Protein AF-0000000081645682 (afdb_homodimer)

InterPro domains:
  IPR024810 MAB21L/Cyclic GMP-AMP synthase-like receptor [SM01265] (102-370)
  IPR046903 Mab-21-like, nucleotidyltransferase domain [PF03281] (113-265)
  IPR046906 Mab-21-like, HhH/H2TH-like domain [PF20266] (292-365)

Organism: Gekko japonicus (NCBI:txid146911)

Radius of gyration: 33.94 Å; Cα contacts (8 Å, |Δi|>4): 1321; chains: 2; bounding box: 78×124×74 Å

Foldseek 3Di:
DDDPDDPPDPPPPPDDPQPAADPQQRDRLVLLLVLLVLLCVLPVFDDDDPQVVVLVVVLVVLVVQLCVPQVQADPDWDKDKAWDDVQQQLDQAFLQDDDDDAFLARFPGEIEIEGERAECEPQPWDWAPPPDAPQKTWTFCVSPDVVNCVSQVVQADDPRRTGKLQVVLVSCQVSSCVSCVPWDWDRRQSWIWTWDDDQLGTYIYTYWYKHKYFFADPLLVVVVPDDFLCVVVDDPCQQGGIWIWTHHRDTRMTGTGRSSNVRSVLVPFAPLLNSLLSLLQLLCSVPADGLDHSNLLSQLSRVVSRVDDPVQRNDSSCSSVSNLVSLVVLLVCLVVVADAGNSNRVDGSSVPDDNVNSVSSNVVSVVCNNHVSVSSVVSSVSSVVSVVSSVVSSVVVPPPPDD/DDDPDDPPDPDPDPPDPQPAADPQQRDRLVLLLVLLVLLCVLPVFDDDDPQVVVLVVVLVVLVCQLCVPQNQADPDWDKDKAWDDVQQQLDQAFLVDDDDDAFLARFPGEIEIEGERAECEPQPWDWDPPVDAPQKTWTFCVSPDPVNCVSQVVQADDPRRTGKLQVVLVSCQVSSCVSCVPWDWDRRQSWIWTWDDDQLGTYIYTYWYKHKYFFADPLLVVVVPDDFLCVVVDDPCQQGGIWIWTHHRDTRMTGTGRSSNVRSVLVPFAPLLNSLLSLLQLLCSVPADGLDHSNLLSQLSRVVSRVDDPVQRNDSSCSSVSNLVSLVVLLVCLVVQADAGNSNRVDGSSVPDDNVNSVSSNVVSVVCNNPVSVSSVVSSVSSVVSVVSSVVSSVVVPPPPDD

pLDDT: mean 87.12, std 15.17, range [22.73, 98.19]

Sequence (806 aa):
MASPPDGHPLKPAPAKPLTDLDFHSGARIEELNQLIQEYHARNPGVREGPELHQAKDVVFSLLGVVQSSDGKLPAVNRYLLLSGGVQQGTVDVDLAVPHHLSPGGDYDVDFTLLVPILHAAGVPVTLDMKQSPPGHAQISLRPFEPATLHRWSDCCLGDEAYLSAELVSAWLAHSFAAAAKDTRVERRGCVTSAVVSVGHCRVLYDLVPVVALKGWPEVAQPWLTQAHFWDGKLRDEEVAGGFYLLPAASGARWRLAFSTSELHLRRILPQPVLQAFRAATAVLGRHLPEGFGPYHIFTLVLRACERLPASYLGREENTAHAWLGLLDDLSACLVHRCLPHYFLPQWNVLEGLSRRDLERLARELAGVRADPSKCLRQAVEGAKDAKRLAKAFRNQGFSPVAPMASPPDGHPLKPAPAKPLTDLDFHSGARIEELNQLIQEYHARNPGVREGPELHQAKDVVFSLLGVVQSSDGKLPAVNRYLLLSGGVQQGTVDVDLAVPHHLSPGGDYDVDFTLLVPILHAAGVPVTLDMKQSPPGHAQISLRPFEPATLHRWSDCCLGDEAYLSAELVSAWLAHSFAAAAKDTRVERRGCVTSAVVSVGHCRVLYDLVPVVALKGWPEVAQPWLTQAHFWDGKLRDEEVAGGFYLLPAASGARWRLAFSTSELHLRRILPQPVLQAFRAATAVLGRHLPEGFGPYHIFTLVLRACERLPASYLGREENTAHAWLGLLDDLSACLVHRCLPHYFLPQWNVLEGLSRRDLERLARELAGVRADPSKCLRQAVEGAKDAKRLAKAFRNQGFSPVAP

Solvent-accessible surface area (backbone atoms only — not comparable to full-atom values): 43670 Å² total; per-residue (Å²): 134,79,71,77,78,76,76,70,76,73,70,72,70,75,78,70,70,93,75,51,57,40,64,63,46,50,45,49,41,68,56,43,38,49,41,49,50,51,36,46,68,66,54,77,64,90,72,92,44,70,53,56,54,50,43,48,51,51,55,53,50,37,50,49,48,37,24,70,71,74,52,60,38,53,90,81,68,80,68,46,78,39,84,33,26,55,87,65,23,66,47,90,61,62,42,85,53,90,74,76,85,41,64,21,78,67,22,73,44,45,23,24,33,40,39,49,51,40,76,44,60,91,49,85,73,68,67,43,42,85,91,32,60,76,62,28,28,32,46,53,38,70,82,49,56,68,68,57,39,60,66,44,47,90,28,36,46,77,92,62,30,28,42,21,27,50,48,48,29,51,46,50,37,51,44,43,43,68,54,35,76,94,39,56,64,46,72,34,64,51,30,29,35,32,42,42,72,38,91,79,42,32,36,30,37,32,37,31,58,24,39,37,37,63,38,66,62,74,87,36,48,69,56,72,74,50,88,57,72,52,65,89,75,58,58,64,61,57,53,44,46,32,34,33,32,35,49,34,93,62,55,46,29,24,26,65,39,51,56,60,24,48,53,57,51,61,70,69,51,39,63,25,46,50,50,21,50,52,49,51,39,56,56,43,58,83,65,53,52,86,80,49,56,36,33,59,56,50,44,50,50,55,49,47,47,62,68,40,57,67,77,60,47,54,32,69,87,38,20,34,51,44,32,54,20,49,51,50,48,50,45,43,25,43,63,62,64,45,43,54,33,82,60,37,61,87,23,48,68,46,70,84,48,48,70,67,56,37,51,50,47,40,36,53,51,43,52,40,58,49,41,49,61,61,44,42,50,50,38,33,50,50,44,51,50,23,53,50,40,39,49,52,53,46,56,60,73,58,62,71,75,69,131,133,82,72,78,78,77,76,69,75,74,69,72,69,76,77,68,71,93,76,50,57,39,66,63,45,49,45,48,41,68,56,42,37,49,42,49,50,51,35,44,67,66,54,76,64,90,73,92,45,71,54,57,54,51,43,51,50,50,55,52,48,37,50,48,48,36,25,69,70,73,53,58,38,53,91,80,67,82,66,47,78,40,85,35,26,56,86,66,23,63,47,90,61,63,43,84,54,91,75,76,85,40,65,21,78,66,23,72,44,46,22,24,33,40,39,48,49,41,77,44,60,91,49,86,73,68,67,42,41,85,90,32,61,74,60,29,27,32,47,54,39,69,81,49,56,68,67,56,38,60,66,44,48,90,29,35,45,76,91,63,31,28,41,19,28,49,48,49,28,50,48,50,35,51,44,44,44,67,53,34,74,93,40,57,64,43,74,34,64,52,30,29,35,32,42,41,72,37,90,79,41,30,36,31,36,31,36,32,58,24,39,37,37,62,38,67,61,76,88,35,48,70,54,72,74,49,91,57,71,52,65,89,73,58,57,66,60,58,52,44,45,30,34,33,31,35,48,33,94,60,54,46,29,24,25,66,38,51,57,60,26,47,52,56,51,61,73,68,50,40,64,24,48,50,51,21,50,52,46,50,38,56,54,43,58,85,66,52,51,84,79,49,56,37,33,59,56,50,44,50,50,56,49,47,48,61,68,40,58,66,75,60,48,54,31,69,87,38,20,33,50,43,32,54,20,50,52,51,47,50,46,43,25,43,61,64,63,45,42,54,33,81,60,39,62,88,23,48,67,45,71,86,49,49,70,66,55,38,50,50,47,39,38,51,49,42,52,40,57,50,40,48,62,61,43,43,49,50,37,34,50,49,46,50,50,23,51,50,40,39,52,50,53,45,55,61,73,58,62,72,76,70,129

Secondary structure (DSSP, 8-state):
-----------------TT-B-TTT--BHHHHHHHHHHHHHH-------HHHHHHHHHHHHHHHHHHHHH--S-SS---EEEES-GGGTSS------SPPP-BTTTBSEEEEEEEEEEE-TTS---EE-TTS-TTEEEEBSTTS-HHHHHHTGGGEETTTTEEPHHHHHHHHHHHHHHH-TTSEEEEETTEEEEEEEETTEEEEEEEEEEEEEES--GGGHHHHTS--TTBTTB-HHHHSSEEEEEEPSSTT-EEEE-HHHHHHHHHTS-HHHHHHHHHHHHHHGGGPPTT--HHHHHHHHHHHHHHS-HHHHT-GGGHHHHHHHHHHHHHHHHHHT--B-SS-TT-BTTTTS-HHHHHHHHHHHHHHHH-HHHHHHHHHHHHHHHHHHHHHHHHHTT-----/-----------------TT-B-TTT--BHHHHHHHHHHHHHH-------HHHHHHHHHHHHHHHHHHHHH--S-SS---EEEES-GGGTSS------SPPP-BTTTBSEEEEEEEEEEE-TTS---EE-TTS-TTEEEEBSTTS-HHHHHHTGGGEETTTTEEPHHHHHHHHHHHHHHH-TTSEEEEETTEEEEEEEETTEEEEEEEEEEEEEES--GGGHHHHTS--TTBTTB-HHHHSSEEEEEEPSSTT-EEEE-HHHHHHHHHTS-HHHHHHHHHHHHHHGGGPPTT--HHHHHHHHHHHHHHS-HHHHT-GGGHHHHHHHHHHHHHHHHHHT--B-SS-TT-BTTTTS-HHHHHHHHHHHHHHHH-HHHHHHHHHHHHHHHHHHHHHHHHHTT-----

Structure (mmCIF, N/CA/C/O backbone):
data_AF-0000000081645682-model_v1
#
loop_
_entity.id
_entity.type
_entity.pdbx_description
1 polymer 'Transmembrane protein 102'
#
loop_
_atom_site.group_PDB
_atom_site.id
_atom_site.type_symbol
_atom_site.label_atom_id
_atom_site.label_alt_id
_atom_site.label_comp_id
_atom_site.label_asym_id
_atom_site.label_entity_id
_atom_site.label_seq_id
_atom_site.pdbx_PDB_ins_code
_atom_site.Cartn_x
_atom_site.Cartn_y
_atom_site.Cartn_z
_atom_site.occupancy
_atom_site.B_iso_or_equiv
_atom_site.auth_seq_id
_atom_site.auth_comp_id
_atom_site.auth_asym_id
_atom_site.auth_atom_id
_atom_site.pdbx_PDB_model_num
ATOM 1 N N . MET A 1 1 ? 50.75 -37.75 1.98 1 22.88 1 MET A N 1
ATOM 2 C CA . MET A 1 1 ? 49.594 -37.25 1.243 1 22.88 1 MET A CA 1
ATOM 3 C C . MET A 1 1 ? 48.812 -36.25 2.086 1 22.88 1 MET A C 1
ATOM 5 O O . MET A 1 1 ? 48.219 -36.625 3.1 1 22.88 1 MET A O 1
ATOM 9 N N . ALA A 1 2 ? 49.219 -35.031 2.143 1 30 2 ALA A N 1
ATOM 10 C CA . ALA A 1 2 ? 48.906 -33.906 2.992 1 30 2 ALA A CA 1
ATOM 11 C C . ALA A 1 2 ? 47.438 -33.469 2.773 1 30 2 ALA A C 1
ATOM 13 O O . ALA A 1 2 ? 47 -33.375 1.632 1 30 2 ALA A O 1
ATOM 14 N N . SER A 1 3 ? 46.656 -33.75 3.762 1 29.33 3 SER A N 1
ATOM 15 C CA . SER A 1 3 ? 45.219 -33.562 3.809 1 29.33 3 SER A CA 1
ATOM 16 C C . SER A 1 3 ? 44.812 -32.156 3.436 1 29.33 3 SER A C 1
ATOM 18 O O . SER A 1 3 ? 45.5 -31.188 3.801 1 29.33 3 SER A O 1
ATOM 20 N N . PRO A 1 4 ? 44.031 -32 2.375 1 36.47 4 PRO A N 1
ATOM 21 C CA . PRO A 1 4 ? 43.875 -30.641 1.848 1 36.47 4 PRO A CA 1
ATOM 22 C C . PRO A 1 4 ? 43.344 -29.656 2.891 1 36.47 4 PRO A C 1
ATOM 24 O O . PRO A 1 4 ? 42.656 -30.062 3.836 1 36.47 4 PRO A O 1
ATOM 27 N N . PRO A 1 5 ? 44.062 -28.578 3.158 1 33.03 5 PRO A N 1
ATOM 28 C CA . PRO A 1 5 ? 43.781 -27.578 4.203 1 33.03 5 PRO A CA 1
ATOM 29 C C . PRO A 1 5 ? 42.312 -27.156 4.234 1 33.03 5 PRO A C 1
ATOM 31 O O . PRO A 1 5 ? 41.625 -27.266 3.225 1 33.03 5 PRO A O 1
ATOM 34 N N . ASP A 1 6 ? 41.719 -27.25 5.371 1 30.41 6 ASP A N 1
ATOM 35 C CA . ASP A 1 6 ? 40.406 -26.906 5.953 1 30.41 6 ASP A CA 1
ATOM 36 C C . ASP A 1 6 ? 40 -25.484 5.562 1 30.41 6 ASP A C 1
ATOM 38 O O . ASP A 1 6 ? 40.719 -24.531 5.848 1 30.41 6 ASP A O 1
ATOM 42 N N . GLY A 1 7 ? 39.5 -25.359 4.379 1 31.08 7 GLY A N 1
ATOM 43 C CA . GLY A 1 7 ? 39.156 -24.062 3.799 1 31.08 7 GLY A CA 1
ATOM 44 C C . GLY A 1 7 ? 38.469 -23.141 4.777 1 31.08 7 GLY A C 1
ATOM 45 O O . GLY A 1 7 ? 37.594 -23.562 5.539 1 31.08 7 GLY A O 1
ATOM 46 N N . HIS A 1 8 ? 39.25 -22.219 5.34 1 32.78 8 HIS A N 1
ATOM 47 C CA . HIS A 1 8 ? 38.906 -21.188 6.305 1 32.78 8 HIS A CA 1
ATOM 48 C C . HIS A 1 8 ? 37.531 -20.594 5.984 1 32.78 8 HIS A C 1
ATOM 50 O O . HIS A 1 8 ? 37.188 -20.391 4.816 1 32.78 8 HIS A O 1
ATOM 56 N N . PRO A 1 9 ? 36.656 -20.766 6.867 1 30.7 9 PRO A N 1
ATOM 57 C CA . PRO A 1 9 ? 35.281 -20.219 6.762 1 30.7 9 PRO A CA 1
ATOM 58 C C . PRO A 1 9 ? 35.281 -18.75 6.34 1 30.7 9 PRO A C 1
ATOM 60 O O . PRO A 1 9 ? 36.094 -17.969 6.828 1 30.7 9 PRO A O 1
ATOM 63 N N . LEU A 1 10 ? 35.125 -18.484 5.109 1 30.61 10 LEU A N 1
ATOM 64 C CA . LEU A 1 10 ? 35.125 -17.125 4.57 1 30.61 10 LEU A CA 1
ATOM 65 C C . LEU A 1 10 ? 34.469 -16.172 5.551 1 30.61 10 LEU A C 1
ATOM 67 O O . LEU A 1 10 ? 33.406 -16.484 6.129 1 30.61 10 LEU A O 1
ATOM 71 N N . LYS A 1 11 ? 35.312 -15.336 6.148 1 33.59 11 LYS A N 1
ATOM 72 C CA . LYS A 1 11 ? 34.906 -14.266 7.051 1 33.59 11 LYS A CA 1
AT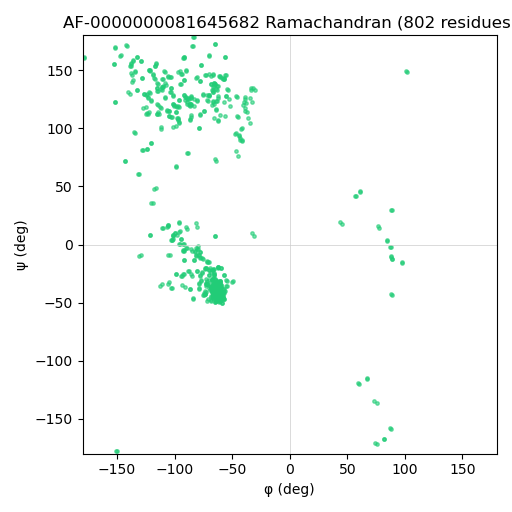OM 73 C C . LYS A 1 11 ? 33.625 -13.602 6.566 1 33.59 11 LYS A C 1
ATOM 75 O O . LYS A 1 11 ? 33.5 -13.25 5.391 1 33.59 11 LYS A O 1
ATOM 80 N N . PRO A 1 12 ? 32.656 -13.797 7.383 1 30.08 12 PRO A N 1
ATOM 81 C CA . PRO A 1 12 ? 31.406 -13.141 6.965 1 30.08 12 PRO A CA 1
ATOM 82 C C . PRO A 1 12 ? 31.625 -11.695 6.508 1 30.08 12 PRO A C 1
ATOM 84 O O . PRO A 1 12 ? 32.5 -11.008 7.027 1 30.08 12 PRO A O 1
ATOM 87 N N . ALA A 1 13 ? 31.484 -11.422 5.297 1 34.69 13 ALA A N 1
ATOM 88 C CA . ALA A 1 13 ? 31.75 -10.07 4.801 1 34.69 13 ALA A CA 1
ATOM 89 C C . ALA A 1 13 ? 31.359 -9.023 5.84 1 34.69 13 ALA A C 1
ATOM 91 O O . ALA A 1 13 ? 30.391 -9.203 6.578 1 34.69 13 ALA A O 1
ATOM 92 N N . PRO A 1 14 ? 32.188 -8.125 6.25 1 31.56 14 PRO A N 1
ATOM 93 C CA . PRO A 1 14 ? 31.906 -7.121 7.273 1 31.56 14 PRO A CA 1
ATOM 94 C C . PRO A 1 14 ? 30.5 -6.555 7.168 1 31.56 14 PRO A C 1
ATOM 96 O O . PRO A 1 14 ? 29.938 -6.48 6.07 1 31.56 14 PRO A O 1
ATOM 99 N N . ALA A 1 15 ? 29.75 -6.672 8.203 1 31.72 15 ALA A N 1
ATOM 100 C CA . ALA A 1 15 ? 28.406 -6.148 8.375 1 31.72 15 ALA A CA 1
ATOM 101 C C . ALA A 1 15 ? 28.297 -4.723 7.84 1 31.72 15 ALA A C 1
ATOM 103 O O . ALA A 1 15 ? 29.062 -3.842 8.242 1 31.72 15 ALA A O 1
ATOM 104 N N . LYS A 1 16 ? 27.969 -4.57 6.633 1 40.19 16 LYS A N 1
ATOM 105 C CA . LYS A 1 16 ? 27.812 -3.225 6.086 1 40.19 16 LYS A CA 1
ATOM 106 C C . LYS A 1 16 ? 27.156 -2.295 7.102 1 40.19 16 LYS A C 1
ATOM 108 O O . LYS A 1 16 ? 26.312 -2.727 7.891 1 40.19 16 LYS A O 1
ATOM 113 N N . PRO A 1 17 ? 27.562 -1.247 7.473 1 40.91 17 PRO A N 1
ATOM 114 C CA . PRO A 1 17 ? 27 -0.283 8.422 1 40.91 17 PRO A CA 1
ATOM 115 C C . PRO A 1 17 ? 25.469 -0.278 8.414 1 40.91 17 PRO A C 1
ATOM 117 O O . PRO A 1 17 ? 24.859 -0.673 7.422 1 40.91 17 PRO A O 1
ATOM 120 N N . LEU A 1 18 ? 24.719 -0.278 9.547 1 45.38 18 LEU A N 1
ATOM 121 C CA . LEU A 1 18 ? 23.312 -0.232 9.906 1 45.38 18 LEU A CA 1
ATOM 122 C C . LEU A 1 18 ? 22.516 0.589 8.898 1 45.38 18 LEU A C 1
ATOM 124 O O . LEU A 1 18 ? 21.453 1.126 9.234 1 45.38 18 LEU A O 1
ATOM 128 N N . THR A 1 19 ? 23.078 0.986 7.75 1 58.03 19 THR A N 1
ATOM 129 C CA . THR A 1 19 ? 22.672 2.107 6.914 1 58.03 19 THR A CA 1
ATOM 130 C C . THR A 1 19 ? 21.484 1.71 6.023 1 58.03 19 THR A C 1
ATOM 132 O O . THR A 1 19 ? 20.875 2.562 5.379 1 58.03 19 THR A O 1
ATOM 135 N N . ASP A 1 20 ? 21 0.366 6.074 1 84.19 20 ASP A N 1
ATOM 136 C CA . ASP A 1 20 ? 20 0.172 5.035 1 84.19 20 ASP A CA 1
ATOM 137 C C . ASP A 1 20 ? 18.703 -0.413 5.621 1 84.19 20 ASP A C 1
ATOM 139 O O . ASP A 1 20 ? 18.625 -1.614 5.887 1 84.19 20 ASP A O 1
ATOM 143 N N . LEU A 1 21 ? 17.875 0.514 6.215 1 93.38 21 LEU A N 1
ATOM 144 C CA . LEU A 1 21 ? 16.594 0.127 6.785 1 93.38 21 LEU A CA 1
ATOM 145 C C . LEU A 1 21 ? 15.469 0.315 5.77 1 93.38 21 LEU A C 1
ATOM 147 O O . LEU A 1 21 ? 15.562 1.161 4.879 1 93.38 21 LEU A O 1
ATOM 151 N N . ASP A 1 22 ? 14.539 -0.617 5.941 1 95.69 22 ASP A N 1
ATOM 152 C CA . ASP A 1 22 ? 13.25 -0.349 5.305 1 95.69 22 ASP A CA 1
ATOM 153 C C . ASP A 1 22 ? 12.469 0.72 6.066 1 95.69 22 ASP A C 1
ATOM 155 O O . ASP A 1 22 ? 12.07 0.502 7.211 1 95.69 22 ASP A O 1
ATOM 159 N N . PHE A 1 23 ? 12.211 1.845 5.543 1 95.88 23 PHE A N 1
ATOM 160 C CA . PHE A 1 23 ? 11.617 2.984 6.23 1 95.88 23 PHE A CA 1
ATOM 161 C C . PHE A 1 23 ? 10.25 2.617 6.805 1 95.88 23 PHE A C 1
ATOM 163 O O . PHE A 1 23 ? 9.945 2.953 7.949 1 95.88 23 PHE A O 1
ATOM 170 N N . HIS A 1 24 ? 9.453 1.904 6.035 1 97 24 HIS A N 1
ATOM 171 C CA . HIS A 1 24 ? 8.07 1.637 6.41 1 97 24 HIS A CA 1
ATOM 172 C C . HIS A 1 24 ? 8 0.739 7.641 1 97 24 HIS A C 1
ATOM 174 O O . HIS A 1 24 ? 7.277 1.043 8.594 1 97 24 HIS A O 1
ATOM 180 N N . SER A 1 25 ? 8.797 -0.324 7.656 1 96.88 25 SER A N 1
ATOM 181 C CA . SER A 1 25 ? 8.703 -1.288 8.75 1 96.88 25 SER A CA 1
ATOM 182 C C . SER A 1 25 ? 9.789 -1.045 9.789 1 96.88 25 SER A C 1
ATOM 184 O O . SER A 1 25 ? 9.648 -1.451 10.945 1 96.88 25 SER A O 1
ATOM 186 N N . GLY A 1 26 ? 10.875 -0.458 9.406 1 96.19 26 GLY A N 1
ATOM 187 C CA . GLY A 1 26 ? 12.023 -0.303 10.281 1 96.19 26 GLY A CA 1
ATOM 188 C C . GLY A 1 26 ? 12.93 -1.518 10.297 1 96.19 26 GLY A C 1
ATOM 189 O O . GLY A 1 26 ? 13.953 -1.531 11 1 96.19 26 GLY A O 1
ATOM 190 N N . ALA A 1 27 ? 12.625 -2.514 9.492 1 96.31 27 ALA A N 1
ATOM 191 C CA . ALA A 1 27 ? 13.43 -3.734 9.453 1 96.31 27 ALA A CA 1
ATOM 192 C C . ALA A 1 27 ? 14.766 -3.494 8.758 1 96.31 27 ALA A C 1
ATOM 194 O O . ALA A 1 27 ? 14.852 -2.705 7.816 1 96.31 27 ALA A O 1
ATOM 195 N N . ARG A 1 28 ? 15.781 -4.168 9.227 1 94.94 28 ARG A N 1
ATOM 196 C CA . ARG A 1 28 ? 17.078 -4.105 8.57 1 94.94 28 ARG A CA 1
ATOM 197 C C . ARG A 1 28 ? 17.094 -4.922 7.285 1 94.94 28 ARG A C 1
ATOM 199 O O . ARG A 1 28 ? 16.719 -6.098 7.289 1 94.94 28 ARG A O 1
ATOM 206 N N . ILE A 1 29 ? 17.531 -4.34 6.223 1 94.62 29 ILE A N 1
ATOM 207 C CA . ILE A 1 29 ? 17.531 -5 4.922 1 94.62 29 ILE A CA 1
ATOM 208 C C . ILE A 1 29 ? 18.438 -6.23 4.973 1 94.62 29 ILE A C 1
ATOM 210 O O . ILE A 1 29 ? 18.109 -7.273 4.398 1 94.62 29 ILE A O 1
ATOM 214 N N . GLU A 1 30 ? 19.531 -6.145 5.629 1 94.12 30 GLU A N 1
ATOM 215 C CA . GLU A 1 30 ? 20.453 -7.27 5.766 1 94.12 30 GLU A CA 1
ATOM 216 C C . GLU A 1 30 ? 19.781 -8.453 6.461 1 94.12 30 GLU A C 1
ATOM 218 O O . GLU A 1 30 ? 19.984 -9.602 6.078 1 94.12 30 GLU A O 1
ATOM 223 N N . GLU A 1 31 ? 18.953 -8.148 7.445 1 96.12 31 GLU A N 1
ATOM 224 C CA . GLU A 1 31 ? 18.234 -9.195 8.156 1 96.12 31 GLU A CA 1
ATOM 225 C C . GLU A 1 31 ? 17.234 -9.891 7.238 1 96.12 31 GLU A C 1
ATOM 227 O O . GLU A 1 31 ? 17.109 -11.117 7.254 1 96.12 31 GLU A O 1
ATOM 232 N N . LEU A 1 32 ? 16.547 -9.133 6.496 1 97.44 32 LEU A N 1
ATOM 233 C CA . LEU A 1 32 ? 15.586 -9.695 5.562 1 97.44 32 LEU A CA 1
ATOM 234 C C . LEU A 1 32 ? 16.281 -10.578 4.527 1 97.44 32 LEU A C 1
ATOM 236 O O . LEU A 1 32 ? 15.789 -11.656 4.203 1 97.44 32 LEU A O 1
ATOM 240 N N . ASN A 1 33 ? 17.406 -10.102 4.008 1 96.81 33 ASN A N 1
ATOM 241 C CA . ASN A 1 33 ? 18.188 -10.914 3.072 1 96.81 33 ASN A CA 1
ATOM 242 C C . ASN A 1 33 ? 18.594 -12.25 3.686 1 96.81 33 ASN A C 1
ATOM 244 O O . ASN A 1 33 ? 18.484 -13.289 3.035 1 96.81 33 ASN A O 1
ATOM 248 N N . GLN A 1 34 ? 18.984 -12.18 4.895 1 96.69 34 GLN A N 1
ATOM 249 C CA . GLN A 1 34 ? 19.422 -13.391 5.582 1 96.69 34 GLN A CA 1
ATOM 250 C C . GLN A 1 34 ? 18.266 -14.367 5.777 1 96.69 34 GLN A C 1
ATOM 252 O O . GLN A 1 34 ? 18.422 -15.57 5.594 1 96.69 34 GLN A O 1
ATOM 257 N N . LEU A 1 35 ? 17.141 -13.844 6.164 1 97.69 35 LEU A N 1
ATOM 258 C CA . LEU A 1 35 ? 15.977 -14.688 6.402 1 97.69 35 LEU A CA 1
ATOM 259 C C . LEU A 1 35 ? 15.5 -15.336 5.105 1 97.69 35 LEU A C 1
ATOM 261 O O . LEU A 1 35 ? 15.109 -16.5 5.094 1 97.69 35 LEU A O 1
ATOM 265 N N . ILE A 1 36 ? 15.547 -14.594 4.012 1 97.69 36 ILE A N 1
ATOM 266 C CA . ILE A 1 36 ? 15.133 -15.141 2.719 1 97.69 36 ILE A CA 1
ATOM 267 C C . ILE A 1 36 ? 16.109 -16.234 2.285 1 97.69 36 ILE A C 1
ATOM 269 O O . ILE A 1 36 ? 15.688 -17.281 1.793 1 97.69 36 ILE A O 1
ATOM 273 N N . GLN A 1 37 ? 17.359 -15.992 2.5 1 95.38 37 GLN A N 1
ATOM 274 C CA . GLN A 1 37 ? 18.375 -16.984 2.162 1 95.38 37 GLN A CA 1
ATOM 275 C C . GLN A 1 37 ? 18.219 -18.25 3.016 1 95.38 37 GLN A C 1
ATOM 277 O O . GLN A 1 37 ? 18.391 -19.359 2.523 1 95.38 37 GLN A O 1
ATOM 282 N N . GLU A 1 38 ? 17.906 -18 4.227 1 95.25 38 GLU A N 1
ATOM 283 C CA . GLU A 1 38 ? 17.703 -19.125 5.121 1 95.25 38 GLU A CA 1
ATOM 284 C C . GLU A 1 38 ? 16.5 -19.953 4.688 1 95.25 38 GLU A C 1
ATOM 286 O O . GLU A 1 38 ? 16.531 -21.188 4.73 1 95.25 38 GLU A O 1
ATOM 291 N N . TYR A 1 39 ? 15.5 -19.344 4.34 1 94.94 39 TYR A N 1
ATOM 292 C CA . TYR A 1 39 ? 14.32 -20.062 3.846 1 94.94 39 TYR A CA 1
ATOM 293 C C . TYR A 1 39 ? 14.656 -20.875 2.598 1 94.94 39 TYR A C 1
ATOM 295 O O . TYR A 1 39 ? 14.25 -22.016 2.467 1 94.94 39 TYR A O 1
ATOM 303 N N . HIS A 1 40 ? 15.352 -20.234 1.702 1 90.62 40 HIS A N 1
ATOM 304 C CA . HIS A 1 40 ? 15.727 -20.891 0.456 1 90.62 40 HIS A CA 1
ATOM 305 C C . HIS A 1 40 ? 16.594 -22.109 0.72 1 90.62 40 HIS A C 1
ATOM 307 O O . HIS A 1 40 ? 16.484 -23.125 0.023 1 90.62 40 HIS A O 1
ATOM 313 N N . ALA A 1 41 ? 17.438 -21.984 1.647 1 88.69 41 ALA A N 1
ATOM 314 C CA . ALA A 1 41 ? 18.359 -23.078 1.977 1 88.69 41 ALA A CA 1
ATOM 315 C C . ALA A 1 41 ? 17.594 -24.281 2.537 1 88.69 41 ALA A C 1
ATOM 317 O O . ALA A 1 41 ? 18.016 -25.422 2.357 1 88.69 41 ALA A O 1
ATOM 318 N N . ARG A 1 42 ? 16.516 -24.062 3.072 1 83.62 42 ARG A N 1
ATOM 319 C CA . ARG A 1 42 ? 15.727 -25.125 3.697 1 83.62 42 ARG A CA 1
ATOM 320 C C . ARG A 1 42 ? 14.742 -25.734 2.709 1 83.62 42 ARG A C 1
ATOM 322 O O . ARG A 1 42 ? 14.203 -26.812 2.945 1 83.62 42 ARG A O 1
ATOM 329 N N . ASN A 1 43 ? 14.609 -25.031 1.625 1 76.25 43 ASN A N 1
ATOM 330 C CA . ASN A 1 43 ? 13.695 -25.5 0.588 1 76.25 43 ASN A CA 1
ATOM 331 C C . ASN A 1 43 ? 14.352 -25.469 -0.79 1 76.25 43 ASN A C 1
ATOM 333 O O . ASN A 1 43 ? 13.898 -24.75 -1.685 1 76.25 43 ASN A O 1
ATOM 337 N N . PRO A 1 44 ? 15.414 -26.219 -0.939 1 60.62 44 PRO A N 1
ATOM 338 C CA . PRO A 1 44 ? 16.219 -26.078 -2.156 1 60.62 44 PRO A CA 1
ATOM 339 C C . PRO A 1 44 ? 15.453 -26.484 -3.414 1 60.62 44 PRO A C 1
ATOM 341 O O . PRO A 1 44 ? 15.922 -26.234 -4.531 1 60.62 44 PRO A O 1
ATOM 344 N N . GLY A 1 45 ? 14.328 -26.734 -3.375 1 65.56 45 GLY A N 1
ATOM 345 C CA . GLY A 1 45 ? 13.641 -27.219 -4.562 1 65.56 45 GLY A CA 1
ATOM 346 C C . GLY A 1 45 ? 13.828 -28.703 -4.789 1 65.56 45 GLY A C 1
ATOM 347 O O . GLY A 1 45 ? 14.258 -29.438 -3.889 1 65.56 45 GLY A O 1
ATOM 348 N N . VAL A 1 46 ? 13.43 -29.188 -6.055 1 68.81 46 VAL A N 1
ATOM 349 C CA . VAL A 1 46 ? 13.406 -30.609 -6.379 1 68.81 46 VAL A CA 1
ATOM 350 C C . VAL A 1 46 ? 14.789 -31.062 -6.859 1 68.81 46 VAL A C 1
ATOM 352 O O . VAL A 1 46 ? 15.344 -30.469 -7.797 1 68.81 46 VAL A O 1
ATOM 355 N N . ARG A 1 47 ? 15.453 -31.891 -6.035 1 69 47 ARG A N 1
ATOM 356 C CA . ARG A 1 47 ? 16.688 -32.5 -6.496 1 69 47 ARG A CA 1
ATOM 357 C C . ARG A 1 47 ? 16.406 -33.844 -7.164 1 69 47 ARG A C 1
ATOM 359 O O . ARG A 1 47 ? 15.656 -34.656 -6.633 1 69 47 ARG A O 1
ATOM 366 N N . GLU A 1 48 ? 16.906 -33.938 -8.336 1 73.81 48 GLU A N 1
ATOM 367 C CA . GLU A 1 48 ? 16.719 -35.156 -9.086 1 73.81 48 GLU A CA 1
ATOM 368 C C . GLU A 1 48 ? 17.359 -36.344 -8.383 1 73.81 48 GLU A C 1
ATOM 370 O O . GLU A 1 48 ? 18.438 -36.219 -7.797 1 73.81 48 GLU A O 1
ATOM 375 N N . GLY A 1 49 ? 16.562 -37.438 -8.148 1 81.69 49 GLY A N 1
ATOM 376 C CA . GLY A 1 49 ? 17 -38.688 -7.551 1 81.69 49 GLY A CA 1
ATOM 377 C C . GLY A 1 49 ? 16.281 -39.875 -8.094 1 81.69 49 GLY A C 1
ATOM 378 O O . GLY A 1 49 ? 15.305 -39.75 -8.844 1 81.69 49 GLY A O 1
ATOM 379 N N . PRO A 1 50 ? 16.828 -40.938 -7.875 1 86.88 50 PRO A N 1
ATOM 380 C CA . PRO A 1 50 ? 16.219 -42.156 -8.375 1 86.88 50 PRO A CA 1
ATOM 381 C C . PRO A 1 50 ? 14.781 -42.344 -7.922 1 86.88 50 PRO A C 1
ATOM 383 O O . PRO A 1 50 ? 13.945 -42.844 -8.68 1 86.88 50 PRO A O 1
ATOM 386 N N . GLU A 1 51 ? 14.5 -41.938 -6.75 1 88.19 51 GLU A N 1
ATOM 387 C CA . GLU A 1 51 ? 13.148 -42.062 -6.227 1 88.19 51 GLU A CA 1
ATOM 388 C C . GLU A 1 51 ? 12.164 -41.219 -7.043 1 88.19 51 GLU A C 1
ATOM 390 O O . GLU A 1 51 ? 11.031 -41.656 -7.289 1 88.19 51 GLU A O 1
ATOM 395 N N . LEU A 1 52 ? 12.57 -40.094 -7.438 1 91.25 52 LEU A N 1
ATOM 396 C CA . LEU A 1 52 ? 11.695 -39.219 -8.211 1 91.25 52 LEU A CA 1
ATOM 397 C C . LEU A 1 52 ? 11.438 -39.812 -9.594 1 91.25 52 LEU A C 1
ATOM 399 O O . LEU A 1 52 ? 10.336 -39.656 -10.141 1 91.25 52 LEU A O 1
ATOM 403 N N . HIS A 1 53 ? 12.469 -40.469 -10.188 1 93 53 HIS A N 1
ATOM 404 C CA . HIS A 1 53 ? 12.289 -41.125 -11.477 1 93 53 HIS A CA 1
ATOM 405 C C . HIS A 1 53 ? 11.305 -42.281 -11.375 1 93 53 HIS A C 1
ATOM 407 O O . HIS A 1 53 ? 10.469 -42.469 -12.258 1 93 53 HIS A O 1
ATOM 413 N N . GLN A 1 54 ? 11.445 -43 -10.305 1 94.62 54 GLN A N 1
ATOM 414 C CA . GLN A 1 54 ? 10.539 -44.094 -10.086 1 94.62 54 GLN A CA 1
ATOM 415 C C . GLN A 1 54 ? 9.109 -43.625 -9.875 1 94.62 54 GLN A C 1
ATOM 417 O O . GLN A 1 54 ? 8.164 -44.25 -10.367 1 94.62 54 GLN A O 1
ATOM 422 N N . ALA A 1 55 ? 8.977 -42.625 -9.078 1 94.56 55 ALA A N 1
ATOM 423 C CA . ALA A 1 55 ? 7.645 -42.062 -8.852 1 94.56 55 ALA A CA 1
ATOM 424 C C . ALA A 1 55 ? 7.012 -41.594 -10.156 1 94.56 55 ALA A C 1
ATOM 426 O O . ALA A 1 55 ? 5.809 -41.75 -10.367 1 94.56 55 ALA A O 1
ATOM 427 N N . LYS A 1 56 ? 7.805 -40.938 -10.977 1 94.94 56 LYS A N 1
ATOM 428 C CA . LYS A 1 56 ? 7.34 -40.5 -12.289 1 94.94 56 LYS A CA 1
ATOM 429 C C . LYS A 1 56 ? 6.871 -41.688 -13.133 1 94.94 56 LYS A C 1
ATOM 431 O O . LYS A 1 56 ? 5.832 -41.594 -13.789 1 94.94 56 LYS A O 1
ATOM 436 N N . ASP A 1 57 ? 7.602 -42.75 -13.086 1 95.38 57 ASP A N 1
ATOM 437 C CA . ASP A 1 57 ? 7.238 -43.938 -13.82 1 95.38 57 ASP A CA 1
ATOM 438 C C . ASP A 1 57 ? 5.91 -44.531 -13.336 1 95.38 57 ASP A C 1
ATOM 440 O O . ASP A 1 57 ? 5.102 -45 -14.133 1 95.38 57 ASP A O 1
ATOM 444 N N . VAL A 1 58 ? 5.703 -44.469 -12.078 1 95.94 58 VAL A N 1
ATOM 445 C CA . VAL A 1 58 ? 4.473 -45 -11.5 1 95.94 58 VAL A CA 1
ATOM 446 C C . VAL A 1 58 ? 3.279 -44.188 -12 1 95.94 58 VAL A C 1
ATOM 448 O O . VAL A 1 58 ? 2.279 -44.75 -12.445 1 95.94 58 VAL A O 1
ATOM 451 N N . VAL A 1 59 ? 3.367 -42.875 -11.922 1 96.5 59 VAL A N 1
ATOM 452 C CA . VAL A 1 59 ? 2.246 -42.031 -12.312 1 96.5 59 VAL A CA 1
ATOM 453 C C . VAL A 1 59 ? 1.979 -42.188 -13.805 1 96.5 59 VAL A C 1
ATOM 455 O O . VAL A 1 59 ? 0.825 -42.219 -14.234 1 96.5 59 VAL A O 1
ATOM 458 N N . PHE A 1 60 ? 3.016 -42.281 -14.641 1 96.31 60 PHE A N 1
ATOM 459 C CA . PHE A 1 60 ? 2.857 -42.438 -16.078 1 96.31 60 PHE A CA 1
ATOM 460 C C . PHE A 1 60 ? 2.246 -43.812 -16.406 1 96.31 60 PHE A C 1
ATOM 462 O O . PHE A 1 60 ? 1.432 -43.906 -17.312 1 96.31 60 PHE A O 1
ATOM 469 N N . SER A 1 61 ? 2.68 -44.781 -15.602 1 95.56 61 SER A N 1
ATOM 470 C CA . SER A 1 61 ? 2.088 -46.125 -15.773 1 95.56 61 SER A CA 1
ATOM 471 C C . SER A 1 61 ? 0.602 -46.094 -15.43 1 95.56 61 SER A C 1
ATOM 473 O O . SER A 1 61 ? -0.205 -46.719 -16.125 1 95.56 61 SER A O 1
ATOM 475 N N . LEU A 1 62 ? 0.274 -45.438 -14.367 1 96.5 62 LEU A N 1
ATOM 476 C CA . LEU A 1 62 ? -1.124 -45.312 -13.969 1 96.5 62 LEU A CA 1
ATOM 477 C C . LEU A 1 62 ? -1.942 -44.594 -15.039 1 96.5 62 LEU A C 1
ATOM 479 O O . LEU A 1 62 ? -3.08 -45 -15.312 1 96.5 62 LEU A O 1
ATOM 483 N N . LEU A 1 63 ? -1.385 -43.562 -15.648 1 96.81 63 LEU A N 1
ATOM 484 C CA . LEU A 1 63 ? -2.07 -42.875 -16.734 1 96.81 63 LEU A CA 1
ATOM 485 C C . LEU A 1 63 ? -2.225 -43.781 -17.953 1 96.81 63 LEU A C 1
ATOM 487 O O . LEU A 1 63 ? -3.201 -43.656 -18.688 1 96.81 63 LEU A O 1
ATOM 491 N N . GLY A 1 64 ? -1.227 -44.625 -18.125 1 96.12 64 GLY A N 1
ATOM 492 C CA . GLY A 1 64 ? -1.36 -45.656 -19.156 1 96.12 64 GLY A CA 1
ATOM 493 C C . GLY A 1 64 ? -2.531 -46.594 -18.938 1 96.12 64 GLY A C 1
ATOM 494 O O . GLY A 1 64 ? -3.234 -46.938 -19.875 1 96.12 64 GLY A O 1
ATOM 495 N N . VAL A 1 65 ? -2.744 -47 -17.688 1 96.5 65 VAL A N 1
ATOM 496 C CA . VAL A 1 65 ? -3.869 -47.844 -17.328 1 96.5 65 VAL A CA 1
ATOM 497 C C . VAL A 1 65 ? -5.184 -47.094 -17.578 1 96.5 65 VAL A C 1
ATOM 499 O O . VAL A 1 65 ? -6.145 -47.688 -18.078 1 96.5 65 VAL A O 1
ATOM 502 N N . VAL A 1 66 ? -5.211 -45.844 -17.234 1 96.5 66 VAL A N 1
ATOM 503 C CA . VAL A 1 66 ? -6.398 -45 -17.469 1 96.5 66 VAL A CA 1
ATOM 504 C C . VAL A 1 66 ? -6.703 -44.938 -18.953 1 96.5 66 VAL A C 1
ATOM 506 O O . VAL A 1 66 ? -7.863 -45.062 -19.359 1 96.5 66 VAL A O 1
ATOM 509 N N . GLN A 1 67 ? -5.688 -44.75 -19.781 1 95.38 67 GLN A N 1
ATOM 510 C CA . GLN A 1 67 ? -5.852 -44.688 -21.234 1 95.38 67 GLN A CA 1
ATOM 511 C C . GLN A 1 67 ? -6.398 -46 -21.766 1 95.38 67 GLN A C 1
ATOM 513 O O . GLN A 1 67 ? -7.281 -46 -22.625 1 95.38 67 GLN A O 1
ATOM 518 N N . SER A 1 68 ? -5.93 -47.125 -21.25 1 94.81 68 SER A N 1
ATOM 519 C CA . SER A 1 68 ? -6.316 -48.438 -21.75 1 94.81 68 SER A CA 1
ATOM 520 C C . SER A 1 68 ? -7.723 -48.812 -21.281 1 94.81 68 SER A C 1
ATOM 522 O O . SER A 1 68 ? -8.398 -49.625 -21.938 1 94.81 68 SER A O 1
ATOM 524 N N . SER A 1 69 ? -8.18 -48.281 -20.219 1 92.44 69 SER A N 1
ATOM 525 C CA . SER A 1 69 ? -9.469 -48.656 -19.641 1 92.44 69 SER A CA 1
ATOM 526 C C . SER A 1 69 ? -10.625 -48.156 -20.516 1 92.44 69 SER A C 1
ATOM 528 O O . SER A 1 69 ? -11.555 -48.938 -20.797 1 92.44 69 SER A O 1
ATOM 530 N N . ASP A 1 70 ? -10.625 -46.938 -20.953 1 88.25 70 ASP A N 1
ATOM 531 C CA . ASP A 1 70 ? -11.766 -46.438 -21.719 1 88.25 70 ASP A CA 1
ATOM 532 C C . ASP A 1 70 ? -11.305 -45.75 -23.016 1 88.25 70 ASP A C 1
ATOM 534 O O . ASP A 1 70 ? -12.133 -45.375 -23.844 1 88.25 70 ASP A O 1
ATOM 538 N N . GLY A 1 71 ? -10.07 -45.531 -23.156 1 90.75 71 GLY A N 1
ATOM 539 C CA . GLY A 1 71 ? -9.508 -45.031 -24.406 1 90.75 71 GLY A CA 1
ATOM 540 C C . GLY A 1 71 ? -9.742 -43.531 -24.609 1 90.75 71 GLY A C 1
ATOM 541 O O . GLY A 1 71 ? -9.609 -43.031 -25.734 1 90.75 71 GLY A O 1
ATOM 542 N N . LYS A 1 72 ? -10.102 -42.844 -23.656 1 93.44 72 LYS A N 1
ATOM 543 C CA . LYS A 1 72 ? -10.391 -41.406 -23.812 1 93.44 72 LYS A CA 1
ATOM 544 C C . LYS A 1 72 ? -9.109 -40.625 -23.984 1 93.44 72 LYS A C 1
ATOM 546 O O . LYS A 1 72 ? -9.047 -39.688 -24.812 1 93.44 72 LYS A O 1
ATOM 551 N N . LEU A 1 73 ? -8.117 -40.969 -23.188 1 94.62 73 LEU A N 1
ATOM 552 C CA . LEU A 1 73 ? -6.844 -40.281 -23.328 1 94.62 73 LEU A CA 1
ATOM 553 C C . LEU A 1 73 ? -6.16 -40.625 -24.641 1 94.62 73 LEU A C 1
ATOM 555 O O . LEU A 1 73 ? -6.309 -41.75 -25.141 1 94.62 73 LEU A O 1
ATOM 559 N N . PRO A 1 74 ? -5.477 -39.656 -25.203 1 91.12 74 PRO A N 1
ATOM 560 C CA . PRO A 1 74 ? -4.699 -39.969 -26.406 1 91.12 74 PRO A CA 1
ATOM 561 C C . PRO A 1 74 ? -3.684 -41.094 -26.156 1 91.12 74 PRO A C 1
ATOM 563 O O . PRO A 1 74 ? -3.055 -41.125 -25.094 1 91.12 74 PRO A O 1
ATOM 566 N N . ALA A 1 75 ? -3.51 -41.938 -27.156 1 86.56 75 ALA A N 1
ATOM 567 C CA . ALA A 1 75 ? -2.582 -43.062 -27.047 1 86.56 75 ALA A CA 1
ATOM 568 C C . ALA A 1 75 ? -1.146 -42.562 -26.891 1 86.56 75 ALA A C 1
ATOM 570 O O . ALA A 1 75 ? -0.378 -43.125 -26.094 1 86.56 75 ALA A O 1
ATOM 571 N N 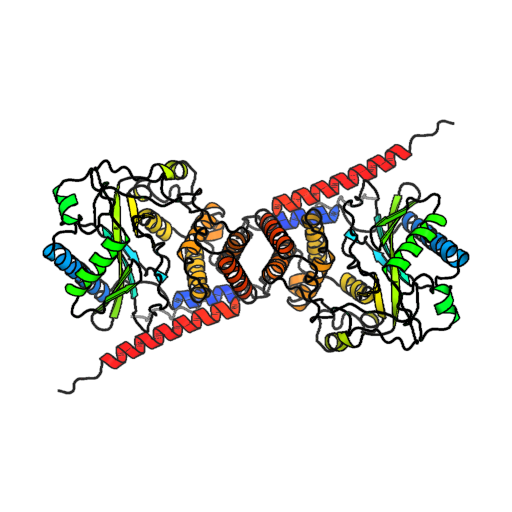. VAL A 1 76 ? -0.812 -41.594 -27.688 1 84.31 76 VAL A N 1
ATOM 572 C CA . VAL A 1 76 ? 0.466 -40.906 -27.531 1 84.31 76 VAL A CA 1
ATOM 573 C C . VAL A 1 76 ? 0.243 -39.531 -26.906 1 84.31 76 VAL A C 1
ATOM 575 O O . VAL A 1 76 ? -0.397 -38.656 -27.516 1 84.31 76 VAL A O 1
ATOM 578 N N . ASN A 1 77 ? 0.683 -39.438 -25.719 1 88.25 77 ASN A N 1
ATOM 579 C CA . ASN A 1 77 ? 0.415 -38.219 -24.969 1 88.25 77 ASN A CA 1
ATOM 580 C C . ASN A 1 77 ? 1.707 -37.531 -24.5 1 88.25 77 ASN A C 1
ATOM 582 O O . ASN A 1 77 ? 2.646 -38.219 -24.078 1 88.25 77 ASN A O 1
ATOM 586 N N . ARG A 1 78 ? 1.805 -36.281 -24.719 1 88 78 ARG A N 1
ATOM 587 C CA . ARG A 1 78 ? 2.932 -35.5 -24.219 1 88 78 ARG A CA 1
ATOM 588 C C . ARG A 1 78 ? 2.551 -34.719 -22.969 1 88 78 ARG A C 1
ATOM 590 O O . ARG A 1 78 ? 1.932 -33.656 -23.047 1 88 78 ARG A O 1
ATOM 597 N N . TYR A 1 79 ? 2.977 -35.281 -21.906 1 93.81 79 TYR A N 1
ATOM 598 C CA . TYR A 1 79 ? 2.674 -34.656 -20.625 1 93.81 79 TYR A CA 1
ATOM 599 C C . TYR A 1 79 ? 3.637 -33.5 -20.328 1 93.81 79 TYR A C 1
ATOM 601 O O . TYR A 1 79 ? 4.797 -33.531 -20.75 1 93.81 79 TYR A O 1
ATOM 609 N N . LEU A 1 80 ? 3.166 -32.5 -19.734 1 93.94 80 LEU A N 1
ATOM 610 C CA . LEU A 1 80 ? 4.027 -31.438 -19.219 1 93.94 80 LEU A CA 1
ATOM 611 C C . LEU A 1 80 ? 4.156 -31.531 -17.688 1 93.94 80 LEU A C 1
ATOM 613 O O . LEU A 1 80 ? 3.156 -31.453 -16.984 1 93.94 80 LEU A O 1
ATOM 617 N N . LEU A 1 81 ? 5.352 -31.797 -17.281 1 95 81 LEU A N 1
ATOM 618 C CA . LEU A 1 81 ? 5.637 -31.906 -15.844 1 95 81 LEU A CA 1
ATOM 619 C C . LEU A 1 81 ? 6.277 -30.625 -15.32 1 95 81 LEU A C 1
ATOM 621 O O . LEU A 1 81 ? 7.312 -30.188 -15.828 1 95 81 LEU A O 1
ATOM 625 N N . LEU A 1 82 ? 5.605 -30.016 -14.383 1 94.12 82 LEU A N 1
ATOM 626 C CA . LEU A 1 82 ? 6.109 -28.781 -13.766 1 94.12 82 LEU A CA 1
ATOM 627 C C . LEU A 1 82 ? 6.535 -29.031 -12.32 1 94.12 82 LEU A C 1
ATOM 629 O O . LEU A 1 82 ? 5.859 -29.75 -11.586 1 94.12 82 LEU A O 1
ATOM 633 N N . SER A 1 83 ? 7.68 -28.484 -12.008 1 91.69 83 SER A N 1
ATOM 634 C CA . SER A 1 83 ? 8.133 -28.594 -10.625 1 91.69 83 SER A CA 1
ATOM 635 C C . SER A 1 83 ? 7.285 -27.734 -9.695 1 91.69 83 SER A C 1
ATOM 637 O O . SER A 1 83 ? 7.09 -26.547 -9.945 1 91.69 83 SER A O 1
ATOM 639 N N . GLY A 1 84 ? 6.789 -28.359 -8.633 1 91.5 84 GLY A N 1
ATOM 640 C CA . GLY A 1 84 ? 5.887 -27.688 -7.711 1 91.5 84 GLY A CA 1
ATOM 641 C C . GLY A 1 84 ? 4.434 -28.062 -7.926 1 91.5 84 GLY A C 1
ATOM 642 O O . GLY A 1 84 ? 4.004 -28.281 -9.062 1 91.5 84 GLY A O 1
ATOM 643 N N . GLY A 1 85 ? 3.689 -28.062 -6.918 1 91.31 85 GLY A N 1
ATOM 644 C CA . GLY A 1 85 ? 2.262 -28.328 -7.008 1 91.31 85 GLY A CA 1
ATOM 645 C C . GLY A 1 85 ? 1.451 -27.109 -7.387 1 91.31 85 GLY A C 1
ATOM 646 O O . GLY A 1 85 ? 2.006 -26.016 -7.57 1 91.31 85 GLY A O 1
ATOM 647 N N . VAL A 1 86 ? 0.181 -27.312 -7.512 1 90.38 86 VAL A N 1
ATOM 648 C CA . VAL A 1 86 ? -0.733 -26.234 -7.875 1 90.38 86 VAL A CA 1
ATOM 649 C C . VAL A 1 86 ? -0.782 -25.188 -6.758 1 90.38 86 VAL A C 1
ATOM 651 O O . VAL A 1 86 ? -0.936 -24 -7.016 1 90.38 86 VAL A O 1
ATOM 654 N N . GLN A 1 87 ? -0.504 -25.609 -5.523 1 87.19 87 GLN A N 1
ATOM 655 C CA . GLN A 1 87 ? -0.542 -24.703 -4.371 1 87.19 87 GLN A CA 1
ATOM 656 C C . GLN A 1 87 ? 0.624 -23.734 -4.395 1 87.19 87 GLN A C 1
ATOM 658 O O . GLN A 1 87 ? 0.597 -22.703 -3.705 1 87.19 87 GLN A O 1
ATOM 663 N N . GLN A 1 88 ? 1.625 -24.016 -5.219 1 86.06 88 GLN A N 1
ATOM 664 C CA . GLN A 1 88 ? 2.783 -23.141 -5.344 1 86.06 88 GLN A CA 1
ATOM 665 C C . GLN A 1 88 ? 2.629 -22.188 -6.527 1 86.06 88 GLN A C 1
ATOM 667 O O . GLN A 1 88 ? 3.527 -21.406 -6.816 1 86.06 88 GLN A O 1
ATOM 672 N N . GLY A 1 89 ? 1.562 -22.297 -7.184 1 86.12 89 GLY A N 1
ATOM 673 C CA . GLY A 1 89 ? 1.265 -21.328 -8.227 1 86.12 89 GLY A CA 1
ATOM 674 C C . GLY A 1 89 ? 1.83 -21.719 -9.578 1 86.12 89 GLY A C 1
ATOM 675 O O . GLY A 1 89 ? 2.139 -20.859 -10.406 1 86.12 89 GLY A O 1
ATOM 676 N N . THR A 1 90 ? 1.93 -23.016 -9.805 1 90.12 90 THR A N 1
ATOM 677 C CA . THR A 1 90 ? 2.455 -23.484 -11.078 1 90.12 90 THR A CA 1
ATOM 678 C C . THR A 1 90 ? 1.448 -23.234 -12.203 1 90.12 90 THR A C 1
ATOM 680 O O . THR A 1 90 ? 1.833 -22.969 -13.344 1 90.12 90 THR A O 1
ATOM 683 N N . VAL A 1 91 ? 0.216 -23.344 -11.844 1 91.44 91 VAL A N 1
ATOM 684 C CA . VAL A 1 91 ? -0.867 -23.047 -12.781 1 91.44 91 VAL A CA 1
ATOM 685 C C . VAL A 1 91 ? -1.969 -22.266 -12.062 1 91.44 91 VAL A C 1
ATOM 687 O O . VAL A 1 91 ? -2.051 -22.281 -10.828 1 91.44 91 VAL A O 1
ATOM 690 N N . ASP A 1 92 ? -2.693 -21.562 -12.836 1 88.25 92 ASP A N 1
ATOM 691 C CA . ASP A 1 92 ? -3.781 -20.766 -12.273 1 88.25 92 ASP A CA 1
ATOM 692 C C . ASP A 1 92 ? -5.078 -21.562 -12.211 1 88.25 92 ASP A C 1
ATOM 694 O O . ASP A 1 92 ? -5.957 -21.406 -13.062 1 88.25 92 ASP A O 1
ATOM 698 N N . VAL A 1 93 ? -5.191 -22.406 -11.25 1 84.69 93 VAL A N 1
ATOM 699 C CA . VAL A 1 93 ? -6.398 -23.203 -11.07 1 84.69 93 VAL A CA 1
ATOM 700 C C . VAL A 1 93 ? -6.898 -23.062 -9.633 1 84.69 93 VAL A C 1
ATOM 702 O O . VAL A 1 93 ? -6.102 -22.891 -8.711 1 84.69 93 VAL A O 1
ATOM 705 N N . ASP A 1 94 ? -8.203 -23.047 -9.531 1 75.12 94 ASP A N 1
ATOM 706 C CA . ASP A 1 94 ? -8.805 -22.969 -8.203 1 75.12 94 ASP A CA 1
ATOM 707 C C . ASP A 1 94 ? -8.953 -24.359 -7.582 1 75.12 94 ASP A C 1
ATOM 709 O O . ASP A 1 94 ? -9.562 -25.25 -8.18 1 75.12 94 ASP A O 1
ATOM 713 N N . LEU A 1 95 ? -8.414 -24.625 -6.52 1 74.44 95 LEU A N 1
ATOM 714 C CA . LEU A 1 95 ? -8.508 -25.906 -5.848 1 74.44 95 LEU A CA 1
ATOM 715 C C . LEU A 1 95 ? -9.805 -26.031 -5.062 1 74.44 95 LEU A C 1
ATOM 717 O O . LEU A 1 95 ? -10.305 -27.125 -4.836 1 74.44 95 LEU A O 1
ATOM 721 N N . ALA A 1 96 ? -10.516 -24.984 -4.953 1 66.88 96 ALA A N 1
ATOM 722 C CA . ALA A 1 96 ? -11.836 -24.891 -4.34 1 66.88 96 ALA A CA 1
ATOM 723 C C . ALA A 1 96 ? -11.883 -25.672 -3.027 1 66.88 96 ALA A C 1
ATOM 725 O O . ALA A 1 96 ? -12.914 -26.266 -2.684 1 66.88 96 ALA A O 1
ATOM 726 N N . VAL A 1 97 ? -10.742 -25.953 -2.443 1 66.75 97 VAL A N 1
ATOM 727 C CA . VAL A 1 97 ? -10.797 -26.781 -1.239 1 66.75 97 VAL A CA 1
ATOM 728 C C . VAL A 1 97 ? -10.227 -26 -0.055 1 66.75 97 VAL A C 1
ATOM 730 O O . VAL A 1 97 ? -9.266 -25.25 -0.202 1 66.75 97 VAL A O 1
ATOM 733 N N . PRO A 1 98 ? -10.914 -26.406 0.958 1 63.06 98 PRO A N 1
ATOM 734 C CA . PRO A 1 98 ? -10.508 -25.703 2.18 1 63.06 98 PRO A CA 1
ATOM 735 C C . PRO A 1 98 ? -9.211 -26.25 2.764 1 63.06 98 PRO A C 1
ATOM 737 O O . PRO A 1 98 ? -8.492 -25.531 3.467 1 63.06 98 PRO A O 1
ATOM 740 N N . HIS A 1 99 ? -8.984 -27.531 2.438 1 72.12 99 HIS A N 1
ATOM 741 C CA . HIS A 1 99 ? -7.828 -28.125 3.088 1 72.12 99 HIS A CA 1
ATOM 742 C C . HIS A 1 99 ? -6.648 -28.234 2.125 1 72.12 99 HIS A C 1
ATOM 744 O O . HIS A 1 99 ? -6.785 -28.766 1.026 1 72.12 99 HIS A O 1
ATOM 750 N N . HIS A 1 100 ? -5.559 -27.781 2.619 1 82.44 100 HIS A N 1
ATOM 751 C CA . HIS A 1 100 ? -4.332 -27.812 1.828 1 82.44 100 HIS A CA 1
ATOM 752 C C . HIS A 1 100 ? -3.414 -28.938 2.275 1 82.44 100 HIS A C 1
ATOM 754 O O . HIS A 1 100 ? -3.389 -29.297 3.455 1 82.44 100 HIS A O 1
ATOM 760 N N . LEU A 1 101 ? -2.893 -29.656 1.308 1 88.31 101 LEU A N 1
ATOM 761 C CA . LEU A 1 101 ? -1.859 -30.625 1.618 1 88.31 101 LEU A CA 1
ATOM 762 C C . LEU A 1 101 ? -0.572 -29.938 2.062 1 88.31 101 LEU A C 1
ATOM 764 O O . LEU A 1 101 ? -0.203 -28.906 1.521 1 88.31 101 LEU A O 1
ATOM 768 N N . SER A 1 102 ? 0.001 -30.484 3.043 1 87.62 102 SER A N 1
ATOM 769 C CA . SER A 1 102 ? 1.147 -29.812 3.646 1 87.62 102 SER A CA 1
ATOM 770 C C . SER A 1 102 ? 2.447 -30.547 3.316 1 87.62 102 SER A C 1
ATOM 772 O O . SER A 1 102 ? 2.508 -31.781 3.365 1 87.62 102 SER A O 1
ATOM 774 N N . PRO A 1 103 ? 3.436 -29.828 3.027 1 88.38 103 PRO A N 1
ATOM 775 C CA . PRO A 1 103 ? 4.762 -30.422 2.875 1 88.38 103 PRO A CA 1
ATOM 776 C C . PRO A 1 103 ? 5.293 -31.016 4.18 1 88.38 103 PRO A C 1
ATOM 778 O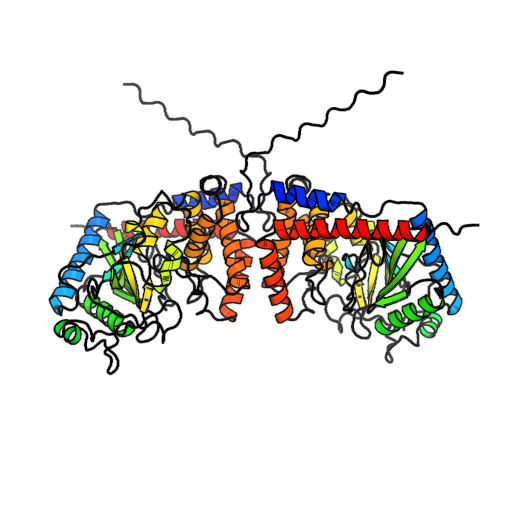 O . PRO A 1 103 ? 5.176 -30.391 5.238 1 88.38 103 PRO A O 1
ATOM 781 N N . GLY A 1 104 ? 5.875 -32.125 4.105 1 86.62 104 GLY A N 1
ATOM 782 C CA . GLY A 1 104 ? 6.344 -32.781 5.301 1 86.62 104 GLY A CA 1
ATOM 783 C C . GLY A 1 104 ? 5.289 -33.688 5.934 1 86.62 104 GLY A C 1
ATOM 784 O O . GLY A 1 104 ? 5.562 -34.844 6.277 1 86.62 104 GLY A O 1
ATOM 785 N N . GLY A 1 105 ? 4.07 -33.156 5.98 1 87.44 105 GLY A N 1
ATOM 786 C CA . GLY A 1 105 ? 2.98 -33.938 6.555 1 87.44 105 GLY A CA 1
ATOM 787 C C . GLY A 1 105 ? 2.352 -34.906 5.57 1 87.44 105 GLY A C 1
ATOM 788 O O . GLY A 1 105 ? 2.223 -36.094 5.859 1 87.44 105 GLY A O 1
ATOM 789 N N . ASP A 1 106 ? 2.082 -34.344 4.395 1 91.19 106 ASP A N 1
ATOM 790 C CA . ASP A 1 106 ? 1.376 -35.156 3.406 1 91.19 106 ASP A CA 1
ATOM 791 C C . ASP A 1 106 ? 2.322 -35.625 2.303 1 91.19 106 ASP A C 1
ATOM 793 O O . ASP A 1 106 ? 2.115 -36.688 1.709 1 91.19 106 ASP A O 1
ATOM 797 N N . TYR A 1 107 ? 3.27 -34.844 2.006 1 92.19 107 TYR A N 1
ATOM 798 C CA . TYR A 1 107 ? 4.199 -35.156 0.932 1 92.19 107 TYR A CA 1
ATOM 799 C C . TYR A 1 107 ? 5.562 -34.531 1.17 1 92.19 107 TYR A C 1
ATOM 801 O O . TYR A 1 107 ? 5.703 -33.656 2.035 1 92.19 107 TYR A O 1
ATOM 809 N N . ASP A 1 108 ? 6.605 -34.906 0.363 1 90.31 108 ASP A N 1
ATOM 810 C CA . ASP A 1 108 ? 7.965 -34.406 0.497 1 90.31 108 ASP A CA 1
ATOM 811 C C . ASP A 1 108 ? 8.344 -33.531 -0.706 1 90.31 108 ASP A C 1
ATOM 813 O O . ASP A 1 108 ? 9.109 -32.594 -0.574 1 90.31 108 ASP A O 1
ATOM 817 N N . VAL A 1 109 ? 7.836 -33.938 -1.844 1 91.75 109 VAL A N 1
ATOM 818 C CA . VAL A 1 109 ? 8.078 -33.219 -3.098 1 91.75 109 VAL A CA 1
ATOM 819 C C . VAL A 1 109 ? 6.777 -33.156 -3.896 1 91.75 109 VAL A C 1
ATOM 821 O O . VAL A 1 109 ? 5.895 -34 -3.75 1 91.75 109 VAL A O 1
ATOM 824 N N . ASP A 1 110 ? 6.648 -32.156 -4.559 1 93.81 110 ASP A N 1
ATOM 825 C CA . ASP A 1 110 ? 5.387 -32 -5.281 1 93.81 110 ASP A CA 1
ATOM 826 C C . ASP A 1 110 ? 5.629 -31.547 -6.723 1 93.81 110 ASP A C 1
ATOM 828 O O . ASP A 1 110 ? 6.602 -30.844 -7.008 1 93.81 110 ASP A O 1
ATOM 832 N N . PHE A 1 111 ? 4.723 -31.984 -7.68 1 95.69 111 PHE A N 1
ATOM 833 C CA . PHE A 1 111 ? 4.742 -31.672 -9.102 1 95.69 111 PHE A CA 1
ATOM 834 C C . PHE A 1 111 ? 3.336 -31.375 -9.609 1 95.69 111 PHE A C 1
ATOM 836 O O . PHE A 1 111 ? 2.352 -31.812 -9.008 1 95.69 111 PHE A O 1
ATOM 843 N N . THR A 1 112 ? 3.279 -30.625 -10.625 1 96.62 112 THR A N 1
ATOM 844 C CA . THR A 1 112 ? 2.059 -30.484 -11.414 1 96.62 112 THR A CA 1
ATOM 845 C C . THR A 1 112 ? 2.201 -31.172 -12.766 1 96.62 112 THR A C 1
ATOM 847 O O . THR A 1 112 ? 3.189 -30.953 -13.477 1 96.62 112 THR A O 1
ATOM 850 N N . LEU A 1 113 ? 1.287 -32 -13.031 1 97.69 113 LEU A N 1
ATOM 851 C CA . LEU A 1 113 ? 1.307 -32.719 -14.297 1 97.69 113 LEU A CA 1
ATOM 852 C C . LEU A 1 113 ? 0.108 -32.344 -15.164 1 97.69 113 LEU A C 1
ATOM 854 O O . LEU A 1 113 ? -1.038 -32.625 -14.797 1 97.69 113 LEU A O 1
ATOM 858 N N . LEU A 1 114 ? 0.372 -31.672 -16.281 1 97.25 114 LEU A N 1
ATOM 859 C CA . LEU A 1 114 ? -0.688 -31.406 -17.25 1 97.25 114 LEU A CA 1
ATOM 860 C C . LEU A 1 114 ? -0.941 -32.625 -18.141 1 97.25 114 LEU A C 1
ATOM 862 O O . LEU A 1 114 ? -0.027 -33.094 -18.797 1 97.25 114 LEU A O 1
ATOM 866 N N . VAL A 1 115 ? -2.176 -33.031 -18.109 1 97.38 115 VAL A N 1
ATOM 867 C CA . VAL A 1 115 ? -2.568 -34.219 -18.828 1 97.38 115 VAL A CA 1
ATOM 868 C C . VAL A 1 115 ? -3.477 -33.844 -20 1 97.38 115 VAL A C 1
ATOM 870 O O . VAL A 1 115 ? -4.695 -33.75 -19.844 1 97.38 115 VAL A O 1
ATOM 873 N N . PRO A 1 116 ? -2.889 -33.781 -21.219 1 96.06 116 PRO A N 1
ATOM 874 C CA . PRO A 1 116 ? -3.732 -33.469 -22.375 1 96.06 116 PRO A CA 1
ATOM 875 C C . PRO A 1 116 ? -4.793 -34.531 -22.625 1 96.06 116 PRO A C 1
ATOM 877 O O . PRO A 1 116 ? -4.469 -35.719 -22.766 1 96.06 116 PRO A O 1
ATOM 880 N N . ILE A 1 117 ? -6.027 -34.156 -22.656 1 94.81 117 ILE A N 1
ATOM 881 C CA . ILE A 1 117 ? -7.125 -35.062 -22.906 1 94.81 117 ILE A CA 1
ATOM 882 C C . ILE A 1 117 ? -7.48 -35.062 -24.391 1 94.81 117 ILE A C 1
ATOM 884 O O . ILE A 1 117 ? -8.117 -35.969 -24.906 1 94.81 117 ILE A O 1
ATOM 888 N N . LEU A 1 118 ? -7.195 -33.969 -24.969 1 89.25 118 LEU A N 1
ATOM 889 C CA . LEU A 1 118 ? -7.422 -33.75 -26.391 1 89.25 118 LEU A CA 1
ATOM 890 C C . LEU A 1 118 ? -6.262 -33 -27.031 1 89.25 118 LEU A C 1
ATOM 892 O O . LEU A 1 118 ? -5.715 -32.062 -26.422 1 89.25 118 LEU A O 1
ATOM 896 N N . HIS A 1 119 ? -5.797 -33.562 -28.125 1 80.31 119 HIS A N 1
ATOM 897 C CA . HIS A 1 119 ? -4.836 -32.812 -28.922 1 80.31 119 HIS A CA 1
ATOM 898 C C . HIS A 1 119 ? -5.527 -32.094 -30.094 1 80.31 119 HIS A C 1
ATOM 900 O O . HIS A 1 119 ? -6.02 -32.75 -31.016 1 80.31 119 HIS A O 1
ATOM 906 N N . ALA A 1 120 ? -5.574 -30.891 -29.953 1 74.75 120 ALA A N 1
ATOM 907 C CA . ALA A 1 120 ? -6.273 -30.141 -30.984 1 74.75 120 ALA A CA 1
ATOM 908 C C . ALA A 1 120 ? -5.289 -29.578 -32.031 1 74.75 120 ALA A C 1
ATOM 910 O O . ALA A 1 120 ? -5.613 -28.641 -32.75 1 74.75 120 ALA A O 1
ATOM 911 N N . ALA A 1 121 ? -4.129 -30.234 -32 1 69.31 121 ALA A N 1
ATOM 912 C CA . ALA A 1 121 ? -3.166 -29.781 -33 1 69.31 121 ALA A CA 1
ATOM 913 C C . ALA A 1 121 ? -3.65 -30.109 -34.438 1 69.31 121 ALA A C 1
ATOM 915 O O . ALA A 1 121 ? -4.039 -31.234 -34.719 1 69.31 121 ALA A O 1
ATOM 916 N N . GLY A 1 122 ? -3.748 -29.094 -35.219 1 64.88 122 GLY A N 1
ATOM 917 C CA . GLY A 1 122 ? -4.113 -29.297 -36.625 1 64.88 122 GLY A CA 1
ATOM 918 C C . GLY A 1 122 ? -5.609 -29.281 -36.844 1 64.88 122 GLY A C 1
ATOM 919 O O . GLY A 1 122 ? -6.066 -29.359 -38 1 64.88 122 GLY A O 1
ATOM 920 N N . VAL A 1 123 ? -6.406 -29.344 -35.781 1 70.25 123 VAL A N 1
ATOM 921 C CA . VAL A 1 123 ? -7.859 -29.266 -35.906 1 70.25 123 VAL A CA 1
ATOM 922 C C . VAL A 1 123 ? -8.297 -27.797 -35.875 1 70.25 123 VAL A C 1
ATOM 924 O O . VAL A 1 123 ? -7.801 -27.016 -35.062 1 70.25 123 VAL A O 1
ATOM 927 N N . PRO A 1 124 ? -8.992 -27.5 -36.875 1 72.06 124 PRO A N 1
ATOM 928 C CA . PRO A 1 124 ? -9.477 -26.125 -36.844 1 72.06 124 PRO A CA 1
ATOM 929 C C . PRO A 1 124 ? -10.43 -25.844 -35.688 1 72.06 124 PRO A C 1
ATOM 931 O O . PRO A 1 124 ? -11.648 -25.844 -35.875 1 72.06 124 PRO A O 1
ATOM 934 N N . VAL A 1 125 ? -9.891 -25.797 -34.594 1 75.5 125 VAL A N 1
ATOM 935 C CA . VAL A 1 125 ? -10.703 -25.547 -33.406 1 75.5 125 VAL A CA 1
ATOM 936 C C . VAL A 1 125 ? -10.922 -24.047 -33.25 1 75.5 125 VAL A C 1
ATOM 938 O O . VAL A 1 125 ? -9.969 -23.266 -33.312 1 75.5 125 VAL A O 1
ATOM 941 N N . THR A 1 126 ? -12.273 -23.75 -33.312 1 76.19 126 THR A N 1
ATOM 942 C CA . THR A 1 126 ? -12.594 -22.359 -33 1 76.19 126 THR A CA 1
ATOM 943 C C . THR A 1 126 ? -13.008 -22.234 -31.531 1 76.19 126 THR A C 1
ATOM 945 O O . THR A 1 126 ? -13.977 -22.844 -31.094 1 76.19 126 THR A O 1
ATOM 948 N N . LEU A 1 127 ? -12.102 -21.703 -30.797 1 84.44 127 LEU A N 1
ATOM 949 C CA . LEU A 1 127 ? -12.453 -21.406 -29.422 1 84.44 127 LEU A CA 1
ATOM 950 C C . LEU A 1 127 ? -13.5 -20.297 -29.344 1 84.44 127 LEU A C 1
ATOM 952 O O . LEU A 1 127 ? -13.367 -19.266 -30 1 84.44 127 LEU A O 1
ATOM 956 N N . ASP A 1 128 ? -14.602 -20.625 -28.766 1 83.06 128 ASP A N 1
ATOM 957 C CA . ASP A 1 128 ? -15.625 -19.594 -28.562 1 83.06 128 ASP A CA 1
ATOM 958 C C . ASP A 1 128 ? -15.281 -18.719 -27.359 1 83.06 128 ASP A C 1
ATOM 960 O O . ASP A 1 128 ? -15.547 -19.094 -26.219 1 83.06 128 ASP A O 1
ATOM 964 N N . MET A 1 129 ? -14.75 -17.594 -27.672 1 83.69 129 MET A N 1
ATOM 965 C CA . MET A 1 129 ? -14.328 -16.672 -26.609 1 83.69 129 MET A CA 1
ATOM 966 C C . MET A 1 129 ? -15.312 -15.516 -26.469 1 83.69 129 MET A C 1
ATOM 968 O O . MET A 1 129 ? -15.266 -14.773 -25.484 1 83.69 129 MET A O 1
ATOM 972 N N . LYS A 1 130 ? -16.234 -15.344 -27.328 1 80.94 130 LYS A N 1
ATOM 973 C CA . LYS A 1 130 ? -17.141 -14.195 -27.344 1 80.94 130 LYS A CA 1
ATOM 974 C C . LYS A 1 130 ? -18.156 -14.289 -26.203 1 80.94 130 LYS A C 1
ATOM 976 O O . LYS A 1 130 ? -18.531 -13.273 -25.609 1 80.94 130 LYS A O 1
ATOM 981 N N . GLN A 1 131 ? -18.516 -15.578 -25.984 1 79.44 131 GLN A N 1
ATOM 982 C CA . GLN A 1 131 ? -19.531 -15.75 -24.953 1 79.44 131 GLN A CA 1
ATOM 983 C C . GLN A 1 131 ? -18.906 -16.062 -23.594 1 79.44 131 GLN A C 1
ATOM 985 O O . GLN A 1 131 ? -19.609 -16.453 -22.656 1 79.44 131 GLN A O 1
ATOM 990 N N . SER A 1 132 ? -17.594 -15.867 -23.562 1 85.25 132 SER A N 1
ATOM 991 C CA . SER A 1 132 ? -16.891 -16.172 -22.312 1 85.25 132 SER A CA 1
ATOM 992 C C . SER A 1 132 ? -16.141 -14.953 -21.781 1 85.25 132 SER A C 1
ATOM 994 O O . SER A 1 132 ? -15.812 -14.047 -22.547 1 85.25 132 SER A O 1
ATOM 996 N N . PRO A 1 133 ? -16 -14.867 -20.484 1 87.06 133 PRO A N 1
ATOM 997 C CA . PRO A 1 133 ? -15.18 -13.789 -19.922 1 87.06 133 PRO A CA 1
ATOM 998 C C . PRO A 1 133 ? -13.758 -13.797 -20.484 1 87.06 133 PRO A C 1
ATOM 1000 O O . PRO A 1 133 ? -13.312 -14.805 -21.047 1 87.06 133 PRO A O 1
ATOM 1003 N N . PRO A 1 134 ? -13.102 -12.711 -20.344 1 89.81 134 PRO A N 1
ATOM 1004 C CA . PRO A 1 134 ? -11.719 -12.672 -20.828 1 89.81 134 PRO A CA 1
ATOM 1005 C C . PRO A 1 134 ? -10.867 -13.789 -20.25 1 89.81 134 PRO A C 1
ATOM 1007 O O . PRO A 1 134 ? -10.969 -14.102 -19.047 1 89.81 134 PRO A O 1
ATOM 1010 N N . GLY A 1 135 ? -10.117 -14.438 -21.141 1 91.75 135 GLY A N 1
ATOM 1011 C CA . GLY A 1 135 ? -9.219 -15.5 -20.719 1 91.75 135 GLY A CA 1
ATOM 1012 C C . GLY A 1 135 ? -9.883 -16.859 -20.656 1 91.75 135 GLY A C 1
ATOM 1013 O O . GLY A 1 135 ? -9.219 -17.859 -20.375 1 91.75 135 GLY A O 1
ATOM 1014 N N . HIS A 1 136 ? -11.195 -16.875 -20.953 1 91.88 136 HIS A N 1
ATOM 1015 C CA . HIS A 1 136 ? -11.945 -18.125 -20.938 1 91.88 136 HIS A CA 1
ATOM 1016 C C . HIS A 1 136 ? -12.469 -18.469 -22.344 1 91.88 136 HIS A C 1
ATOM 1018 O O . HIS A 1 136 ? -12.562 -17.578 -23.203 1 91.88 136 HIS A O 1
ATOM 1024 N N . ALA A 1 137 ? -12.688 -19.75 -22.5 1 91.88 137 ALA A N 1
ATOM 1025 C CA . ALA A 1 137 ? -13.195 -20.203 -23.797 1 91.88 137 ALA A CA 1
ATOM 1026 C C . ALA A 1 137 ? -14 -21.484 -23.641 1 91.88 137 ALA A C 1
ATOM 1028 O O . ALA A 1 137 ? -13.898 -22.172 -22.625 1 91.88 137 ALA A O 1
ATOM 1029 N N . GLN A 1 138 ? -14.859 -21.625 -24.609 1 92.06 138 GLN A N 1
ATOM 1030 C CA . GLN A 1 138 ? -15.539 -22.906 -24.766 1 92.06 138 GLN A CA 1
ATOM 1031 C C . GLN A 1 138 ? -15.055 -23.625 -26.016 1 92.06 138 GLN A C 1
ATOM 1033 O O . GLN A 1 138 ? -14.703 -23 -27.016 1 92.06 138 GLN A O 1
ATOM 1038 N N . ILE A 1 139 ? -14.945 -24.906 -25.875 1 90.81 139 ILE A N 1
ATOM 1039 C CA . ILE A 1 139 ? -14.453 -25.688 -27.016 1 90.81 139 ILE A CA 1
ATOM 1040 C C . ILE A 1 139 ? -15.508 -26.703 -27.422 1 90.81 139 ILE A C 1
ATOM 1042 O O . ILE A 1 139 ? -15.961 -27.5 -26.609 1 90.81 139 ILE A O 1
ATOM 1046 N N . SER A 1 140 ? -15.898 -26.625 -28.703 1 91.25 140 SER A N 1
ATOM 1047 C CA . SER A 1 140 ? -16.844 -27.578 -29.266 1 91.25 140 SER A CA 1
ATOM 1048 C C . SER A 1 140 ? -16.109 -28.766 -29.891 1 91.25 140 SER A C 1
ATOM 1050 O O . SER A 1 140 ? -15.07 -28.609 -30.516 1 91.25 140 SER A O 1
ATOM 1052 N N . LEU A 1 141 ? -16.688 -29.953 -29.703 1 91.06 141 LEU A N 1
ATOM 1053 C CA . LEU A 1 141 ? -16.078 -31.156 -30.266 1 91.06 141 LEU A CA 1
ATOM 1054 C C . LEU A 1 141 ? -16.672 -31.5 -31.625 1 91.06 141 LEU A C 1
ATOM 1056 O O . LEU A 1 141 ? -16.234 -32.438 -32.281 1 91.06 141 LEU A O 1
ATOM 1060 N N . ARG A 1 142 ? -17.516 -30.672 -32.125 1 88.62 142 ARG A N 1
ATOM 1061 C CA . ARG A 1 142 ? -18.188 -30.922 -33.375 1 88.62 142 ARG A CA 1
ATOM 1062 C C . ARG A 1 142 ? -17.188 -31 -34.531 1 88.62 142 ARG A C 1
ATOM 1064 O O . ARG A 1 142 ? -17.359 -31.797 -35.469 1 88.62 142 ARG A O 1
ATOM 1071 N N . PRO A 1 143 ? -16.156 -30.156 -34.469 1 87.44 143 PRO A N 1
ATOM 1072 C CA . PRO A 1 143 ? -15.203 -30.188 -35.594 1 87.44 143 PRO A CA 1
ATOM 1073 C C . PRO A 1 143 ? -14.234 -31.375 -35.5 1 87.44 143 PRO A C 1
ATOM 1075 O O . PRO A 1 143 ? -13.5 -31.641 -36.469 1 87.44 143 PRO A O 1
ATOM 1078 N N . PHE A 1 144 ? -14.242 -32.125 -34.438 1 88.62 144 PHE A N 1
ATOM 1079 C CA . PHE A 1 144 ? -13.352 -33.281 -34.25 1 88.62 144 PHE A CA 1
ATOM 1080 C C . PHE A 1 144 ? -13.93 -34.531 -34.906 1 88.62 144 PHE A C 1
ATOM 1082 O O . PHE A 1 144 ? -15.07 -34.5 -35.375 1 88.62 144 PHE A O 1
ATOM 1089 N N . GLU A 1 145 ? -13.141 -35.562 -34.969 1 88.38 145 GLU A N 1
ATOM 1090 C CA . GLU A 1 145 ? -13.609 -36.844 -35.5 1 88.38 145 GLU A CA 1
ATOM 1091 C C . GLU A 1 145 ? -14.773 -37.406 -34.688 1 88.38 145 GLU A C 1
ATOM 1093 O O . GLU A 1 145 ? -14.805 -37.25 -33.469 1 88.38 145 GLU A O 1
ATOM 1098 N N . PRO A 1 146 ? -15.688 -38.062 -35.375 1 90.62 146 PRO A N 1
ATOM 1099 C CA . PRO A 1 146 ? -16.844 -38.625 -34.656 1 90.62 146 PRO A CA 1
ATOM 1100 C C . PRO A 1 146 ? -16.453 -39.531 -33.531 1 90.62 146 PRO A C 1
ATOM 1102 O O . PRO A 1 146 ? -17.156 -39.625 -32.5 1 90.62 146 PRO A O 1
ATOM 1105 N N . ALA A 1 147 ? -15.352 -40.156 -33.719 1 90.12 147 ALA A N 1
ATOM 1106 C CA . ALA A 1 147 ? -14.883 -41.062 -32.656 1 90.12 147 ALA A CA 1
ATOM 1107 C C . ALA A 1 147 ? -14.555 -40.312 -31.375 1 90.12 147 ALA A C 1
ATOM 1109 O O . ALA A 1 147 ? -14.812 -40.812 -30.281 1 90.12 147 ALA A O 1
ATOM 1110 N N . THR A 1 148 ? -13.945 -39.188 -31.578 1 89.88 148 THR A N 1
ATOM 1111 C CA . THR A 1 148 ? -13.609 -38.344 -30.438 1 89.88 148 THR A CA 1
ATOM 1112 C C . THR A 1 148 ? -14.875 -37.844 -29.75 1 89.88 148 THR A C 1
ATOM 1114 O O . THR A 1 148 ? -14.961 -37.844 -28.516 1 89.88 148 THR A O 1
ATOM 1117 N N . LEU A 1 149 ? -15.805 -37.375 -30.547 1 90.88 149 LEU A N 1
ATOM 1118 C CA . LEU A 1 149 ? -17.078 -36.906 -30.016 1 90.88 149 LEU A CA 1
ATOM 1119 C C . LEU A 1 149 ? -17.781 -38 -29.234 1 90.88 149 LEU A C 1
ATOM 1121 O O . LEU A 1 149 ? -18.344 -37.75 -28.172 1 90.88 149 LEU A O 1
ATOM 1125 N N . HIS A 1 150 ? -17.719 -39.156 -29.75 1 92.19 150 HIS A N 1
ATOM 1126 C CA . HIS A 1 150 ? -18.375 -40.281 -29.094 1 92.19 150 HIS A CA 1
ATOM 1127 C C . HIS A 1 150 ? -17.688 -40.625 -27.766 1 92.19 150 HIS A C 1
ATOM 1129 O O . HIS A 1 150 ? -18.359 -40.906 -26.781 1 92.19 150 HIS A O 1
ATOM 1135 N N . ARG A 1 151 ? -16.438 -40.594 -27.75 1 92.44 151 ARG A N 1
ATOM 1136 C CA . ARG A 1 151 ? -15.656 -40.938 -26.547 1 92.44 151 ARG A CA 1
ATOM 1137 C C . ARG A 1 151 ? -15.961 -39.938 -25.422 1 92.44 151 ARG A C 1
ATOM 1139 O O . ARG A 1 151 ? -15.984 -40.344 -24.25 1 92.44 151 ARG A O 1
ATOM 1146 N N . TRP A 1 152 ? -16.156 -38.656 -25.812 1 94.88 152 TRP A N 1
ATOM 1147 C CA . TRP A 1 152 ? -16.328 -37.625 -24.797 1 94.88 152 TRP A CA 1
ATOM 1148 C C . TRP A 1 152 ? -17.781 -37.188 -24.703 1 94.88 152 TRP A C 1
ATOM 1150 O O . TRP A 1 152 ? -18.094 -36.156 -24.094 1 94.88 152 TRP A O 1
ATOM 1160 N N . SER A 1 153 ? -18.719 -37.906 -25.234 1 93.31 153 SER A N 1
ATOM 1161 C CA . SER A 1 153 ? -20.125 -37.5 -25.328 1 93.31 153 SER A CA 1
ATOM 1162 C C . SER A 1 153 ? -20.703 -37.281 -23.938 1 93.31 153 SER A C 1
ATOM 1164 O O . SER A 1 153 ? -21.547 -36.406 -23.75 1 93.31 153 SER A O 1
ATOM 1166 N N . ASP A 1 154 ? -20.234 -38.031 -22.953 1 93.31 154 ASP A N 1
ATOM 1167 C CA . ASP A 1 154 ? -20.781 -37.938 -21.594 1 93.31 154 ASP A CA 1
ATOM 1168 C C . ASP A 1 154 ? -20.266 -36.688 -20.906 1 93.31 154 ASP A C 1
ATOM 1170 O O . ASP A 1 154 ? -20.812 -36.281 -19.859 1 93.31 154 ASP A O 1
ATOM 1174 N N . CYS A 1 155 ? -19.281 -36.062 -21.516 1 94.38 155 CYS A N 1
ATOM 1175 C CA . CYS A 1 155 ? -18.719 -34.844 -20.922 1 94.38 155 CYS A CA 1
ATOM 1176 C C . CYS A 1 155 ? -19.062 -33.625 -21.766 1 94.38 155 CYS A C 1
ATOM 1178 O O . CYS A 1 155 ? -18.438 -32.562 -21.609 1 94.38 155 CYS A O 1
ATOM 1180 N N . CYS A 1 156 ? -19.938 -33.75 -22.625 1 92.56 156 CYS A N 1
ATOM 1181 C CA . CYS A 1 156 ? -20.328 -32.625 -23.484 1 92.56 156 CYS A CA 1
ATOM 1182 C C . CYS A 1 156 ? -21.688 -32.062 -23.078 1 92.56 156 CYS A C 1
ATOM 1184 O O . CYS A 1 156 ? -22.531 -32.812 -22.547 1 92.56 156 CYS A O 1
ATOM 1186 N N . LEU A 1 157 ? -21.781 -30.797 -23.219 1 88.94 157 LEU A N 1
ATOM 1187 C CA . LEU A 1 157 ? -23.031 -30.141 -22.859 1 88.94 157 LEU A CA 1
ATOM 1188 C C . LEU A 1 157 ? -23.688 -29.531 -24.094 1 88.94 157 LEU A C 1
ATOM 1190 O O . LEU A 1 157 ? -23.016 -28.938 -24.938 1 88.94 157 LEU A O 1
ATOM 1194 N N . GLY A 1 158 ? -25 -29.688 -24.156 1 83.69 158 GLY A N 1
ATOM 1195 C CA . GLY A 1 158 ? -25.828 -29.016 -25.156 1 83.69 158 GLY A CA 1
ATOM 1196 C C . GLY A 1 158 ? -25.688 -29.625 -26.547 1 83.69 158 GLY A C 1
ATOM 1197 O O . GLY A 1 158 ? -24.953 -30.594 -26.734 1 83.69 158 GLY A O 1
ATOM 1198 N N . ASP A 1 159 ? -26.266 -28.922 -27.453 1 84.38 159 ASP A N 1
ATOM 1199 C CA . ASP A 1 159 ? -26.344 -29.375 -28.844 1 84.38 159 ASP A CA 1
ATOM 1200 C C . ASP A 1 159 ? -25.031 -29.078 -29.578 1 84.38 159 ASP A C 1
ATOM 1202 O O . ASP A 1 159 ? -24.688 -29.781 -30.531 1 84.38 159 ASP A O 1
ATOM 1206 N N . GLU A 1 160 ? -24.328 -28.172 -29.109 1 86.69 160 GLU A N 1
ATOM 1207 C CA . GLU A 1 160 ? -23.078 -27.781 -29.75 1 86.69 160 GLU A CA 1
ATOM 1208 C C . GLU A 1 160 ? -21.922 -28.672 -29.297 1 86.69 160 GLU A C 1
ATOM 1210 O O . GLU A 1 160 ? -20.812 -28.578 -29.828 1 86.69 160 GLU A O 1
ATOM 1215 N N . ALA A 1 161 ? -22.156 -29.547 -28.359 1 90.12 161 ALA A N 1
ATOM 1216 C CA . ALA A 1 161 ? -21.172 -30.5 -27.844 1 90.12 161 ALA A CA 1
ATOM 1217 C C . ALA A 1 161 ? -19.984 -29.781 -27.219 1 90.12 161 ALA A C 1
ATOM 1219 O O . ALA A 1 161 ? -18.828 -30.094 -27.547 1 90.12 161 ALA A O 1
ATOM 1220 N N . TYR A 1 162 ? -20.312 -28.797 -26.438 1 91.81 162 TYR A N 1
ATOM 1221 C CA . TYR A 1 162 ? -19.234 -28.141 -25.703 1 91.81 162 TYR A CA 1
ATOM 1222 C C . TYR A 1 162 ? -18.672 -29.047 -24.625 1 91.81 162 TYR A C 1
ATOM 1224 O O . TYR A 1 162 ? -19.422 -29.641 -23.828 1 91.81 162 TYR A O 1
ATOM 1232 N N . LEU A 1 163 ? -17.422 -29.172 -24.656 1 92.94 163 LEU A N 1
ATOM 1233 C CA . LEU A 1 163 ? -16.75 -30.016 -23.672 1 92.94 163 LEU A CA 1
ATOM 1234 C C . LEU A 1 163 ? -16.766 -29.359 -22.297 1 92.94 163 LEU A C 1
ATOM 1236 O O . LEU A 1 163 ? -16.359 -28.203 -22.141 1 92.94 163 LEU A O 1
ATOM 1240 N N . SER A 1 164 ? -17.297 -30.078 -21.312 1 93.81 164 SER A N 1
ATOM 1241 C CA . SER A 1 164 ? -17.406 -29.547 -19.953 1 93.81 164 SER A CA 1
ATOM 1242 C C . SER A 1 164 ? -16.141 -29.812 -19.156 1 93.81 164 SER A C 1
ATOM 1244 O O . SER A 1 164 ? -15.773 -30.953 -18.922 1 93.81 164 SER A O 1
ATOM 1246 N N . ALA A 1 165 ? -15.539 -28.75 -18.719 1 93.19 165 ALA A N 1
ATOM 1247 C CA . ALA A 1 165 ? -14.32 -28.875 -17.922 1 93.19 165 ALA A CA 1
ATOM 1248 C C . ALA A 1 165 ? -14.594 -29.594 -16.609 1 93.19 165 ALA A C 1
ATOM 1250 O O . ALA A 1 165 ? -13.773 -30.375 -16.125 1 93.19 165 ALA A O 1
ATOM 1251 N N . GLU A 1 166 ? -15.719 -29.312 -16.047 1 92.62 166 GLU A N 1
ATOM 1252 C CA . GLU A 1 166 ? -16.109 -29.938 -14.781 1 92.62 166 GLU A CA 1
ATOM 1253 C C . GLU A 1 166 ? -16.25 -31.438 -14.93 1 92.62 166 GLU A C 1
ATOM 1255 O O . GLU A 1 166 ? -15.75 -32.219 -14.094 1 92.62 166 GLU A O 1
ATOM 1260 N N . LEU A 1 167 ? -16.922 -31.828 -15.969 1 94.19 167 LEU A N 1
ATOM 1261 C CA . LEU A 1 167 ? -17.172 -33.25 -16.188 1 94.19 167 LEU A CA 1
ATOM 1262 C C . LEU A 1 167 ? -15.883 -34 -16.531 1 94.19 167 LEU A C 1
ATOM 1264 O O . LEU A 1 167 ? -15.68 -35.125 -16.125 1 94.19 167 LEU A O 1
ATOM 1268 N N . VAL A 1 168 ? -15.031 -33.375 -17.281 1 95.5 168 VAL A N 1
ATOM 1269 C CA . VAL A 1 168 ? -13.75 -33.969 -17.641 1 95.5 168 VAL A CA 1
ATOM 1270 C C . VAL A 1 168 ? -12.898 -34.156 -16.391 1 95.5 168 VAL A C 1
ATOM 1272 O O . VAL A 1 168 ? -12.25 -35.188 -16.234 1 95.5 168 VAL A O 1
ATOM 1275 N N . SER A 1 169 ? -12.875 -33.156 -15.523 1 94.94 169 SER A N 1
ATOM 1276 C CA . SER A 1 169 ? -12.109 -33.25 -14.281 1 94.94 169 SER A CA 1
ATOM 1277 C C . SER A 1 169 ? -12.633 -34.375 -13.398 1 94.94 169 SER A C 1
ATOM 1279 O O . SER A 1 169 ? -11.852 -35.094 -12.773 1 94.94 169 SER A O 1
ATOM 1281 N N . ALA A 1 170 ? -13.953 -34.469 -13.367 1 94.06 170 ALA A N 1
ATOM 1282 C CA . ALA A 1 170 ? -14.555 -35.531 -12.586 1 94.06 170 ALA A CA 1
ATOM 1283 C C . ALA A 1 170 ? -14.188 -36.906 -13.164 1 94.06 170 ALA A C 1
ATOM 1285 O O . ALA A 1 170 ? -13.922 -37.844 -12.422 1 94.06 170 ALA A O 1
ATOM 1286 N N . TRP A 1 171 ? -14.227 -37 -14.422 1 96.44 171 TRP A N 1
ATOM 1287 C CA . TRP A 1 171 ? -13.859 -38.25 -15.086 1 96.44 171 TRP A CA 1
ATOM 1288 C C . TRP A 1 171 ? -12.422 -38.656 -14.75 1 96.44 171 TRP A C 1
ATOM 1290 O O . TRP A 1 171 ? -12.156 -39.812 -14.414 1 96.44 171 TRP A O 1
ATOM 1300 N N . LEU A 1 172 ? -11.5 -37.719 -14.906 1 96.94 172 LEU A N 1
ATOM 1301 C CA . LEU A 1 172 ? -10.094 -38.031 -14.648 1 96.94 172 LEU A CA 1
ATOM 1302 C C . LEU A 1 172 ? -9.891 -38.469 -13.211 1 96.94 172 LEU A C 1
ATOM 1304 O O . LEU A 1 172 ? -9.148 -39.438 -12.961 1 96.94 172 LEU A O 1
ATOM 1308 N N . ALA A 1 173 ? -10.516 -37.781 -12.289 1 96.31 173 ALA A N 1
ATOM 1309 C CA . ALA A 1 173 ? -10.398 -38.156 -10.883 1 96.31 173 ALA A CA 1
ATOM 1310 C C . ALA A 1 173 ? -10.891 -39.562 -10.648 1 96.31 173 ALA A C 1
ATOM 1312 O O . ALA A 1 173 ? -10.227 -40.344 -9.961 1 96.31 173 ALA A O 1
ATOM 1313 N N . HIS A 1 174 ? -12.016 -39.875 -11.242 1 96.38 174 HIS A N 1
ATOM 1314 C CA . HIS A 1 174 ? -12.617 -41.188 -11.062 1 96.38 174 HIS A CA 1
ATOM 1315 C C . HIS A 1 174 ? -11.773 -42.281 -11.727 1 96.38 174 HIS A C 1
ATOM 1317 O O . HIS A 1 174 ? -11.508 -43.312 -11.117 1 96.38 174 HIS A O 1
ATOM 1323 N N . SER A 1 175 ? -11.383 -42.094 -12.953 1 96.81 175 SER A N 1
ATOM 1324 C CA . SER A 1 175 ? -10.625 -43.062 -13.719 1 96.81 175 SER A CA 1
ATOM 1325 C C . SER A 1 175 ? -9.242 -43.312 -13.109 1 96.81 175 SER A C 1
ATOM 1327 O O . SER A 1 175 ? -8.758 -44.438 -13.07 1 96.81 175 SER A O 1
ATOM 1329 N N . PHE A 1 176 ? -8.641 -42.219 -12.688 1 97.44 176 PHE A N 1
ATOM 1330 C CA . PHE A 1 176 ? -7.316 -42.344 -12.086 1 97.44 176 PHE A CA 1
ATOM 1331 C C . PHE A 1 176 ? -7.395 -43.062 -10.75 1 97.44 176 PHE A C 1
ATOM 1333 O O . PHE A 1 176 ? -6.543 -43.906 -10.43 1 97.44 176 PHE A O 1
ATOM 1340 N N . ALA A 1 177 ? -8.359 -42.688 -9.922 1 96.75 177 ALA A N 1
ATOM 1341 C CA . ALA A 1 177 ? -8.555 -43.375 -8.641 1 96.75 177 ALA A CA 1
ATOM 1342 C C . ALA A 1 177 ? -8.789 -44.844 -8.828 1 96.75 177 ALA A C 1
ATOM 1344 O O . ALA A 1 177 ? -8.336 -45.656 -8.023 1 96.75 177 ALA A O 1
ATOM 1345 N N . ALA A 1 178 ? -9.516 -45.188 -9.859 1 96.06 178 ALA A N 1
ATOM 1346 C CA . ALA A 1 178 ? -9.797 -46.594 -10.156 1 96.06 178 ALA A CA 1
ATOM 1347 C C . ALA A 1 178 ? -8.523 -47.344 -10.547 1 96.06 178 ALA A C 1
ATOM 1349 O O . ALA A 1 178 ? -8.367 -48.531 -10.242 1 96.06 178 ALA A O 1
ATOM 1350 N N . ALA A 1 179 ? -7.641 -46.625 -11.219 1 95.75 179 ALA A N 1
ATOM 1351 C CA . ALA A 1 179 ? -6.379 -47.219 -11.656 1 95.75 179 ALA A CA 1
ATOM 1352 C C . ALA A 1 179 ? -5.379 -47.281 -10.5 1 95.75 179 ALA A C 1
ATOM 1354 O O . ALA A 1 179 ? -4.547 -48.188 -10.445 1 95.75 179 ALA A O 1
ATOM 1355 N N . ALA A 1 180 ? -5.43 -46.281 -9.602 1 94.19 180 ALA A N 1
ATOM 1356 C CA . ALA A 1 180 ? -4.453 -46.125 -8.531 1 94.19 180 ALA A CA 1
ATOM 1357 C C . ALA A 1 180 ? -5 -46.688 -7.211 1 94.19 180 ALA A C 1
ATOM 1359 O O . ALA A 1 180 ? -5.109 -45.938 -6.227 1 94.19 180 ALA A O 1
ATOM 1360 N N . LYS A 1 181 ? -5.207 -47.938 -7.055 1 88.94 181 LYS A N 1
ATOM 1361 C CA . LYS A 1 181 ? -5.859 -48.531 -5.891 1 88.94 181 LYS A CA 1
ATOM 1362 C C . LYS A 1 181 ? -4.98 -48.406 -4.652 1 88.94 181 LYS A C 1
ATOM 1364 O O . LYS A 1 181 ? -5.484 -48.25 -3.539 1 88.94 181 LYS A O 1
ATOM 1369 N N . ASP A 1 182 ? -3.652 -48.469 -4.789 1 87.88 182 ASP A N 1
ATOM 1370 C CA . ASP A 1 182 ? -2.736 -48.438 -3.652 1 87.88 182 ASP A CA 1
ATOM 1371 C C . ASP A 1 182 ? -2.176 -47.031 -3.424 1 87.88 182 ASP A C 1
ATOM 1373 O O . ASP A 1 182 ? -1.215 -46.844 -2.672 1 87.88 182 ASP A O 1
ATOM 1377 N N . THR A 1 183 ? -2.662 -46.031 -4.113 1 91.19 183 THR A N 1
ATOM 1378 C CA . THR A 1 183 ? -2.168 -44.656 -4.031 1 91.19 183 THR A CA 1
ATOM 1379 C C . THR A 1 183 ? -3.238 -43.75 -3.469 1 91.19 183 THR A C 1
ATOM 1381 O O . THR A 1 183 ? -4.426 -43.906 -3.768 1 91.19 183 THR A O 1
ATOM 1384 N N . ARG A 1 184 ? -2.865 -42.906 -2.559 1 93.69 184 ARG A N 1
ATOM 1385 C CA . ARG A 1 184 ? -3.781 -41.875 -2.061 1 93.69 184 ARG A CA 1
ATOM 1386 C C . ARG A 1 184 ? -4.156 -40.906 -3.164 1 93.69 184 ARG A C 1
ATOM 1388 O O . ARG A 1 184 ? -3.295 -40.188 -3.699 1 93.69 184 ARG A O 1
ATOM 1395 N N . VAL A 1 185 ? -5.422 -40.844 -3.543 1 96.12 185 VAL A N 1
ATOM 1396 C CA . VAL A 1 185 ? -5.914 -39.969 -4.586 1 96.12 185 VAL A CA 1
ATOM 1397 C C . VAL A 1 185 ? -7.055 -39.094 -4.039 1 96.12 185 VAL A C 1
ATOM 1399 O O . VAL A 1 185 ? -7.945 -39.594 -3.354 1 96.12 185 VAL A O 1
ATOM 1402 N N . GLU A 1 186 ? -6.941 -37.844 -4.246 1 93.31 186 GLU A N 1
ATOM 1403 C CA . GLU A 1 186 ? -7.957 -36.906 -3.793 1 93.31 186 GLU A CA 1
ATOM 1404 C C . GLU A 1 186 ? -8.336 -35.938 -4.898 1 93.31 186 GLU A C 1
ATOM 1406 O O . GLU A 1 186 ? -7.461 -35.406 -5.598 1 93.31 186 GLU A O 1
ATOM 1411 N N . ARG A 1 187 ? -9.625 -35.781 -5.07 1 92.75 187 ARG A N 1
ATOM 1412 C CA . ARG A 1 187 ? -10.078 -34.719 -5.988 1 92.75 187 ARG A CA 1
ATOM 1413 C C . ARG A 1 187 ? -10.195 -33.375 -5.273 1 92.75 187 ARG A C 1
ATOM 1415 O O . ARG A 1 187 ? -10.906 -33.281 -4.27 1 92.75 187 ARG A O 1
ATOM 1422 N N . ARG A 1 188 ? -9.508 -32.438 -5.719 1 90.62 188 ARG A N 1
ATOM 1423 C CA . ARG A 1 188 ? -9.516 -31.078 -5.184 1 90.62 188 ARG A CA 1
ATOM 1424 C C . ARG A 1 188 ? -9.938 -30.062 -6.246 1 90.62 188 ARG A C 1
ATOM 1426 O O . ARG A 1 188 ? -9.094 -29.422 -6.879 1 90.62 188 ARG A O 1
ATOM 1433 N N . GLY A 1 189 ? -11.312 -29.859 -6.344 1 87.56 189 GLY A N 1
ATOM 1434 C CA . GLY A 1 189 ? -11.828 -29.047 -7.426 1 87.56 189 GLY A CA 1
ATOM 1435 C C . GLY A 1 189 ? -11.648 -29.672 -8.797 1 87.56 189 GLY A C 1
ATOM 1436 O O . GLY A 1 189 ? -12.125 -30.781 -9.039 1 87.56 189 GLY A O 1
ATOM 1437 N N . CYS A 1 190 ? -10.836 -29.016 -9.609 1 90.44 190 CYS A N 1
ATOM 1438 C CA . CYS A 1 190 ? -10.602 -29.531 -10.953 1 90.44 190 CYS A CA 1
ATOM 1439 C C . CYS A 1 190 ? -9.258 -30.25 -11.031 1 90.44 190 CYS A C 1
ATOM 1441 O O . CYS A 1 190 ? -8.836 -30.672 -12.117 1 90.44 190 CYS A O 1
ATOM 1443 N N . VAL A 1 191 ? -8.664 -30.422 -9.875 1 93.75 191 VAL A N 1
ATOM 1444 C CA . VAL A 1 191 ? -7.348 -31.047 -9.805 1 93.75 191 VAL A CA 1
ATOM 1445 C C . VAL A 1 191 ? -7.457 -32.406 -9.125 1 93.75 191 VAL A C 1
ATOM 1447 O O . VAL A 1 191 ? -8.203 -32.562 -8.156 1 93.75 191 VAL A O 1
ATOM 1450 N N . THR A 1 192 ? -6.84 -33.344 -9.727 1 96.19 192 THR A N 1
ATOM 1451 C CA . THR A 1 192 ? -6.688 -34.656 -9.094 1 96.19 192 THR A CA 1
ATOM 1452 C C . THR A 1 192 ? -5.309 -34.781 -8.453 1 96.19 192 THR A C 1
ATOM 1454 O O . THR A 1 192 ? -4.297 -34.844 -9.156 1 96.19 192 THR A O 1
ATOM 1457 N N . SER A 1 193 ? -5.293 -34.875 -7.129 1 96.31 193 SER A N 1
ATOM 1458 C CA . SER A 1 193 ? -4.023 -34.969 -6.414 1 96.31 193 SER A CA 1
ATOM 1459 C C . SER A 1 193 ? -3.729 -36.406 -6 1 96.31 193 SER A C 1
ATOM 1461 O O . SER A 1 193 ? -4.582 -37.094 -5.414 1 96.31 193 SER A O 1
ATOM 1463 N N . ALA A 1 194 ? -2.531 -36.875 -6.336 1 97.25 194 ALA A N 1
ATOM 1464 C CA . ALA A 1 194 ? -2.096 -38.219 -5.984 1 97.25 194 ALA A CA 1
ATOM 1465 C C . ALA A 1 194 ? -0.756 -38.188 -5.254 1 97.25 194 ALA A C 1
ATOM 1467 O O . ALA A 1 194 ? 0.169 -37.5 -5.668 1 97.25 194 ALA A O 1
ATOM 1468 N N . VAL A 1 195 ? -0.725 -38.844 -4.156 1 96.44 195 VAL A N 1
ATOM 1469 C CA . VAL A 1 195 ? 0.536 -38.969 -3.43 1 96.44 195 VAL A CA 1
ATOM 1470 C C . VAL A 1 195 ? 1.14 -40.344 -3.66 1 96.44 195 VAL A C 1
ATOM 1472 O O . VAL A 1 195 ? 0.637 -41.344 -3.137 1 96.44 195 VAL A O 1
ATOM 1475 N N . VAL A 1 196 ? 2.238 -40.406 -4.414 1 95.5 196 VAL A N 1
ATOM 1476 C CA . VAL A 1 196 ? 2.932 -41.656 -4.734 1 95.5 196 VAL A CA 1
ATOM 1477 C C . VAL A 1 196 ? 4.098 -41.875 -3.771 1 95.5 196 VAL A C 1
ATOM 1479 O O . VAL A 1 196 ? 4.961 -41 -3.633 1 95.5 196 VAL A O 1
ATOM 1482 N N . SER A 1 197 ? 4.082 -42.969 -3.137 1 92.19 197 SER A N 1
ATOM 1483 C CA . SER A 1 197 ? 5.152 -43.281 -2.197 1 92.19 197 SER A CA 1
ATOM 1484 C C . SER A 1 197 ? 6.164 -44.25 -2.814 1 92.19 197 SER A C 1
ATOM 1486 O O . SER A 1 197 ? 5.797 -45.312 -3.316 1 92.19 197 SER A O 1
ATOM 1488 N N . VAL A 1 198 ? 7.418 -43.812 -2.887 1 90.62 198 VAL A N 1
ATOM 1489 C CA . VAL A 1 198 ? 8.523 -44.656 -3.336 1 90.62 198 VAL A CA 1
ATOM 1490 C C . VAL A 1 198 ? 9.617 -44.688 -2.268 1 90.62 198 VAL A C 1
ATOM 1492 O O . VAL A 1 198 ? 10.305 -43.688 -2.039 1 90.62 198 VAL A O 1
ATOM 1495 N N . GLY A 1 199 ? 9.812 -45.844 -1.663 1 85.31 199 GLY A N 1
ATOM 1496 C CA . GLY A 1 199 ? 10.711 -45.875 -0.521 1 85.31 199 GLY A CA 1
ATOM 1497 C C . GLY A 1 199 ? 10.266 -44.969 0.617 1 85.31 199 GLY A C 1
ATOM 1498 O O . GLY A 1 199 ? 9.148 -45.125 1.119 1 85.31 199 GLY A O 1
ATOM 1499 N N . HIS A 1 200 ? 11.117 -44.062 0.918 1 84.62 200 HIS A N 1
ATOM 1500 C CA . HIS A 1 200 ? 10.789 -43.156 2.004 1 84.62 200 HIS A CA 1
ATOM 1501 C C . HIS A 1 200 ? 10.406 -41.781 1.467 1 84.62 200 HIS A C 1
ATOM 1503 O O . HIS A 1 200 ? 10.344 -40.812 2.225 1 84.62 200 HIS A O 1
ATOM 1509 N N . CYS A 1 201 ? 10.102 -41.75 0.202 1 89.38 201 CYS A N 1
ATOM 1510 C CA . CYS A 1 201 ? 9.781 -40.469 -0.418 1 89.38 201 CYS A CA 1
ATOM 1511 C C . CYS A 1 201 ? 8.328 -40.438 -0.887 1 89.38 201 CYS A C 1
ATOM 1513 O O . CYS A 1 201 ? 7.883 -41.344 -1.602 1 89.38 201 CYS A O 1
ATOM 1515 N N . ARG A 1 202 ? 7.582 -39.531 -0.398 1 93.69 202 ARG A N 1
ATOM 1516 C CA . ARG A 1 202 ? 6.215 -39.281 -0.852 1 93.69 202 ARG A CA 1
ATOM 1517 C C . ARG A 1 202 ? 6.156 -38.156 -1.858 1 93.69 202 ARG A C 1
ATOM 1519 O O . ARG A 1 202 ? 6.523 -37 -1.542 1 93.69 202 ARG A O 1
ATOM 1526 N N . VAL A 1 203 ? 5.723 -38.375 -3.051 1 95.12 203 VAL A N 1
ATOM 1527 C CA . VAL A 1 203 ? 5.703 -37.406 -4.121 1 95.12 203 VAL A CA 1
ATOM 1528 C C . VAL A 1 203 ? 4.258 -37.062 -4.477 1 95.12 203 VAL A C 1
ATOM 1530 O O . VAL A 1 203 ? 3.471 -37.938 -4.828 1 95.12 203 VAL A O 1
ATOM 1533 N N . LEU A 1 204 ? 3.936 -35.812 -4.305 1 95.81 204 LEU A N 1
ATOM 1534 C CA . LEU A 1 204 ? 2.611 -35.344 -4.684 1 95.81 204 LEU A CA 1
ATOM 1535 C C . LEU A 1 204 ? 2.568 -34.969 -6.168 1 95.81 204 LEU A C 1
ATOM 1537 O O . LEU A 1 204 ? 3.428 -34.25 -6.656 1 95.81 204 LEU A O 1
ATOM 1541 N N . TYR A 1 205 ? 1.646 -35.531 -6.906 1 97.38 205 TYR A N 1
ATOM 1542 C CA . TYR A 1 205 ? 1.353 -35.125 -8.281 1 97.38 205 TYR A CA 1
ATOM 1543 C C . TYR A 1 205 ? -0.036 -34.531 -8.398 1 97.38 205 TYR A C 1
ATOM 1545 O O . TYR A 1 205 ? -1.042 -35.188 -8.156 1 97.38 205 TYR A O 1
ATOM 1553 N N . ASP A 1 206 ? -0.086 -33.312 -8.688 1 96.75 206 ASP A N 1
ATOM 1554 C CA . ASP A 1 206 ? -1.348 -32.688 -9.055 1 96.75 206 ASP A CA 1
ATOM 1555 C C . ASP A 1 206 ? -1.629 -32.844 -10.547 1 96.75 206 ASP A C 1
ATOM 1557 O O . ASP A 1 206 ? -0.996 -32.188 -11.375 1 96.75 206 ASP A O 1
ATOM 1561 N N . LEU A 1 207 ? -2.561 -33.656 -10.867 1 97.75 207 LEU A N 1
ATOM 1562 C CA . LEU A 1 207 ? -2.92 -33.938 -12.258 1 97.75 207 LEU A CA 1
ATOM 1563 C C . LEU A 1 207 ? -4.008 -32.969 -12.719 1 97.75 207 LEU A C 1
ATOM 1565 O O . LEU A 1 207 ? -5.07 -32.875 -12.102 1 97.75 207 LEU A O 1
ATOM 1569 N N . VAL A 1 208 ? -3.742 -32.281 -13.789 1 96.88 208 VAL A N 1
ATOM 1570 C CA . VAL A 1 208 ? -4.703 -31.344 -14.344 1 96.88 208 VAL A CA 1
ATOM 1571 C C . VAL A 1 208 ? -5.02 -31.719 -15.789 1 96.88 208 VAL A C 1
ATOM 1573 O O . VAL A 1 208 ? -4.145 -31.656 -16.656 1 96.88 208 VAL A O 1
ATOM 1576 N N . PRO A 1 209 ? -6.254 -32.125 -16.031 1 96.44 209 PRO A N 1
ATOM 1577 C CA . PRO A 1 209 ? -6.609 -32.375 -17.438 1 96.44 209 PRO A CA 1
ATOM 1578 C C . PRO A 1 209 ? -6.637 -31.094 -18.266 1 96.44 209 PRO A C 1
ATOM 1580 O O . PRO A 1 209 ? -7.184 -30.078 -17.828 1 96.44 209 PRO A O 1
ATOM 1583 N N . VAL A 1 210 ? -6.012 -31.141 -19.422 1 96.19 210 VAL A N 1
ATOM 1584 C CA . VAL A 1 210 ? -5.941 -29.922 -20.234 1 96.19 210 VAL A CA 1
ATOM 1585 C C . VAL A 1 210 ? -6.238 -30.266 -21.703 1 96.19 210 VAL A C 1
ATOM 1587 O O . VAL A 1 210 ? -6.227 -31.438 -22.078 1 96.19 210 VAL A O 1
ATOM 1590 N N . VAL A 1 211 ? -6.637 -29.25 -22.406 1 94.19 211 VAL A N 1
ATOM 1591 C CA . VAL A 1 211 ? -6.645 -29.312 -23.859 1 94.19 211 VAL A CA 1
ATOM 1592 C C . VAL A 1 211 ? -5.387 -28.656 -24.422 1 94.19 211 VAL A C 1
ATOM 1594 O O . VAL A 1 211 ? -5.129 -27.484 -24.156 1 94.19 211 VAL A O 1
ATOM 1597 N N . ALA A 1 212 ? -4.617 -29.438 -25.109 1 93.12 212 ALA A N 1
ATOM 1598 C CA . ALA A 1 212 ? -3.371 -28.906 -25.641 1 93.12 212 ALA A CA 1
ATOM 1599 C C . ALA A 1 212 ? -3.574 -28.359 -27.062 1 93.12 212 ALA A C 1
ATOM 1601 O O . ALA A 1 212 ? -4.172 -29.031 -27.906 1 93.12 212 ALA A O 1
ATOM 1602 N N . LEU A 1 213 ? -3.158 -27.156 -27.281 1 90.44 213 LEU A N 1
ATOM 1603 C CA . LEU A 1 213 ? -3.256 -26.516 -28.594 1 90.44 213 LEU A CA 1
ATOM 1604 C C . LEU A 1 213 ? -1.878 -26.109 -29.094 1 90.44 213 LEU A C 1
ATOM 1606 O O . LEU A 1 213 ? -0.962 -25.875 -28.312 1 90.44 213 LEU A O 1
ATOM 1610 N N . LYS A 1 214 ? -1.762 -26.141 -30.344 1 86.44 214 LYS A N 1
ATOM 1611 C CA . LYS A 1 214 ? -0.505 -25.719 -30.953 1 86.44 214 LYS A CA 1
ATOM 1612 C C . LYS A 1 214 ? -0.562 -24.266 -31.391 1 86.44 214 LYS A C 1
ATOM 1614 O O . LYS A 1 214 ? -1.638 -23.734 -31.688 1 86.44 214 LYS A O 1
ATOM 1619 N N . GLY A 1 215 ? 0.579 -23.625 -31.344 1 85.44 215 GLY A N 1
ATOM 1620 C CA . GLY A 1 215 ? 0.674 -22.234 -31.75 1 85.44 215 GLY A CA 1
ATOM 1621 C C . GLY A 1 215 ? 0.371 -21.266 -30.641 1 85.44 215 GLY A C 1
ATOM 1622 O O . GLY A 1 215 ? 0.651 -21.531 -29.469 1 85.44 215 GLY A O 1
ATOM 1623 N N . TRP A 1 216 ? -0.032 -19.953 -31.047 1 89.56 216 TRP A N 1
ATOM 1624 C CA . TRP A 1 216 ? -0.31 -18.859 -30.109 1 89.56 216 TRP A CA 1
ATOM 1625 C C . TRP A 1 216 ? -1.717 -18.312 -30.312 1 89.56 216 TRP A C 1
ATOM 1627 O O . TRP A 1 216 ? -2.146 -18.109 -31.453 1 89.56 216 TRP A O 1
ATOM 1637 N N . PRO A 1 217 ? -2.447 -18.266 -29.281 1 88.44 217 PRO A N 1
ATOM 1638 C CA . PRO A 1 217 ? -3.816 -17.781 -29.469 1 88.44 217 PRO A CA 1
ATOM 1639 C C . PRO A 1 217 ? -3.871 -16.391 -30.094 1 88.44 217 PRO A C 1
ATOM 1641 O O . PRO A 1 217 ? -3.041 -15.539 -29.766 1 88.44 217 PRO A O 1
ATOM 1644 N N . GLU A 1 218 ? -4.883 -16.141 -30.906 1 87.44 218 GLU A N 1
ATOM 1645 C CA . GLU A 1 218 ? -5.043 -14.875 -31.625 1 87.44 218 GLU A CA 1
ATOM 1646 C C . GLU A 1 218 ? -5.18 -13.703 -30.656 1 87.44 218 GLU A C 1
ATOM 1648 O O . GLU A 1 218 ? -4.66 -12.617 -30.906 1 87.44 218 GLU A O 1
ATOM 1653 N N . VAL A 1 219 ? -5.863 -13.93 -29.625 1 90.31 219 VAL A N 1
ATOM 1654 C CA . VAL A 1 219 ? -6.148 -12.867 -28.672 1 90.31 219 VAL A CA 1
ATOM 1655 C C . VAL A 1 219 ? -4.855 -12.422 -28 1 90.31 219 VAL A C 1
ATOM 1657 O O . VAL A 1 219 ? -4.773 -11.305 -27.469 1 90.31 219 VAL A O 1
ATOM 1660 N N . ALA A 1 220 ? -3.797 -13.219 -27.969 1 92.38 220 ALA A N 1
ATOM 1661 C CA . ALA A 1 220 ? -2.547 -12.906 -27.281 1 92.38 220 ALA A CA 1
ATOM 1662 C C . ALA A 1 220 ? -1.48 -12.438 -28.281 1 92.38 220 ALA A C 1
ATOM 1664 O O . ALA A 1 220 ? -0.342 -12.164 -27.891 1 92.38 220 ALA A O 1
ATOM 1665 N N . GLN A 1 221 ? -1.8 -12.281 -29.547 1 90.69 221 GLN A N 1
ATOM 1666 C CA . GLN A 1 221 ? -0.852 -11.938 -30.609 1 90.69 221 GLN A CA 1
ATOM 1667 C C . GLN A 1 221 ? -0.184 -10.594 -30.328 1 90.69 221 GLN A C 1
ATOM 1669 O O . GLN A 1 221 ? 1.008 -10.422 -30.594 1 90.69 221 GLN A O 1
ATOM 1674 N N . PRO A 1 222 ? -0.895 -9.656 -29.781 1 91.56 222 PRO A N 1
ATOM 1675 C CA . PRO A 1 222 ? -0.266 -8.367 -29.5 1 91.56 222 PRO A CA 1
ATOM 1676 C C . PRO A 1 222 ? 0.907 -8.477 -28.531 1 91.56 222 PRO A C 1
ATOM 1678 O O . PRO A 1 222 ? 1.876 -7.719 -28.641 1 91.56 222 PRO A O 1
ATOM 1681 N N . TRP A 1 223 ? 0.852 -9.352 -27.641 1 91.38 223 TRP A N 1
ATOM 1682 C CA . TRP A 1 223 ? 1.911 -9.555 -26.656 1 91.38 223 TRP A CA 1
ATOM 1683 C C . TRP A 1 223 ? 3.209 -9.977 -27.328 1 91.38 223 TRP A C 1
ATOM 1685 O O . TRP A 1 223 ? 4.297 -9.578 -26.906 1 91.38 223 TRP A O 1
ATOM 1695 N N . LEU A 1 224 ? 3.145 -10.695 -28.453 1 87.62 224 LEU A N 1
ATOM 1696 C CA . LEU A 1 224 ? 4.312 -11.227 -29.141 1 87.62 224 LEU A CA 1
ATOM 1697 C C . LEU A 1 224 ? 5.074 -10.117 -29.859 1 87.62 224 LEU A C 1
ATOM 1699 O O . LEU A 1 224 ? 6.27 -10.25 -30.125 1 87.62 224 LEU A O 1
ATOM 1703 N N . THR A 1 225 ? 4.387 -9.039 -30.094 1 87.38 225 THR A N 1
ATOM 1704 C CA . THR A 1 225 ? 4.977 -7.98 -30.906 1 87.38 225 THR A CA 1
ATOM 1705 C C . THR A 1 225 ? 5.691 -6.961 -30.031 1 87.38 225 THR A C 1
ATOM 1707 O O . THR A 1 225 ? 6.414 -6.098 -30.531 1 87.38 225 THR A O 1
ATOM 1710 N N . GLN A 1 226 ? 5.609 -7.078 -28.828 1 90 226 GLN A N 1
ATOM 1711 C CA . GLN A 1 226 ? 6.23 -6.141 -27.906 1 90 226 GLN A CA 1
ATOM 1712 C C . GLN A 1 226 ? 7.633 -6.598 -27.516 1 90 226 GLN A C 1
ATOM 1714 O O . GLN A 1 226 ? 8 -7.75 -27.75 1 90 226 GLN A O 1
ATOM 1719 N N . ALA A 1 227 ? 8.352 -5.613 -27.031 1 89.81 227 ALA A N 1
ATOM 1720 C CA . ALA A 1 227 ? 9.656 -5.961 -26.469 1 89.81 227 ALA A CA 1
ATOM 1721 C C . ALA A 1 227 ? 9.508 -6.559 -25.062 1 89.81 227 ALA A C 1
ATOM 1723 O O . ALA A 1 227 ? 8.656 -6.125 -24.281 1 89.81 227 ALA A O 1
ATOM 1724 N N . HIS A 1 228 ? 10.344 -7.57 -24.828 1 91.38 228 HIS A N 1
ATOM 1725 C CA . HIS A 1 228 ? 10.258 -8.25 -23.547 1 91.38 228 HIS A CA 1
ATOM 1726 C C . HIS A 1 228 ? 11.641 -8.422 -22.922 1 91.38 228 HIS A C 1
ATOM 1728 O O . HIS A 1 228 ? 12.656 -8.336 -23.625 1 91.38 228 HIS A O 1
ATOM 1734 N N . PHE A 1 229 ? 11.695 -8.664 -21.609 1 90.94 229 PHE A N 1
ATOM 1735 C CA . PHE A 1 229 ? 12.945 -8.812 -20.875 1 90.94 229 PHE A CA 1
ATOM 1736 C C . PHE A 1 229 ? 13.688 -10.07 -21.312 1 90.94 229 PHE A C 1
ATOM 1738 O O . PHE A 1 229 ? 14.891 -10.203 -21.078 1 90.94 229 PHE A O 1
ATOM 1745 N N . TRP A 1 230 ? 12.969 -11.062 -21.922 1 87.19 230 TRP A N 1
ATOM 1746 C CA . TRP A 1 230 ? 13.562 -12.344 -22.281 1 87.19 230 TRP A CA 1
ATOM 1747 C C . TRP A 1 230 ? 14.086 -12.312 -23.719 1 87.19 230 TRP A C 1
ATOM 1749 O O . TRP A 1 230 ? 14.633 -13.305 -24.203 1 87.19 230 TRP A O 1
ATOM 1759 N N . ASP A 1 231 ? 13.898 -11.164 -24.312 1 86.94 231 ASP A N 1
ATOM 1760 C CA . ASP A 1 231 ? 14.398 -11.047 -25.688 1 86.94 231 ASP A CA 1
ATOM 1761 C C . ASP A 1 231 ? 15.883 -11.391 -25.75 1 86.94 231 ASP A C 1
ATOM 1763 O O . ASP A 1 231 ? 16.688 -10.883 -24.969 1 86.94 231 ASP A O 1
ATOM 1767 N N . GLY A 1 232 ? 16.078 -12.281 -26.656 1 82.62 232 GLY A N 1
ATOM 1768 C CA . GLY A 1 232 ? 17.469 -12.711 -26.828 1 82.62 232 GLY A CA 1
ATOM 1769 C C . GLY A 1 232 ? 17.844 -13.859 -25.906 1 82.62 232 GLY A C 1
ATOM 1770 O O . GLY A 1 232 ? 18.906 -14.461 -26.078 1 82.62 232 GLY A O 1
ATOM 1771 N N . LYS A 1 233 ? 16.984 -14.172 -24.969 1 84.19 233 LYS A N 1
ATOM 1772 C CA . LYS A 1 233 ? 17.281 -15.25 -24.016 1 84.19 233 LYS A CA 1
ATOM 1773 C C . LYS A 1 233 ? 16.516 -16.516 -24.375 1 84.19 233 LYS A C 1
ATOM 1775 O O . LYS A 1 233 ? 17 -17.625 -24.141 1 84.19 233 LYS A O 1
ATOM 1780 N N . LEU A 1 234 ? 15.258 -16.281 -24.844 1 83.38 234 LEU A N 1
ATOM 1781 C CA . LEU A 1 234 ? 14.406 -17.391 -25.25 1 83.38 234 LEU A CA 1
ATOM 1782 C C . LEU A 1 234 ? 14.062 -17.312 -26.734 1 83.38 234 LEU A C 1
ATOM 1784 O O . LEU A 1 234 ? 13.992 -16.219 -27.297 1 83.38 234 LEU A O 1
ATOM 1788 N N . ARG A 1 235 ? 14.008 -18.484 -27.375 1 79.69 235 ARG A N 1
ATOM 1789 C CA . ARG A 1 235 ? 13.602 -18.562 -28.766 1 79.69 235 ARG A CA 1
ATOM 1790 C C . ARG A 1 235 ? 12.086 -18.422 -28.906 1 79.69 235 ARG A C 1
ATOM 1792 O O . ARG A 1 235 ? 11.344 -18.844 -28.016 1 79.69 235 ARG A O 1
ATOM 1799 N N . ASP A 1 236 ? 11.656 -18.016 -29.906 1 76.75 236 ASP A N 1
ATOM 1800 C CA . ASP A 1 236 ? 10.242 -17.797 -30.172 1 76.75 236 ASP A CA 1
ATOM 1801 C C . ASP A 1 236 ? 9.438 -19.094 -30.047 1 76.75 236 ASP A C 1
ATOM 1803 O O . ASP A 1 236 ? 8.305 -19.078 -29.578 1 76.75 236 ASP A O 1
ATOM 1807 N N . GLU A 1 237 ? 9.992 -20.109 -30.438 1 78.62 237 GLU A N 1
ATOM 1808 C CA . GLU A 1 237 ? 9.312 -21.406 -30.391 1 78.62 237 GLU A CA 1
ATOM 1809 C C . GLU A 1 237 ? 9.078 -21.844 -28.953 1 78.62 237 GLU A C 1
ATOM 1811 O O . GLU A 1 237 ? 8.102 -22.547 -28.672 1 78.62 237 GLU A O 1
ATOM 1816 N N . GLU A 1 238 ? 9.93 -21.469 -28.094 1 78.19 238 GLU A N 1
ATOM 1817 C CA . GLU A 1 238 ? 9.789 -21.797 -26.688 1 78.19 238 GLU A CA 1
ATOM 1818 C C . GLU A 1 238 ? 8.68 -20.984 -26.031 1 78.19 238 GLU A C 1
ATOM 1820 O O . GLU A 1 238 ? 7.965 -21.484 -25.156 1 78.19 238 GLU A O 1
ATOM 1825 N N . VAL A 1 239 ? 8.586 -19.875 -26.625 1 73.31 239 VAL A N 1
ATOM 1826 C CA . VAL A 1 239 ? 7.633 -18.984 -25.984 1 73.31 239 VAL A CA 1
ATOM 1827 C C . VAL A 1 239 ? 6.262 -19.141 -26.641 1 73.31 239 VAL A C 1
ATOM 1829 O O . VAL A 1 239 ? 5.23 -19.047 -25.969 1 73.31 239 VAL A O 1
ATOM 1832 N N . ALA A 1 240 ? 6.262 -19.375 -27.906 1 76 240 ALA A N 1
ATOM 1833 C CA . ALA A 1 240 ? 4.984 -19.391 -28.625 1 76 240 ALA A CA 1
ATOM 1834 C C . ALA A 1 240 ? 4.73 -20.734 -29.281 1 76 240 ALA A C 1
ATOM 1836 O O . ALA A 1 240 ? 4.156 -20.812 -30.375 1 76 240 ALA A O 1
ATOM 1837 N N . GLY A 1 241 ? 5.156 -21.781 -28.609 1 78.56 241 GLY A N 1
ATOM 1838 C CA . GLY A 1 241 ? 5.027 -23.078 -29.25 1 78.56 241 GLY A CA 1
ATOM 1839 C C . GLY A 1 241 ? 3.693 -23.75 -28.984 1 78.56 241 GLY A C 1
ATOM 1840 O O . GLY A 1 241 ? 3.266 -24.625 -29.734 1 78.56 241 GLY A O 1
ATOM 1841 N N . GLY A 1 242 ? 3.064 -23.391 -27.969 1 87.62 242 GLY A N 1
ATOM 1842 C CA . GLY A 1 242 ? 1.785 -24 -27.641 1 87.62 242 GLY A CA 1
ATOM 1843 C C . GLY A 1 242 ? 1.152 -23.422 -26.391 1 87.62 242 GLY A C 1
ATOM 1844 O O . GLY A 1 242 ? 1.802 -22.688 -25.641 1 87.62 242 GLY A O 1
ATOM 1845 N N . PHE A 1 243 ? -0.132 -23.641 -26.281 1 92.62 243 PHE A N 1
ATOM 1846 C CA . PHE A 1 243 ? -0.846 -23.219 -25.094 1 92.62 243 PHE A CA 1
ATOM 1847 C C . PHE A 1 243 ? -1.894 -24.234 -24.688 1 92.62 243 PHE A C 1
ATOM 1849 O O . PHE A 1 243 ? -2.043 -25.281 -25.344 1 92.62 243 PHE A O 1
ATOM 1856 N N . TYR A 1 244 ? -2.467 -24.047 -23.547 1 94.38 244 TYR A N 1
ATOM 1857 C CA . TYR A 1 244 ? -3.381 -25.031 -22.984 1 94.38 244 TYR A CA 1
ATOM 1858 C C . TYR A 1 244 ? -4.691 -24.375 -22.562 1 94.38 244 TYR A C 1
ATOM 1860 O O . TYR A 1 244 ? -4.777 -23.156 -22.453 1 94.38 244 TYR A O 1
ATOM 1868 N N . LEU A 1 245 ? -5.699 -25.141 -22.469 1 94.56 245 LEU A N 1
ATOM 1869 C CA . LEU A 1 245 ? -6.934 -24.797 -21.781 1 94.56 245 LEU A CA 1
ATOM 1870 C C . LEU A 1 245 ? -7.047 -25.547 -20.453 1 94.56 245 LEU A C 1
ATOM 1872 O O . LEU A 1 245 ? -7.074 -26.781 -20.453 1 94.56 245 LEU A O 1
ATOM 1876 N N . LEU A 1 246 ? -7.031 -24.797 -19.359 1 95.44 246 LEU A N 1
ATOM 1877 C CA . LEU A 1 246 ? -7.211 -25.359 -18.031 1 95.44 246 LEU A CA 1
ATOM 1878 C C . LEU A 1 246 ? -8.688 -25.375 -17.641 1 95.44 246 LEU A C 1
ATOM 1880 O O . LEU A 1 246 ? -9.461 -24.547 -18.109 1 95.44 246 LEU A O 1
ATOM 1884 N N . PRO A 1 247 ? -9.008 -26.359 -16.828 1 93.62 247 PRO A N 1
ATOM 1885 C CA . PRO A 1 247 ? -10.406 -26.359 -16.391 1 93.62 247 PRO A CA 1
ATOM 1886 C C . PRO A 1 247 ? -10.742 -25.172 -15.5 1 93.62 247 PRO A C 1
ATOM 1888 O O . PRO A 1 247 ? -9.977 -24.844 -14.586 1 93.62 247 PRO A O 1
ATOM 1891 N N . ALA A 1 248 ? -11.844 -24.484 -15.828 1 85.56 248 ALA A N 1
ATOM 1892 C CA . ALA A 1 248 ? -12.359 -23.406 -14.992 1 85.56 248 ALA A CA 1
ATOM 1893 C C . ALA A 1 248 ? -13.383 -23.938 -13.992 1 85.56 248 ALA A C 1
ATOM 1895 O O . ALA A 1 248 ? -13.883 -25.062 -14.133 1 85.56 248 ALA A O 1
ATOM 1896 N N . ALA A 1 249 ? -13.688 -23.234 -12.938 1 67.25 249 ALA A N 1
ATOM 1897 C CA . ALA A 1 249 ? -14.539 -23.719 -11.852 1 67.25 249 ALA A CA 1
ATOM 1898 C C . ALA A 1 249 ? -15.984 -23.875 -12.32 1 67.25 249 ALA A C 1
ATOM 1900 O O . ALA A 1 249 ? -16.75 -24.656 -11.742 1 67.25 249 ALA A O 1
ATOM 1901 N N . SER A 1 250 ? -16.328 -23.156 -13.344 1 65.69 250 SER A N 1
ATOM 1902 C CA . SER A 1 250 ? -17.766 -23.25 -13.547 1 65.69 250 SER A CA 1
ATOM 1903 C C . SER A 1 250 ? -18.094 -23.719 -14.961 1 65.69 250 SER A C 1
ATOM 1905 O O . SER A 1 250 ? -17.734 -23.047 -15.938 1 65.69 250 SER A O 1
ATOM 1907 N N . GLY A 1 251 ? -18.734 -24.859 -14.969 1 68.31 251 GLY A N 1
ATOM 1908 C CA . GLY A 1 251 ? -19.484 -25.266 -16.141 1 68.31 251 GLY A CA 1
ATOM 1909 C C . GLY A 1 251 ? -18.609 -25.703 -17.297 1 68.31 251 GLY A C 1
ATOM 1910 O O . GLY A 1 251 ? -17.672 -26.5 -17.109 1 68.31 251 GLY A O 1
ATOM 1911 N N . ALA A 1 252 ? -18.938 -25.234 -18.5 1 78.81 252 ALA A N 1
ATOM 1912 C CA . ALA A 1 252 ? -18.359 -25.641 -19.781 1 78.81 252 ALA A CA 1
ATOM 1913 C C . ALA A 1 252 ? -17.156 -24.766 -20.141 1 78.81 252 ALA A C 1
ATOM 1915 O O . ALA A 1 252 ? -16.547 -24.938 -21.203 1 78.81 252 ALA A O 1
ATOM 1916 N N . ARG A 1 253 ? -16.641 -24.047 -19.234 1 88.81 253 ARG A N 1
ATOM 1917 C CA . ARG A 1 253 ? -15.633 -23.062 -19.625 1 88.81 253 ARG A CA 1
ATOM 1918 C C . ARG A 1 253 ? -14.234 -23.547 -19.266 1 88.81 253 ARG A C 1
ATOM 1920 O O . ARG A 1 253 ? -14.055 -24.297 -18.312 1 88.81 253 ARG A O 1
ATOM 1927 N N . TRP A 1 254 ? -13.359 -23.188 -20.141 1 93.25 254 TRP A N 1
ATOM 1928 C CA . TRP A 1 254 ? -11.93 -23.438 -19.969 1 93.25 254 TRP A CA 1
ATOM 1929 C C . TRP A 1 254 ? -11.156 -22.141 -19.891 1 93.25 254 TRP A C 1
ATOM 1931 O O . TRP A 1 254 ? -11.617 -21.094 -20.375 1 93.25 254 TRP A O 1
ATOM 1941 N N . ARG A 1 255 ? -10.039 -22.219 -19.234 1 93.31 255 ARG A N 1
ATOM 1942 C CA . ARG A 1 255 ? -9.203 -21.031 -19.078 1 93.31 255 ARG A CA 1
ATOM 1943 C C . ARG A 1 255 ? -7.91 -21.172 -19.891 1 93.31 255 ARG A C 1
ATOM 1945 O O . ARG A 1 255 ? -7.27 -22.219 -19.875 1 93.31 255 ARG A O 1
ATOM 1952 N N . LEU A 1 256 ? -7.602 -20.109 -20.562 1 94 256 LEU A N 1
ATOM 1953 C CA . LEU A 1 256 ? -6.359 -20.109 -21.328 1 94 256 LEU A CA 1
ATOM 1954 C C . LEU A 1 256 ? -5.148 -20.188 -20.406 1 94 256 LEU A C 1
ATOM 1956 O O . LEU A 1 256 ? -5.129 -19.547 -19.344 1 94 256 LEU A O 1
ATOM 1960 N N . ALA A 1 257 ? -4.172 -21.016 -20.75 1 94.94 257 ALA A N 1
ATOM 1961 C CA . ALA A 1 257 ? -2.963 -21.172 -19.953 1 94.94 257 ALA A CA 1
ATOM 1962 C C . ALA A 1 257 ? -1.719 -21.219 -20.828 1 94.94 257 ALA A C 1
ATOM 1964 O O . ALA A 1 257 ? -1.735 -21.828 -21.906 1 94.94 257 ALA A O 1
ATOM 1965 N N . PHE A 1 258 ? -0.712 -20.609 -20.406 1 94.75 258 PHE A N 1
ATOM 1966 C CA . PHE A 1 258 ? 0.543 -20.516 -21.141 1 94.75 258 PHE A CA 1
ATOM 1967 C C . PHE A 1 258 ? 1.673 -21.203 -20.375 1 94.75 258 PHE A C 1
ATOM 1969 O O . PHE A 1 258 ? 2.771 -20.656 -20.266 1 94.75 258 PHE A O 1
ATOM 1976 N N . SER A 1 259 ? 1.43 -22.359 -19.938 1 94.25 259 SER A N 1
ATOM 1977 C CA . SER A 1 259 ? 2.295 -23.062 -18.984 1 94.25 259 SER A CA 1
ATOM 1978 C C . SER A 1 259 ? 3.656 -23.359 -19.609 1 94.25 259 SER A C 1
ATOM 1980 O O . SER A 1 259 ? 4.68 -23.297 -18.922 1 94.25 259 SER A O 1
ATOM 1982 N N . THR A 1 260 ? 3.705 -23.75 -20.859 1 92.31 260 THR A N 1
ATOM 1983 C CA . THR A 1 260 ? 4.988 -24.016 -21.5 1 92.31 260 THR A CA 1
ATOM 1984 C C . THR A 1 260 ? 5.855 -22.766 -21.531 1 92.31 260 THR A C 1
ATOM 1986 O O . THR A 1 260 ? 7.051 -22.828 -21.234 1 92.31 260 THR A O 1
ATOM 1989 N N . SER A 1 261 ? 5.242 -21.688 -21.984 1 92.62 261 SER A N 1
ATOM 1990 C CA . SER A 1 261 ? 5.961 -20.406 -22 1 92.62 261 SER A CA 1
ATOM 1991 C C . SER A 1 261 ? 6.422 -20 -20.609 1 92.62 261 SER A C 1
ATOM 1993 O O . SER A 1 261 ? 7.559 -19.562 -20.438 1 92.62 261 SER A O 1
ATOM 1995 N N . GLU A 1 262 ? 5.566 -20.188 -19.703 1 93.5 262 GLU A N 1
ATOM 1996 C CA . GLU A 1 262 ? 5.871 -19.812 -18.312 1 93.5 262 GLU A CA 1
ATOM 1997 C C . GLU A 1 262 ? 7.016 -20.656 -17.766 1 93.5 262 GLU A C 1
ATOM 1999 O O . GLU A 1 262 ? 7.812 -20.156 -16.953 1 93.5 262 GLU A O 1
ATOM 2004 N N . LEU A 1 263 ? 7.039 -21.906 -18.156 1 92.38 263 LEU A N 1
ATOM 2005 C CA . LEU A 1 263 ? 8.125 -22.781 -17.734 1 92.38 263 LEU A CA 1
ATOM 2006 C C . LEU A 1 263 ? 9.477 -22.203 -18.156 1 92.38 263 LEU A C 1
ATOM 2008 O O . LEU A 1 263 ? 10.414 -22.141 -17.359 1 92.38 263 LEU A O 1
ATOM 2012 N N . HIS A 1 264 ? 9.57 -21.781 -19.391 1 92.81 264 HIS A N 1
ATOM 2013 C CA . HIS A 1 264 ? 10.812 -21.219 -19.906 1 92.81 264 HIS A CA 1
ATOM 2014 C C . HIS A 1 264 ? 11.133 -19.891 -19.219 1 92.81 264 HIS A C 1
ATOM 2016 O O . HIS A 1 264 ? 12.297 -19.609 -18.938 1 92.81 264 HIS A O 1
ATOM 2022 N N . LEU A 1 265 ? 10.125 -19.109 -19 1 92.69 265 LEU A N 1
ATOM 2023 C CA . LEU A 1 265 ? 10.328 -17.828 -18.344 1 92.69 265 LEU A CA 1
ATOM 2024 C C . LEU A 1 265 ? 10.82 -18.016 -16.906 1 92.69 265 LEU A C 1
ATOM 2026 O O . LEU A 1 265 ? 11.703 -17.297 -16.453 1 92.69 265 LEU A O 1
ATOM 2030 N N . ARG A 1 266 ? 10.273 -18.953 -16.203 1 92.12 266 ARG A N 1
ATOM 2031 C CA . ARG A 1 266 ? 10.688 -19.25 -14.836 1 92.12 266 ARG A CA 1
ATOM 2032 C C . ARG A 1 266 ? 12.164 -19.641 -14.789 1 92.12 266 ARG A C 1
ATOM 2034 O O . ARG A 1 266 ? 12.859 -19.312 -13.828 1 92.12 266 ARG A O 1
ATOM 2041 N N . ARG A 1 267 ? 12.664 -20.297 -15.758 1 90.44 267 ARG A N 1
ATOM 2042 C CA . ARG A 1 267 ? 14.031 -20.812 -15.805 1 90.44 267 ARG A CA 1
ATOM 2043 C C . ARG A 1 267 ? 15.039 -19.688 -15.945 1 90.44 267 ARG A C 1
ATOM 2045 O O . ARG A 1 267 ? 16.188 -19.812 -15.523 1 90.44 267 ARG A O 1
ATOM 2052 N N . ILE A 1 268 ? 14.57 -18.578 -16.531 1 93.31 268 ILE A N 1
ATOM 2053 C CA . ILE A 1 268 ? 15.539 -17.531 -16.812 1 93.31 268 ILE A CA 1
ATOM 2054 C C . ILE A 1 268 ? 15.406 -16.422 -15.781 1 93.31 268 ILE A C 1
ATOM 2056 O O . ILE A 1 268 ? 16.094 -15.391 -15.867 1 93.31 268 ILE A O 1
ATOM 2060 N N . LEU A 1 269 ? 14.562 -16.594 -14.828 1 94.94 269 LEU A N 1
ATOM 2061 C CA . LEU A 1 269 ? 14.422 -15.578 -13.789 1 94.94 269 LEU A CA 1
ATOM 2062 C C . LEU A 1 269 ? 15.711 -15.43 -12.992 1 94.94 269 LEU A C 1
ATOM 2064 O O . LEU A 1 269 ? 16.375 -16.422 -12.688 1 94.94 269 LEU A O 1
ATOM 2068 N N . PRO A 1 270 ? 16.125 -14.188 -12.703 1 95.12 270 PRO A N 1
ATOM 2069 C CA . PRO A 1 270 ? 17.266 -14.016 -11.789 1 95.12 270 PRO A CA 1
ATOM 2070 C C . PRO A 1 270 ? 17.031 -14.664 -10.43 1 95.12 270 PRO A C 1
ATOM 2072 O O . PRO A 1 270 ? 15.914 -14.617 -9.898 1 95.12 270 PRO A O 1
ATOM 2075 N N . GLN A 1 271 ? 18.031 -15.203 -9.898 1 94.25 271 GLN A N 1
ATOM 2076 C CA . GLN A 1 271 ? 17.938 -15.992 -8.672 1 94.25 271 GLN A CA 1
ATOM 2077 C C . GLN A 1 271 ? 17.359 -15.164 -7.531 1 94.25 271 GLN A C 1
ATOM 2079 O O . GLN A 1 271 ? 16.484 -15.641 -6.805 1 94.25 271 GLN A O 1
ATOM 2084 N N . PRO A 1 272 ? 17.75 -13.867 -7.328 1 95.94 272 PRO A N 1
ATOM 2085 C CA . PRO A 1 272 ? 17.172 -13.07 -6.238 1 95.94 272 PRO A CA 1
ATOM 2086 C C . PRO A 1 272 ? 15.664 -12.875 -6.387 1 95.94 272 PRO A C 1
ATOM 2088 O O . PRO A 1 272 ? 14.938 -12.875 -5.391 1 95.94 272 PRO A O 1
ATOM 2091 N N . VAL A 1 273 ? 15.25 -12.805 -7.621 1 97.19 273 VAL A N 1
ATOM 2092 C CA . VAL A 1 273 ? 13.836 -12.609 -7.891 1 97.19 273 VAL A CA 1
ATOM 2093 C C . VAL A 1 273 ? 13.062 -13.891 -7.594 1 97.19 273 VAL A C 1
ATOM 2095 O O . VAL A 1 273 ? 11.961 -13.852 -7.035 1 97.19 273 VAL A O 1
ATOM 2098 N N . LEU A 1 274 ? 13.648 -14.992 -7.965 1 95 274 LEU A N 1
ATOM 2099 C CA . LEU A 1 274 ? 13.031 -16.281 -7.676 1 95 274 LEU A CA 1
ATOM 2100 C C . LEU A 1 274 ? 12.914 -16.5 -6.168 1 95 274 LEU A C 1
ATOM 2102 O O . LEU A 1 274 ? 11.891 -16.984 -5.688 1 95 274 LEU A O 1
ATOM 2106 N N . GLN A 1 275 ? 13.969 -16.172 -5.457 1 96 275 GLN A N 1
ATOM 2107 C CA . GLN A 1 275 ? 13.953 -16.297 -4.004 1 96 275 GLN A CA 1
ATOM 2108 C C . GLN A 1 275 ? 12.883 -15.398 -3.385 1 96 275 GLN A C 1
ATOM 2110 O O . GLN A 1 275 ? 12.188 -15.805 -2.453 1 96 275 GLN A O 1
ATOM 2115 N N . ALA A 1 276 ? 12.805 -14.172 -3.867 1 97.62 276 ALA A N 1
ATOM 2116 C CA . ALA A 1 276 ? 11.781 -13.242 -3.393 1 97.62 276 ALA A CA 1
ATOM 2117 C C . ALA A 1 276 ? 10.383 -13.797 -3.648 1 97.62 276 ALA A C 1
ATOM 2119 O O . ALA A 1 276 ? 9.5 -13.688 -2.795 1 97.62 276 ALA A O 1
ATOM 2120 N N . PHE A 1 277 ? 10.195 -14.406 -4.84 1 96.5 277 PHE A N 1
ATOM 2121 C CA . PHE A 1 277 ? 8.914 -15 -5.203 1 96.5 277 PHE A CA 1
ATOM 2122 C C . PHE A 1 277 ? 8.539 -16.109 -4.23 1 96.5 277 PHE A C 1
ATOM 2124 O O . PHE A 1 277 ? 7.418 -16.156 -3.721 1 96.5 277 PHE A O 1
ATOM 2131 N N . ARG A 1 278 ? 9.477 -16.969 -3.994 1 93.94 278 ARG A N 1
ATOM 2132 C CA . ARG A 1 278 ? 9.227 -18.109 -3.115 1 93.94 278 ARG A CA 1
ATOM 2133 C C . ARG A 1 278 ? 8.93 -17.656 -1.692 1 93.94 278 ARG A C 1
ATOM 2135 O O . ARG A 1 278 ? 8.039 -18.188 -1.029 1 93.94 278 ARG A O 1
ATOM 2142 N N . ALA A 1 279 ? 9.68 -16.703 -1.252 1 96 279 ALA A N 1
ATOM 2143 C CA . ALA A 1 279 ? 9.461 -16.172 0.087 1 96 279 ALA A CA 1
ATOM 2144 C C . ALA A 1 279 ? 8.078 -15.531 0.199 1 96 279 ALA A C 1
ATOM 2146 O O . ALA A 1 279 ? 7.395 -15.688 1.215 1 96 279 ALA A O 1
ATOM 2147 N N . ALA A 1 280 ? 7.684 -14.719 -0.824 1 96.38 280 ALA A N 1
ATOM 2148 C CA . ALA A 1 280 ? 6.363 -14.094 -0.825 1 96.38 280 ALA A CA 1
ATOM 2149 C C . ALA A 1 280 ? 5.258 -15.148 -0.786 1 96.38 280 ALA A C 1
ATOM 2151 O O . ALA A 1 280 ? 4.266 -14.984 -0.073 1 96.38 280 ALA A O 1
ATOM 2152 N N . THR A 1 281 ? 5.445 -16.203 -1.553 1 92.69 281 THR A N 1
ATOM 2153 C CA . THR A 1 281 ? 4.469 -17.281 -1.597 1 92.69 281 THR A CA 1
ATOM 2154 C C . THR A 1 281 ? 4.359 -17.969 -0.236 1 92.69 281 THR A C 1
ATOM 2156 O O . THR A 1 281 ? 3.26 -18.297 0.208 1 92.69 281 THR A O 1
ATOM 2159 N N . ALA A 1 282 ? 5.473 -18.172 0.384 1 92.25 282 ALA A N 1
ATOM 2160 C CA . ALA A 1 282 ? 5.496 -18.828 1.686 1 92.25 282 ALA A CA 1
ATOM 2161 C C . ALA A 1 282 ? 4.777 -17.984 2.738 1 92.25 282 ALA A C 1
ATOM 2163 O O . ALA A 1 282 ? 4.047 -18.531 3.576 1 92.25 282 ALA A O 1
ATOM 2164 N N . VAL A 1 283 ? 4.996 -16.734 2.742 1 94.88 283 VAL A N 1
ATOM 2165 C CA . VAL A 1 283 ? 4.473 -15.828 3.764 1 94.88 283 VAL A CA 1
ATOM 2166 C C . VAL A 1 283 ? 2.979 -15.617 3.551 1 94.88 283 VAL A C 1
ATOM 2168 O O . VAL A 1 283 ? 2.203 -15.609 4.512 1 94.88 283 VAL A O 1
ATOM 2171 N N . LEU A 1 284 ? 2.59 -15.445 2.311 1 91.5 284 LEU A N 1
ATOM 2172 C CA . LEU A 1 284 ? 1.206 -15.102 2.002 1 91.5 284 LEU A CA 1
ATOM 2173 C C . LEU A 1 284 ? 0.338 -16.359 1.913 1 91.5 284 LEU A C 1
ATOM 2175 O O . LEU A 1 284 ? -0.882 -16.281 2.074 1 91.5 284 LEU A O 1
ATOM 2179 N N . GLY A 1 285 ? 0.912 -17.484 1.566 1 78.5 285 GLY A N 1
ATOM 2180 C CA . GLY A 1 285 ? 0.183 -18.703 1.269 1 78.5 285 GLY A CA 1
ATOM 2181 C C . GLY A 1 285 ? -0.848 -19.062 2.324 1 78.5 285 GLY A C 1
ATOM 2182 O O . GLY A 1 285 ? -1.951 -19.5 1.999 1 78.5 285 GLY A O 1
ATOM 2183 N N . ARG A 1 286 ? -0.601 -18.734 3.49 1 67.5 286 ARG A N 1
ATOM 2184 C CA . ARG A 1 286 ? -1.509 -19.062 4.586 1 67.5 286 ARG A CA 1
ATOM 2185 C C . ARG A 1 286 ? -2.686 -18.094 4.629 1 67.5 286 ARG A C 1
ATOM 2187 O O . ARG A 1 286 ? -3.715 -18.391 5.242 1 67.5 286 ARG A O 1
ATOM 2194 N N . HIS A 1 287 ? -2.598 -17.094 3.869 1 68.31 287 HIS A N 1
ATOM 2195 C CA . HIS A 1 287 ? -3.541 -15.984 4.02 1 68.31 287 HIS A CA 1
ATOM 2196 C C . HIS A 1 287 ? -4.32 -15.75 2.73 1 68.31 287 HIS A C 1
ATOM 2198 O O . HIS A 1 287 ? -5.145 -14.836 2.658 1 68.31 287 HIS A O 1
ATOM 2204 N N . LEU A 1 288 ? -4.121 -16.688 1.801 1 77.19 288 LEU A N 1
ATOM 2205 C CA . LEU A 1 288 ? -4.691 -16.359 0.496 1 77.19 288 LEU A CA 1
ATOM 2206 C C . LEU A 1 288 ? -6.129 -16.859 0.396 1 77.19 288 LEU A C 1
ATOM 2208 O O . LEU A 1 288 ? -6.434 -17.984 0.801 1 77.19 288 LEU A O 1
ATOM 2212 N N . PRO A 1 289 ? -7.047 -15.93 0.125 1 76 289 PRO A N 1
ATOM 2213 C CA . PRO A 1 289 ? -8.43 -16.344 -0.097 1 76 289 PRO A CA 1
ATOM 2214 C C . PRO A 1 289 ? -8.594 -17.203 -1.353 1 76 289 PRO A C 1
ATOM 2216 O O . PRO A 1 289 ? -7.66 -17.328 -2.146 1 76 289 PRO A O 1
ATOM 2219 N N . GLU A 1 290 ? -9.812 -17.656 -1.396 1 75.31 290 GLU A N 1
ATOM 2220 C CA . GLU A 1 290 ? -10.141 -18.422 -2.602 1 75.31 290 GLU A CA 1
ATOM 2221 C C . GLU A 1 290 ? -10.062 -17.531 -3.844 1 75.31 290 GLU A C 1
ATOM 2223 O O . GLU A 1 290 ? -10.508 -16.375 -3.82 1 75.31 290 GLU A O 1
ATOM 2228 N N . GLY A 1 291 ? -9.453 -18.016 -4.797 1 78.75 291 GLY A N 1
ATOM 2229 C CA . GLY A 1 291 ? -9.359 -17.281 -6.047 1 78.75 291 GLY A CA 1
ATOM 2230 C C . GLY A 1 291 ? -8.062 -16.516 -6.191 1 78.75 291 GLY A C 1
ATOM 2231 O O . GLY A 1 291 ? -7.742 -16.016 -7.277 1 78.75 291 GLY A O 1
ATOM 2232 N N . PHE A 1 292 ? -7.43 -16.391 -5.113 1 86.94 292 PHE A N 1
ATOM 2233 C CA . PHE A 1 292 ? -6.121 -15.742 -5.156 1 86.94 292 PHE A CA 1
ATOM 2234 C C . PHE A 1 292 ? -5.02 -16.734 -4.773 1 86.94 292 PHE A C 1
ATOM 2236 O O . PHE A 1 292 ? -5.148 -17.453 -3.789 1 86.94 292 PHE A O 1
ATOM 2243 N N . GLY A 1 293 ? -3.951 -16.766 -5.609 1 88 293 GLY A N 1
ATOM 2244 C CA . GLY A 1 293 ? -2.879 -17.703 -5.336 1 88 293 GLY A CA 1
ATOM 2245 C C . GLY A 1 293 ? -1.522 -17.219 -5.809 1 88 293 GLY A C 1
ATOM 2246 O O . GLY A 1 293 ? -1.393 -16.078 -6.285 1 88 293 GLY A O 1
ATOM 2247 N N . PRO A 1 294 ? -0.557 -18.047 -5.633 1 91.31 294 PRO A N 1
ATOM 2248 C CA . PRO A 1 294 ? 0.818 -17.672 -5.977 1 91.31 294 PRO A CA 1
ATOM 2249 C C . PRO A 1 294 ? 0.982 -17.312 -7.453 1 91.31 294 PRO A C 1
ATOM 2251 O O . PRO A 1 294 ? 1.935 -16.625 -7.824 1 91.31 294 PRO A O 1
ATOM 2254 N N . TYR A 1 295 ? 0.032 -17.781 -8.25 1 92.38 295 TYR A N 1
ATOM 2255 C CA . TYR A 1 295 ? 0.111 -17.453 -9.664 1 92.38 295 TYR A CA 1
ATOM 2256 C C . TYR A 1 295 ? 0.037 -15.938 -9.867 1 92.38 295 TYR A C 1
ATOM 2258 O O . TYR A 1 295 ? 0.682 -15.391 -10.766 1 92.38 295 TYR A O 1
ATOM 2266 N N . HIS A 1 296 ? -0.715 -15.266 -9.062 1 94.5 296 HIS A N 1
ATOM 2267 C CA . HIS A 1 296 ? -0.824 -13.812 -9.133 1 94.5 296 HIS A CA 1
ATOM 2268 C C . HIS A 1 296 ? 0.509 -13.148 -8.812 1 94.5 296 HIS A C 1
ATOM 2270 O O . HIS A 1 296 ? 0.886 -12.164 -9.461 1 94.5 296 HIS A O 1
ATOM 2276 N N . ILE A 1 297 ? 1.18 -13.711 -7.816 1 95.69 297 ILE A N 1
ATOM 2277 C CA . ILE A 1 297 ? 2.486 -13.18 -7.441 1 95.69 297 ILE A CA 1
ATOM 2278 C C . ILE A 1 297 ? 3.482 -13.414 -8.578 1 95.69 297 ILE A C 1
ATOM 2280 O O . ILE A 1 297 ? 4.316 -12.555 -8.867 1 95.69 297 ILE A O 1
ATOM 2284 N N . PHE A 1 298 ? 3.363 -14.562 -9.211 1 96.06 298 PHE A N 1
ATOM 2285 C CA . PHE A 1 298 ? 4.242 -14.867 -10.328 1 96.06 298 PHE A CA 1
ATOM 2286 C C . PHE A 1 298 ? 4.031 -13.875 -11.469 1 96.06 298 PHE A C 1
ATOM 2288 O O . PHE A 1 298 ? 4.992 -13.461 -12.117 1 96.06 298 PHE A O 1
ATOM 2295 N N . THR A 1 299 ? 2.764 -13.547 -11.703 1 96.69 299 THR A N 1
ATOM 2296 C CA . THR A 1 299 ? 2.455 -12.539 -12.711 1 96.69 299 THR A CA 1
ATOM 2297 C C . THR A 1 299 ? 3.176 -11.227 -12.406 1 96.69 299 THR A C 1
ATOM 2299 O O . THR A 1 299 ? 3.715 -10.586 -13.312 1 96.69 299 THR A O 1
ATOM 2302 N N . LEU A 1 300 ? 3.213 -10.883 -11.156 1 97.69 300 LEU A N 1
ATOM 2303 C CA . LEU A 1 300 ? 3.881 -9.656 -10.734 1 97.69 300 LEU A CA 1
ATOM 2304 C C . LEU A 1 300 ? 5.387 -9.758 -10.945 1 97.69 300 LEU A C 1
ATOM 2306 O O . LEU A 1 300 ? 6.039 -8.766 -11.281 1 97.69 300 LEU A O 1
ATOM 2310 N N . VAL A 1 301 ? 5.922 -10.922 -10.719 1 98.06 301 VAL A N 1
ATOM 2311 C CA . VAL A 1 301 ? 7.344 -11.156 -10.93 1 98.06 301 VAL A CA 1
ATOM 2312 C C . VAL A 1 301 ? 7.699 -10.898 -12.391 1 98.06 301 VAL A C 1
ATOM 2314 O O . VAL A 1 301 ? 8.68 -10.219 -12.688 1 98.06 301 VAL A O 1
ATOM 2317 N N . LEU A 1 302 ? 6.898 -11.445 -13.25 1 97.12 302 LEU A N 1
ATOM 2318 C CA . LEU A 1 302 ? 7.156 -11.266 -14.68 1 97.12 302 LEU A CA 1
ATOM 2319 C C . LEU A 1 302 ? 7.07 -9.789 -15.062 1 97.12 302 LEU A C 1
ATOM 2321 O O . LEU A 1 302 ? 7.887 -9.297 -15.844 1 97.12 302 LEU A O 1
ATOM 2325 N N . ARG A 1 303 ? 6.148 -9.133 -14.492 1 96.88 303 ARG A N 1
ATOM 2326 C CA . ARG A 1 303 ? 5.992 -7.707 -14.781 1 96.88 303 ARG A CA 1
ATOM 2327 C C . ARG A 1 303 ? 7.172 -6.906 -14.242 1 96.88 303 ARG A C 1
ATOM 2329 O O . ARG A 1 303 ? 7.598 -5.926 -14.852 1 96.88 303 ARG A O 1
ATOM 2336 N N . ALA A 1 304 ? 7.629 -7.27 -13.078 1 97.56 304 ALA A N 1
ATOM 2337 C CA . ALA A 1 304 ? 8.805 -6.609 -12.516 1 97.56 304 ALA A CA 1
ATOM 2338 C C . ALA A 1 304 ? 10.016 -6.781 -13.422 1 97.56 304 ALA A C 1
ATOM 2340 O O . ALA A 1 304 ? 10.828 -5.863 -13.57 1 97.56 304 ALA A O 1
ATOM 2341 N N . CYS A 1 305 ? 10.117 -7.977 -14.031 1 97.06 305 CYS A N 1
ATOM 2342 C CA . CYS A 1 305 ? 11.234 -8.242 -14.93 1 97.06 305 CYS A CA 1
ATOM 2343 C C . CYS A 1 305 ? 11.148 -7.379 -16.172 1 97.06 305 CYS A C 1
ATOM 2345 O O . CYS A 1 305 ? 12.172 -7.027 -16.766 1 97.06 305 CYS A O 1
ATOM 2347 N N . GLU A 1 306 ? 9.898 -7.016 -16.562 1 96 306 GLU A N 1
ATOM 2348 C CA . GLU A 1 306 ? 9.711 -6.102 -17.688 1 96 306 GLU A CA 1
ATOM 2349 C C . GLU A 1 306 ? 10.109 -4.68 -17.312 1 96 306 GLU A C 1
ATOM 2351 O O . GLU A 1 306 ? 10.609 -3.924 -18.156 1 96 306 GLU A O 1
ATOM 2356 N N . ARG A 1 307 ? 9.898 -4.305 -16.141 1 95.81 307 ARG A N 1
ATOM 2357 C CA . ARG A 1 307 ? 10.008 -2.926 -15.688 1 95.81 307 ARG A CA 1
ATOM 2358 C C . ARG A 1 307 ? 11.438 -2.594 -15.289 1 95.81 307 ARG A C 1
ATOM 2360 O O . ARG A 1 307 ? 11.922 -1.491 -15.547 1 95.81 307 ARG A O 1
ATOM 2367 N N . LEU A 1 308 ? 12.172 -3.57 -14.625 1 96.44 308 LEU A N 1
ATOM 2368 C CA . LEU A 1 308 ? 13.453 -3.273 -13.992 1 96.44 308 LEU A CA 1
ATOM 2369 C C . LEU A 1 308 ? 14.602 -3.898 -14.781 1 96.44 308 LEU A C 1
ATOM 2371 O O . LEU A 1 308 ? 14.445 -4.961 -15.383 1 96.44 308 LEU A O 1
ATOM 2375 N N . PRO A 1 309 ? 15.758 -3.281 -14.773 1 94.25 309 PRO A N 1
ATOM 2376 C CA . PRO A 1 309 ? 16.906 -3.836 -15.477 1 94.25 309 PRO A CA 1
ATOM 2377 C C . PRO A 1 309 ? 17.406 -5.141 -14.859 1 94.25 309 PRO A C 1
ATOM 2379 O O . PRO A 1 309 ? 17.406 -5.289 -13.633 1 94.25 309 PRO A O 1
ATOM 2382 N N . ALA A 1 310 ? 17.891 -6 -15.703 1 92.19 310 ALA A N 1
ATOM 2383 C CA . ALA A 1 310 ? 18.406 -7.301 -15.273 1 92.19 310 ALA A CA 1
ATOM 2384 C C . ALA A 1 310 ? 19.578 -7.137 -14.305 1 92.19 310 ALA A C 1
ATOM 2386 O O . ALA A 1 310 ? 19.75 -7.945 -13.391 1 92.19 310 ALA A O 1
ATOM 2387 N N . SER A 1 311 ? 20.359 -6.086 -14.453 1 91.56 311 SER A N 1
ATOM 2388 C CA . SER A 1 311 ? 21.516 -5.836 -13.602 1 91.56 311 SER A CA 1
ATOM 2389 C C . SER A 1 311 ? 21.109 -5.562 -12.164 1 91.56 311 SER A C 1
ATOM 2391 O O . SER A 1 311 ? 21.828 -5.914 -11.227 1 91.56 311 SER A O 1
ATOM 2393 N N . TYR A 1 312 ? 20 -4.918 -12.008 1 93.69 312 TYR A N 1
ATOM 2394 C CA . TYR A 1 312 ? 19.469 -4.652 -10.68 1 93.69 312 TYR A CA 1
ATOM 2395 C C . TYR A 1 312 ? 18.859 -5.914 -10.078 1 93.69 312 TYR A C 1
ATOM 2397 O O . TYR A 1 312 ? 19.109 -6.234 -8.914 1 93.69 312 TYR A O 1
ATOM 2405 N N . LEU A 1 313 ? 18.094 -6.66 -10.898 1 95.25 313 LEU A N 1
ATOM 2406 C CA . LEU A 1 313 ? 17.344 -7.816 -10.438 1 95.25 313 LEU A CA 1
ATOM 2407 C C . LEU A 1 313 ? 18.266 -8.984 -10.133 1 95.25 313 LEU A C 1
ATOM 2409 O O . LEU A 1 313 ? 17.906 -9.891 -9.375 1 95.25 313 LEU A O 1
ATOM 2413 N N . GLY A 1 314 ? 19.469 -8.977 -10.68 1 94.5 314 GLY A N 1
ATOM 2414 C CA . GLY A 1 314 ? 20.406 -10.086 -10.523 1 94.5 314 GLY A CA 1
ATOM 2415 C C . GLY A 1 314 ? 21.297 -9.945 -9.312 1 94.5 314 GLY A C 1
ATOM 2416 O O . GLY A 1 314 ? 22.047 -10.875 -8.969 1 94.5 314 GLY A O 1
ATOM 2417 N N . ARG A 1 315 ? 21.172 -8.867 -8.602 1 93.12 315 ARG A N 1
ATOM 2418 C CA . ARG A 1 315 ? 22.047 -8.617 -7.461 1 93.12 315 ARG A CA 1
ATOM 2419 C C . ARG A 1 315 ? 21.5 -9.273 -6.199 1 93.12 315 ARG A C 1
ATOM 2421 O O . ARG A 1 315 ? 20.391 -8.961 -5.762 1 93.12 315 ARG A O 1
ATOM 2428 N N . GLU A 1 316 ? 22.328 -10.023 -5.566 1 92 316 GLU A N 1
ATOM 2429 C CA . GLU A 1 316 ? 21.922 -10.766 -4.375 1 92 316 GLU A CA 1
ATOM 2430 C C . GLU A 1 316 ? 21.562 -9.82 -3.234 1 92 316 GLU A C 1
ATOM 2432 O O . GLU A 1 316 ? 20.672 -10.125 -2.432 1 92 316 GLU A O 1
ATOM 2437 N N . GLU A 1 317 ? 22.172 -8.703 -3.232 1 90.94 317 GLU A N 1
ATOM 2438 C CA . GLU A 1 317 ? 21.938 -7.727 -2.17 1 90.94 317 GLU A CA 1
ATOM 2439 C C . GLU A 1 317 ? 20.547 -7.109 -2.287 1 90.94 317 GLU A C 1
ATOM 2441 O O . GLU A 1 317 ? 20.047 -6.52 -1.33 1 90.94 317 GLU A O 1
ATOM 2446 N N . ASN A 1 318 ? 19.922 -7.285 -3.445 1 93.06 318 ASN A N 1
ATOM 2447 C CA . ASN A 1 318 ? 18.625 -6.648 -3.689 1 93.06 318 ASN A CA 1
ATOM 2448 C C . ASN A 1 318 ? 17.469 -7.625 -3.48 1 93.06 318 ASN A C 1
ATOM 2450 O O . ASN A 1 318 ? 16.328 -7.316 -3.807 1 93.06 318 ASN A O 1
ATOM 2454 N N . THR A 1 319 ? 17.766 -8.812 -2.918 1 96.44 319 THR A N 1
ATOM 2455 C CA . THR A 1 319 ? 16.734 -9.828 -2.75 1 96.44 319 THR A CA 1
ATOM 2456 C C . THR A 1 319 ? 15.633 -9.32 -1.83 1 96.44 319 THR A C 1
ATOM 2458 O O . THR A 1 319 ? 14.445 -9.484 -2.133 1 96.44 319 THR A O 1
ATOM 2461 N N . ALA A 1 320 ? 16.062 -8.68 -0.744 1 96.38 320 ALA A N 1
ATOM 2462 C CA . ALA A 1 320 ? 15.086 -8.133 0.188 1 96.38 320 ALA A CA 1
ATOM 2463 C C . ALA A 1 320 ? 14.25 -7.039 -0.471 1 96.38 320 ALA A C 1
ATOM 2465 O O . ALA A 1 320 ? 13.039 -6.965 -0.268 1 96.38 320 ALA A O 1
ATOM 2466 N N . HIS A 1 321 ? 14.891 -6.18 -1.242 1 95.25 321 HIS A N 1
ATOM 2467 C CA . HIS A 1 321 ? 14.195 -5.109 -1.954 1 95.25 321 HIS A CA 1
ATOM 2468 C C . HIS A 1 321 ? 13.211 -5.676 -2.967 1 95.25 321 HIS A C 1
ATOM 2470 O O . HIS A 1 321 ? 12.117 -5.129 -3.15 1 95.25 321 HIS A O 1
ATOM 2476 N N . ALA A 1 322 ? 13.641 -6.758 -3.6 1 97.06 322 ALA A N 1
ATOM 2477 C CA . ALA A 1 322 ? 12.734 -7.414 -4.543 1 97.06 322 ALA A CA 1
ATOM 2478 C C . ALA A 1 322 ? 11.516 -7.984 -3.828 1 97.06 322 ALA A C 1
ATOM 2480 O O . ALA A 1 322 ? 10.391 -7.875 -4.32 1 97.06 322 ALA A O 1
ATOM 2481 N N . TRP A 1 323 ? 11.773 -8.602 -2.707 1 98.19 323 TRP A N 1
ATOM 2482 C CA . TRP A 1 323 ? 10.672 -9.195 -1.947 1 98.19 323 TRP A CA 1
ATOM 2483 C C . TRP A 1 323 ? 9.711 -8.125 -1.458 1 98.19 323 TRP A C 1
ATOM 2485 O O . TRP A 1 323 ? 8.492 -8.234 -1.661 1 98.19 323 TRP A O 1
ATOM 2495 N N . LEU A 1 324 ? 10.211 -7.047 -0.844 1 97.62 324 LEU A N 1
ATOM 2496 C CA . LEU A 1 324 ? 9.383 -5.945 -0.366 1 97.62 324 LEU A CA 1
ATOM 2497 C C . LEU A 1 324 ? 8.664 -5.262 -1.526 1 97.62 324 LEU A C 1
ATOM 2499 O O . LEU A 1 324 ? 7.484 -4.918 -1.414 1 97.62 324 LEU A O 1
ATOM 2503 N N . GLY A 1 325 ? 9.406 -5.113 -2.611 1 97.31 325 GLY A N 1
ATOM 2504 C CA . GLY A 1 325 ? 8.82 -4.492 -3.789 1 97.31 325 GLY A CA 1
ATOM 2505 C C . GLY A 1 325 ? 7.68 -5.297 -4.383 1 97.31 325 GLY A C 1
ATOM 2506 O O . GLY A 1 325 ? 6.695 -4.727 -4.859 1 97.31 325 GLY A O 1
ATOM 2507 N N . LEU A 1 326 ? 7.836 -6.57 -4.359 1 97.75 326 LEU A N 1
ATOM 2508 C CA . LEU A 1 326 ? 6.766 -7.438 -4.848 1 97.75 326 LEU A CA 1
ATOM 2509 C C . LEU A 1 326 ? 5.508 -7.281 -3.998 1 97.75 326 LEU A C 1
ATOM 2511 O O . LEU A 1 326 ? 4.395 -7.289 -4.527 1 97.75 326 LEU A O 1
ATOM 2515 N N . LEU A 1 327 ? 5.73 -7.199 -2.709 1 97.56 327 LEU A N 1
ATOM 2516 C CA . LEU A 1 327 ? 4.598 -6.969 -1.818 1 97.56 327 LEU A CA 1
ATOM 2517 C C . LEU A 1 327 ? 3.93 -5.633 -2.117 1 97.56 327 LEU A C 1
ATOM 2519 O O . LEU A 1 327 ? 2.701 -5.527 -2.098 1 97.56 327 LEU A O 1
ATOM 2523 N N . ASP A 1 328 ? 4.734 -4.633 -2.385 1 97.88 328 ASP A N 1
ATOM 2524 C CA . ASP A 1 328 ? 4.195 -3.322 -2.734 1 97.88 328 ASP A CA 1
ATOM 2525 C C . ASP A 1 328 ? 3.447 -3.371 -4.062 1 97.88 328 ASP A C 1
ATOM 2527 O O . ASP A 1 328 ? 2.416 -2.717 -4.227 1 97.88 328 ASP A O 1
ATOM 2531 N N . ASP A 1 329 ? 4.016 -4.102 -5.023 1 98.12 329 ASP A N 1
ATOM 2532 C CA . ASP A 1 329 ? 3.32 -4.289 -6.297 1 98.12 329 ASP A CA 1
ATOM 2533 C C . ASP A 1 329 ? 1.945 -4.922 -6.082 1 98.12 329 ASP A C 1
ATOM 2535 O O . ASP A 1 329 ? 0.962 -4.5 -6.695 1 98.12 329 ASP A O 1
ATOM 2539 N N . LEU A 1 330 ? 1.941 -5.926 -5.289 1 97.31 330 LEU A N 1
ATOM 2540 C CA . LEU A 1 330 ? 0.684 -6.609 -5.012 1 97.31 330 LEU A CA 1
ATOM 2541 C C . LEU A 1 330 ? -0.31 -5.668 -4.34 1 97.31 330 LEU A C 1
ATOM 2543 O O . LEU A 1 330 ? -1.494 -5.66 -4.684 1 97.31 330 LEU A O 1
ATOM 2547 N N . SER A 1 331 ? 0.178 -4.883 -3.379 1 97.25 331 SER A N 1
ATOM 2548 C CA . SER A 1 331 ? -0.68 -3.924 -2.693 1 97.25 331 SER A CA 1
ATOM 2549 C C . SER A 1 331 ? -1.314 -2.947 -3.678 1 97.25 331 SER A C 1
ATOM 2551 O O . SER A 1 331 ? -2.5 -2.627 -3.566 1 97.25 331 SER A O 1
ATOM 2553 N N . ALA A 1 332 ? -0.523 -2.447 -4.566 1 97.56 332 ALA A N 1
ATOM 2554 C CA . ALA A 1 332 ? -1.031 -1.519 -5.574 1 97.56 332 ALA A CA 1
ATOM 2555 C C . ALA A 1 332 ? -2.133 -2.164 -6.41 1 97.56 332 ALA A C 1
ATOM 2557 O O . ALA A 1 332 ? -3.145 -1.528 -6.711 1 97.56 332 ALA A O 1
ATOM 2558 N N . CYS A 1 333 ? -1.937 -3.422 -6.762 1 97.38 333 CYS A N 1
ATOM 2559 C CA . CYS A 1 333 ? -2.922 -4.137 -7.566 1 97.38 333 CYS A CA 1
ATOM 2560 C C . CYS A 1 333 ? -4.219 -4.332 -6.789 1 97.38 333 CYS A C 1
ATOM 2562 O O . CYS A 1 333 ? -5.309 -4.242 -7.359 1 97.38 333 CYS A O 1
ATOM 2564 N N . LEU A 1 334 ? -4.117 -4.637 -5.555 1 96.19 334 LEU A N 1
ATOM 2565 C CA . LEU A 1 334 ? -5.301 -4.863 -4.727 1 96.19 334 LEU A CA 1
ATOM 2566 C C . LEU A 1 334 ? -6.094 -3.574 -4.551 1 96.19 334 LEU A C 1
ATOM 2568 O O . LEU A 1 334 ? -7.324 -3.584 -4.609 1 96.19 334 LEU A O 1
ATOM 2572 N N . VAL A 1 335 ? -5.352 -2.473 -4.379 1 95.56 335 VAL A N 1
ATOM 2573 C CA . VAL A 1 335 ? -5.992 -1.175 -4.195 1 95.56 335 VAL A CA 1
ATOM 2574 C C . VAL A 1 335 ? -6.703 -0.763 -5.484 1 95.56 335 VAL A C 1
ATOM 2576 O O . VAL A 1 335 ? -7.809 -0.221 -5.445 1 95.56 335 VAL A O 1
ATOM 2579 N N . HIS A 1 336 ? -6.078 -1.041 -6.613 1 95.38 336 HIS A N 1
ATOM 2580 C CA . HIS A 1 336 ? -6.668 -0.723 -7.91 1 95.38 336 HIS A CA 1
ATOM 2581 C C . HIS A 1 336 ? -7.652 -1.804 -8.352 1 95.38 336 HIS A C 1
ATOM 2583 O O . HIS A 1 336 ? -8.422 -1.603 -9.289 1 95.38 336 HIS A O 1
ATOM 2589 N N . ARG A 1 337 ? -7.629 -2.916 -7.703 1 94.88 337 ARG A N 1
ATOM 2590 C CA . ARG A 1 337 ? -8.453 -4.078 -8.023 1 94.88 337 ARG A CA 1
ATOM 2591 C C . ARG A 1 337 ? -8.227 -4.527 -9.461 1 94.88 337 ARG A C 1
ATOM 2593 O O . ARG A 1 337 ? -9.18 -4.773 -10.203 1 94.88 337 ARG A O 1
ATOM 2600 N N . CYS A 1 338 ? -6.941 -4.492 -9.789 1 96.56 338 CYS A N 1
ATOM 2601 C CA . CYS A 1 338 ? -6.617 -4.836 -11.172 1 96.56 338 CYS A CA 1
ATOM 2602 C C . CYS A 1 338 ? -5.219 -5.43 -11.266 1 96.56 338 CYS A C 1
ATOM 2604 O O . CYS A 1 338 ? -4.25 -4.844 -10.781 1 96.56 338 CYS A O 1
ATOM 2606 N N . LEU A 1 339 ? -5.145 -6.574 -11.773 1 97.19 339 LEU A N 1
ATOM 2607 C CA . LEU A 1 339 ? -3.9 -7.246 -12.133 1 97.19 339 LEU A CA 1
ATOM 2608 C C . LEU A 1 339 ? -4.008 -7.883 -13.516 1 97.19 339 LEU A C 1
ATOM 2610 O O . LEU A 1 339 ? -4.516 -9 -13.648 1 97.19 339 LEU A O 1
ATOM 2614 N N . PRO A 1 340 ? -3.545 -7.203 -14.508 1 96.88 340 PRO A N 1
ATOM 2615 C CA . PRO A 1 340 ? -3.645 -7.754 -15.859 1 96.88 340 PRO A CA 1
ATOM 2616 C C . PRO A 1 340 ? -2.803 -9.016 -16.047 1 96.88 340 PRO A C 1
ATOM 2618 O O . PRO A 1 340 ? -1.67 -9.078 -15.57 1 96.88 340 PRO A O 1
ATOM 2621 N N . HIS A 1 341 ? -3.336 -9.961 -16.719 1 96.38 341 HIS A N 1
ATOM 2622 C CA . HIS A 1 341 ? -2.594 -11.156 -17.094 1 96.38 341 HIS A CA 1
ATOM 2623 C C . HIS A 1 341 ? -1.367 -10.812 -17.938 1 96.38 341 HIS A C 1
ATOM 2625 O O . HIS A 1 341 ? -1.408 -9.883 -18.75 1 96.38 341 HIS A O 1
ATOM 2631 N N . TYR A 1 342 ? -0.278 -11.523 -17.75 1 96.44 342 TYR A N 1
ATOM 2632 C CA . TYR A 1 342 ? 0.986 -11.148 -18.375 1 96.44 342 TYR A CA 1
ATOM 2633 C C . TYR A 1 342 ? 0.898 -11.25 -19.891 1 96.44 342 TYR A C 1
ATOM 2635 O O . TYR A 1 342 ? 1.374 -10.367 -20.609 1 96.44 342 TYR A O 1
ATOM 2643 N N . PHE A 1 343 ? 0.236 -12.32 -20.422 1 95 343 PHE A N 1
ATOM 2644 C CA . PHE A 1 343 ? 0.176 -12.562 -21.859 1 95 343 PHE A CA 1
ATOM 2645 C C . PHE A 1 343 ? -1.067 -11.922 -22.469 1 95 343 PHE A C 1
ATOM 2647 O O . PHE A 1 343 ? -1.132 -11.711 -23.688 1 95 343 PHE A O 1
ATOM 2654 N N . LEU A 1 344 ? -2.088 -11.758 -21.625 1 95.06 344 LEU A N 1
ATOM 2655 C CA . LEU A 1 344 ? -3.359 -11.172 -22.031 1 95.06 344 LEU A CA 1
ATOM 2656 C C . LEU A 1 344 ? -3.711 -9.969 -21.172 1 95.06 344 LEU A C 1
ATOM 2658 O O . LEU A 1 344 ? -4.605 -10.047 -20.328 1 95.06 344 LEU A O 1
ATOM 2662 N N . PRO A 1 345 ? -3.174 -8.828 -21.469 1 93.81 345 PRO A N 1
ATOM 2663 C CA . PRO A 1 345 ? -3.32 -7.664 -20.594 1 93.81 345 PRO A CA 1
ATOM 2664 C C . PRO A 1 345 ? -4.773 -7.219 -20.438 1 93.81 345 PRO A C 1
ATOM 2666 O O . PRO A 1 345 ? -5.113 -6.523 -19.469 1 93.81 345 PRO A O 1
ATOM 2669 N N . GLN A 1 346 ? -5.613 -7.582 -21.297 1 92.56 346 GLN A N 1
ATOM 2670 C CA . GLN A 1 346 ? -7.02 -7.207 -21.203 1 92.56 346 GLN A CA 1
ATOM 2671 C C . GLN A 1 346 ? -7.754 -8.062 -20.172 1 92.56 346 GLN A C 1
ATOM 2673 O O . GLN A 1 346 ? -8.891 -7.77 -19.812 1 92.56 346 GLN A O 1
ATOM 2678 N N . TRP A 1 347 ? -7.086 -9.109 -19.734 1 95 347 TRP A N 1
ATOM 2679 C CA . TRP A 1 347 ? -7.684 -10.016 -18.766 1 95 347 TRP A CA 1
ATOM 2680 C C . TRP A 1 347 ? -7.223 -9.672 -17.359 1 95 347 TRP A C 1
ATOM 2682 O O . TRP A 1 347 ? -6.074 -9.93 -16.984 1 95 347 TRP A O 1
ATOM 2692 N N . ASN A 1 348 ? -8.164 -9.086 -16.531 1 95.75 348 ASN A N 1
ATOM 2693 C CA . ASN A 1 348 ? -7.902 -8.867 -15.117 1 95.75 348 ASN A CA 1
ATOM 2694 C C . ASN A 1 348 ? -8.062 -10.148 -14.312 1 95.75 348 ASN A C 1
ATOM 2696 O O . ASN A 1 348 ? -9.188 -10.609 -14.078 1 95.75 348 ASN A O 1
ATOM 2700 N N . VAL A 1 349 ? -6.996 -10.656 -13.797 1 93.19 349 VAL A N 1
ATOM 2701 C CA . VAL A 1 349 ? -7.016 -11.969 -13.164 1 93.19 349 VAL A CA 1
ATOM 2702 C C . VAL A 1 349 ? -7.57 -11.852 -11.75 1 93.19 349 VAL A C 1
ATOM 2704 O O . VAL A 1 349 ? -7.777 -12.867 -11.07 1 93.19 349 VAL A O 1
ATOM 2707 N N . LEU A 1 350 ? -7.879 -10.594 -11.266 1 92.88 350 LEU A N 1
ATOM 2708 C CA . LEU A 1 350 ? -8.492 -10.414 -9.961 1 92.88 350 LEU A CA 1
ATOM 2709 C C . LEU A 1 350 ? -10.016 -10.359 -10.078 1 92.88 350 LEU A C 1
ATOM 2711 O O . LEU A 1 350 ? -10.711 -10.242 -9.07 1 92.88 350 LEU A O 1
ATOM 2715 N N . GLU A 1 351 ? -10.547 -10.367 -11.188 1 86.81 351 GLU A N 1
ATOM 2716 C CA . GLU A 1 351 ? -11.961 -10.148 -11.453 1 86.81 351 GLU A CA 1
ATOM 2717 C C . GLU A 1 351 ? -12.828 -11.148 -10.68 1 86.81 351 GLU A C 1
ATOM 2719 O O . GLU A 1 351 ? -13.969 -10.844 -10.32 1 86.81 351 GLU A O 1
ATOM 2724 N N . GLY A 1 352 ? -12.43 -12.273 -10.32 1 81.31 352 GLY A N 1
ATOM 2725 C CA . GLY A 1 352 ? -13.234 -13.25 -9.617 1 81.31 352 GLY A CA 1
ATOM 2726 C C . GLY A 1 352 ? -13.297 -13.008 -8.117 1 81.31 352 GLY A C 1
ATOM 2727 O O . GLY A 1 352 ? -14.148 -13.57 -7.426 1 81.31 352 GLY A O 1
ATOM 2728 N N . LEU A 1 353 ? -12.562 -12.078 -7.621 1 88.94 353 LEU A N 1
ATOM 2729 C CA . LEU A 1 353 ? -12.523 -11.812 -6.188 1 88.94 353 LEU A CA 1
ATOM 2730 C C . LEU A 1 353 ? -13.508 -10.711 -5.809 1 88.94 353 LEU A C 1
ATOM 2732 O O . LEU A 1 353 ? -13.664 -9.727 -6.539 1 88.94 353 LEU A O 1
ATOM 2736 N N . SER A 1 354 ? -14.164 -10.953 -4.719 1 91.69 354 SER A N 1
ATOM 2737 C CA . SER A 1 354 ? -15.078 -9.938 -4.219 1 91.69 354 SER A CA 1
ATOM 2738 C C . SER A 1 354 ? -14.32 -8.727 -3.674 1 91.69 354 SER A C 1
ATOM 2740 O O . SER A 1 354 ? -13.133 -8.82 -3.363 1 91.69 354 SER A O 1
ATOM 2742 N N . ARG A 1 355 ? -15.094 -7.656 -3.551 1 91.25 355 ARG A N 1
ATOM 2743 C CA . ARG A 1 355 ? -14.5 -6.453 -2.973 1 91.25 355 ARG A CA 1
ATOM 2744 C C . ARG A 1 355 ? -14.055 -6.699 -1.534 1 91.25 355 ARG A C 1
ATOM 2746 O O . ARG A 1 355 ? -13.008 -6.211 -1.111 1 91.25 355 ARG A O 1
ATOM 2753 N N . ARG A 1 356 ? -14.805 -7.395 -0.845 1 91.44 356 ARG A N 1
ATOM 2754 C CA . ARG A 1 356 ? -14.5 -7.715 0.545 1 91.44 356 ARG A CA 1
ATOM 2755 C C . ARG A 1 356 ? -13.219 -8.539 0.646 1 91.44 356 ARG A C 1
ATOM 2757 O O . ARG A 1 356 ? -12.391 -8.305 1.528 1 91.44 356 ARG A O 1
ATOM 2764 N N . ASP A 1 357 ? -13.047 -9.492 -0.249 1 91.88 357 ASP A N 1
ATOM 2765 C CA . ASP A 1 357 ? -11.852 -10.328 -0.247 1 91.88 357 ASP A CA 1
ATOM 2766 C C . ASP A 1 357 ? -10.609 -9.516 -0.596 1 91.88 357 ASP A C 1
ATOM 2768 O O . ASP A 1 357 ? -9.547 -9.727 -0.012 1 91.88 357 ASP A O 1
ATOM 2772 N N . LEU A 1 358 ? -10.852 -8.641 -1.528 1 93.5 358 LEU A N 1
ATOM 2773 C CA . LEU A 1 358 ? -9.734 -7.797 -1.937 1 93.5 358 LEU A CA 1
ATOM 2774 C C . LEU A 1 358 ? -9.297 -6.883 -0.795 1 93.5 358 LEU A C 1
ATOM 2776 O O . LEU A 1 358 ? -8.102 -6.699 -0.564 1 93.5 358 LEU A O 1
ATOM 2780 N N . GLU A 1 359 ? -10.219 -6.336 -0.076 1 92.56 359 GLU A N 1
ATOM 2781 C CA . GLU A 1 359 ? -9.922 -5.469 1.059 1 92.56 359 GLU A CA 1
ATOM 2782 C C . GLU A 1 359 ? -9.242 -6.246 2.184 1 92.56 359 GLU A C 1
ATOM 2784 O O . GLU A 1 359 ? -8.312 -5.746 2.816 1 92.56 359 GLU A O 1
ATOM 2789 N N . ARG A 1 360 ? -9.742 -7.391 2.393 1 92.88 360 ARG A N 1
ATOM 2790 C CA . ARG A 1 360 ? -9.148 -8.242 3.42 1 92.88 360 ARG A CA 1
ATOM 2791 C C . ARG A 1 360 ? -7.703 -8.586 3.078 1 92.88 360 ARG A C 1
ATOM 2793 O O . ARG A 1 360 ? -6.82 -8.508 3.936 1 92.88 360 ARG A O 1
ATOM 2800 N N . LEU A 1 361 ? -7.5 -8.984 1.853 1 93.69 361 LEU A N 1
ATOM 2801 C CA . LEU A 1 361 ? -6.152 -9.32 1.405 1 93.69 361 LEU A CA 1
ATOM 2802 C C . LEU A 1 361 ? -5.227 -8.117 1.521 1 93.69 361 LEU A C 1
ATOM 2804 O O . LEU A 1 361 ? -4.059 -8.258 1.899 1 93.69 361 LEU A O 1
ATOM 2808 N N . ALA A 1 362 ? -5.738 -6.957 1.187 1 95.31 362 ALA A N 1
ATOM 2809 C CA . ALA A 1 362 ? -4.945 -5.734 1.283 1 95.31 362 ALA A CA 1
ATOM 2810 C C . ALA A 1 362 ? -4.531 -5.461 2.727 1 95.31 362 ALA A C 1
ATOM 2812 O O . ALA A 1 362 ? -3.4 -5.051 2.99 1 95.31 362 ALA A O 1
ATOM 2813 N N . ARG A 1 363 ? -5.422 -5.68 3.639 1 94.62 363 ARG A N 1
ATOM 2814 C CA . ARG A 1 363 ? -5.129 -5.469 5.055 1 94.62 363 ARG A CA 1
ATOM 2815 C C . ARG A 1 363 ? -4.094 -6.469 5.555 1 94.62 363 ARG A C 1
ATOM 2817 O O . ARG A 1 363 ? -3.193 -6.109 6.316 1 94.62 363 ARG A O 1
ATOM 2824 N N . GLU A 1 364 ? -4.27 -7.668 5.117 1 94.06 364 GLU A N 1
ATOM 2825 C CA . GLU A 1 364 ? -3.303 -8.695 5.5 1 94.06 364 GLU A CA 1
ATOM 2826 C C . GLU A 1 364 ? -1.913 -8.367 4.957 1 94.06 364 GLU A C 1
ATOM 2828 O O . GLU A 1 364 ? -0.913 -8.539 5.66 1 94.06 364 GLU A O 1
ATOM 2833 N N . LEU A 1 365 ? -1.896 -7.988 3.742 1 95.75 365 LEU A N 1
ATOM 2834 C CA . LEU A 1 365 ? -0.633 -7.617 3.113 1 95.75 365 LEU A CA 1
ATOM 2835 C C . LEU A 1 365 ? 0.013 -6.445 3.846 1 95.75 365 LEU A C 1
ATOM 2837 O O . LEU A 1 365 ? 1.233 -6.41 4.02 1 95.75 365 LEU A O 1
ATOM 2841 N N . ALA A 1 366 ? -0.8 -5.461 4.258 1 96.12 366 ALA A N 1
ATOM 2842 C CA . ALA A 1 366 ? -0.291 -4.328 5.027 1 96.12 366 ALA A CA 1
ATOM 2843 C C . ALA A 1 366 ? 0.301 -4.785 6.355 1 96.12 366 ALA A C 1
ATOM 2845 O O . ALA A 1 366 ? 1.276 -4.211 6.84 1 96.12 366 ALA A O 1
ATOM 2846 N N . GLY A 1 367 ? -0.321 -5.809 6.902 1 95.12 367 GLY A N 1
ATOM 2847 C CA . GLY A 1 367 ? 0.227 -6.402 8.109 1 95.12 367 GLY A CA 1
ATOM 2848 C C . GLY A 1 367 ? 1.585 -7.043 7.902 1 95.12 367 GLY A C 1
ATOM 2849 O O . GLY A 1 367 ? 2.479 -6.91 8.742 1 95.12 367 GLY A O 1
ATOM 2850 N N . VAL A 1 368 ? 1.76 -7.703 6.812 1 96.44 368 VAL A N 1
ATOM 2851 C CA . VAL A 1 368 ? 3.037 -8.312 6.465 1 96.44 368 VAL A CA 1
ATOM 2852 C C . VAL A 1 368 ? 4.094 -7.23 6.262 1 96.44 368 VAL A C 1
ATOM 2854 O O . VAL A 1 368 ? 5.227 -7.363 6.727 1 96.44 368 VAL A O 1
ATOM 2857 N N . ARG A 1 369 ? 3.688 -6.133 5.574 1 97.5 369 ARG A N 1
ATOM 2858 C CA . ARG A 1 369 ? 4.609 -5.051 5.254 1 97.5 369 ARG A CA 1
ATOM 2859 C C . ARG A 1 369 ? 5.008 -4.277 6.508 1 97.5 369 ARG A C 1
ATOM 2861 O O . ARG A 1 369 ? 6.066 -3.65 6.551 1 97.5 369 ARG A O 1
ATOM 2868 N N . ALA A 1 370 ? 4.164 -4.367 7.562 1 96.75 370 ALA A N 1
ATOM 2869 C CA . ALA A 1 370 ? 4.434 -3.66 8.812 1 96.75 370 ALA A CA 1
ATOM 2870 C C . ALA A 1 370 ? 5.512 -4.375 9.625 1 96.75 370 ALA A C 1
ATOM 2872 O O . ALA A 1 370 ? 6.277 -3.736 10.352 1 96.75 370 ALA A O 1
ATOM 2873 N N . ASP A 1 371 ? 5.566 -5.684 9.484 1 97.31 371 ASP A N 1
ATOM 2874 C CA . ASP A 1 371 ? 6.574 -6.477 10.188 1 97.31 371 ASP A CA 1
ATOM 2875 C C . ASP A 1 371 ? 7.066 -7.633 9.32 1 97.31 371 ASP A C 1
ATOM 2877 O O . ASP A 1 371 ? 6.863 -8.797 9.656 1 97.31 371 ASP A O 1
ATOM 2881 N N . PRO A 1 372 ? 7.809 -7.305 8.336 1 97.81 372 PRO A N 1
ATOM 2882 C CA . PRO A 1 372 ? 8.25 -8.328 7.387 1 97.81 372 PRO A CA 1
ATOM 2883 C C . PRO A 1 372 ? 9.211 -9.336 8.008 1 97.81 372 PRO A C 1
ATOM 2885 O O . PRO A 1 372 ? 9.227 -10.508 7.625 1 97.81 372 PRO A O 1
ATOM 2888 N N . SER A 1 373 ? 10.016 -8.93 9 1 97.75 373 SER A N 1
ATOM 2889 C CA . SER A 1 373 ? 10.969 -9.828 9.648 1 97.75 373 SER A CA 1
ATOM 2890 C C . SER A 1 373 ? 10.258 -10.961 10.375 1 97.75 373 SER A C 1
ATOM 2892 O O . SER A 1 373 ? 10.672 -12.117 10.289 1 97.75 373 SER A O 1
ATOM 2894 N N . LYS A 1 374 ? 9.242 -10.586 11.047 1 97.69 374 LYS A N 1
ATOM 2895 C CA . LYS A 1 374 ? 8.477 -11.586 11.789 1 97.69 374 LYS A CA 1
ATOM 2896 C C . LYS A 1 374 ? 7.848 -12.602 10.836 1 97.69 374 LYS A C 1
ATOM 2898 O O . LYS A 1 374 ? 7.879 -13.805 11.102 1 97.69 374 LYS A O 1
ATOM 2903 N N . CYS A 1 375 ? 7.305 -12.148 9.789 1 96.62 375 CYS A N 1
ATOM 2904 C CA . CYS A 1 375 ? 6.637 -13.016 8.828 1 96.62 375 CYS A CA 1
ATOM 2905 C C . CYS A 1 375 ? 7.637 -13.953 8.156 1 96.62 375 CYS A C 1
ATOM 2907 O O . CYS A 1 375 ? 7.344 -15.141 7.957 1 96.62 375 CYS A O 1
ATOM 2909 N N . LEU A 1 376 ? 8.781 -13.438 7.797 1 97.62 376 LEU A N 1
ATOM 2910 C CA . LEU A 1 376 ? 9.82 -14.266 7.188 1 97.62 376 LEU A CA 1
ATOM 2911 C C . LEU A 1 376 ? 10.336 -15.305 8.18 1 97.62 376 LEU A C 1
ATOM 2913 O O . LEU A 1 376 ? 10.617 -16.438 7.805 1 97.62 376 LEU A O 1
ATOM 2917 N N . ARG A 1 377 ? 10.484 -14.891 9.461 1 97.81 377 ARG A N 1
ATOM 2918 C CA . ARG A 1 377 ? 10.914 -15.836 10.484 1 97.81 377 ARG A CA 1
ATOM 2919 C C . ARG A 1 377 ? 9.906 -16.984 10.625 1 97.81 377 ARG A C 1
ATOM 2921 O O . ARG A 1 377 ? 10.297 -18.141 10.812 1 97.81 377 ARG A O 1
ATOM 2928 N N . GLN A 1 378 ? 8.703 -16.641 10.594 1 95.5 378 GLN A N 1
ATOM 2929 C CA . GLN A 1 378 ? 7.66 -17.672 10.664 1 95.5 378 GLN A CA 1
ATOM 2930 C C . GLN A 1 378 ? 7.734 -18.609 9.469 1 95.5 378 GLN A C 1
ATOM 2932 O O . GLN A 1 378 ? 7.516 -19.812 9.617 1 95.5 378 GLN A O 1
ATOM 2937 N N . ALA A 1 379 ? 7.977 -18.078 8.289 1 94.06 379 ALA A N 1
ATOM 2938 C CA . ALA A 1 379 ? 8.125 -18.906 7.098 1 94.06 379 ALA A CA 1
ATOM 2939 C C . ALA A 1 379 ? 9.312 -19.859 7.234 1 94.06 379 ALA A C 1
ATOM 2941 O O . ALA A 1 379 ? 9.227 -21.031 6.84 1 94.06 379 ALA A O 1
ATOM 2942 N N . VAL A 1 380 ? 10.398 -19.359 7.75 1 95.69 380 VAL A N 1
ATOM 2943 C CA . VAL A 1 380 ? 11.594 -20.172 7.969 1 95.69 380 VAL A CA 1
ATOM 2944 C C . VAL A 1 380 ? 11.281 -21.281 8.961 1 95.69 380 VAL A C 1
ATOM 2946 O O . VAL A 1 380 ? 11.656 -22.438 8.75 1 95.69 380 VAL A O 1
ATOM 2949 N N . GLU A 1 381 ? 10.57 -20.891 10.047 1 94.81 381 GLU A N 1
ATOM 2950 C CA . GLU A 1 381 ? 10.195 -21.891 11.039 1 94.81 381 GLU A CA 1
ATOM 2951 C C . GLU A 1 381 ? 9.266 -22.938 10.445 1 94.81 381 GLU A C 1
ATOM 2953 O O . GLU A 1 381 ? 9.375 -24.125 10.773 1 94.81 381 GLU A O 1
ATOM 2958 N N . GLY A 1 382 ? 8.414 -22.516 9.648 1 90.31 382 GLY A N 1
ATOM 2959 C CA . GLY A 1 382 ? 7.543 -23.469 8.961 1 90.31 382 GLY A CA 1
ATOM 2960 C C . GLY A 1 382 ? 8.305 -24.453 8.086 1 90.31 382 GLY A C 1
ATOM 2961 O O . GLY A 1 382 ? 7.969 -25.641 8.039 1 90.31 382 GLY A O 1
ATOM 2962 N N . ALA A 1 383 ? 9.273 -23.953 7.395 1 90.12 383 ALA A N 1
ATOM 2963 C CA . ALA A 1 383 ? 10.094 -24.812 6.543 1 90.12 383 ALA A CA 1
ATOM 2964 C C . ALA A 1 383 ? 10.898 -25.812 7.379 1 90.12 383 ALA A C 1
ATOM 2966 O O . ALA A 1 383 ? 11.078 -26.969 6.973 1 90.12 383 ALA A O 1
ATOM 2967 N N . LYS A 1 384 ? 11.352 -25.375 8.523 1 91.94 384 LYS A N 1
ATOM 2968 C CA . LYS A 1 384 ? 12.07 -26.266 9.438 1 91.94 384 LYS A CA 1
ATOM 2969 C C . LYS A 1 384 ? 11.156 -27.375 9.961 1 91.94 384 LYS A C 1
ATOM 2971 O O . LYS A 1 384 ? 11.562 -28.531 10.047 1 91.94 384 LYS A O 1
ATOM 2976 N N . ASP A 1 385 ? 10.008 -27.016 10.312 1 91.31 385 ASP A N 1
ATOM 2977 C CA . ASP A 1 385 ? 9.031 -27.969 10.812 1 91.31 385 ASP A CA 1
ATOM 2978 C C . ASP A 1 385 ? 8.695 -29.016 9.758 1 91.31 385 ASP A C 1
ATOM 2980 O O . ASP A 1 385 ? 8.531 -30.203 10.078 1 91.31 385 ASP A O 1
ATOM 2984 N N . ALA A 1 386 ? 8.539 -28.594 8.562 1 87.94 386 ALA A N 1
ATOM 2985 C CA . ALA A 1 386 ? 8.25 -29.516 7.473 1 87.94 386 ALA A CA 1
ATOM 2986 C C . ALA A 1 386 ? 9.375 -30.531 7.297 1 87.94 386 ALA A C 1
ATOM 2988 O O . ALA A 1 386 ? 9.125 -31.703 7.035 1 87.94 386 ALA A O 1
ATOM 2989 N N . LYS A 1 387 ? 10.547 -30.094 7.41 1 87.56 387 LYS A N 1
ATOM 2990 C CA . LYS A 1 387 ? 11.695 -30.984 7.297 1 87.56 387 LYS A CA 1
ATOM 2991 C C . LYS A 1 387 ? 11.742 -31.984 8.453 1 87.56 387 LYS A C 1
ATOM 2993 O O . LYS A 1 387 ? 12.102 -33.156 8.266 1 87.56 387 LYS A O 1
ATOM 2998 N N . ARG A 1 388 ? 11.406 -31.5 9.578 1 89.5 388 ARG A N 1
ATOM 2999 C CA . ARG A 1 388 ? 11.383 -32.375 10.75 1 89.5 388 ARG A CA 1
ATOM 3000 C C . ARG A 1 388 ? 10.305 -33.438 10.617 1 89.5 388 ARG A C 1
ATOM 3002 O O . ARG A 1 388 ? 10.531 -34.594 10.977 1 89.5 388 ARG A O 1
ATOM 3009 N N . LEU A 1 389 ? 9.203 -33.031 10.156 1 87.94 389 LEU A N 1
ATOM 3010 C CA . LEU A 1 389 ? 8.109 -33.969 9.953 1 87.94 389 LEU A CA 1
ATOM 3011 C C . LEU A 1 389 ? 8.484 -35 8.906 1 87.94 389 LEU A C 1
ATOM 3013 O O . LEU A 1 389 ? 8.156 -36.188 9.062 1 87.94 389 LEU A O 1
ATOM 3017 N N . ALA A 1 390 ? 9.117 -34.562 7.836 1 85.56 390 ALA A N 1
ATOM 3018 C CA . ALA A 1 390 ? 9.555 -35.5 6.793 1 85.56 390 ALA A CA 1
ATOM 3019 C C . ALA A 1 390 ? 10.562 -36.5 7.336 1 85.56 390 ALA A C 1
ATOM 3021 O O . ALA A 1 390 ? 10.516 -37.688 7.004 1 85.56 390 ALA A O 1
ATOM 3022 N N . LYS A 1 391 ? 11.461 -36.062 8.18 1 86.19 391 LYS A N 1
ATOM 3023 C CA . LYS A 1 391 ? 12.461 -36.938 8.797 1 86.19 391 LYS A CA 1
ATOM 3024 C C . LYS A 1 391 ? 11.805 -37.938 9.75 1 86.19 391 LYS A C 1
ATOM 3026 O O . LYS A 1 391 ? 12.195 -39.094 9.805 1 86.19 391 LYS A O 1
ATOM 3031 N N . ALA A 1 392 ? 10.852 -37.469 10.5 1 87.12 392 ALA A N 1
ATOM 3032 C CA . ALA A 1 392 ? 10.133 -38.344 11.43 1 87.12 392 ALA A CA 1
ATOM 3033 C C . ALA A 1 392 ? 9.398 -39.438 10.695 1 87.12 392 ALA A C 1
ATOM 3035 O O . ALA A 1 392 ? 9.344 -40.594 11.164 1 87.12 392 ALA A O 1
ATOM 3036 N N . PHE A 1 393 ? 8.867 -39.156 9.594 1 83.12 393 PHE A N 1
ATOM 3037 C CA . PHE A 1 393 ? 8.172 -40.125 8.789 1 83.12 393 PHE A CA 1
ATOM 3038 C C . PHE A 1 393 ? 9.141 -41.188 8.25 1 83.12 393 PHE A C 1
ATOM 3040 O O . PHE A 1 393 ? 8.828 -42.375 8.234 1 83.12 393 PHE A O 1
ATOM 3047 N N . ARG A 1 394 ? 10.289 -40.719 7.816 1 82.5 394 ARG A N 1
ATOM 3048 C CA . ARG A 1 394 ? 11.297 -41.625 7.281 1 82.5 394 ARG A CA 1
ATOM 3049 C C . ARG A 1 394 ? 11.797 -42.594 8.359 1 82.5 394 ARG A C 1
ATOM 3051 O O . ARG A 1 394 ? 12.094 -43.75 8.078 1 82.5 394 ARG A O 1
ATOM 3058 N N . ASN A 1 395 ? 11.82 -42.094 9.562 1 82.69 395 ASN A N 1
ATOM 3059 C CA . ASN A 1 395 ? 12.312 -42.906 10.672 1 82.69 395 ASN A CA 1
ATOM 3060 C C . ASN A 1 395 ? 11.266 -43.906 11.141 1 82.69 395 ASN A C 1
ATOM 3062 O O . ASN A 1 395 ? 11.609 -44.969 11.703 1 82.69 395 ASN A O 1
ATOM 3066 N N . GLN A 1 396 ? 10.023 -43.562 11.156 1 74.12 396 GLN A N 1
ATOM 3067 C CA . GLN A 1 396 ? 8.969 -44.469 11.555 1 74.12 396 GLN A CA 1
ATOM 3068 C C . GLN A 1 396 ? 8.859 -45.625 10.578 1 74.12 396 GLN A C 1
ATOM 3070 O O . GLN A 1 396 ? 8.508 -46.75 10.977 1 74.12 396 GLN A O 1
ATOM 3075 N N . GLY A 1 397 ? 8.961 -45.469 9.367 1 60.38 397 GLY A N 1
ATOM 3076 C CA . GLY A 1 397 ? 8.938 -46.594 8.422 1 60.38 397 GLY A CA 1
ATOM 3077 C C . GLY A 1 397 ? 10.086 -47.562 8.609 1 60.38 397 GLY A C 1
ATOM 3078 O O . GLY A 1 397 ? 10.094 -48.656 8.023 1 60.38 397 GLY A O 1
ATOM 3079 N N . PHE A 1 398 ? 11.188 -47.219 9.258 1 52.44 398 PHE A N 1
ATOM 3080 C CA . PHE A 1 398 ? 12.305 -48.094 9.539 1 52.44 398 PHE A CA 1
ATOM 3081 C C . PHE A 1 398 ? 12.008 -48.969 10.758 1 52.44 398 PHE A C 1
ATOM 3083 O O . PHE A 1 398 ? 12.914 -49.562 11.344 1 52.44 398 PHE A O 1
ATOM 3090 N N . SER A 1 399 ? 10.789 -49.094 11.211 1 44.81 399 SER A N 1
ATOM 3091 C CA . SER A 1 399 ? 10.742 -50.094 12.258 1 44.81 399 SER A CA 1
ATOM 3092 C C . SER A 1 399 ? 11.141 -51.469 11.719 1 44.81 399 SER A C 1
ATOM 3094 O O . SER A 1 399 ? 10.555 -51.969 10.758 1 44.81 399 SER A O 1
ATOM 3096 N N . PRO A 1 400 ? 12.305 -52 12.016 1 39.91 400 PRO A N 1
ATOM 3097 C CA . PRO A 1 400 ? 12.75 -53.344 11.664 1 39.91 400 PRO A CA 1
ATOM 3098 C C . PRO A 1 400 ? 11.68 -54.406 11.906 1 39.91 400 PRO A C 1
ATOM 3100 O O . PRO A 1 400 ? 11.062 -54.438 12.969 1 39.91 400 PRO A O 1
ATOM 3103 N N . VAL A 1 401 ? 10.859 -54.781 10.953 1 36.62 401 VAL A N 1
ATOM 3104 C CA . VAL A 1 401 ? 10.297 -56.125 11.125 1 36.62 401 VAL A CA 1
ATOM 3105 C C . VAL A 1 401 ? 11.383 -57.062 11.617 1 36.62 401 VAL A C 1
ATOM 3107 O O . VAL A 1 401 ? 12.422 -57.219 10.984 1 36.62 401 VAL A O 1
ATOM 3110 N N . ALA A 1 402 ? 11.539 -57.156 12.922 1 36.81 402 ALA A N 1
ATOM 3111 C CA . ALA A 1 402 ? 12.25 -58.375 13.359 1 36.81 402 ALA A CA 1
ATOM 3112 C C . ALA A 1 402 ? 11.938 -59.562 12.445 1 36.81 402 ALA A C 1
ATOM 3114 O O . ALA A 1 402 ? 10.781 -59.781 12.07 1 36.81 402 ALA A O 1
ATOM 3115 N N . PRO A 1 403 ? 13.023 -60.281 12.047 1 32.28 403 PRO A N 1
ATOM 3116 C CA . PRO A 1 403 ? 12.648 -61.625 11.547 1 32.28 403 PRO A CA 1
ATOM 3117 C C . PRO A 1 403 ? 11.734 -62.375 12.508 1 32.28 403 PRO A C 1
ATOM 3119 O O . PRO A 1 403 ? 11.789 -62.156 13.719 1 32.28 403 PRO A O 1
ATOM 3122 N N . MET B 1 1 ? 45.25 43.375 -2.73 1 22.73 1 MET B N 1
ATOM 3123 C CA . MET B 1 1 ? 44.312 42.562 -1.981 1 22.73 1 MET B CA 1
ATOM 3124 C C . MET B 1 1 ? 43.781 41.438 -2.85 1 22.73 1 MET B C 1
ATOM 3126 O O . MET B 1 1 ? 43.125 41.656 -3.869 1 22.73 1 MET B O 1
ATOM 3130 N N . ALA B 1 2 ? 44.469 40.344 -2.844 1 31.06 2 ALA B N 1
ATOM 3131 C CA . ALA B 1 2 ? 44.375 39.156 -3.691 1 31.06 2 ALA B CA 1
ATOM 3132 C C . ALA B 1 2 ? 43 38.5 -3.561 1 31.06 2 ALA B C 1
ATOM 3134 O O . ALA B 1 2 ? 42.5 38.312 -2.449 1 31.06 2 ALA B O 1
ATOM 3135 N N . SER B 1 3 ? 42.25 38.562 -4.594 1 29.33 3 SER B N 1
ATOM 3136 C CA . SER B 1 3 ? 40.875 38.156 -4.758 1 29.33 3 SER B CA 1
ATOM 3137 C C . SER B 1 3 ? 40.656 36.688 -4.406 1 29.33 3 SER B C 1
ATOM 3139 O O . SER B 1 3 ? 41.5 35.844 -4.75 1 29.33 3 SER B O 1
ATOM 3141 N N . PRO B 1 4 ? 39.969 36.438 -3.33 1 36.66 4 PRO B N 1
ATOM 3142 C CA . PRO B 1 4 ? 40 35.031 -2.834 1 36.66 4 PRO B CA 1
ATOM 3143 C C . PRO B 1 4 ? 39.625 34.031 -3.91 1 36.66 4 PRO B C 1
ATOM 3145 O O . PRO B 1 4 ? 38.938 34.344 -4.871 1 36.66 4 PRO B O 1
ATOM 3148 N N . PRO B 1 5 ? 40.531 33.031 -4.133 1 34.03 5 PRO B N 1
ATOM 3149 C CA . PRO B 1 5 ? 40.406 32.031 -5.188 1 34.03 5 PRO B CA 1
ATOM 3150 C C . PRO B 1 5 ? 39.031 31.406 -5.293 1 34.03 5 PRO B C 1
ATOM 3152 O O . PRO B 1 5 ? 38.281 31.422 -4.32 1 34.03 5 PRO B O 1
ATOM 3155 N N . ASP B 1 6 ? 38.469 31.422 -6.477 1 31.2 6 ASP B N 1
ATOM 3156 C CA . ASP B 1 6 ? 37.281 30.922 -7.121 1 31.2 6 ASP B CA 1
ATOM 3157 C C . ASP B 1 6 ? 37 29.469 -6.746 1 31.2 6 ASP B C 1
ATOM 3159 O O . ASP B 1 6 ? 37.844 28.594 -7 1 31.2 6 ASP B O 1
ATOM 3163 N N . GLY B 1 7 ? 36.5 29.281 -5.57 1 31.14 7 GLY B N 1
ATOM 3164 C CA . GLY B 1 7 ? 36.281 27.953 -4.996 1 31.14 7 GLY B CA 1
ATOM 3165 C C . GLY B 1 7 ? 35.719 26.969 -5.992 1 31.14 7 GLY B C 1
ATOM 3166 O O . GLY B 1 7 ? 34.844 27.297 -6.785 1 31.14 7 GLY B O 1
ATOM 3167 N N . HIS B 1 8 ? 36.625 26.125 -6.527 1 33.25 8 HIS B N 1
ATOM 3168 C CA . HIS B 1 8 ? 36.375 25.062 -7.5 1 33.25 8 HIS B CA 1
ATOM 3169 C C . HIS B 1 8 ? 35.094 24.312 -7.211 1 33.25 8 HIS B C 1
ATOM 3171 O O . HIS B 1 8 ? 34.719 24.109 -6.047 1 33.25 8 HIS B O 1
ATOM 3177 N N . PRO B 1 9 ? 34.25 24.359 -8.148 1 31.31 9 PRO B N 1
ATOM 3178 C CA . PRO B 1 9 ? 32.938 23.688 -8.094 1 31.31 9 PRO B CA 1
ATOM 3179 C C . PRO B 1 9 ? 33.062 22.234 -7.617 1 31.31 9 PRO B C 1
ATOM 3181 O O . PRO B 1 9 ? 33.969 21.516 -8.023 1 31.31 9 PRO B O 1
ATOM 3184 N N . LEU B 1 10 ? 32.875 22 -6.375 1 30.59 10 LEU B N 1
ATOM 3185 C CA . LEU B 1 10 ? 32.938 20.656 -5.805 1 30.59 10 LEU B CA 1
ATOM 3186 C C . LEU B 1 10 ? 32.406 19.609 -6.781 1 30.59 10 LEU B C 1
ATOM 3188 O O . LEU B 1 10 ? 31.328 19.812 -7.367 1 30.59 10 LEU B O 1
ATOM 3192 N N . LYS B 1 11 ? 33.344 18.906 -7.344 1 33.88 11 LYS B N 1
ATOM 3193 C CA . LYS B 1 11 ? 33.062 17.781 -8.234 1 33.88 11 LYS B CA 1
ATOM 3194 C C . LYS B 1 11 ? 31.844 17 -7.746 1 33.88 11 LYS B C 1
ATOM 3196 O O . LYS B 1 11 ? 31.75 16.641 -6.57 1 33.88 11 LYS B O 1
ATOM 3201 N N . PRO B 1 12 ? 30.844 17.094 -8.578 1 29.98 12 PRO B N 1
ATOM 3202 C CA . PRO B 1 12 ? 29.672 16.328 -8.156 1 29.98 12 PRO B CA 1
ATOM 3203 C C . PRO B 1 12 ? 30.031 14.922 -7.664 1 29.98 12 PRO B C 1
ATOM 3205 O O . PRO B 1 12 ? 30.984 14.312 -8.156 1 29.98 12 PRO B O 1
ATOM 3208 N N . ALA B 1 13 ? 29.922 14.664 -6.453 1 34.97 13 ALA B N 1
ATOM 3209 C CA . ALA B 1 13 ? 30.297 13.352 -5.926 1 34.97 13 ALA B CA 1
ATOM 3210 C C . ALA B 1 13 ? 30.031 12.258 -6.953 1 34.97 13 ALA B C 1
ATOM 3212 O O . ALA B 1 13 ? 29.031 12.305 -7.68 1 34.97 13 ALA B O 1
ATOM 3213 N N . PRO B 1 14 ? 30.984 11.461 -7.363 1 31.14 14 PRO B N 1
ATOM 3214 C CA . PRO B 1 14 ? 30.781 10.422 -8.375 1 31.14 14 PRO B CA 1
ATOM 3215 C C . PRO B 1 14 ? 29.422 9.727 -8.258 1 31.14 14 PRO B C 1
ATOM 3217 O O . PRO B 1 14 ? 28.891 9.594 -7.152 1 31.14 14 PRO B O 1
ATOM 3220 N N . ALA B 1 15 ? 28.672 9.789 -9.297 1 31.56 15 ALA B N 1
ATOM 3221 C CA . ALA B 1 15 ? 27.375 9.141 -9.438 1 31.56 15 ALA B CA 1
ATOM 3222 C C . ALA B 1 15 ? 27.406 7.711 -8.898 1 31.56 15 ALA B C 1
ATOM 3224 O O . ALA B 1 15 ? 28.25 6.906 -9.312 1 31.56 15 ALA B O 1
ATOM 3225 N N . LYS B 1 16 ? 27.094 7.555 -7.707 1 40.97 16 LYS B N 1
ATOM 3226 C CA . LYS B 1 16 ? 27.078 6.203 -7.156 1 40.97 16 LYS B CA 1
ATOM 3227 C C . LYS B 1 16 ? 26.516 5.203 -8.172 1 40.97 16 LYS B C 1
ATOM 3229 O O . LYS B 1 16 ? 25.625 5.531 -8.953 1 40.97 16 LYS B O 1
ATOM 3234 N N . PRO B 1 17 ? 27.047 4.219 -8.555 1 41.06 17 PRO B N 1
ATOM 3235 C CA . PRO B 1 17 ? 26.578 3.201 -9.5 1 41.06 17 PRO B CA 1
ATOM 3236 C C . PRO B 1 17 ? 25.062 3.033 -9.484 1 41.06 17 PRO B C 1
ATOM 3238 O O . PRO B 1 17 ? 24.422 3.346 -8.484 1 41.06 17 PRO B O 1
ATOM 3241 N N . LEU B 1 18 ? 24.297 2.975 -10.609 1 45.47 18 LEU B N 1
ATOM 3242 C CA . LEU B 1 18 ? 22.891 2.785 -10.953 1 45.47 18 LEU B CA 1
ATOM 3243 C C . LEU B 1 18 ? 22.203 1.896 -9.938 1 45.47 18 LEU B C 1
ATOM 3245 O O . LEU B 1 18 ? 21.172 1.287 -10.234 1 45.47 18 LEU B O 1
ATOM 3249 N N . THR B 1 19 ? 22.828 1.507 -8.828 1 58.25 19 THR B N 1
ATOM 3250 C CA . THR B 1 19 ? 22.547 0.343 -8 1 58.25 19 THR B CA 1
ATOM 3251 C C . THR B 1 19 ? 21.359 0.609 -7.09 1 58.25 19 THR B C 1
ATOM 3253 O O . THR B 1 19 ? 20.844 -0.306 -6.434 1 58.25 19 THR B O 1
ATOM 3256 N N . ASP B 1 20 ? 20.719 1.892 -7.137 1 84.12 20 ASP B N 1
ATOM 3257 C CA . ASP B 1 20 ? 19.719 1.98 -6.078 1 84.12 20 ASP B CA 1
ATOM 3258 C C . ASP B 1 20 ? 18.375 2.414 -6.633 1 84.12 20 ASP B C 1
ATOM 3260 O O . ASP B 1 20 ? 18.156 3.598 -6.898 1 84.12 20 ASP B O 1
ATOM 3264 N N . LEU B 1 21 ? 17.625 1.398 -7.211 1 93.38 21 LEU B N 1
ATOM 3265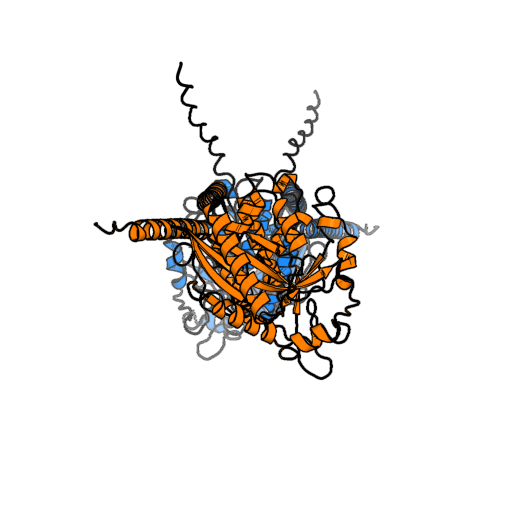 C CA . LEU B 1 21 ? 16.297 1.637 -7.746 1 93.38 21 LEU B CA 1
ATOM 3266 C C . LEU B 1 21 ? 15.227 1.324 -6.703 1 93.38 21 LEU B C 1
ATOM 3268 O O . LEU B 1 21 ? 15.445 0.501 -5.812 1 93.38 21 LEU B O 1
ATOM 3272 N N . ASP B 1 22 ? 14.195 2.145 -6.855 1 95.75 22 ASP B N 1
ATOM 3273 C CA . ASP B 1 22 ? 12.969 1.733 -6.188 1 95.75 22 ASP B CA 1
ATOM 3274 C C . ASP B 1 22 ? 12.297 0.58 -6.93 1 95.75 22 ASP B C 1
ATOM 3276 O O . ASP B 1 22 ? 11.836 0.746 -8.062 1 95.75 22 ASP B O 1
ATOM 3280 N N . PHE B 1 23 ? 12.18 -0.57 -6.395 1 95.94 23 PHE B N 1
ATOM 3281 C CA . PHE B 1 23 ? 11.695 -1.772 -7.062 1 95.94 23 PHE B CA 1
ATOM 3282 C C . PHE B 1 23 ? 10.289 -1.564 -7.598 1 95.94 23 PHE B C 1
ATOM 3284 O O . PHE B 1 23 ? 9.984 -1.935 -8.734 1 95.94 23 PHE B O 1
ATOM 3291 N N . HIS B 1 24 ? 9.438 -0.949 -6.812 1 97.06 24 HIS B N 1
ATOM 3292 C CA . HIS B 1 24 ? 8.023 -0.845 -7.148 1 97.06 24 HIS B CA 1
ATOM 3293 C C . HIS B 1 24 ? 7.812 0.037 -8.375 1 97.06 24 HIS B C 1
ATOM 3295 O O . HIS B 1 24 ? 7.105 -0.35 -9.312 1 97.06 24 HIS B O 1
ATOM 3301 N N . SER B 1 25 ? 8.477 1.188 -8.406 1 97 25 SER B N 1
ATOM 3302 C CA . SER B 1 25 ? 8.242 2.131 -9.492 1 97 25 SER B CA 1
ATOM 3303 C C . SER B 1 25 ? 9.312 2.014 -10.57 1 97 25 SER B C 1
ATOM 3305 O O . SER B 1 25 ? 9.094 2.395 -11.719 1 97 25 SER B O 1
ATOM 3307 N N . GLY B 1 26 ? 10.469 1.554 -10.219 1 96.31 26 GLY B N 1
ATOM 3308 C CA . GLY B 1 26 ? 11.602 1.532 -11.133 1 96.31 26 GLY B CA 1
ATOM 3309 C C . GLY B 1 26 ? 12.359 2.844 -11.164 1 96.31 26 GLY B C 1
ATOM 3310 O O . GLY B 1 26 ? 13.352 2.971 -11.891 1 96.31 26 GLY B O 1
ATOM 3311 N N . ALA B 1 27 ? 11.977 3.801 -10.344 1 96.44 27 ALA B N 1
ATOM 3312 C CA . ALA B 1 27 ? 12.633 5.105 -10.328 1 96.44 27 ALA B CA 1
ATOM 3313 C C . ALA B 1 27 ? 14.008 5.02 -9.672 1 96.44 27 ALA B C 1
ATOM 3315 O O . ALA B 1 27 ? 14.211 4.25 -8.734 1 96.44 27 ALA B O 1
ATOM 3316 N N . ARG B 1 28 ? 14.93 5.809 -10.172 1 95 28 ARG B N 1
ATOM 3317 C CA . ARG B 1 28 ? 16.25 5.895 -9.555 1 95 28 ARG B CA 1
ATOM 3318 C C . ARG B 1 28 ? 16.203 6.711 -8.266 1 95 28 ARG B C 1
ATOM 3320 O O . ARG B 1 28 ? 15.68 7.832 -8.258 1 95 28 ARG B O 1
ATOM 3327 N N . ILE B 1 29 ? 16.719 6.184 -7.219 1 94.69 29 ILE B N 1
ATOM 3328 C CA . ILE B 1 29 ? 16.688 6.844 -5.918 1 94.69 29 ILE B CA 1
ATOM 3329 C C . ILE B 1 29 ? 17.438 8.172 -5.992 1 94.69 29 ILE B C 1
ATOM 3331 O O . ILE B 1 29 ? 17.016 9.164 -5.406 1 94.69 29 ILE B O 1
ATOM 3335 N N . GLU B 1 30 ? 18.516 8.211 -6.684 1 94.12 30 GLU B N 1
ATOM 3336 C CA . GLU B 1 30 ? 19.297 9.438 -6.848 1 94.12 30 GLU B CA 1
ATOM 3337 C C . GLU B 1 30 ? 18.469 10.531 -7.52 1 94.12 30 GLU B C 1
ATOM 3339 O O . GLU B 1 30 ? 18.547 11.703 -7.141 1 94.12 30 GLU B O 1
ATOM 3344 N N . GLU B 1 31 ? 17.672 10.133 -8.477 1 96.12 31 GLU B N 1
ATOM 3345 C CA . GLU B 1 31 ? 16.812 11.086 -9.164 1 96.12 31 GLU B CA 1
ATOM 3346 C C . GLU B 1 31 ? 15.75 11.656 -8.211 1 96.12 31 GLU B C 1
ATOM 3348 O O . GLU B 1 31 ? 15.484 12.859 -8.227 1 96.12 31 GLU B O 1
ATOM 3353 N N . LEU B 1 32 ? 15.188 10.836 -7.449 1 97.5 32 LEU B N 1
ATOM 3354 C CA . LEU B 1 32 ? 14.188 11.281 -6.484 1 97.5 32 LEU B CA 1
ATOM 3355 C C . LEU B 1 32 ? 14.797 12.234 -5.469 1 97.5 32 LEU B C 1
ATOM 3357 O O . LEU B 1 32 ? 14.195 13.258 -5.129 1 97.5 32 LEU B O 1
ATOM 3361 N N . ASN B 1 33 ? 15.992 11.898 -4.988 1 96.75 33 ASN B N 1
ATOM 3362 C CA . ASN B 1 33 ? 16.688 12.797 -4.07 1 96.75 33 ASN B CA 1
ATOM 3363 C C . ASN B 1 33 ? 16.922 14.172 -4.691 1 96.75 33 ASN B C 1
ATOM 3365 O O . ASN B 1 33 ? 16.719 15.195 -4.035 1 96.75 33 ASN B O 1
ATOM 3369 N N . GLN B 1 34 ? 17.281 14.148 -5.914 1 96.69 34 GLN B N 1
ATOM 3370 C CA . GLN B 1 34 ? 17.562 15.398 -6.613 1 96.69 34 GLN B CA 1
ATOM 3371 C C . GLN B 1 34 ? 16.297 16.234 -6.773 1 96.69 34 GLN B C 1
ATOM 3373 O O . GLN B 1 34 ? 16.312 17.453 -6.59 1 96.69 34 GLN B O 1
ATOM 3378 N N . LEU B 1 35 ? 15.227 15.586 -7.121 1 97.69 35 LEU B N 1
ATOM 3379 C CA . LEU B 1 35 ? 13.961 16.297 -7.324 1 97.69 35 LEU B CA 1
ATOM 3380 C C . LEU B 1 35 ? 13.453 16.875 -6.012 1 97.69 35 LEU B C 1
ATOM 3382 O O . LEU B 1 35 ? 12.93 18 -5.988 1 97.69 35 LEU B O 1
ATOM 3386 N N . ILE B 1 36 ? 13.625 16.156 -4.922 1 97.69 36 ILE B N 1
ATOM 3387 C CA . ILE B 1 36 ? 13.195 16.641 -3.619 1 97.69 36 ILE B CA 1
ATOM 3388 C C . ILE B 1 36 ? 14.039 17.844 -3.211 1 97.69 36 ILE B C 1
ATOM 3390 O O . ILE B 1 36 ? 13.523 18.844 -2.705 1 97.69 36 ILE B O 1
ATOM 3394 N N . GLN B 1 37 ? 15.305 17.75 -3.467 1 95.31 37 GLN B N 1
ATOM 3395 C CA . GLN B 1 37 ? 16.203 18.859 -3.154 1 95.31 37 GLN B CA 1
ATOM 3396 C C . GLN B 1 37 ? 15.883 20.094 -3.998 1 95.31 37 GLN B C 1
ATOM 3398 O O . GLN B 1 37 ? 15.945 21.219 -3.508 1 95.31 37 GLN B O 1
ATOM 3403 N N . GLU B 1 38 ? 15.578 19.797 -5.207 1 95.19 38 GLU B N 1
ATOM 3404 C CA . GLU B 1 38 ? 15.211 20.906 -6.09 1 95.19 38 GLU B CA 1
ATOM 3405 C C . GLU B 1 38 ? 13.93 21.578 -5.621 1 95.19 38 GLU B C 1
ATOM 3407 O O . GLU B 1 38 ? 13.82 22.812 -5.66 1 95.19 38 GLU B O 1
ATOM 3412 N N . TYR B 1 39 ? 13.008 20.875 -5.234 1 94.81 39 TYR B N 1
ATOM 3413 C CA . TYR B 1 39 ? 11.773 21.438 -4.707 1 94.81 39 TYR B CA 1
ATOM 3414 C C . TYR B 1 39 ? 12.055 22.281 -3.465 1 94.81 39 TYR B C 1
ATOM 3416 O O . TYR B 1 39 ? 11.516 23.375 -3.322 1 94.81 39 TYR B O 1
ATOM 3424 N N . HIS B 1 40 ? 12.844 21.734 -2.59 1 90.62 40 HIS B N 1
ATOM 3425 C CA . HIS B 1 40 ? 13.164 22.422 -1.351 1 90.62 40 HIS B CA 1
ATOM 3426 C C . HIS B 1 40 ? 13.891 23.734 -1.629 1 90.62 40 HIS B C 1
ATOM 3428 O O . HIS B 1 40 ? 13.695 24.734 -0.918 1 90.62 40 HIS B O 1
ATOM 3434 N N . ALA B 1 41 ? 14.719 23.703 -2.578 1 88.44 41 ALA B N 1
ATOM 3435 C CA . ALA B 1 41 ? 15.492 24.906 -2.924 1 88.44 41 ALA B CA 1
ATOM 3436 C C . ALA B 1 41 ? 14.586 26 -3.457 1 88.44 41 ALA B C 1
ATOM 3438 O O . ALA B 1 41 ? 14.867 27.188 -3.279 1 88.44 41 ALA B O 1
ATOM 3439 N N . ARG B 1 42 ? 13.523 25.672 -3.965 1 83 42 ARG B N 1
ATOM 3440 C CA . ARG B 1 42 ? 12.602 26.641 -4.562 1 83 42 ARG B CA 1
ATOM 3441 C C . ARG B 1 42 ? 11.586 27.125 -3.537 1 83 42 ARG B C 1
ATOM 3443 O O . ARG B 1 42 ? 10.922 28.141 -3.75 1 83 42 ARG B O 1
ATOM 3450 N N . ASN B 1 43 ? 11.547 26.406 -2.449 1 75.38 43 ASN B N 1
ATOM 3451 C CA . ASN B 1 43 ? 10.617 26.766 -1.387 1 75.38 43 ASN B CA 1
ATOM 3452 C C . ASN B 1 43 ? 11.305 26.812 -0.027 1 75.38 43 ASN B C 1
ATOM 3454 O O . ASN B 1 43 ? 10.961 26.047 0.875 1 75.38 43 ASN B O 1
ATOM 3458 N N . PRO B 1 44 ? 12.281 27.672 0.091 1 60.56 44 PRO B N 1
ATOM 3459 C CA . PRO B 1 44 ? 13.125 27.625 1.286 1 60.56 44 PRO B CA 1
ATOM 3460 C C . PRO B 1 44 ? 12.359 27.953 2.564 1 60.56 44 PRO B C 1
ATOM 3462 O O . PRO B 1 44 ? 12.875 27.766 3.668 1 60.56 44 PRO B O 1
ATOM 3465 N N . GLY B 1 45 ? 11.195 28.078 2.541 1 65.25 45 GLY B N 1
ATOM 3466 C CA . GLY B 1 45 ? 10.492 28.484 3.746 1 65.25 45 GLY B CA 1
ATOM 3467 C C . GLY B 1 45 ? 10.523 29.984 3.977 1 65.25 45 GLY B C 1
ATOM 3468 O O . GLY B 1 45 ? 10.836 30.75 3.064 1 65.25 45 GLY B O 1
ATOM 3469 N N . VAL B 1 46 ? 10.117 30.422 5.23 1 68.69 46 VAL B N 1
ATOM 3470 C CA . VAL B 1 46 ? 9.945 31.828 5.559 1 68.69 46 VAL B CA 1
ATOM 3471 C C . VAL B 1 46 ? 11.273 32.438 6.008 1 68.69 46 VAL B C 1
ATOM 3473 O O . VAL B 1 46 ? 11.906 31.922 6.938 1 68.69 46 VAL B O 1
ATOM 3476 N N . ARG B 1 47 ? 11.828 33.312 5.152 1 68.69 47 ARG B N 1
ATOM 3477 C CA . ARG B 1 47 ? 12.992 34.062 5.582 1 68.69 47 ARG B CA 1
ATOM 3478 C C . ARG B 1 47 ? 12.578 35.375 6.254 1 68.69 47 ARG B C 1
ATOM 3480 O O . ARG B 1 47 ? 11.719 36.094 5.746 1 68.69 47 ARG B O 1
ATOM 3487 N N . GLU B 1 48 ? 13.094 35.531 7.406 1 73.62 48 GLU B N 1
ATOM 3488 C CA . GLU B 1 48 ? 12.773 36.719 8.164 1 73.62 48 GLU B CA 1
ATOM 3489 C C . GLU B 1 48 ? 13.258 37.969 7.43 1 73.62 48 GLU B C 1
ATOM 3491 O O . GLU B 1 48 ? 14.32 37.969 6.801 1 73.62 48 GLU B O 1
ATOM 3496 N N . GLY B 1 49 ? 12.328 38.969 7.223 1 81.44 49 GLY B N 1
ATOM 3497 C CA . GLY B 1 49 ? 12.602 40.25 6.613 1 81.44 49 GLY B CA 1
ATOM 3498 C C . GLY B 1 49 ? 11.75 41.375 7.18 1 81.44 49 GLY B C 1
ATOM 3499 O O . GLY B 1 49 ? 10.82 41.125 7.949 1 81.44 49 GLY B O 1
ATOM 3500 N N . PRO B 1 50 ? 12.188 42.469 6.945 1 86.81 50 PRO B N 1
ATOM 3501 C CA . PRO B 1 50 ? 11.453 43.625 7.469 1 86.81 50 PRO B CA 1
ATOM 3502 C C . PRO B 1 50 ? 9.984 43.625 7.059 1 86.81 50 PRO B C 1
ATOM 3504 O O . PRO B 1 50 ? 9.117 44.031 7.848 1 86.81 50 PRO B O 1
ATOM 3507 N N . GLU B 1 51 ? 9.719 43.188 5.898 1 88.19 51 GLU B N 1
ATOM 3508 C CA . GLU B 1 51 ? 8.336 43.156 5.418 1 88.19 51 GLU B CA 1
ATOM 3509 C C . GLU B 1 51 ? 7.48 42.219 6.262 1 88.19 51 GLU B C 1
ATOM 3511 O O . GLU B 1 51 ? 6.316 42.5 6.543 1 88.19 51 GLU B O 1
ATOM 3516 N N . LEU B 1 52 ? 8.031 41.156 6.641 1 91.19 52 LEU B N 1
ATOM 3517 C CA . LEU B 1 52 ? 7.289 40.188 7.438 1 91.19 52 LEU B CA 1
ATOM 3518 C C . LEU B 1 52 ? 7 40.719 8.828 1 91.19 52 LEU B C 1
ATOM 3520 O O . LEU B 1 52 ? 5.941 40.469 9.406 1 91.19 52 LEU B O 1
ATOM 3524 N N . HIS B 1 53 ? 7.973 41.5 9.391 1 93 53 HIS B N 1
ATOM 3525 C CA . HIS B 1 53 ? 7.75 42.125 10.688 1 93 53 HIS B CA 1
ATOM 3526 C C . HIS B 1 53 ? 6.633 43.156 10.609 1 93 53 HIS B C 1
ATOM 3528 O O . HIS B 1 53 ? 5.805 43.25 11.523 1 93 53 HIS B O 1
ATOM 3534 N N . GLN B 1 54 ? 6.668 43.906 9.539 1 94.69 54 GLN B N 1
ATOM 3535 C CA . GLN B 1 54 ? 5.629 44.906 9.352 1 94.69 54 GLN B CA 1
ATOM 3536 C C . GLN B 1 54 ? 4.258 44.281 9.18 1 94.69 54 GLN B C 1
ATOM 3538 O O . GLN B 1 54 ? 3.258 44.781 9.703 1 94.69 54 GLN B O 1
ATOM 3543 N N . ALA B 1 55 ? 4.219 43.25 8.391 1 94.56 55 ALA B N 1
ATOM 3544 C CA . ALA B 1 55 ? 2.957 42.531 8.195 1 94.56 55 ALA B CA 1
ATOM 3545 C C . ALA B 1 55 ? 2.42 42 9.516 1 94.56 55 ALA B C 1
ATOM 3547 O O . ALA B 1 55 ? 1.211 42.031 9.766 1 94.56 55 ALA B O 1
ATOM 3548 N N . LYS B 1 56 ? 3.309 41.438 10.312 1 95 56 LYS B N 1
ATOM 3549 C CA . LYS B 1 56 ? 2.934 40.938 11.641 1 95 56 LYS B CA 1
ATOM 3550 C C . LYS B 1 56 ? 2.355 42.062 12.5 1 95 56 LYS B C 1
ATOM 3552 O O . LYS B 1 56 ? 1.351 41.875 13.188 1 95 56 LYS B O 1
ATOM 3557 N N . ASP B 1 57 ? 2.953 43.219 12.43 1 95.44 57 ASP B N 1
ATOM 3558 C CA . ASP B 1 57 ? 2.475 44.375 13.188 1 95.44 57 ASP B CA 1
ATOM 3559 C C . ASP B 1 57 ? 1.073 44.781 12.734 1 95.44 57 ASP B C 1
ATOM 3561 O O . ASP B 1 57 ? 0.238 45.156 13.555 1 95.44 57 ASP B O 1
ATOM 3565 N N . VAL B 1 58 ? 0.847 44.688 11.477 1 95.94 58 VAL B N 1
ATOM 3566 C CA . VAL B 1 58 ? -0.454 45.062 10.938 1 95.94 58 VAL B CA 1
ATOM 3567 C C . VAL B 1 58 ? -1.529 44.125 11.469 1 95.94 58 VAL B C 1
ATOM 3569 O O . VAL B 1 58 ? -2.576 44.562 11.945 1 95.94 58 VAL B O 1
ATOM 3572 N N . VAL B 1 59 ? -1.299 42.844 11.383 1 96.5 59 VAL B N 1
ATOM 3573 C CA . VAL B 1 59 ? -2.303 41.875 11.805 1 96.5 59 VAL B CA 1
ATOM 3574 C C . VAL B 1 59 ? -2.541 42 13.305 1 96.5 59 VAL B C 1
ATOM 3576 O O . VAL B 1 59 ? -3.682 41.906 13.766 1 96.5 59 VAL B O 1
ATOM 3579 N N . PHE B 1 60 ? -1.496 42.219 14.102 1 96.31 60 PHE B N 1
ATOM 3580 C CA . PHE B 1 60 ? -1.632 42.375 15.547 1 96.31 60 PHE B CA 1
ATOM 3581 C C . PHE B 1 60 ? -2.389 43.656 15.883 1 96.31 60 PHE B C 1
ATOM 3583 O O . PHE B 1 60 ? -3.188 43.688 16.828 1 96.31 60 PHE B O 1
ATOM 3590 N N . SER B 1 61 ? -2.104 44.688 15.078 1 95.56 61 SER B N 1
ATOM 3591 C CA . SER B 1 61 ? -2.842 45.938 15.266 1 95.56 61 SER B CA 1
ATOM 3592 C C . SER B 1 61 ? -4.324 45.75 14.969 1 95.56 61 SER B C 1
ATOM 3594 O O . SER B 1 61 ? -5.18 46.281 15.68 1 95.56 61 SER B O 1
ATOM 3596 N N . LEU B 1 62 ? -4.598 45.031 13.922 1 96.44 62 LEU B N 1
ATOM 3597 C CA . LEU B 1 62 ? -5.984 44.75 13.562 1 96.44 62 LEU B CA 1
ATOM 3598 C C . LEU B 1 62 ? -6.684 43.969 14.656 1 96.44 62 LEU B C 1
ATOM 3600 O O . LEU B 1 62 ? -7.852 44.219 14.969 1 96.44 62 LEU B O 1
ATOM 3604 N N . LEU B 1 63 ? -5.988 43 15.25 1 96.81 63 LEU B N 1
ATOM 3605 C CA . LEU B 1 63 ? -6.555 42.219 16.359 1 96.81 63 LEU B CA 1
ATOM 3606 C C . LEU B 1 63 ? -6.781 43.125 17.578 1 96.81 63 LEU B C 1
ATOM 3608 O O . LEU B 1 63 ? -7.715 42.906 18.344 1 96.81 63 LEU B O 1
ATOM 3612 N N . GLY B 1 64 ? -5.883 44.094 17.734 1 96.06 64 GLY B N 1
ATOM 3613 C CA . GLY B 1 64 ? -6.102 45.062 18.766 1 96.06 64 GLY B CA 1
ATOM 3614 C C . GLY B 1 64 ? -7.379 45.875 18.578 1 96.06 64 GLY B C 1
ATOM 3615 O O . GLY B 1 64 ? -8.086 46.156 19.547 1 96.06 64 GLY B O 1
ATOM 3616 N N . VAL B 1 65 ? -7.668 46.219 17.328 1 96.44 65 VAL B N 1
ATOM 3617 C CA . VAL B 1 65 ? -8.898 46.938 17 1 96.44 65 VAL B CA 1
ATOM 3618 C C . VAL B 1 65 ? -10.109 46.062 17.297 1 96.44 65 VAL B C 1
ATOM 3620 O O . VAL B 1 65 ? -11.117 46.531 17.828 1 96.44 65 VAL B O 1
ATOM 3623 N N . VAL B 1 66 ? -10.008 44.812 16.953 1 96.44 66 VAL B N 1
ATOM 3624 C CA . VAL B 1 66 ? -11.078 43.844 17.219 1 96.44 66 VAL B CA 1
ATOM 3625 C C . VAL B 1 66 ? -11.336 43.75 18.719 1 96.44 66 VAL B C 1
ATOM 3627 O O . VAL B 1 66 ? -12.484 43.719 19.156 1 96.44 66 VAL B O 1
ATOM 3630 N N . GLN B 1 67 ? -10.273 43.656 19.516 1 95.38 67 GLN B N 1
ATOM 3631 C CA . GLN B 1 67 ? -10.391 43.594 20.969 1 95.38 67 GLN B CA 1
ATOM 3632 C C . GLN B 1 67 ? -11.062 44.844 21.531 1 95.38 67 GLN B C 1
ATOM 3634 O O . GLN B 1 67 ? -11.922 44.75 22.422 1 95.38 67 GLN B O 1
ATOM 3639 N N . SER B 1 68 ? -10.742 46 20.984 1 94.75 68 SER B N 1
ATOM 3640 C CA . SER B 1 68 ? -11.266 47.281 21.5 1 94.75 68 SER B CA 1
ATOM 3641 C C . SER B 1 68 ? -12.711 47.5 21.078 1 94.75 68 SER B C 1
ATOM 3643 O O . SER B 1 68 ? -13.461 48.219 21.734 1 94.75 68 SER B O 1
ATOM 3645 N N . SER B 1 69 ? -13.141 46.906 20.047 1 92.31 69 SER B N 1
ATOM 3646 C CA . SER B 1 69 ? -14.477 47.125 19.5 1 92.31 69 SER B CA 1
ATOM 3647 C C . SER B 1 69 ? -15.539 46.5 20.406 1 92.31 69 SER B C 1
ATOM 3649 O O . SER B 1 69 ? -16.547 47.156 20.703 1 92.31 69 SER B O 1
ATOM 3651 N N . ASP B 1 70 ? -15.391 45.25 20.828 1 88.06 70 ASP B N 1
ATOM 3652 C CA . ASP B 1 70 ? -16.438 44.656 21.641 1 88.06 70 ASP B CA 1
ATOM 3653 C C . ASP B 1 70 ? -15.867 44.031 22.906 1 88.06 70 ASP B C 1
ATOM 3655 O O . ASP B 1 70 ? -16.609 43.562 23.766 1 88.06 70 ASP B O 1
ATOM 3659 N N . GLY B 1 71 ? -14.617 43.938 23.031 1 90.62 71 GLY B N 1
ATOM 3660 C CA . GLY B 1 71 ? -13.961 43.5 24.25 1 90.62 71 GLY B CA 1
ATOM 3661 C C . GLY B 1 71 ? -14.016 42 24.469 1 90.62 71 GLY B C 1
ATOM 3662 O O . GLY B 1 71 ? -13.789 41.531 25.594 1 90.62 71 GLY B O 1
ATOM 3663 N N . LYS B 1 72 ? -14.312 41.281 23.516 1 93.44 72 LYS B N 1
ATOM 3664 C CA . LYS B 1 72 ? -14.438 39.812 23.672 1 93.44 72 LYS B CA 1
ATOM 3665 C C . LYS B 1 72 ? -13.062 39.188 23.812 1 93.44 72 LYS B C 1
ATOM 3667 O O . LYS B 1 72 ? -12.867 38.281 24.641 1 93.44 72 LYS B O 1
ATOM 3672 N N . LEU B 1 73 ? -12.156 39.656 23 1 94.62 73 LEU B N 1
ATOM 3673 C CA . LEU B 1 73 ? -10.805 39.094 23.094 1 94.62 73 LEU B CA 1
ATOM 3674 C C . LEU B 1 73 ? -10.125 39.531 24.391 1 94.62 73 LEU B C 1
ATOM 3676 O O . LEU B 1 73 ? -10.383 40.625 24.891 1 94.62 73 LEU B O 1
ATOM 3680 N N . PRO B 1 74 ? -9.312 38.656 24.922 1 91.12 74 PRO B N 1
ATOM 3681 C CA . PRO B 1 74 ? -8.539 39.062 26.094 1 91.12 74 PRO B CA 1
ATOM 3682 C C . PRO B 1 74 ? -7.668 40.281 25.812 1 91.12 74 PRO B C 1
ATOM 3684 O O . PRO B 1 74 ? -7.082 40.406 24.734 1 91.12 74 PRO B O 1
ATOM 3687 N N . ALA B 1 75 ? -7.562 41.156 26.828 1 86.38 75 ALA B N 1
ATOM 3688 C CA . ALA B 1 75 ? -6.773 42.375 26.688 1 86.38 75 ALA B CA 1
ATOM 3689 C C . ALA B 1 75 ? -5.297 42.031 26.469 1 86.38 75 ALA B C 1
ATOM 3691 O O . ALA B 1 75 ? -4.625 42.688 25.672 1 86.38 75 ALA B O 1
ATOM 3692 N N . VAL B 1 76 ? -4.832 41.094 27.266 1 84 76 VAL B N 1
ATOM 3693 C CA . VAL B 1 76 ? -3.488 40.562 27.062 1 84 76 VAL B CA 1
ATOM 3694 C C . VAL B 1 76 ? -3.57 39.188 26.438 1 84 76 VAL B C 1
ATOM 3696 O O . VAL B 1 76 ? -4.078 38.25 27.062 1 84 76 VAL B O 1
ATOM 3699 N N . ASN B 1 77 ? -3.166 39.156 25.234 1 88.12 77 ASN B N 1
ATOM 3700 C CA . ASN B 1 77 ? -3.314 37.906 24.484 1 88.12 77 ASN B CA 1
ATOM 3701 C C . ASN B 1 77 ? -1.969 37.375 23.984 1 88.12 77 ASN B C 1
ATOM 3703 O O . ASN B 1 77 ? -1.135 38.156 23.516 1 88.12 77 ASN B O 1
ATOM 3707 N N . ARG B 1 78 ? -1.711 36.156 24.219 1 87.75 78 ARG B N 1
ATOM 3708 C CA . ARG B 1 78 ? -0.516 35.5 23.688 1 87.75 78 ARG B CA 1
ATOM 3709 C C . ARG B 1 78 ? -0.837 34.688 22.438 1 87.75 78 ARG B C 1
ATOM 3711 O O . ARG B 1 78 ? -1.309 33.531 22.547 1 87.75 78 ARG B O 1
ATOM 3718 N N . TYR B 1 79 ? -0.515 35.25 21.375 1 93.69 79 TYR B N 1
ATOM 3719 C CA . TYR B 1 79 ? -0.779 34.625 20.109 1 93.69 79 TYR B CA 1
ATOM 3720 C C . TYR B 1 79 ? 0.301 33.594 19.781 1 93.69 79 TYR B C 1
ATOM 3722 O O . TYR B 1 79 ? 1.461 33.75 20.172 1 93.69 79 TYR B O 1
ATOM 3730 N N . LEU B 1 80 ? -0.065 32.531 19.188 1 93.81 80 LEU B N 1
ATOM 3731 C CA . LEU B 1 80 ? 0.896 31.578 18.641 1 93.81 80 LEU B CA 1
ATOM 3732 C C . LEU B 1 80 ? 0.963 31.688 17.125 1 93.81 80 LEU B C 1
ATOM 3734 O O . LEU B 1 80 ? -0.045 31.5 16.438 1 93.81 80 LEU B O 1
ATOM 3738 N N . LEU B 1 81 ? 2.117 32.094 16.672 1 94.88 81 LEU B N 1
ATOM 3739 C CA . LEU B 1 81 ? 2.34 32.219 15.234 1 94.88 81 LEU B CA 1
ATOM 3740 C C . LEU B 1 81 ? 3.115 31.031 14.688 1 94.88 81 LEU B C 1
ATOM 3742 O O . LEU B 1 81 ? 4.207 30.719 15.164 1 94.88 81 LEU B O 1
ATOM 3746 N N . LEU B 1 82 ? 2.49 30.344 13.758 1 94.12 82 LEU B N 1
ATOM 3747 C CA . LEU B 1 82 ? 3.115 29.188 13.125 1 94.12 82 LEU B CA 1
ATOM 3748 C C . LEU B 1 82 ? 3.469 29.484 11.672 1 94.12 82 LEU B C 1
ATOM 3750 O O . LEU B 1 82 ? 2.691 30.125 10.961 1 94.12 82 LEU B O 1
ATOM 3754 N N . SER B 1 83 ? 4.664 29.047 11.32 1 91.56 83 SER B N 1
ATOM 3755 C CA . SER B 1 83 ? 5.059 29.219 9.93 1 91.56 83 S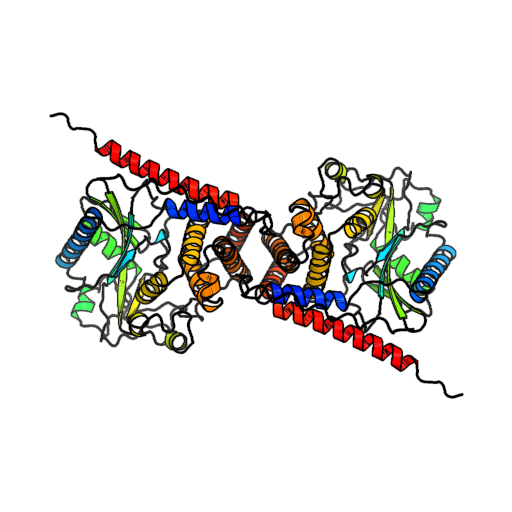ER B CA 1
ATOM 3756 C C . SER B 1 83 ? 4.289 28.266 9.023 1 91.56 83 SER B C 1
ATOM 3758 O O . SER B 1 83 ? 4.234 27.062 9.273 1 91.56 83 SER B O 1
ATOM 3760 N N . GLY B 1 84 ? 3.693 28.828 7.973 1 91.44 84 GLY B N 1
ATOM 3761 C CA . GLY B 1 84 ? 2.846 28.062 7.074 1 91.44 84 GLY B CA 1
ATOM 3762 C C . GLY B 1 84 ? 1.364 28.266 7.336 1 91.44 84 GLY B C 1
ATOM 3763 O O . GLY B 1 84 ? 0.947 28.422 8.484 1 91.44 84 GLY B O 1
ATOM 3764 N N . GLY B 1 85 ? 0.595 28.172 6.344 1 91.25 85 GLY B N 1
ATOM 3765 C CA . GLY B 1 85 ? -0.85 28.281 6.477 1 91.25 85 GLY B CA 1
ATOM 3766 C C . GLY B 1 85 ? -1.501 26.969 6.879 1 91.25 85 GLY B C 1
ATOM 3767 O O . GLY B 1 85 ? -0.818 25.953 7.047 1 91.25 85 GLY B O 1
ATOM 3768 N N . VAL B 1 86 ? -2.783 27.031 7.043 1 90.38 86 VAL B N 1
ATOM 3769 C CA . VAL B 1 86 ? -3.555 25.859 7.438 1 90.38 86 VAL B CA 1
ATOM 3770 C C . VAL B 1 86 ? -3.516 24.812 6.316 1 90.38 86 VAL B C 1
ATOM 3772 O O . VAL B 1 86 ? -3.518 23.609 6.578 1 90.38 86 VAL B O 1
ATOM 3775 N N . GLN B 1 87 ? -3.316 25.25 5.086 1 86.94 87 GLN B N 1
ATOM 3776 C CA . GLN B 1 87 ? -3.287 24.359 3.932 1 86.94 87 GLN B CA 1
ATOM 3777 C C . GLN B 1 87 ? -2.016 23.516 3.922 1 86.94 87 GLN B C 1
ATOM 3779 O O . GLN B 1 87 ? -1.946 22.484 3.232 1 86.94 87 GLN B O 1
ATOM 3784 N N . GLN B 1 88 ? -1.041 23.922 4.719 1 85.94 88 GLN B N 1
ATOM 3785 C CA . GLN B 1 88 ? 0.214 23.188 4.809 1 85.94 88 GLN B CA 1
ATOM 3786 C C . GLN B 1 88 ? 0.203 22.219 5.992 1 85.94 88 GLN B C 1
ATOM 3788 O O . GLN B 1 88 ? 1.197 21.547 6.254 1 85.94 88 GLN B O 1
ATOM 3793 N N . GLY B 1 89 ? -0.844 22.203 6.668 1 86.06 89 GLY B N 1
ATOM 3794 C CA . GLY B 1 89 ? -0.997 21.203 7.719 1 86.06 89 GLY B CA 1
ATOM 3795 C C . GLY B 1 89 ? -0.441 21.656 9.055 1 86.06 89 GLY B C 1
ATOM 3796 O O . GLY B 1 89 ? -0.02 20.828 9.867 1 86.06 89 GLY B O 1
ATOM 3797 N N . THR B 1 90 ? -0.485 22.953 9.273 1 90.19 90 THR B N 1
ATOM 3798 C CA . THR B 1 90 ? 0.024 23.469 10.539 1 90.19 90 THR B CA 1
ATOM 3799 C C . THR B 1 90 ? -0.913 23.109 11.688 1 90.19 90 THR B C 1
ATOM 3801 O O . THR B 1 90 ? -0.465 22.906 12.812 1 90.19 90 THR B O 1
ATOM 3804 N N . VAL B 1 91 ? -2.16 23.078 11.375 1 91.44 91 VAL B N 1
ATOM 3805 C CA . VAL B 1 91 ? -3.174 22.656 12.336 1 91.44 91 VAL B CA 1
ATOM 3806 C C . VAL B 1 91 ? -4.199 21.75 11.648 1 91.44 91 VAL B C 1
ATOM 3808 O O . VAL B 1 91 ? -4.316 21.766 10.422 1 91.44 91 VAL B O 1
ATOM 3811 N N . ASP B 1 92 ? -4.801 20.969 12.445 1 88.19 92 ASP B N 1
ATOM 3812 C CA . ASP B 1 92 ? -5.809 20.047 11.914 1 88.19 92 ASP B CA 1
ATOM 3813 C C . ASP B 1 92 ? -7.188 20.703 11.891 1 88.19 92 ASP B C 1
ATOM 3815 O O . ASP B 1 92 ? -8.016 20.438 12.766 1 88.19 92 ASP B O 1
ATOM 3819 N N . VAL B 1 93 ? -7.418 21.516 10.93 1 84.5 93 VAL B N 1
ATOM 3820 C CA . VAL B 1 93 ? -8.719 22.172 10.789 1 84.5 93 VAL B CA 1
ATOM 3821 C C . VAL B 1 93 ? -9.242 21.969 9.367 1 84.5 93 VAL B C 1
ATOM 3823 O O . VAL B 1 93 ? -8.461 21.875 8.414 1 84.5 93 VAL B O 1
ATOM 3826 N N . ASP B 1 94 ? -10.531 21.797 9.312 1 75.19 94 ASP B N 1
ATOM 3827 C CA . ASP B 1 94 ? -11.172 21.641 8.008 1 75.19 94 ASP B CA 1
ATOM 3828 C C . ASP B 1 94 ? -11.5 23 7.391 1 75.19 94 ASP B C 1
ATOM 3830 O O . ASP B 1 94 ? -12.219 23.797 7.992 1 75.19 94 ASP B O 1
ATOM 3834 N N . LEU B 1 95 ? -11.023 23.312 6.32 1 73.75 95 LEU B N 1
ATOM 3835 C CA . LEU B 1 95 ? -11.281 24.594 5.652 1 73.75 95 LEU B CA 1
ATOM 3836 C C . LEU B 1 95 ? -12.609 24.547 4.902 1 73.75 95 LEU B C 1
ATOM 3838 O O . LEU B 1 95 ? -13.242 25.594 4.691 1 73.75 95 LEU B O 1
ATOM 3842 N N . ALA B 1 96 ? -13.172 23.422 4.805 1 66.31 96 ALA B N 1
ATOM 3843 C CA . ALA B 1 96 ? -14.5 23.188 4.23 1 66.31 96 ALA B CA 1
ATOM 3844 C C . ALA B 1 96 ? -14.672 23.938 2.922 1 66.31 96 ALA B C 1
ATOM 3846 O O . ALA B 1 96 ? -15.773 24.406 2.607 1 66.31 96 ALA B O 1
ATOM 3847 N N . VAL B 1 97 ? -13.594 24.359 2.309 1 66.56 97 VAL B N 1
ATOM 3848 C CA . VAL B 1 97 ? -13.781 25.172 1.108 1 66.56 97 VAL B CA 1
ATOM 3849 C C . VAL B 1 97 ? -13.164 24.469 -0.095 1 66.56 97 VAL B C 1
ATOM 3851 O O . VAL B 1 97 ? -12.102 23.844 0.021 1 66.56 97 VAL B O 1
ATOM 3854 N N . PRO B 1 98 ? -13.922 24.781 -1.082 1 62.69 98 PRO B N 1
ATOM 3855 C CA . PRO B 1 98 ? -13.469 24.141 -2.318 1 62.69 98 PRO B CA 1
ATOM 3856 C C . PRO B 1 98 ? -12.258 24.844 -2.939 1 62.69 98 PRO B C 1
ATOM 3858 O O . PRO B 1 98 ? -11.477 24.203 -3.654 1 62.69 98 PRO B O 1
ATOM 3861 N N . HIS B 1 99 ? -12.195 26.141 -2.621 1 71.56 99 HIS B N 1
ATOM 3862 C CA . HIS B 1 99 ? -11.141 26.875 -3.303 1 71.56 99 HIS B CA 1
ATOM 3863 C C . HIS B 1 99 ? -9.953 27.125 -2.377 1 71.56 99 HIS B C 1
ATOM 3865 O O . HIS B 1 99 ? -10.117 27.641 -1.271 1 71.56 99 HIS B O 1
ATOM 3871 N N . HIS B 1 100 ? -8.828 26.812 -2.908 1 82.38 100 HIS B N 1
ATOM 3872 C CA . HIS B 1 100 ? -7.59 26.984 -2.154 1 82.38 100 HIS B CA 1
ATOM 3873 C C . HIS B 1 100 ? -6.828 28.219 -2.627 1 82.38 100 HIS B C 1
ATOM 3875 O O . HIS B 1 100 ? -6.875 28.562 -3.807 1 82.38 100 HIS B O 1
ATOM 3881 N N . LEU B 1 101 ? -6.367 28.984 -1.672 1 88.19 101 LEU B N 1
ATOM 3882 C CA . LEU B 1 101 ? -5.465 30.078 -2.01 1 88.19 101 LEU B CA 1
ATOM 3883 C C . LEU B 1 101 ? -4.121 29.547 -2.498 1 88.19 101 LEU B C 1
ATOM 3885 O O . LEU B 1 101 ? -3.615 28.547 -1.973 1 88.19 101 LEU B O 1
ATOM 3889 N N . SER B 1 102 ? -3.645 30.156 -3.498 1 87.44 102 SER B N 1
ATOM 3890 C CA . SER B 1 102 ? -2.449 29.625 -4.141 1 87.44 102 SER B CA 1
ATOM 3891 C C . SER B 1 102 ? -1.229 30.484 -3.848 1 87.44 102 SER B C 1
ATOM 3893 O O . SER B 1 102 ? -1.308 31.719 -3.898 1 87.44 102 SER B O 1
ATOM 3895 N N . PRO B 1 103 ? -0.161 29.875 -3.58 1 88.31 103 PRO B N 1
ATOM 3896 C CA . PRO B 1 103 ? 1.093 30.625 -3.465 1 88.31 103 PRO B CA 1
ATOM 3897 C C . PRO B 1 103 ? 1.52 31.266 -4.781 1 88.31 103 PRO B C 1
ATOM 3899 O O . PRO B 1 103 ? 1.447 30.625 -5.836 1 88.31 103 PRO B O 1
ATOM 3902 N N . GLY B 1 104 ? 1.961 32.438 -4.719 1 86.69 104 GLY B N 1
ATOM 3903 C CA . GLY B 1 104 ? 2.314 33.156 -5.926 1 86.69 104 GLY B CA 1
ATOM 3904 C C . GLY B 1 104 ? 1.147 33.906 -6.527 1 86.69 104 GLY B C 1
ATOM 3905 O O . GLY B 1 104 ? 1.28 35.094 -6.883 1 86.69 104 GLY B O 1
ATOM 3906 N N . GLY B 1 105 ? -0.006 33.25 -6.551 1 87.44 105 GLY B N 1
ATOM 3907 C CA . GLY B 1 105 ? -1.194 33.906 -7.09 1 87.44 105 GLY B CA 1
ATOM 3908 C C . GLY B 1 105 ? -1.896 34.781 -6.086 1 87.44 105 GLY B C 1
ATOM 3909 O O . GLY B 1 105 ? -2.168 35.969 -6.371 1 87.44 105 GLY B O 1
ATOM 3910 N N . ASP B 1 106 ? -2.055 34.219 -4.891 1 91.12 106 ASP B N 1
ATOM 3911 C CA . ASP B 1 106 ? -2.818 34.938 -3.879 1 91.12 106 ASP B CA 1
ATOM 3912 C C . ASP B 1 106 ? -1.898 35.531 -2.805 1 91.12 106 ASP B C 1
ATOM 3914 O O . ASP B 1 106 ? -2.207 36.562 -2.205 1 91.12 106 ASP B O 1
ATOM 3918 N N . TYR B 1 107 ? -0.868 34.844 -2.533 1 92.25 107 TYR B N 1
ATOM 3919 C CA . TYR B 1 107 ? 0.049 35.281 -1.488 1 92.25 107 TYR B CA 1
ATOM 3920 C C . TYR B 1 107 ? 1.468 34.781 -1.768 1 92.25 107 TYR B C 1
ATOM 3922 O O . TYR B 1 107 ? 1.682 33.938 -2.641 1 92.25 107 TYR B O 1
ATOM 3930 N N . ASP B 1 108 ? 2.486 35.312 -0.982 1 90.31 108 ASP B N 1
ATOM 3931 C CA . ASP B 1 108 ? 3.891 34.938 -1.157 1 90.31 108 ASP B CA 1
ATOM 3932 C C . ASP B 1 108 ? 4.402 34.125 0.034 1 90.31 108 ASP B C 1
ATOM 3934 O O . ASP B 1 108 ? 5.27 33.281 -0.122 1 90.31 108 ASP B O 1
ATOM 3938 N N . VAL B 1 109 ? 3.885 34.469 1.177 1 91.75 109 VAL B N 1
ATOM 3939 C CA . VAL B 1 109 ? 4.242 33.812 2.422 1 91.75 109 VAL B CA 1
ATOM 3940 C C . VAL B 1 109 ? 2.986 33.562 3.262 1 91.75 109 VAL B C 1
ATOM 3942 O O . VAL B 1 109 ? 2.008 34.312 3.145 1 91.75 109 VAL B O 1
ATOM 3945 N N . ASP B 1 110 ? 2.992 32.562 3.922 1 93.81 110 ASP B N 1
ATOM 3946 C CA . ASP B 1 110 ? 1.777 32.281 4.68 1 93.81 110 ASP B CA 1
ATOM 3947 C C . ASP B 1 110 ? 2.109 31.859 6.113 1 93.81 110 ASP B C 1
ATOM 3949 O O . ASP B 1 110 ? 3.162 31.266 6.367 1 93.81 110 ASP B O 1
ATOM 3953 N N . PHE B 1 111 ? 1.187 32.188 7.102 1 95.69 111 PHE B N 1
ATOM 3954 C CA . PHE B 1 111 ? 1.286 31.875 8.523 1 95.69 111 PHE B CA 1
ATOM 3955 C C . PHE B 1 111 ? -0.062 31.438 9.07 1 95.69 111 PHE B C 1
ATOM 3957 O O . PHE B 1 111 ? -1.108 31.75 8.5 1 95.69 111 PHE B O 1
ATOM 3964 N N . THR B 1 112 ? 0.001 30.672 10.086 1 96.56 112 THR B N 1
ATOM 3965 C CA . THR B 1 112 ? -1.172 30.391 10.906 1 96.56 112 THR B CA 1
ATOM 3966 C C . THR B 1 112 ? -1.072 31.078 12.258 1 96.56 112 THR B C 1
ATOM 3968 O O . THR B 1 112 ? -0.049 30.984 12.938 1 96.56 112 THR B O 1
ATOM 3971 N N . LEU B 1 113 ? -2.07 31.812 12.547 1 97.69 113 LEU B N 1
ATOM 3972 C CA . LEU B 1 113 ? -2.098 32.531 13.812 1 97.69 113 LEU B CA 1
ATOM 3973 C C . LEU B 1 113 ? -3.219 32.031 14.711 1 97.69 113 LEU B C 1
ATOM 3975 O O . LEU B 1 113 ? -4.398 32.156 14.375 1 97.69 113 LEU B O 1
ATOM 3979 N N . LEU B 1 114 ? -2.848 31.391 15.82 1 97.25 114 LEU B N 1
ATOM 3980 C CA . LEU B 1 114 ? -3.84 31 16.812 1 97.25 114 LEU B CA 1
ATOM 3981 C C . LEU B 1 114 ? -4.211 32.188 17.703 1 97.25 114 LEU B C 1
ATOM 3983 O O . LEU B 1 114 ? -3.342 32.781 18.359 1 97.25 114 LEU B O 1
ATOM 3987 N N . VAL B 1 115 ? -5.484 32.438 17.719 1 97.38 115 VAL B N 1
ATOM 3988 C CA . VAL B 1 115 ? -5.996 33.594 18.453 1 97.38 115 VAL B CA 1
ATOM 3989 C C . VAL B 1 115 ? -6.82 33.094 19.656 1 97.38 115 VAL B C 1
ATOM 3991 O O . VAL B 1 115 ? -8.016 32.844 19.531 1 97.38 115 VAL B O 1
ATOM 3994 N N . PRO B 1 116 ? -6.191 33.125 20.844 1 96.06 116 PRO B N 1
ATOM 3995 C CA . PRO B 1 116 ? -6.961 32.719 22.016 1 96.06 116 PRO B CA 1
ATOM 3996 C C . PRO B 1 116 ? -8.125 33.625 22.312 1 96.06 116 PRO B C 1
ATOM 3998 O O . PRO B 1 116 ? -7.938 34.844 22.438 1 96.06 116 PRO B O 1
ATOM 4001 N N . ILE B 1 117 ? -9.305 33.125 22.375 1 94.75 117 ILE B N 1
ATOM 4002 C CA . ILE B 1 117 ? -10.492 33.906 22.656 1 94.75 117 ILE B CA 1
ATOM 4003 C C . ILE B 1 117 ? -10.805 33.875 24.156 1 94.75 117 ILE B C 1
ATOM 4005 O O . ILE B 1 117 ? -11.523 34.719 24.672 1 94.75 117 ILE B O 1
ATOM 4009 N N . LEU B 1 118 ? -10.375 32.812 24.719 1 89.19 118 LEU B N 1
ATOM 4010 C CA . LEU B 1 118 ? -10.539 32.594 26.141 1 89.19 118 LEU B CA 1
ATOM 4011 C C . LEU B 1 118 ? -9.289 31.953 26.734 1 89.19 118 LEU B C 1
ATOM 4013 O O . LEU B 1 118 ? -8.656 31.094 26.109 1 89.19 118 LEU B O 1
ATOM 4017 N N . HIS B 1 119 ? -8.859 32.562 27.844 1 80.12 119 HIS B N 1
ATOM 4018 C CA . HIS B 1 119 ? -7.797 31.922 28.609 1 80.12 119 HIS B CA 1
ATOM 4019 C C . HIS B 1 119 ? -8.367 31.125 29.781 1 80.12 119 HIS B C 1
ATOM 4021 O O . HIS B 1 119 ? -8.883 31.719 30.734 1 80.12 119 HIS B O 1
ATOM 4027 N N . ALA B 1 120 ? -8.281 29.922 29.625 1 75.56 120 ALA B N 1
ATOM 4028 C CA . ALA B 1 120 ? -8.852 29.094 30.688 1 75.56 120 ALA B CA 1
ATOM 4029 C C . ALA B 1 120 ? -7.785 28.656 31.672 1 75.56 120 ALA B C 1
ATOM 4031 O O . ALA B 1 120 ? -7.996 27.719 32.438 1 75.56 120 ALA B O 1
ATOM 4032 N N . ALA B 1 121 ? -6.691 29.406 31.609 1 70.38 121 ALA B N 1
ATOM 4033 C CA . ALA B 1 121 ? -5.645 29.062 32.562 1 70.38 121 ALA B CA 1
ATOM 4034 C C . ALA B 1 121 ? -6.102 29.344 34 1 70.38 121 ALA B C 1
ATOM 4036 O O . ALA B 1 121 ? -6.59 30.438 34.312 1 70.38 121 ALA B O 1
ATOM 4037 N N . GLY B 1 122 ? -6.059 28.312 34.812 1 65.56 122 GLY B N 1
ATOM 4038 C CA . GLY B 1 122 ? -6.387 28.484 36.219 1 65.56 122 GLY B CA 1
ATOM 4039 C C . GLY B 1 122 ? -7.863 28.312 36.5 1 65.56 122 GLY B C 1
ATOM 4040 O O . GLY B 1 122 ? -8.281 28.344 37.656 1 65.56 122 GLY B O 1
ATOM 4041 N N . VAL B 1 123 ? -8.695 28.281 35.469 1 70.81 123 VAL B N 1
ATOM 4042 C CA . VAL B 1 123 ? -10.125 28.047 35.656 1 70.81 123 VAL B CA 1
ATOM 4043 C C . VAL B 1 123 ? -10.398 26.547 35.625 1 70.81 123 VAL B C 1
ATOM 4045 O O . VAL B 1 123 ? -9.852 25.812 34.812 1 70.81 123 VAL B O 1
ATOM 4048 N N . PRO B 1 124 ? -11.031 26.188 36.656 1 72.75 124 PRO B N 1
ATOM 4049 C CA . PRO B 1 124 ? -11.359 24.75 36.656 1 72.75 124 PRO B CA 1
ATOM 4050 C C . PRO B 1 124 ? -12.32 24.375 35.531 1 72.75 124 PRO B C 1
ATOM 4052 O O . PRO B 1 124 ? -13.523 24.234 35.781 1 72.75 124 PRO B O 1
ATOM 4055 N N . VAL B 1 125 ? -11.82 24.359 34.406 1 75.81 125 VAL B N 1
ATOM 4056 C CA . VAL B 1 125 ? -12.648 24.016 33.281 1 75.81 125 VAL B CA 1
ATOM 4057 C C . VAL B 1 125 ? -12.68 22.484 33.094 1 75.81 125 VAL B C 1
ATOM 4059 O O . VAL B 1 125 ? -11.641 21.828 33.156 1 75.81 125 VAL B O 1
ATOM 4062 N N . THR B 1 126 ? -13.977 22.047 33.219 1 76.38 126 THR B N 1
ATOM 4063 C CA . THR B 1 126 ? -14.141 20.625 32.906 1 76.38 126 THR B CA 1
ATOM 4064 C C . THR B 1 126 ? -14.586 20.438 31.453 1 76.38 126 THR B C 1
ATOM 4066 O O . THR B 1 126 ? -15.641 20.938 31.047 1 76.38 126 THR B O 1
ATOM 4069 N N . LEU B 1 127 ? -13.641 20.031 30.688 1 84.56 127 LEU B N 1
ATOM 4070 C CA . LEU B 1 127 ? -13.992 19.703 29.312 1 84.56 127 LEU B CA 1
ATOM 4071 C C . LEU B 1 127 ? -14.914 18.5 29.266 1 84.56 127 LEU B C 1
ATOM 4073 O O . LEU B 1 127 ? -14.641 17.484 29.906 1 84.56 127 LEU B O 1
ATOM 4077 N N . ASP B 1 128 ? -16.062 18.688 28.719 1 83.19 128 ASP B N 1
ATOM 4078 C CA . ASP B 1 128 ? -16.969 17.547 28.531 1 83.19 128 ASP B CA 1
ATOM 4079 C C . ASP B 1 128 ? -16.562 16.719 27.312 1 83.19 128 ASP B C 1
ATOM 4081 O O . ASP B 1 128 ? -16.891 17.062 26.188 1 83.19 128 ASP B O 1
ATOM 4085 N N . MET B 1 129 ? -15.898 15.641 27.609 1 83.81 129 MET B N 1
ATOM 4086 C CA . MET B 1 129 ? -15.414 14.781 26.531 1 83.81 129 MET B CA 1
ATOM 4087 C C . MET B 1 129 ? -16.25 13.516 26.422 1 83.81 129 MET B C 1
ATOM 4089 O O . MET B 1 129 ? -16.156 12.789 25.422 1 83.81 129 MET B O 1
ATOM 4093 N N . LYS B 1 130 ? -17.109 13.25 27.312 1 81.06 130 LYS B N 1
ATOM 4094 C CA . LYS B 1 130 ? -17.875 12.008 27.344 1 81.06 130 LYS B CA 1
ATOM 4095 C C . LYS B 1 130 ? -18.938 11.977 26.25 1 81.06 130 LYS B C 1
ATOM 4097 O O . LYS B 1 130 ? -19.203 10.93 25.656 1 81.06 130 LYS B O 1
ATOM 4102 N N . GLN B 1 131 ? -19.438 13.211 26.031 1 79.62 131 GLN B N 1
ATOM 4103 C CA . GLN B 1 131 ? -20.5 13.258 25.047 1 79.62 131 GLN B CA 1
ATOM 4104 C C . GLN B 1 131 ? -19.953 13.633 23.672 1 79.62 131 GLN B C 1
ATOM 4106 O O . GLN B 1 131 ? -20.734 13.938 22.75 1 79.62 131 GLN B O 1
ATOM 4111 N N . SER B 1 132 ? -18.625 13.609 23.594 1 85.19 132 SER B N 1
ATOM 4112 C CA . SER B 1 132 ? -18.016 13.992 22.328 1 85.19 132 SER B CA 1
ATOM 4113 C C . SER B 1 132 ? -17.141 12.867 21.766 1 85.19 132 SER B C 1
ATOM 4115 O O . SER B 1 132 ? -16.688 12.008 22.516 1 85.19 132 SER B O 1
ATOM 4117 N N . PRO B 1 133 ? -17.031 12.797 20.453 1 86.94 133 PRO B N 1
ATOM 4118 C CA . PRO B 1 133 ? -16.094 11.828 19.875 1 86.94 133 PRO B CA 1
ATOM 4119 C C . PRO B 1 133 ? -14.672 12 20.391 1 86.94 133 PRO B C 1
ATOM 4121 O O . PRO B 1 133 ? -14.328 13.055 20.938 1 86.94 133 PRO B O 1
ATOM 4124 N N . PRO B 1 134 ? -13.906 10.992 20.234 1 89.69 134 PRO B N 1
ATOM 4125 C CA . PRO B 1 134 ? -12.516 11.117 20.672 1 89.69 134 PRO B CA 1
ATOM 4126 C C . PRO B 1 134 ? -11.812 12.328 20.062 1 89.69 134 PRO B C 1
ATOM 4128 O O . PRO B 1 134 ? -11.992 12.617 18.875 1 89.69 134 PRO B O 1
ATOM 4131 N N . GLY B 1 135 ? -11.125 13.055 20.953 1 91.62 135 GLY B N 1
ATOM 4132 C CA . GLY B 1 135 ? -10.359 14.203 20.5 1 91.62 135 GLY B CA 1
ATOM 4133 C C . GLY B 1 135 ? -11.188 15.484 20.453 1 91.62 135 GLY B C 1
ATOM 4134 O O . GLY B 1 135 ? -10.656 16.562 20.172 1 91.62 135 GLY B O 1
ATOM 4135 N N . HIS B 1 136 ? -12.484 15.344 20.797 1 91.88 136 HIS B N 1
ATOM 4136 C CA . HIS B 1 136 ? -13.375 16.5 20.812 1 91.88 136 HIS B CA 1
ATOM 4137 C C . HIS B 1 136 ? -13.883 16.766 22.219 1 91.88 136 HIS B C 1
ATOM 4139 O O . HIS B 1 136 ? -13.844 15.891 23.078 1 91.88 136 HIS B O 1
ATOM 4145 N N . ALA B 1 137 ? -14.242 18.031 22.391 1 91.88 137 ALA B N 1
ATOM 4146 C CA . ALA B 1 137 ? -14.758 18.422 23.703 1 91.88 137 ALA B CA 1
ATOM 4147 C C . ALA B 1 137 ? -15.711 19.609 23.578 1 91.88 137 ALA B C 1
ATOM 4149 O O . ALA B 1 137 ? -15.727 20.297 22.547 1 91.88 137 ALA B O 1
ATOM 4150 N N . GLN B 1 138 ? -16.547 19.641 24.578 1 92.06 138 GLN B N 1
ATOM 4151 C CA . GLN B 1 138 ? -17.359 20.844 24.75 1 92.06 138 GLN B CA 1
ATOM 4152 C C . GLN B 1 138 ? -16.938 21.609 25.984 1 92.06 138 GLN B C 1
ATOM 4154 O O . GLN B 1 138 ? -16.469 21.031 26.969 1 92.06 138 GLN B O 1
ATOM 4159 N N . ILE B 1 139 ? -16.984 22.906 25.844 1 91 139 ILE B N 1
ATOM 4160 C CA . ILE B 1 139 ? -16.547 23.734 26.969 1 91 139 ILE B CA 1
ATOM 4161 C C . ILE B 1 139 ? -17.703 24.625 27.422 1 91 139 ILE B C 1
ATOM 4163 O O . ILE B 1 139 ? -18.266 25.375 26.625 1 91 139 ILE B O 1
ATOM 4167 N N . SER B 1 140 ? -18.031 24.516 28.719 1 91.38 140 SER B N 1
ATOM 4168 C CA . SER B 1 140 ? -19.062 25.359 29.312 1 91.38 140 SER B CA 1
ATOM 4169 C C . SER B 1 140 ? -18.469 26.625 29.906 1 91.38 140 SER B C 1
ATOM 4171 O O . SER B 1 140 ? -17.375 26.594 30.5 1 91.38 140 SER B O 1
ATOM 4173 N N . LEU B 1 141 ? -19.172 27.734 29.75 1 91.25 141 LEU B N 1
ATOM 4174 C CA . LEU B 1 141 ? -18.688 29 30.281 1 91.25 141 LEU B CA 1
ATOM 4175 C C . LEU B 1 141 ? -19.281 29.266 31.672 1 91.25 141 LEU B C 1
ATOM 4177 O O . LEU B 1 141 ? -18.922 30.25 32.312 1 91.25 141 LEU B O 1
ATOM 4181 N N . ARG B 1 142 ? -20 28.359 32.188 1 88.81 142 ARG B N 1
ATOM 4182 C CA . ARG B 1 142 ? -20.656 28.516 33.469 1 88.81 142 ARG B CA 1
ATOM 4183 C C . ARG B 1 142 ? -19.641 28.719 34.594 1 88.81 142 ARG B C 1
ATOM 4185 O O . ARG B 1 142 ? -19.875 29.469 35.531 1 88.81 142 ARG B O 1
ATOM 4192 N N . PRO B 1 143 ? -18.516 28 34.5 1 87.69 143 PRO B N 1
ATOM 4193 C CA . PRO B 1 143 ? -17.531 28.141 35.594 1 87.69 143 PRO B CA 1
ATOM 4194 C C . PRO B 1 143 ? -16.719 29.422 35.469 1 87.69 143 PRO B C 1
ATOM 4196 O O . PRO B 1 143 ? -15.992 29.781 36.406 1 87.69 143 PRO B O 1
ATOM 4199 N N . PHE B 1 144 ? -16.859 30.172 34.406 1 88.75 144 PHE B N 1
ATOM 4200 C CA . PHE B 1 144 ? -16.109 31.406 34.188 1 88.75 144 PHE B CA 1
ATOM 4201 C C . PHE B 1 144 ? -16.812 32.594 34.875 1 88.75 144 PHE B C 1
ATOM 4203 O O . PHE B 1 144 ? -17.938 32.438 35.375 1 88.75 144 PHE B O 1
ATOM 4210 N N . GLU B 1 145 ? -16.141 33.719 34.906 1 88.62 145 GLU B N 1
ATOM 4211 C CA . GLU B 1 145 ? -16.75 34.938 35.469 1 88.62 145 GLU B CA 1
ATOM 4212 C C . GLU B 1 145 ? -18 35.344 34.688 1 88.62 145 GLU B C 1
ATOM 4214 O O . GLU B 1 145 ? -18.047 35.188 33.469 1 88.62 145 GLU B O 1
ATOM 4219 N N . PRO B 1 146 ? -18.969 35.875 35.375 1 90.75 146 PRO B N 1
ATOM 4220 C CA . PRO B 1 146 ? -20.203 36.312 34.719 1 90.75 146 PRO B CA 1
ATOM 4221 C C . PRO B 1 146 ? -19.953 37.281 33.562 1 90.75 146 PRO B C 1
ATOM 4223 O O . PRO B 1 146 ? -20.688 37.25 32.562 1 90.75 146 PRO B O 1
ATOM 4226 N N . ALA B 1 147 ? -18.906 38.031 33.719 1 90.12 147 ALA B N 1
ATOM 4227 C CA . ALA B 1 147 ? -18.594 38.969 32.656 1 90.12 147 ALA B CA 1
ATOM 4228 C C . ALA B 1 147 ? -18.219 38.25 31.375 1 90.12 147 ALA B C 1
ATOM 4230 O O . ALA B 1 147 ? -18.562 38.719 30.281 1 90.12 147 ALA B O 1
ATOM 4231 N N . THR B 1 148 ? -17.469 37.219 31.547 1 89.94 148 THR B N 1
ATOM 4232 C CA . THR B 1 148 ? -17.078 36.406 30.391 1 89.94 148 THR B CA 1
ATOM 4233 C C . THR B 1 148 ? -18.297 35.75 29.75 1 89.94 148 THR B C 1
ATOM 4235 O O . THR B 1 148 ? -18.422 35.75 28.516 1 89.94 148 THR B O 1
ATOM 4238 N N . LEU B 1 149 ? -19.141 35.219 30.578 1 91 149 LEU B N 1
ATOM 4239 C CA . LEU B 1 149 ? -20.359 34.562 30.078 1 91 149 LEU B CA 1
ATOM 4240 C C . LEU B 1 149 ? -21.203 35.594 29.312 1 91 149 LEU B C 1
ATOM 4242 O O . LEU B 1 149 ? -21.781 35.25 28.266 1 91 149 LEU B O 1
ATOM 4246 N N . HIS B 1 150 ? -21.281 36.75 29.844 1 92.19 150 HIS B N 1
ATOM 4247 C CA . HIS B 1 150 ? -22.094 37.781 29.203 1 92.19 150 HIS B CA 1
ATOM 4248 C C . HIS B 1 150 ? -21.484 38.188 27.859 1 92.19 150 HIS B C 1
ATOM 4250 O O . HIS B 1 150 ? -22.219 38.406 26.891 1 92.19 150 HIS B O 1
ATOM 4256 N N . ARG B 1 151 ? -20.234 38.312 27.797 1 92.44 151 ARG B N 1
ATOM 4257 C CA . ARG B 1 151 ? -19.531 38.75 26.578 1 92.44 151 ARG B CA 1
ATOM 4258 C C . ARG B 1 151 ? -19.75 37.719 25.453 1 92.44 151 ARG B C 1
ATOM 4260 O O . ARG B 1 151 ? -19.859 38.125 24.281 1 92.44 151 ARG B O 1
ATOM 4267 N N . TRP B 1 152 ? -19.797 36.438 25.844 1 94.88 152 TRP B N 1
ATOM 4268 C CA . TRP B 1 152 ? -19.859 35.375 24.828 1 94.88 152 TRP B CA 1
ATOM 4269 C C . TRP B 1 152 ? -21.266 34.75 24.781 1 94.88 152 TRP B C 1
ATOM 4271 O O . TRP B 1 152 ? -21.469 33.719 24.188 1 94.88 152 TRP B O 1
ATOM 4281 N N . SER B 1 153 ? -22.25 35.375 25.359 1 93.31 153 SER B N 1
ATOM 4282 C CA . SER B 1 153 ? -23.594 34.812 25.469 1 93.31 153 SER B CA 1
ATOM 4283 C C . SER B 1 153 ? -24.203 34.531 24.109 1 93.31 153 SER B C 1
ATOM 4285 O O . SER B 1 153 ? -24.938 33.531 23.938 1 93.31 153 SER B O 1
ATOM 4287 N N . ASP B 1 154 ? -23.844 35.344 23.109 1 93.31 154 ASP B N 1
ATOM 4288 C CA . ASP B 1 154 ? -24.406 35.188 21.781 1 93.31 154 ASP B CA 1
ATOM 4289 C C . ASP B 1 154 ? -23.781 33.969 21.062 1 93.31 154 ASP B C 1
ATOM 4291 O O . ASP B 1 154 ? -24.297 33.531 20.047 1 93.31 154 ASP B O 1
ATOM 4295 N N . CYS B 1 155 ? -22.703 33.469 21.641 1 94.38 155 CYS B N 1
ATOM 4296 C CA . CYS B 1 155 ? -22.031 32.312 21.031 1 94.38 155 CYS B CA 1
ATOM 4297 C C . CYS B 1 155 ? -22.203 31.062 21.875 1 94.38 155 CYS B C 1
ATOM 4299 O O . CYS B 1 155 ? -21.469 30.094 21.703 1 94.38 155 CYS B O 1
ATOM 4301 N N . CYS B 1 156 ? -23.062 31.094 22.766 1 92.69 156 CYS B N 1
ATOM 4302 C CA . CYS B 1 156 ? -23.297 29.953 23.625 1 92.69 156 CYS B CA 1
ATOM 4303 C C . CYS B 1 156 ? -24.594 29.25 23.266 1 92.69 156 CYS B C 1
ATOM 4305 O O . CYS B 1 156 ? -25.531 29.875 22.766 1 92.69 156 CYS B O 1
ATOM 4307 N N . LEU B 1 157 ? -24.531 27.953 23.406 1 88.94 157 LEU B N 1
ATOM 4308 C CA . LEU B 1 157 ? -25.703 27.156 23.094 1 88.94 157 LEU B CA 1
ATOM 4309 C C . LEU B 1 157 ? -26.25 26.469 24.344 1 88.94 157 LEU B C 1
ATOM 4311 O O . LEU B 1 157 ? -25.469 25.969 25.172 1 88.94 157 LEU B O 1
ATOM 4315 N N . GLY B 1 158 ? -27.562 26.484 24.453 1 83.75 158 GLY B N 1
ATOM 4316 C CA . GLY B 1 158 ? -28.25 25.719 25.484 1 83.75 158 GLY B CA 1
ATOM 4317 C C . GLY B 1 158 ? -28.156 26.344 26.859 1 83.75 158 GLY B C 1
ATOM 4318 O O . GLY B 1 158 ? -27.531 27.391 27.031 1 83.75 158 GLY B O 1
ATOM 4319 N N . ASP B 1 159 ? -28.625 25.578 27.797 1 84.38 159 ASP B N 1
ATOM 4320 C CA . ASP B 1 159 ? -28.703 26.016 29.172 1 84.38 159 ASP B CA 1
ATOM 4321 C C . ASP B 1 159 ? -27.359 25.891 29.875 1 84.38 159 ASP B C 1
ATOM 4323 O O . ASP B 1 159 ? -27.062 26.625 30.828 1 84.38 159 ASP B O 1
ATOM 4327 N N . GLU B 1 160 ? -26.562 25.062 29.359 1 86.88 160 GLU B N 1
ATOM 4328 C CA . GLU B 1 160 ? -25.266 24.828 29.969 1 86.88 160 GLU B CA 1
ATOM 4329 C C . GLU B 1 160 ? -24.234 25.828 29.484 1 86.88 160 GLU B C 1
ATOM 4331 O O . GLU B 1 160 ? -23.094 25.859 29.969 1 86.88 160 GLU B O 1
ATOM 4336 N N . ALA B 1 161 ? -24.578 26.688 28.562 1 90.19 161 ALA B N 1
ATOM 4337 C CA . ALA B 1 161 ? -23.734 27.75 28.016 1 90.19 161 ALA B CA 1
ATOM 4338 C C . ALA B 1 161 ? -22.5 27.172 27.359 1 90.19 161 ALA B C 1
ATOM 4340 O O . ALA B 1 161 ? -21.375 27.609 27.641 1 90.19 161 ALA B O 1
ATOM 4341 N N . TYR B 1 162 ? -22.734 26.156 26.578 1 91.94 162 TYR B N 1
ATOM 4342 C CA . TYR B 1 162 ? -21.625 25.609 25.812 1 91.94 162 TYR B CA 1
ATOM 4343 C C . TYR B 1 162 ? -21.203 26.594 24.719 1 91.94 162 TYR B C 1
ATOM 4345 O O . TYR B 1 162 ? -22.031 27.094 23.953 1 91.94 162 TYR B O 1
ATOM 4353 N N . LEU B 1 163 ? -19.969 26.859 24.719 1 93 163 LEU B N 1
ATOM 4354 C CA . LEU B 1 163 ? -19.422 27.766 23.719 1 93 163 LEU B CA 1
ATOM 4355 C C . LEU B 1 163 ? -19.406 27.109 22.328 1 93 163 LEU B C 1
ATOM 4357 O O . LEU B 1 163 ? -18.859 26.016 22.172 1 93 163 LEU B O 1
ATOM 4361 N N . SER B 1 164 ? -20.047 27.766 21.375 1 93.94 164 SER B N 1
ATOM 4362 C CA . SER B 1 164 ? -20.141 27.219 20.016 1 93.94 164 SER B CA 1
ATOM 4363 C C . SER B 1 164 ? -18.922 27.609 19.188 1 93.94 164 SER B C 1
ATOM 4365 O O . SER B 1 164 ? -18.703 28.797 18.938 1 93.94 164 SER B O 1
ATOM 4367 N N . ALA B 1 165 ? -18.219 26.625 18.719 1 93.25 165 ALA B N 1
ATOM 4368 C CA . ALA B 1 165 ? -17.047 26.891 17.891 1 93.25 165 ALA B CA 1
ATOM 4369 C C . ALA B 1 165 ? -17.453 27.562 16.578 1 93.25 165 ALA B C 1
ATOM 4371 O O . ALA B 1 165 ? -16.734 28.438 16.078 1 93.25 165 ALA B O 1
ATOM 4372 N N . GLU B 1 166 ? -18.547 27.172 16.062 1 92.75 166 GLU B N 1
ATOM 4373 C CA . GLU B 1 166 ? -19.031 27.734 14.812 1 92.75 166 GLU B CA 1
ATOM 4374 C C . GLU B 1 166 ? -19.359 29.219 14.961 1 92.75 166 GLU B C 1
ATOM 4376 O O . GLU B 1 166 ? -18.969 30.031 14.117 1 92.75 166 GLU B O 1
ATOM 4381 N N . LEU B 1 167 ? -20.031 29.531 16.031 1 94.31 167 LEU B N 1
ATOM 4382 C CA . LEU B 1 167 ? -20.438 30.922 16.25 1 94.31 167 LEU B CA 1
ATOM 4383 C C . LEU B 1 167 ? -19.234 31.797 16.562 1 94.31 167 LEU B C 1
ATOM 4385 O O . LEU B 1 167 ? -19.172 32.938 16.141 1 94.31 167 LEU B O 1
ATOM 4389 N N . VAL B 1 168 ? -18.297 31.281 17.281 1 95.56 168 VAL B N 1
ATOM 4390 C CA . VAL B 1 168 ? -17.078 32.031 17.609 1 95.56 168 VAL B CA 1
ATOM 4391 C C . VAL B 1 168 ? -16.297 32.312 16.328 1 95.56 168 VAL B C 1
ATOM 4393 O O . VAL B 1 168 ? -15.781 33.406 16.156 1 95.56 168 VAL B O 1
ATOM 4396 N N . SER B 1 169 ? -16.188 31.297 15.469 1 95 169 SER B N 1
ATOM 4397 C CA . SER B 1 169 ? -15.477 31.484 14.203 1 95 169 SER B CA 1
ATOM 4398 C C . SER B 1 169 ? -16.156 32.531 13.336 1 95 169 SER B C 1
ATOM 4400 O O . SER B 1 169 ? -15.477 33.344 12.695 1 95 169 SER B O 1
ATOM 4402 N N . ALA B 1 170 ? -17.469 32.5 13.336 1 94.12 170 ALA B N 1
ATOM 4403 C CA . ALA B 1 170 ? -18.219 33.5 12.578 1 94.12 170 ALA B CA 1
ATOM 4404 C C . ALA B 1 170 ? -18 34.875 13.141 1 94.12 170 ALA B C 1
ATOM 4406 O O . ALA B 1 170 ? -17.859 35.844 12.391 1 94.12 170 ALA B O 1
ATOM 4407 N N . TRP B 1 171 ? -18 35 14.391 1 96.44 171 TRP B N 1
ATOM 4408 C CA . TRP B 1 171 ? -17.766 36.281 15.055 1 96.44 171 TRP B CA 1
ATOM 4409 C C . TRP B 1 171 ? -16.406 36.844 14.672 1 96.44 171 TRP B C 1
ATOM 4411 O O . TRP B 1 171 ? -16.281 38 14.336 1 96.44 171 TRP B O 1
ATOM 4421 N N . LEU B 1 172 ? -15.367 36 14.805 1 96.88 172 LEU B N 1
ATOM 4422 C CA . LEU B 1 172 ? -14.016 36.469 14.508 1 96.88 172 LEU B CA 1
ATOM 4423 C C . LEU B 1 172 ? -13.906 36.938 13.062 1 96.88 172 LEU B C 1
ATOM 4425 O O . LEU B 1 172 ? -13.297 37.969 12.789 1 96.88 172 LEU B O 1
ATOM 4429 N N . ALA B 1 173 ? -14.477 36.156 12.172 1 96.31 173 ALA B N 1
ATOM 4430 C CA . ALA B 1 173 ? -14.445 36.531 10.766 1 96.31 173 ALA B CA 1
ATOM 4431 C C . ALA B 1 173 ? -15.102 37.906 10.539 1 96.31 173 ALA B C 1
ATOM 4433 O O . ALA B 1 173 ? -14.562 38.75 9.836 1 96.31 173 ALA B O 1
ATOM 4434 N N . HIS B 1 174 ? -16.234 38.094 11.164 1 96.38 174 HIS B N 1
ATOM 4435 C CA . HIS B 1 174 ? -17 39.344 11.008 1 96.38 174 HIS B CA 1
ATOM 4436 C C . HIS B 1 174 ? -16.266 40.5 11.648 1 96.38 174 HIS B C 1
ATOM 4438 O O . HIS B 1 174 ? -16.141 41.562 11.031 1 96.38 174 HIS B O 1
ATOM 4444 N N . SER B 1 175 ? -15.805 40.344 12.852 1 96.81 175 SER B N 1
ATOM 4445 C CA . SER B 1 175 ? -15.148 41.406 13.594 1 96.81 175 SER B CA 1
ATOM 4446 C C . SER B 1 175 ? -13.82 41.812 12.953 1 96.81 175 SER B C 1
ATOM 4448 O O . SER B 1 175 ? -13.477 43 12.898 1 96.81 175 SER B O 1
ATOM 4450 N N . PHE B 1 176 ? -13.117 40.781 12.508 1 97.44 176 PHE B N 1
ATOM 4451 C CA . PHE B 1 176 ? -11.836 41.062 11.867 1 97.44 176 PHE B CA 1
ATOM 4452 C C . PHE B 1 176 ? -12.031 41.781 10.531 1 97.44 176 PHE B C 1
ATOM 4454 O O . PHE B 1 176 ? -11.297 42.719 10.195 1 97.44 176 PHE B O 1
ATOM 4461 N N . ALA B 1 177 ? -12.969 41.312 9.742 1 96.75 177 ALA B N 1
ATOM 4462 C CA . ALA B 1 177 ? -13.281 41.969 8.469 1 96.75 177 ALA B CA 1
ATOM 4463 C C . ALA B 1 177 ? -13.68 43.406 8.664 1 96.75 177 ALA B C 1
ATOM 4465 O O . ALA B 1 177 ? -13.344 44.281 7.844 1 96.75 177 ALA B O 1
ATOM 4466 N N . ALA B 1 178 ? -14.414 43.656 9.711 1 96.12 178 ALA B N 1
ATOM 4467 C CA . ALA B 1 178 ? -14.844 45.031 10.016 1 96.12 178 ALA B CA 1
ATOM 4468 C C . ALA B 1 178 ? -13.656 45.906 10.375 1 96.12 178 ALA B C 1
ATOM 4470 O O . ALA B 1 178 ? -13.648 47.094 10.07 1 96.12 178 ALA B O 1
ATOM 4471 N N . ALA B 1 179 ? -12.68 45.281 11.023 1 95.75 179 ALA B N 1
ATOM 4472 C CA . ALA B 1 179 ? -11.484 46.031 11.422 1 95.75 179 ALA B CA 1
ATOM 4473 C C . ALA B 1 179 ? -10.531 46.219 10.242 1 95.75 179 ALA B C 1
ATOM 4475 O O . ALA B 1 179 ? -9.812 47.219 10.156 1 95.75 179 ALA B O 1
ATOM 4476 N N . ALA B 1 180 ? -10.5 45.219 9.344 1 94.12 180 ALA B N 1
ATOM 4477 C CA . ALA B 1 180 ? -9.547 45.156 8.234 1 94.12 180 ALA B CA 1
ATOM 4478 C C . ALA B 1 180 ? -10.188 45.656 6.938 1 94.12 180 ALA B C 1
ATOM 4480 O O . ALA B 1 180 ? -10.242 44.906 5.953 1 94.12 180 ALA B O 1
ATOM 4481 N N . LYS B 1 181 ? -10.531 46.875 6.789 1 89 181 LYS B N 1
ATOM 4482 C CA . LYS B 1 181 ? -11.281 47.406 5.648 1 89 181 LYS B CA 1
ATOM 4483 C C . LYS B 1 181 ? -10.43 47.406 4.383 1 89 181 LYS B C 1
ATOM 4485 O O . LYS B 1 181 ? -10.945 47.156 3.285 1 89 181 LYS B O 1
ATOM 4490 N N . ASP B 1 182 ? -9.109 47.562 4.484 1 87.94 182 ASP B N 1
ATOM 4491 C CA . ASP B 1 182 ? -8.227 47.656 3.322 1 87.94 182 ASP B CA 1
ATOM 4492 C C . ASP B 1 182 ? -7.516 46.312 3.078 1 87.94 182 ASP B C 1
ATOM 4494 O O . ASP B 1 182 ? -6.559 46.25 2.303 1 87.94 182 ASP B O 1
ATOM 4498 N N . THR B 1 183 ? -7.863 45.281 3.771 1 91.19 183 THR B N 1
ATOM 4499 C CA . THR B 1 183 ? -7.215 43.969 3.676 1 91.19 183 THR B CA 1
ATOM 4500 C C . THR B 1 183 ? -8.188 42.938 3.145 1 91.19 183 THR B C 1
ATOM 4502 O O . THR B 1 183 ? -9.375 42.938 3.486 1 91.19 183 THR B O 1
ATOM 4505 N N . ARG B 1 184 ? -7.754 42.125 2.211 1 93.69 184 ARG B N 1
ATOM 4506 C CA . ARG B 1 184 ? -8.562 41 1.742 1 93.69 184 ARG B CA 1
ATOM 4507 C C . ARG B 1 184 ? -8.789 40 2.857 1 93.69 184 ARG B C 1
ATOM 4509 O O . ARG B 1 184 ? -7.836 39.406 3.375 1 93.69 184 ARG B O 1
ATOM 4516 N N . VAL B 1 185 ? -10.031 39.812 3.268 1 96.12 185 VAL B N 1
ATOM 4517 C CA . VAL B 1 185 ? -10.383 38.875 4.324 1 96.12 185 VAL B CA 1
ATOM 4518 C C . VAL B 1 185 ? -11.438 37.875 3.809 1 96.12 185 VAL B C 1
ATOM 4520 O O . VAL B 1 185 ? -12.398 38.281 3.15 1 96.12 185 VAL B O 1
ATOM 4523 N N . GLU B 1 186 ? -11.172 36.656 4.012 1 93.38 186 GLU B N 1
ATOM 4524 C CA . GLU B 1 186 ? -12.086 35.594 3.59 1 93.38 186 GLU B CA 1
ATOM 4525 C C . GLU B 1 186 ? -12.312 34.594 4.707 1 93.38 186 GLU B C 1
ATOM 4527 O O . GLU B 1 186 ? -11.367 34.156 5.375 1 93.38 186 GLU B O 1
ATOM 4532 N N . ARG B 1 187 ? -13.578 34.281 4.918 1 92.69 187 ARG B N 1
ATOM 4533 C CA . ARG B 1 187 ? -13.875 33.188 5.848 1 92.69 187 ARG B CA 1
ATOM 4534 C C . ARG B 1 187 ? -13.859 31.844 5.137 1 92.69 187 ARG B C 1
ATOM 4536 O O . ARG B 1 187 ? -14.57 31.641 4.148 1 92.69 187 ARG B O 1
ATOM 4543 N N . ARG B 1 188 ? -13.039 30.969 5.562 1 90.62 188 ARG B N 1
ATOM 4544 C CA . ARG B 1 188 ? -12.898 29.625 5.031 1 90.62 188 ARG B CA 1
ATOM 4545 C C . ARG B 1 188 ? -13.172 28.578 6.105 1 90.62 188 ARG B C 1
ATOM 4547 O O . ARG B 1 188 ? -12.242 28.047 6.707 1 90.62 188 ARG B O 1
ATOM 4554 N N . GLY B 1 189 ? -14.508 28.219 6.242 1 87.56 189 GLY B N 1
ATOM 4555 C CA . GLY B 1 189 ? -14.898 27.344 7.34 1 87.56 189 GLY B CA 1
ATOM 4556 C C . GLY B 1 189 ? -14.742 28 8.703 1 87.56 189 GLY B C 1
ATOM 4557 O O . GLY B 1 189 ? -15.344 29.047 8.969 1 87.56 189 GLY B O 1
ATOM 4558 N N . CYS B 1 190 ? -13.844 27.438 9.484 1 90.56 190 CYS B N 1
ATOM 4559 C CA . CYS B 1 190 ? -13.633 27.984 10.82 1 90.56 190 CYS B CA 1
ATOM 4560 C C . CYS B 1 190 ? -12.383 28.859 10.859 1 90.56 190 CYS B C 1
ATOM 4562 O O . CYS B 1 190 ? -11.984 29.328 11.93 1 90.56 190 CYS B O 1
ATOM 4564 N N . VAL B 1 191 ? -11.852 29.078 9.672 1 93.75 191 VAL B N 1
ATOM 4565 C CA . VAL B 1 191 ? -10.617 29.859 9.562 1 93.75 191 VAL B CA 1
ATOM 4566 C C . VAL B 1 191 ? -10.906 31.203 8.891 1 93.75 191 VAL B C 1
ATOM 4568 O O . VAL B 1 191 ? -11.695 31.266 7.949 1 93.75 191 VAL B O 1
ATOM 4571 N N . THR B 1 192 ? -10.383 32.219 9.492 1 96.19 192 THR B N 1
ATOM 4572 C CA . THR B 1 192 ? -10.406 33.531 8.852 1 96.19 192 THR B CA 1
ATOM 4573 C C . THR B 1 192 ? -9.07 33.812 8.172 1 96.19 192 THR B C 1
ATOM 4575 O O . THR B 1 192 ? -8.055 33.969 8.844 1 96.19 192 THR B O 1
ATOM 4578 N N . SER B 1 193 ? -9.102 33.906 6.84 1 96.25 193 SER B N 1
ATOM 4579 C CA . SER B 1 193 ? -7.875 34.125 6.086 1 96.25 193 SER B CA 1
ATOM 4580 C C . SER B 1 193 ? -7.762 35.594 5.664 1 96.25 193 SER B C 1
ATOM 4582 O O . SER B 1 193 ? -8.703 36.156 5.109 1 96.25 193 SER B O 1
ATOM 4584 N N . ALA B 1 194 ? -6.609 36.219 5.973 1 97.25 194 ALA B N 1
ATOM 4585 C CA . ALA B 1 194 ? -6.348 37.594 5.605 1 97.25 194 ALA B CA 1
ATOM 4586 C C . ALA B 1 194 ? -5.035 37.719 4.836 1 97.25 194 ALA B C 1
ATOM 4588 O O . ALA B 1 194 ? -4.02 37.125 5.227 1 97.25 194 ALA B O 1
ATOM 4589 N N . VAL B 1 195 ? -5.121 38.375 3.736 1 96.44 195 VAL B N 1
ATOM 4590 C CA . VAL B 1 195 ? -3.904 38.625 2.975 1 96.44 195 VAL B CA 1
ATOM 4591 C C . VAL B 1 195 ? -3.457 40.094 3.189 1 96.44 195 VAL B C 1
ATOM 4593 O O . VAL B 1 195 ? -4.082 41 2.678 1 96.44 195 VAL B O 1
ATOM 4596 N N . VAL B 1 196 ? -2.344 40.25 3.914 1 95.56 196 VAL B N 1
ATOM 4597 C CA . VAL B 1 196 ? -1.789 41.562 4.219 1 95.56 196 VAL B CA 1
ATOM 4598 C C . VAL B 1 196 ? -0.687 41.906 3.221 1 95.56 196 VAL B C 1
ATOM 4600 O O . VAL B 1 196 ? 0.261 41.156 3.045 1 95.56 196 VAL B O 1
ATOM 4603 N N . SER B 1 197 ? -0.854 43 2.592 1 92.19 197 SER B N 1
ATOM 4604 C CA . SER B 1 197 ? 0.143 43.438 1.62 1 92.19 197 SER B CA 1
ATOM 4605 C C . SER B 1 197 ? 1.055 44.531 2.209 1 92.19 197 SER B C 1
ATOM 4607 O O . SER B 1 197 ? 0.579 45.531 2.723 1 92.19 197 SER B O 1
ATOM 4609 N N . VAL B 1 198 ? 2.35 44.25 2.232 1 90.62 198 VAL B N 1
ATOM 4610 C CA . VAL B 1 198 ? 3.369 45.219 2.652 1 90.62 198 VAL B CA 1
ATOM 4611 C C . VAL B 1 198 ? 4.414 45.375 1.549 1 90.62 198 VAL B C 1
ATOM 4613 O O . VAL B 1 198 ? 5.199 44.438 1.295 1 90.62 198 VAL B O 1
ATOM 4616 N N . GLY B 1 199 ? 4.445 46.531 0.947 1 85.31 199 GLY B N 1
ATOM 4617 C CA . GLY B 1 199 ? 5.301 46.688 -0.223 1 85.31 199 GLY B CA 1
ATOM 4618 C C . GLY B 1 199 ? 4.93 45.719 -1.347 1 85.31 199 GLY B C 1
ATOM 4619 O O . GLY B 1 199 ? 3.791 45.719 -1.815 1 85.31 199 GLY B O 1
ATOM 4620 N N . HIS B 1 200 ? 5.879 44.906 -1.671 1 84.69 200 HIS B N 1
ATOM 4621 C CA . HIS B 1 200 ? 5.625 43.938 -2.746 1 84.69 200 HIS B CA 1
ATOM 4622 C C . HIS B 1 200 ? 5.418 42.531 -2.199 1 84.69 200 HIS B C 1
ATOM 4624 O O . HIS B 1 200 ? 5.43 41.562 -2.957 1 84.69 200 HIS B O 1
ATOM 4630 N N . CYS B 1 201 ? 5.164 42.469 -0.927 1 89.44 201 CYS B N 1
ATOM 4631 C CA . CYS B 1 201 ? 5.012 41.188 -0.298 1 89.44 201 CYS B CA 1
ATOM 4632 C C . CYS B 1 201 ? 3.59 40.969 0.214 1 89.44 201 CYS B C 1
ATOM 4634 O O . CYS B 1 201 ? 3.066 41.812 0.945 1 89.44 201 CYS B O 1
ATOM 4636 N N . ARG B 1 202 ? 2.941 40 -0.249 1 93.69 202 ARG B N 1
ATOM 4637 C CA . ARG B 1 202 ? 1.623 39.594 0.243 1 93.69 202 ARG B CA 1
ATOM 4638 C C . ARG B 1 202 ? 1.727 38.469 1.25 1 93.69 202 ARG B C 1
ATOM 4640 O O . ARG B 1 202 ? 2.217 37.375 0.92 1 93.69 202 ARG B O 1
ATOM 4647 N N . VAL B 1 203 ? 1.308 38.656 2.449 1 95.12 203 VAL B N 1
ATOM 4648 C CA . VAL B 1 203 ? 1.434 37.688 3.516 1 95.12 203 VAL B CA 1
ATOM 4649 C C . VAL B 1 203 ? 0.05 37.156 3.918 1 95.12 203 VAL B C 1
ATOM 4651 O O . VAL B 1 203 ? -0.821 37.969 4.297 1 95.12 203 VAL B O 1
ATOM 4654 N N . LEU B 1 204 ? -0.134 35.906 3.748 1 95.81 204 LEU B N 1
ATOM 4655 C CA . LEU B 1 204 ? -1.382 35.25 4.168 1 95.81 204 LEU B CA 1
ATOM 4656 C C . LEU B 1 204 ? -1.338 34.906 5.648 1 95.81 204 LEU B C 1
ATOM 4658 O O . LEU B 1 204 ? -0.384 34.281 6.113 1 95.81 204 LEU B O 1
ATOM 4662 N N . TYR B 1 205 ? -2.297 35.344 6.418 1 97.38 205 TYR B N 1
ATOM 4663 C CA . TYR B 1 205 ? -2.504 34.938 7.805 1 97.38 205 TYR B CA 1
ATOM 4664 C C . TYR B 1 205 ? -3.811 34.156 7.953 1 97.38 205 TYR B C 1
ATOM 4666 O O . TYR B 1 205 ? -4.891 34.719 7.742 1 97.38 205 TYR B O 1
ATOM 4674 N N . ASP B 1 206 ? -3.703 32.969 8.242 1 96.69 206 ASP B N 1
ATOM 4675 C CA . ASP B 1 206 ? -4.871 32.188 8.641 1 96.69 206 ASP B CA 1
ATOM 4676 C C . ASP B 1 206 ? -5.125 32.312 10.148 1 96.69 206 ASP B C 1
ATOM 4678 O O . ASP B 1 206 ? -4.395 31.719 10.953 1 96.69 206 ASP B O 1
ATOM 4682 N N . LEU B 1 207 ? -6.141 33.031 10.484 1 97.75 207 LEU B N 1
ATOM 4683 C CA . LEU B 1 207 ? -6.488 33.25 11.883 1 97.75 207 LEU B CA 1
ATOM 4684 C C . LEU B 1 207 ? -7.445 32.156 12.383 1 97.75 207 LEU B C 1
ATOM 4686 O O . LEU B 1 207 ? -8.508 31.938 11.789 1 97.75 207 LEU B O 1
ATOM 4690 N N . VAL B 1 208 ? -7.07 31.516 13.445 1 96.81 208 VAL B N 1
ATOM 4691 C CA . VAL B 1 208 ? -7.895 30.469 14.031 1 96.81 208 VAL B CA 1
ATOM 4692 C C . VAL B 1 208 ? -8.211 30.797 15.484 1 96.81 208 VAL B C 1
ATOM 4694 O O . VAL B 1 208 ? -7.312 30.844 16.328 1 96.81 208 VAL B O 1
ATOM 4697 N N . PRO B 1 209 ? -9.484 31.078 15.766 1 96.44 209 PRO B N 1
ATOM 4698 C CA . PRO B 1 209 ? -9.828 31.281 17.172 1 96.44 209 PRO B CA 1
ATOM 4699 C C . PRO B 1 209 ? -9.68 30 18 1 96.44 209 PRO B C 1
ATOM 4701 O O . PRO B 1 209 ? -10.109 28.938 17.578 1 96.44 209 PRO B O 1
ATOM 4704 N N . VAL B 1 210 ? -9.031 30.125 19.156 1 96.19 210 VAL B N 1
ATOM 4705 C CA . VAL B 1 210 ? -8.797 28.938 19.969 1 96.19 210 VAL B CA 1
ATOM 4706 C C . VAL B 1 210 ? -9.086 29.234 21.438 1 96.19 210 VAL B C 1
ATOM 4708 O O . VAL B 1 210 ? -9.211 30.406 21.812 1 96.19 210 VAL B O 1
ATOM 4711 N N . VAL B 1 211 ? -9.328 28.172 22.141 1 94.19 211 VAL B N 1
ATOM 4712 C CA . VAL B 1 211 ? -9.305 28.25 23.594 1 94.19 211 VAL B CA 1
ATOM 4713 C C . VAL B 1 211 ? -7.961 27.734 24.109 1 94.19 211 VAL B C 1
ATOM 4715 O O . VAL B 1 211 ? -7.582 26.594 23.844 1 94.19 211 VAL B O 1
ATOM 4718 N N . ALA B 1 212 ? -7.266 28.594 24.781 1 93.12 212 ALA B N 1
ATOM 4719 C CA . ALA B 1 212 ? -5.953 28.203 25.281 1 93.12 212 ALA B CA 1
ATOM 4720 C C . ALA B 1 212 ? -6.051 27.641 26.703 1 93.12 212 ALA B C 1
ATOM 4722 O O . ALA B 1 212 ? -6.699 28.234 27.562 1 93.12 212 ALA B O 1
ATOM 4723 N N . LEU B 1 213 ? -5.492 26.5 26.906 1 90.56 213 LEU B N 1
ATOM 4724 C CA . LEU B 1 213 ? -5.477 25.859 28.219 1 90.56 213 LEU B CA 1
ATOM 4725 C C . LEU B 1 213 ? -4.047 25.609 28.688 1 90.56 213 LEU B C 1
ATOM 4727 O O . LEU B 1 213 ? -3.135 25.484 27.859 1 90.56 213 LEU B O 1
ATOM 4731 N N . LYS B 1 214 ? -3.904 25.641 29.938 1 86.69 214 LYS B N 1
ATOM 4732 C CA . LYS B 1 214 ? -2.59 25.375 30.5 1 86.69 214 LYS B CA 1
ATOM 4733 C C . LYS B 1 214 ? -2.467 23.906 30.938 1 86.69 214 LYS B C 1
ATOM 4735 O O . LYS B 1 214 ? -3.467 23.266 31.266 1 86.69 214 LYS B O 1
ATOM 4740 N N . GLY B 1 215 ? -1.253 23.422 30.828 1 85.94 215 GLY B N 1
ATOM 4741 C CA . GLY B 1 215 ? -0.988 22.047 31.234 1 85.94 215 GLY B CA 1
ATOM 4742 C C . GLY B 1 215 ? -1.213 21.047 30.125 1 85.94 215 GLY B C 1
ATOM 4743 O O . GLY B 1 215 ? -1.012 21.359 28.953 1 85.94 215 GLY B O 1
ATOM 4744 N N . TRP B 1 216 ? -1.441 19.672 30.562 1 89.81 216 TRP B N 1
ATOM 4745 C CA . TRP B 1 216 ? -1.619 18.562 29.625 1 89.81 216 TRP B CA 1
ATOM 4746 C C . TRP B 1 216 ? -2.945 17.859 29.875 1 89.81 216 TRP B C 1
ATOM 4748 O O . TRP B 1 216 ? -3.314 17.609 31.031 1 89.81 216 TRP B O 1
ATOM 4758 N N . PRO B 1 217 ? -3.701 17.75 28.875 1 88.62 217 PRO B N 1
ATOM 4759 C CA . PRO B 1 217 ? -5 17.109 29.094 1 88.62 217 PRO B CA 1
ATOM 4760 C C . PRO B 1 217 ? -4.875 15.719 29.719 1 88.62 217 PRO B C 1
ATOM 4762 O O . PRO B 1 217 ? -3.965 14.969 29.359 1 88.62 217 PRO B O 1
ATOM 4765 N N . GLU B 1 218 ? -5.828 15.359 30.562 1 87.62 218 GLU B N 1
ATOM 4766 C CA . GLU B 1 218 ? -5.82 14.086 31.266 1 87.62 218 GLU B CA 1
ATOM 4767 C C . GLU B 1 218 ? -5.855 12.906 30.297 1 87.62 218 GLU B C 1
ATOM 4769 O O . GLU B 1 218 ? -5.211 11.883 30.531 1 87.62 218 GLU B O 1
ATOM 4774 N N . VAL B 1 219 ? -6.594 13.055 29.297 1 90.44 219 VAL B N 1
ATOM 4775 C CA . VAL B 1 219 ? -6.789 11.969 28.344 1 90.44 219 VAL B CA 1
ATOM 4776 C C . VAL B 1 219 ? -5.473 11.664 27.625 1 90.44 219 VAL B C 1
ATOM 4778 O O . VAL B 1 219 ? -5.285 10.57 27.109 1 90.44 219 VAL B O 1
ATOM 4781 N N . ALA B 1 220 ? -4.5 12.57 27.578 1 92.5 220 ALA B N 1
ATOM 4782 C CA . ALA B 1 220 ? -3.244 12.398 26.859 1 92.5 220 ALA B CA 1
ATOM 4783 C C . ALA B 1 220 ? -2.104 12.055 27.812 1 92.5 220 ALA B C 1
ATOM 4785 O O . ALA B 1 220 ? -0.955 11.906 27.391 1 92.5 220 ALA B O 1
ATOM 4786 N N . GLN B 1 221 ? -2.375 11.875 29.094 1 90.81 221 GLN B N 1
ATOM 4787 C CA . GLN B 1 221 ? -1.364 11.641 30.125 1 90.81 221 GLN B CA 1
ATOM 4788 C C . GLN B 1 221 ? -0.558 10.383 29.828 1 90.81 221 GLN B C 1
ATOM 4790 O O . GLN B 1 221 ? 0.653 10.344 30.062 1 90.81 221 GLN B O 1
ATOM 4795 N N . PRO B 1 222 ? -1.173 9.367 29.297 1 91.81 222 PRO B N 1
ATOM 4796 C CA . PRO B 1 222 ? -0.41 8.156 29 1 91.81 222 PRO B CA 1
ATOM 4797 C C . PRO B 1 222 ? 0.711 8.391 28 1 91.81 222 PRO B C 1
ATOM 4799 O O . PRO B 1 222 ? 1.763 7.754 28.062 1 91.81 222 PRO B O 1
ATOM 4802 N N . TRP B 1 223 ? 0.53 9.258 27.094 1 91.56 223 TRP B N 1
ATOM 4803 C CA . TRP B 1 223 ? 1.531 9.578 26.078 1 91.56 223 TRP B CA 1
ATOM 4804 C C . TRP B 1 223 ? 2.789 10.156 26.719 1 91.56 223 TRP B C 1
ATOM 4806 O O . TRP B 1 223 ? 3.904 9.875 26.281 1 91.56 223 TRP B O 1
ATOM 4816 N N . LEU B 1 224 ? 2.67 10.867 27.828 1 87.88 224 LEU B N 1
ATOM 4817 C CA . LEU B 1 224 ? 3.785 11.539 28.484 1 87.88 224 LEU B CA 1
ATOM 4818 C C . LEU B 1 224 ? 4.688 10.531 29.188 1 87.88 224 LEU B C 1
ATOM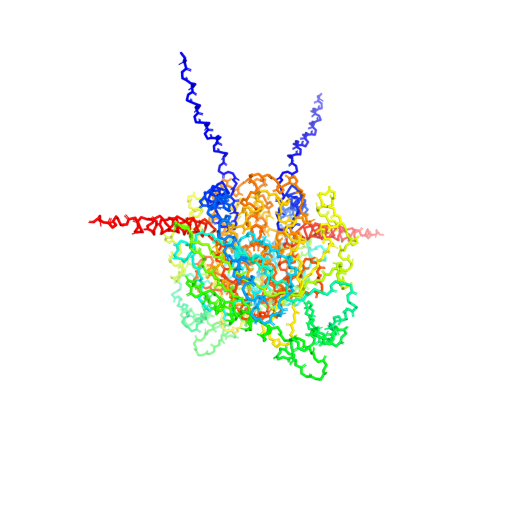 4820 O O . LEU B 1 224 ? 5.867 10.805 29.422 1 87.88 224 LEU B O 1
ATOM 4824 N N . THR B 1 225 ? 4.148 9.375 29.469 1 87.56 225 THR B N 1
ATOM 4825 C CA . THR B 1 225 ? 4.883 8.406 30.266 1 87.56 225 THR B CA 1
ATOM 4826 C C . THR B 1 225 ? 5.691 7.469 29.375 1 87.56 225 THR B C 1
ATOM 4828 O O . THR B 1 225 ? 6.523 6.703 29.859 1 87.56 225 THR B O 1
ATOM 4831 N N . GLN B 1 226 ? 5.555 7.574 28.172 1 90.06 226 GLN B N 1
ATOM 4832 C CA . GLN B 1 226 ? 6.262 6.707 27.234 1 90.06 226 GLN B CA 1
ATOM 4833 C C . GLN B 1 226 ? 7.59 7.324 26.797 1 90.06 226 GLN B C 1
ATOM 4835 O O . GLN B 1 226 ? 7.828 8.516 27.031 1 90.06 226 GLN B O 1
ATOM 4840 N N . ALA B 1 227 ? 8.406 6.438 26.297 1 90.12 227 ALA B N 1
ATOM 4841 C CA . ALA B 1 227 ? 9.641 6.93 25.688 1 90.12 227 ALA B CA 1
ATOM 4842 C C . ALA B 1 227 ? 9.391 7.504 24.297 1 90.12 227 ALA B C 1
ATOM 4844 O O . ALA B 1 227 ? 8.578 6.973 23.547 1 90.12 227 ALA B O 1
ATOM 4845 N N . HIS B 1 228 ? 10.094 8.609 24.031 1 91.69 228 HIS B N 1
ATOM 4846 C CA . HIS B 1 228 ? 9.898 9.273 22.75 1 91.69 228 HIS B CA 1
ATOM 4847 C C . HIS B 1 228 ? 11.234 9.602 22.094 1 91.69 228 HIS B C 1
ATOM 4849 O O . HIS B 1 228 ? 12.273 9.633 22.766 1 91.69 228 HIS B O 1
ATOM 4855 N N . PHE B 1 229 ? 11.227 9.852 20.797 1 91 229 PHE B N 1
ATOM 4856 C CA . PHE B 1 229 ? 12.43 10.133 20.016 1 91 229 PHE B CA 1
ATOM 4857 C C . PHE B 1 229 ? 13.039 11.469 20.438 1 91 229 PHE B C 1
ATOM 4859 O O . PHE B 1 229 ? 14.211 11.734 20.188 1 91 229 PHE B O 1
ATOM 4866 N N . TRP B 1 230 ? 12.227 12.375 21.062 1 87.31 230 TRP B N 1
ATOM 4867 C CA . TRP B 1 230 ? 12.688 13.719 21.406 1 87.31 230 TRP B CA 1
ATOM 4868 C C . TRP B 1 230 ? 13.258 13.742 22.828 1 87.31 230 TRP B C 1
ATOM 4870 O O . TRP B 1 230 ? 13.703 14.789 23.297 1 87.31 230 TRP B O 1
ATOM 4880 N N . ASP B 1 231 ? 13.219 12.586 23.422 1 87.31 231 ASP B N 1
ATOM 4881 C CA . ASP B 1 231 ? 13.766 12.523 24.766 1 87.31 231 ASP B CA 1
ATOM 4882 C C . ASP B 1 231 ? 15.211 13.031 24.797 1 87.31 231 ASP B C 1
ATOM 4884 O O . ASP B 1 231 ? 16.031 12.617 23.984 1 87.31 231 ASP B O 1
ATOM 4888 N N . GLY B 1 232 ? 15.328 13.945 25.719 1 83.19 232 GLY B N 1
ATOM 4889 C CA . GLY B 1 232 ? 16.656 14.523 25.844 1 83.19 232 GLY B CA 1
ATOM 4890 C C . GLY B 1 232 ? 16.875 15.703 24.922 1 83.19 232 GLY B C 1
ATOM 4891 O O . GLY B 1 232 ? 17.875 16.422 25.047 1 83.19 232 GLY B O 1
ATOM 4892 N N . LYS B 1 233 ? 15.969 15.914 24 1 84.5 233 LYS B N 1
ATOM 4893 C CA . LYS B 1 233 ? 16.109 17.016 23.047 1 84.5 233 LYS B CA 1
ATOM 4894 C C . LYS B 1 233 ? 15.211 18.188 23.422 1 84.5 233 LYS B C 1
ATOM 4896 O O . LYS B 1 233 ? 15.539 19.344 23.156 1 84.5 233 LYS B O 1
ATOM 4901 N N . LEU B 1 234 ? 14 17.797 23.922 1 83.69 234 LEU B N 1
ATOM 4902 C CA . LEU B 1 234 ? 13.031 18.797 24.344 1 83.69 234 LEU B CA 1
ATOM 4903 C C . LEU B 1 234 ? 12.734 18.672 25.844 1 83.69 234 LEU B C 1
ATOM 4905 O O . LEU B 1 234 ? 12.797 17.578 26.391 1 83.69 234 LEU B O 1
ATOM 4909 N N . ARG B 1 235 ? 12.547 19.812 26.5 1 80.44 235 ARG B N 1
ATOM 4910 C CA . ARG B 1 235 ? 12.164 19.828 27.906 1 80.44 235 ARG B CA 1
ATOM 4911 C C . ARG B 1 235 ? 10.68 19.516 28.062 1 80.44 235 ARG B C 1
ATOM 4913 O O . ARG B 1 235 ? 9.875 19.859 27.203 1 80.44 235 ARG B O 1
ATOM 4920 N N . ASP B 1 236 ? 10.305 19.047 29.078 1 77.69 236 ASP B N 1
ATOM 4921 C CA . ASP B 1 236 ? 8.93 18.656 29.375 1 77.69 236 ASP B CA 1
ATOM 4922 C C . ASP B 1 236 ? 7.988 19.859 29.297 1 77.69 236 ASP B C 1
ATOM 4924 O O . ASP B 1 236 ? 6.848 19.719 28.844 1 77.69 236 ASP B O 1
ATOM 4928 N N . GLU B 1 237 ? 8.445 20.938 29.688 1 79.25 237 GLU B N 1
ATOM 4929 C CA . GLU B 1 237 ? 7.617 22.141 29.672 1 79.25 237 GLU B CA 1
ATOM 4930 C C . GLU B 1 237 ? 7.301 22.578 28.25 1 79.25 237 GLU B C 1
ATOM 4932 O O . GLU B 1 237 ? 6.25 23.172 28 1 79.25 237 GLU B O 1
ATOM 4937 N N . GLU B 1 238 ? 8.18 22.312 27.375 1 78.62 238 GLU B N 1
ATOM 4938 C CA . GLU B 1 238 ? 7.969 22.641 25.969 1 78.62 238 GLU B CA 1
ATOM 4939 C C . GLU B 1 238 ? 6.93 21.734 25.328 1 78.62 238 GLU B C 1
ATOM 4941 O O . GLU B 1 238 ? 6.133 22.172 24.484 1 78.62 238 GLU B O 1
ATOM 4946 N N . VAL B 1 239 ? 6.984 20.609 25.875 1 74.44 239 VAL B N 1
ATOM 4947 C CA . VAL B 1 239 ? 6.109 19.625 25.266 1 74.44 239 VAL B CA 1
ATOM 4948 C C . VAL B 1 239 ? 4.75 19.625 25.953 1 74.44 239 VAL B C 1
ATOM 4950 O O . VAL B 1 239 ? 3.713 19.453 25.312 1 74.44 239 VAL B O 1
ATOM 4953 N N . ALA B 1 240 ? 4.77 19.828 27.234 1 76.88 240 ALA B N 1
ATOM 4954 C CA . ALA B 1 240 ? 3.523 19.688 27.984 1 76.88 240 ALA B CA 1
ATOM 4955 C C . ALA B 1 240 ? 3.135 20.984 28.656 1 76.88 240 ALA B C 1
ATOM 4957 O O . ALA B 1 240 ? 2.592 20.984 29.766 1 76.88 240 ALA B O 1
ATOM 4958 N N . GLY B 1 241 ? 3.418 22.078 27.984 1 78.75 241 GLY B N 1
ATOM 4959 C CA . GLY B 1 241 ? 3.162 23.359 28.625 1 78.75 241 GLY B CA 1
ATOM 4960 C C . GLY B 1 241 ? 1.755 23.875 28.406 1 78.75 241 GLY B C 1
ATOM 4961 O O . GLY B 1 241 ? 1.255 24.703 29.172 1 78.75 241 GLY B O 1
ATOM 4962 N N . GLY B 1 242 ? 1.146 23.438 27.406 1 87.81 242 GLY B N 1
ATOM 4963 C CA . GLY B 1 242 ? -0.203 23.906 27.125 1 87.81 242 GLY B CA 1
ATOM 4964 C C . GLY B 1 242 ? -0.806 23.25 25.891 1 87.81 242 GLY B C 1
ATOM 4965 O O . GLY B 1 242 ? -0.104 22.594 25.125 1 87.81 242 GLY B O 1
ATOM 4966 N N . PHE B 1 243 ? -2.123 23.344 25.812 1 92.62 243 PHE B N 1
ATOM 4967 C CA . PHE B 1 243 ? -2.818 22.828 24.641 1 92.62 243 PHE B CA 1
ATOM 4968 C C . PHE B 1 243 ? -3.986 23.734 24.266 1 92.62 243 PHE B C 1
ATOM 4970 O O . PHE B 1 243 ? -4.227 24.75 24.922 1 92.62 243 PHE B O 1
ATOM 4977 N N . TYR B 1 244 ? -4.57 23.469 23.156 1 94.44 244 TYR B N 1
ATOM 4978 C CA . TYR B 1 244 ? -5.605 24.344 22.609 1 94.44 244 TYR B CA 1
ATOM 4979 C C . TYR B 1 244 ? -6.848 23.547 22.234 1 94.44 244 TYR B C 1
ATOM 4981 O O . TYR B 1 244 ? -6.797 22.328 22.125 1 94.44 244 TYR B O 1
ATOM 4989 N N . LEU B 1 245 ? -7.934 24.203 22.172 1 94.5 245 LEU B N 1
ATOM 4990 C CA . LEU B 1 245 ? -9.141 23.719 21.516 1 94.5 245 LEU B CA 1
ATOM 4991 C C . LEU B 1 245 ? -9.375 24.453 20.203 1 94.5 245 LEU B C 1
ATOM 4993 O O . LEU B 1 245 ? -9.531 25.672 20.188 1 94.5 245 LEU B O 1
ATOM 4997 N N . LEU B 1 246 ? -9.305 23.703 19.109 1 95.44 246 LEU B N 1
ATOM 4998 C CA . LEU B 1 246 ? -9.586 24.234 17.781 1 95.44 246 LEU B CA 1
ATOM 4999 C C . LEU B 1 246 ? -11.062 24.078 17.438 1 95.44 246 LEU B C 1
ATOM 5001 O O . LEU B 1 246 ? -11.727 23.156 17.922 1 95.44 246 LEU B O 1
ATOM 5005 N N . PRO B 1 247 ? -11.516 25.016 16.641 1 93.62 247 PRO B N 1
ATOM 5006 C CA . PRO B 1 247 ? -12.914 24.859 16.234 1 93.62 247 PRO B CA 1
ATOM 5007 C C . PRO B 1 247 ? -13.141 23.641 15.352 1 93.62 247 PRO B C 1
ATOM 5009 O O . PRO B 1 247 ? -12.367 23.406 14.414 1 93.62 247 PRO B O 1
ATOM 5012 N N . ALA B 1 248 ? -14.156 22.844 15.703 1 85.81 248 ALA B N 1
ATOM 5013 C CA . ALA B 1 248 ? -14.57 21.703 14.875 1 85.81 248 ALA B CA 1
ATOM 5014 C C . ALA B 1 248 ? -15.68 22.109 13.906 1 85.81 248 ALA B C 1
ATOM 5016 O O . ALA B 1 248 ? -16.297 23.172 14.078 1 85.81 248 ALA B O 1
ATOM 5017 N N . ALA B 1 249 ? -15.922 21.391 12.867 1 67.62 249 ALA B N 1
ATOM 5018 C CA . ALA B 1 249 ? -16.844 21.781 11.805 1 67.62 249 ALA B CA 1
ATOM 5019 C C . ALA B 1 249 ? -18.297 21.75 12.297 1 67.62 249 ALA B C 1
ATOM 5021 O O . ALA B 1 249 ? -19.156 22.422 11.734 1 67.62 249 ALA B O 1
ATOM 5022 N N . SER B 1 250 ? -18.516 21.031 13.367 1 65.81 250 SER B N 1
ATOM 5023 C CA . SER B 1 250 ? -19.953 20.969 13.609 1 65.81 250 SER B CA 1
ATOM 5024 C C . SER B 1 250 ? -20.297 21.375 15.039 1 65.81 250 SER B C 1
ATOM 5026 O O . SER B 1 250 ? -19.844 20.734 16 1 65.81 250 SER B O 1
ATOM 5028 N N . GLY B 1 251 ? -21.047 22.453 15.062 1 69.12 251 GLY B N 1
ATOM 5029 C CA . GLY B 1 251 ? -21.812 22.75 16.266 1 69.12 251 GLY B CA 1
ATOM 5030 C C . GLY B 1 251 ? -20.953 23.297 17.391 1 69.12 251 GLY B C 1
ATOM 5031 O O . GLY B 1 251 ? -20.125 24.188 17.172 1 69.12 251 GLY B O 1
ATOM 5032 N N . ALA B 1 252 ? -21.203 22.781 18.609 1 78.81 252 ALA B N 1
ATOM 5033 C CA . ALA B 1 252 ? -20.625 23.25 19.875 1 78.81 252 ALA B CA 1
ATOM 5034 C C . ALA B 1 252 ? -19.312 22.531 20.172 1 78.81 252 ALA B C 1
ATOM 5036 O O . ALA B 1 252 ? -18.688 22.781 21.219 1 78.81 252 ALA B O 1
ATOM 5037 N N . ARG B 1 253 ? -18.766 21.875 19.25 1 88.88 253 ARG B N 1
ATOM 5038 C CA . ARG B 1 253 ? -17.641 21 19.609 1 88.88 253 ARG B CA 1
ATOM 5039 C C . ARG B 1 253 ? -16.312 21.641 19.203 1 88.88 253 ARG B C 1
ATOM 5041 O O . ARG B 1 253 ? -16.25 22.422 18.266 1 88.88 253 ARG B O 1
ATOM 5048 N N . TRP B 1 254 ? -15.383 21.375 20.062 1 93.25 254 TRP B N 1
ATOM 5049 C CA . TRP B 1 254 ? -14 21.797 19.859 1 93.25 254 TRP B CA 1
ATOM 5050 C C . TRP B 1 254 ? -13.078 20.578 19.75 1 93.25 254 TRP B C 1
ATOM 5052 O O . TRP B 1 254 ? -13.406 19.5 20.234 1 93.25 254 TRP B O 1
ATOM 5062 N N . ARG B 1 255 ? -11.992 20.797 19.062 1 93.31 255 ARG B N 1
ATOM 5063 C CA . ARG B 1 255 ? -11.031 19.719 18.891 1 93.31 255 ARG B CA 1
ATOM 5064 C C . ARG B 1 255 ? -9.742 19.984 19.656 1 93.31 255 ARG B C 1
ATOM 5066 O O . ARG B 1 255 ? -9.227 21.109 19.625 1 93.31 255 ARG B O 1
ATOM 5073 N N . LEU B 1 256 ? -9.289 18.984 20.312 1 93.94 256 LEU B N 1
ATOM 5074 C CA . LEU B 1 256 ? -8.031 19.125 21.047 1 93.94 256 LEU B CA 1
ATOM 5075 C C . LEU B 1 256 ? -6.871 19.328 20.078 1 93.94 256 LEU B C 1
ATOM 5077 O O . LEU B 1 256 ? -6.809 18.688 19.031 1 93.94 256 LEU B O 1
ATOM 5081 N N . ALA B 1 257 ? -6 20.281 20.406 1 95 257 ALA B N 1
ATOM 5082 C CA . ALA B 1 257 ? -4.84 20.562 19.562 1 95 257 ALA B CA 1
ATOM 5083 C C . ALA B 1 257 ? -3.584 20.75 20.406 1 95 257 ALA B C 1
ATOM 5085 O O . ALA B 1 257 ? -3.639 21.359 21.484 1 95 257 ALA B O 1
ATOM 5086 N N . PHE B 1 258 ? -2.52 20.281 19.938 1 94.88 258 PHE B N 1
ATOM 5087 C CA . PHE B 1 258 ? -1.24 20.312 20.641 1 94.88 258 PHE B CA 1
ATOM 5088 C C . PHE B 1 258 ? -0.219 21.141 19.844 1 94.88 258 PHE B C 1
ATOM 5090 O O . PHE B 1 258 ? 0.933 20.719 19.703 1 94.88 258 PHE B O 1
ATOM 5097 N N . SER B 1 259 ? -0.598 22.25 19.422 1 94.25 259 SER B N 1
ATOM 5098 C CA . SER B 1 259 ? 0.154 23.047 18.453 1 94.25 259 SER B CA 1
ATOM 5099 C C . SER B 1 259 ? 1.489 23.5 19.031 1 94.25 259 SER B C 1
ATOM 5101 O O . SER B 1 259 ? 2.494 23.562 18.328 1 94.25 259 SER B O 1
ATOM 5103 N N . THR B 1 260 ? 1.528 23.891 20.281 1 92.38 260 THR B N 1
ATOM 5104 C CA . THR B 1 260 ? 2.789 24.312 20.891 1 92.38 260 THR B CA 1
ATOM 5105 C C . THR B 1 260 ? 3.795 23.172 20.891 1 92.38 260 THR B C 1
ATOM 5107 O O . THR B 1 260 ? 4.965 23.359 20.562 1 92.38 260 THR B O 1
ATOM 5110 N N . SER B 1 261 ? 3.326 22.031 21.344 1 92.81 261 SER B N 1
ATOM 5111 C CA . SER B 1 261 ? 4.184 20.844 21.344 1 92.81 261 SER B CA 1
ATOM 5112 C C . SER B 1 261 ? 4.652 20.5 19.938 1 92.81 261 SER B C 1
ATOM 5114 O O . SER B 1 261 ? 5.828 20.188 19.734 1 92.81 261 SER B O 1
ATOM 5116 N N . GLU B 1 262 ? 3.758 20.562 19.062 1 93.56 262 GLU B N 1
ATOM 5117 C CA . GLU B 1 262 ? 4.062 20.234 17.672 1 93.56 262 GLU B CA 1
ATOM 5118 C C . GLU B 1 262 ? 5.09 21.203 17.078 1 93.56 262 GLU B C 1
ATOM 5120 O O . GLU B 1 262 ? 5.918 20.812 16.266 1 93.56 262 GLU B O 1
ATOM 5125 N N . LEU B 1 263 ? 4.973 22.453 17.484 1 92.38 263 LEU B N 1
ATOM 5126 C CA . LEU B 1 263 ? 5.941 23.438 17.031 1 92.38 263 LEU B CA 1
ATOM 5127 C C . LEU B 1 263 ? 7.359 23.031 17.422 1 92.38 263 LEU B C 1
ATOM 5129 O O . LEU B 1 263 ? 8.273 23.078 16.594 1 92.38 263 LEU B O 1
ATOM 5133 N N . HIS B 1 264 ? 7.539 22.625 18.656 1 92.88 264 HIS B N 1
ATOM 5134 C CA . HIS B 1 264 ? 8.852 22.203 19.125 1 92.88 264 HIS B CA 1
ATOM 5135 C C . HIS B 1 264 ? 9.305 20.922 18.422 1 92.88 264 HIS B C 1
ATOM 5137 O O . HIS B 1 264 ? 10.484 20.781 18.109 1 92.88 264 HIS B O 1
ATOM 5143 N N . LEU B 1 265 ? 8.383 20.031 18.234 1 92.75 265 LEU B N 1
ATOM 5144 C CA . LEU B 1 265 ? 8.711 18.781 17.562 1 92.75 265 LEU B CA 1
ATOM 5145 C C . LEU B 1 265 ? 9.133 19.031 16.125 1 92.75 265 LEU B C 1
ATOM 5147 O O . LEU B 1 265 ? 10.086 18.406 15.633 1 92.75 265 LEU B O 1
ATOM 5151 N N . ARG B 1 266 ? 8.461 19.891 15.445 1 92.19 266 ARG B N 1
ATOM 5152 C CA . ARG B 1 266 ? 8.797 20.234 14.07 1 92.19 266 ARG B CA 1
ATOM 5153 C C . ARG B 1 266 ? 10.219 20.797 13.977 1 92.19 266 ARG B C 1
ATOM 5155 O O . ARG B 1 266 ? 10.922 20.531 13 1 92.19 266 ARG B O 1
ATOM 5162 N N . ARG B 1 267 ? 10.664 21.516 14.93 1 90.44 267 ARG B N 1
ATOM 5163 C CA . ARG B 1 267 ? 11.961 22.188 14.93 1 90.44 267 ARG B CA 1
ATOM 5164 C C . ARG B 1 267 ? 13.102 21.172 15.039 1 90.44 267 ARG B C 1
ATOM 5166 O O . ARG B 1 267 ? 14.211 21.438 14.578 1 90.44 267 ARG B O 1
ATOM 5173 N N . ILE B 1 268 ? 12.773 20.031 15.641 1 93.44 268 ILE B N 1
ATOM 5174 C CA . ILE B 1 268 ? 13.875 19.094 15.891 1 93.44 268 ILE B CA 1
ATOM 5175 C C . ILE B 1 268 ? 13.844 17.969 14.852 1 93.44 268 ILE B C 1
ATOM 5177 O O . ILE B 1 268 ? 14.633 17.031 14.922 1 93.44 268 ILE B O 1
ATOM 5181 N N . LEU B 1 269 ? 12.953 18.047 13.922 1 95.06 269 LEU B N 1
ATOM 5182 C CA . LEU B 1 269 ? 12.906 17.031 12.883 1 95.06 269 LEU B CA 1
ATOM 5183 C C . LEU B 1 269 ? 14.195 17.016 12.062 1 95.06 269 LEU B C 1
ATOM 5185 O O . LEU B 1 269 ? 14.727 18.078 11.742 1 95.06 269 LEU B O 1
ATOM 5189 N N . PRO B 1 270 ? 14.742 15.844 11.758 1 95.12 270 PRO B N 1
ATOM 5190 C CA . PRO B 1 270 ? 15.867 15.805 10.812 1 95.12 270 PRO B CA 1
ATOM 5191 C C . PRO B 1 270 ? 15.523 16.422 9.461 1 95.12 270 PRO B C 1
ATOM 5193 O O . PRO B 1 270 ? 14.406 16.25 8.969 1 95.12 270 PRO B O 1
ATOM 5196 N N . GLN B 1 271 ? 16.438 17.078 8.906 1 94.19 271 GLN B N 1
ATOM 5197 C CA . GLN B 1 271 ? 16.219 17.844 7.688 1 94.19 271 GLN B CA 1
ATOM 5198 C C . GLN B 1 271 ? 15.703 16.953 6.562 1 94.19 271 GLN B C 1
ATOM 5200 O O . GLN B 1 271 ? 14.758 17.312 5.855 1 94.19 271 GLN B O 1
ATOM 5205 N N . PRO B 1 272 ? 16.234 15.695 6.344 1 95.94 272 PRO B N 1
ATOM 5206 C CA . PRO B 1 272 ? 15.727 14.836 5.27 1 95.94 272 PRO B CA 1
ATOM 5207 C C . PRO B 1 272 ? 14.258 14.469 5.461 1 95.94 272 PRO B C 1
ATOM 5209 O O . PRO B 1 272 ? 13.508 14.383 4.484 1 95.94 272 PRO B O 1
ATOM 5212 N N . VAL B 1 273 ? 13.883 14.359 6.711 1 97.19 273 VAL B N 1
ATOM 5213 C CA . VAL B 1 273 ? 12.508 13.992 7.023 1 97.19 273 VAL B CA 1
ATOM 5214 C C . VAL B 1 273 ? 11.586 15.18 6.746 1 97.19 273 VAL B C 1
ATOM 5216 O O . VAL B 1 273 ? 10.484 15.008 6.219 1 97.19 273 VAL B O 1
ATOM 5219 N N . LEU B 1 274 ? 12.047 16.344 7.094 1 95 274 LEU B N 1
ATOM 5220 C CA . LEU B 1 274 ? 11.281 17.547 6.816 1 95 274 LEU B CA 1
ATOM 5221 C C . LEU B 1 274 ? 11.094 17.75 5.316 1 95 274 LEU B C 1
ATOM 5223 O O . LEU B 1 274 ? 10.008 18.125 4.863 1 95 274 LEU B O 1
ATOM 5227 N N . GLN B 1 275 ? 12.156 17.531 4.574 1 95.94 275 GLN B N 1
ATOM 5228 C CA . GLN B 1 275 ? 12.086 17.656 3.123 1 95.94 275 GLN B CA 1
ATOM 5229 C C . GLN B 1 275 ? 11.109 16.641 2.535 1 95.94 275 GLN B C 1
ATOM 5231 O O . GLN B 1 275 ? 10.344 16.969 1.624 1 95.94 275 GLN B O 1
ATOM 5236 N N . ALA B 1 276 ? 11.18 15.414 3.02 1 97.56 276 ALA B N 1
ATOM 5237 C CA . ALA B 1 276 ? 10.258 14.375 2.574 1 97.56 276 ALA B CA 1
ATOM 5238 C C . ALA B 1 276 ? 8.812 14.766 2.871 1 97.56 276 ALA B C 1
ATOM 5240 O O . ALA B 1 276 ? 7.926 14.547 2.041 1 97.56 276 ALA B O 1
ATOM 5241 N N . PHE B 1 277 ? 8.594 15.344 4.07 1 96.44 277 PHE B N 1
ATOM 5242 C CA . PHE B 1 277 ? 7.266 15.789 4.469 1 96.44 277 PHE B CA 1
ATOM 5243 C C . PHE B 1 277 ? 6.738 16.859 3.514 1 96.44 277 PHE B C 1
ATOM 5245 O O . PHE B 1 277 ? 5.605 16.766 3.037 1 96.44 277 PHE B O 1
ATOM 5252 N N . ARG B 1 278 ? 7.551 17.828 3.246 1 93.81 278 ARG B N 1
ATOM 5253 C CA . ARG B 1 278 ? 7.148 18.922 2.379 1 93.81 278 ARG B CA 1
ATOM 5254 C C . ARG B 1 278 ? 6.867 18.438 0.963 1 93.81 278 ARG B C 1
ATOM 5256 O O . ARG B 1 278 ? 5.906 18.875 0.327 1 93.81 278 ARG B O 1
ATOM 5263 N N . ALA B 1 279 ? 7.711 17.578 0.498 1 96 279 ALA B N 1
ATOM 5264 C CA . ALA B 1 279 ? 7.512 17.016 -0.834 1 96 279 ALA B CA 1
ATOM 5265 C C . ALA B 1 279 ? 6.211 16.219 -0.907 1 96 279 ALA B C 1
ATOM 5267 O O . ALA B 1 279 ? 5.484 16.297 -1.901 1 96 279 ALA B O 1
ATOM 5268 N N . ALA B 1 280 ? 5.949 15.367 0.13 1 96.38 280 ALA B N 1
ATOM 5269 C CA . ALA B 1 280 ? 4.711 14.594 0.17 1 96.38 280 ALA B CA 1
ATOM 5270 C C . ALA B 1 280 ? 3.49 15.508 0.165 1 96.38 280 ALA B C 1
ATOM 5272 O O . ALA B 1 280 ? 2.5 15.234 -0.518 1 96.38 280 ALA B O 1
ATOM 5273 N N . THR B 1 281 ? 3.578 16.578 0.923 1 92.56 281 THR B N 1
ATOM 5274 C CA . THR B 1 281 ? 2.486 17.547 0.996 1 92.56 281 THR B CA 1
ATOM 5275 C C . THR B 1 281 ? 2.258 18.203 -0.36 1 92.56 281 THR B C 1
ATOM 5277 O O . THR B 1 281 ? 1.113 18.406 -0.772 1 92.56 281 THR B O 1
ATOM 5280 N N . ALA B 1 282 ? 3.314 18.547 -1.01 1 92.19 282 ALA B N 1
ATOM 5281 C CA . ALA B 1 282 ? 3.223 19.203 -2.311 1 92.19 282 ALA B CA 1
ATOM 5282 C C . ALA B 1 282 ? 2.58 18.281 -3.346 1 92.19 282 ALA B C 1
ATOM 5284 O O . ALA B 1 282 ? 1.769 18.719 -4.16 1 92.19 282 ALA B O 1
ATOM 5285 N N . VAL B 1 283 ? 2.939 17.047 -3.355 1 94.88 283 VAL B N 1
ATOM 5286 C CA . VAL B 1 283 ? 2.504 16.094 -4.367 1 94.88 283 VAL B CA 1
ATOM 5287 C C . VAL B 1 283 ? 1.049 15.703 -4.117 1 94.88 283 VAL B C 1
ATOM 5289 O O . VAL B 1 283 ? 0.258 15.602 -5.055 1 94.88 283 VAL B O 1
ATOM 5292 N N . LEU B 1 284 ? 0.714 15.5 -2.861 1 91.5 284 LEU B N 1
ATOM 5293 C CA . LEU B 1 284 ? -0.61 14.992 -2.52 1 91.5 284 LEU B CA 1
ATOM 5294 C C . LEU B 1 284 ? -1.616 16.141 -2.406 1 91.5 284 LEU B C 1
ATOM 5296 O O . LEU B 1 284 ? -2.824 15.914 -2.516 1 91.5 284 LEU B O 1
ATOM 5300 N N . GLY B 1 285 ? -1.163 17.344 -2.1 1 78.56 285 GLY B N 1
ATOM 5301 C CA . GLY B 1 285 ? -2.016 18.469 -1.779 1 78.56 285 GLY B CA 1
ATOM 5302 C C . GLY B 1 285 ? -3.121 18.688 -2.795 1 78.56 285 GLY B C 1
ATOM 5303 O O . GLY B 1 285 ? -4.258 19 -2.426 1 78.56 285 GLY B O 1
ATOM 5304 N N . ARG B 1 286 ? -2.877 18.406 -3.967 1 67.06 286 ARG B N 1
ATOM 5305 C CA . ARG B 1 286 ? -3.855 18.625 -5.027 1 67.06 286 ARG B CA 1
ATOM 5306 C C . ARG B 1 286 ? -4.914 17.531 -5.035 1 67.06 286 ARG B C 1
ATOM 5308 O O . ARG B 1 286 ? -5.988 17.688 -5.613 1 67.06 286 ARG B O 1
ATOM 5315 N N . HIS B 1 287 ? -4.684 16.547 -4.273 1 68.12 287 HIS B N 1
ATOM 5316 C CA . HIS B 1 287 ? -5.496 15.336 -4.395 1 68.12 287 HIS B CA 1
ATOM 5317 C C . HIS B 1 287 ? -6.207 15.016 -3.084 1 68.12 287 HIS B C 1
ATOM 5319 O O . HIS B 1 287 ? -6.93 14.023 -2.99 1 68.12 287 HIS B O 1
ATOM 5325 N N . LEU B 1 288 ? -6.094 15.961 -2.166 1 76.88 288 LEU B N 1
ATOM 5326 C CA . LEU B 1 288 ? -6.578 15.586 -0.843 1 76.88 288 LEU B CA 1
ATOM 5327 C C . LEU B 1 288 ? -8.062 15.906 -0.697 1 76.88 288 LEU B C 1
ATOM 5329 O O . LEU B 1 288 ? -8.508 16.984 -1.081 1 76.88 288 LEU B O 1
ATOM 5333 N N . PRO B 1 289 ? -8.852 14.867 -0.411 1 75.75 289 PRO B N 1
ATOM 5334 C CA . PRO B 1 289 ? -10.266 15.117 -0.142 1 75.75 289 PRO B CA 1
ATOM 5335 C C . PRO B 1 289 ? -10.492 15.945 1.121 1 75.75 289 PRO B C 1
ATOM 5337 O O . PRO B 1 289 ? -9.555 16.172 1.889 1 75.75 289 PRO B O 1
ATOM 5340 N N . GLU B 1 290 ? -11.75 16.266 1.218 1 75.19 290 GLU B N 1
ATOM 5341 C CA . GLU B 1 290 ? -12.125 16.969 2.438 1 75.19 290 GLU B CA 1
ATOM 5342 C C . GLU B 1 290 ? -11.906 16.094 3.672 1 75.19 290 GLU B C 1
ATOM 5344 O O . GLU B 1 290 ? -12.203 14.906 3.658 1 75.19 290 GLU B O 1
ATOM 5349 N N . GLY B 1 291 ? -11.32 16.656 4.605 1 78.69 291 GLY B N 1
ATOM 5350 C CA . GLY B 1 291 ? -11.102 15.93 5.848 1 78.69 291 GLY B CA 1
ATOM 5351 C C . GLY B 1 291 ? -9.711 15.32 5.949 1 78.69 291 GLY B C 1
ATOM 5352 O O . GLY B 1 291 ? -9.305 14.875 7.02 1 78.69 291 GLY B O 1
ATOM 5353 N N . PHE B 1 292 ? -9.117 15.273 4.844 1 86.88 292 PHE B N 1
ATOM 5354 C CA . PHE B 1 292 ? -7.742 14.789 4.844 1 86.88 292 PHE B CA 1
ATOM 5355 C C . PHE B 1 292 ? -6.777 15.898 4.438 1 86.88 292 PHE B C 1
ATOM 5357 O O . PHE B 1 292 ? -7.02 16.609 3.461 1 86.88 292 PHE B O 1
ATOM 5364 N N . GLY B 1 293 ? -5.695 16.047 5.242 1 88.06 293 GLY B N 1
ATOM 5365 C CA . GLY B 1 293 ? -4.75 17.109 4.945 1 88.06 293 GLY B CA 1
ATOM 5366 C C . GLY B 1 293 ? -3.332 16.781 5.379 1 88.06 293 GLY B C 1
ATOM 5367 O O . GLY B 1 293 ? -3.059 15.68 5.84 1 88.06 293 GLY B O 1
ATOM 5368 N N . PRO B 1 294 ? -2.477 17.719 5.18 1 91.19 294 PRO B N 1
ATOM 5369 C CA . PRO B 1 294 ? -1.058 17.516 5.488 1 91.19 294 PRO B CA 1
ATOM 5370 C C . PRO B 1 294 ? -0.815 17.188 6.957 1 91.19 294 PRO B C 1
ATOM 5372 O O . PRO B 1 294 ? 0.221 16.609 7.301 1 91.19 294 PRO B O 1
ATOM 5375 N N . TYR B 1 295 ? -1.79 17.547 7.777 1 92.31 295 TYR B N 1
ATOM 5376 C CA . TYR B 1 295 ? -1.636 17.203 9.188 1 92.31 295 TYR B CA 1
ATOM 5377 C C . TYR B 1 295 ? -1.527 15.703 9.383 1 92.31 295 TYR B C 1
ATOM 5379 O O . TYR B 1 295 ? -0.8 15.234 10.266 1 92.31 295 TYR B O 1
ATOM 5387 N N . HIS B 1 296 ? -2.219 14.953 8.594 1 94.44 296 HIS B N 1
ATOM 5388 C CA . HIS B 1 296 ? -2.154 13.492 8.664 1 94.44 296 HIS B CA 1
ATOM 5389 C C . HIS B 1 296 ? -0.761 12.984 8.305 1 94.44 296 HIS B C 1
ATOM 5391 O O . HIS B 1 296 ? -0.252 12.062 8.938 1 94.44 296 HIS B O 1
ATOM 5397 N N . ILE B 1 297 ? -0.191 13.617 7.293 1 95.62 297 ILE B N 1
ATOM 5398 C CA . ILE B 1 297 ? 1.158 13.242 6.879 1 95.62 297 ILE B CA 1
ATOM 5399 C C . ILE B 1 297 ? 2.15 13.594 7.988 1 95.62 297 ILE B C 1
ATOM 5401 O O . ILE B 1 297 ? 3.088 12.836 8.25 1 95.62 297 ILE B O 1
ATOM 5405 N N . PHE B 1 298 ? 1.922 14.727 8.625 1 96.06 298 PHE B N 1
ATOM 5406 C CA . PHE B 1 298 ? 2.791 15.133 9.727 1 96.06 298 PHE B CA 1
ATOM 5407 C C . PHE B 1 298 ? 2.729 14.125 10.867 1 96.06 298 PHE B C 1
ATOM 5409 O O . PHE B 1 298 ? 3.748 13.82 11.484 1 96.06 298 PHE B O 1
ATOM 5416 N N . THR B 1 299 ? 1.51 13.648 11.133 1 96.62 299 THR B N 1
ATOM 5417 C CA . THR B 1 299 ? 1.349 12.617 12.148 1 96.62 299 THR B CA 1
ATOM 5418 C C . THR B 1 299 ? 2.207 11.398 11.82 1 96.62 299 THR B C 1
ATOM 5420 O O . THR B 1 299 ? 2.844 10.82 12.711 1 96.62 299 THR B O 1
ATOM 5423 N N . LEU B 1 300 ? 2.256 11.055 10.57 1 97.69 300 LEU B N 1
ATOM 5424 C CA . LEU B 1 300 ? 3.049 9.906 10.133 1 97.69 300 LEU B CA 1
ATOM 5425 C C . LEU B 1 300 ? 4.539 10.188 10.297 1 97.69 300 LEU B C 1
ATOM 5427 O O . LEU B 1 300 ? 5.312 9.281 10.609 1 97.69 300 LEU B O 1
ATOM 5431 N N . VAL B 1 301 ? 4.922 11.406 10.047 1 98.06 301 VAL B N 1
ATOM 5432 C CA . VAL B 1 301 ? 6.312 11.805 10.219 1 98.06 301 VAL B CA 1
ATOM 5433 C C . VAL B 1 301 ? 6.738 11.594 11.672 1 98.06 301 VAL B C 1
ATOM 5435 O O . VAL B 1 301 ? 7.805 11.031 11.938 1 98.06 301 VAL B O 1
ATOM 5438 N N . LEU B 1 302 ? 5.902 12.039 12.562 1 97.12 302 LEU B N 1
ATOM 5439 C CA . LEU B 1 302 ? 6.219 11.898 13.984 1 97.12 302 LEU B CA 1
ATOM 5440 C C . LEU B 1 302 ? 6.316 10.422 14.367 1 97.12 302 LEU B C 1
ATOM 5442 O O . LEU B 1 302 ? 7.203 10.031 15.133 1 97.12 302 LEU B O 1
ATOM 5446 N N . ARG B 1 303 ? 5.469 9.656 13.805 1 96.94 303 ARG B N 1
ATOM 5447 C CA . ARG B 1 303 ? 5.488 8.227 14.102 1 96.94 303 ARG B CA 1
ATOM 5448 C C . ARG B 1 303 ? 6.738 7.566 13.523 1 96.94 303 ARG B C 1
ATOM 5450 O O . ARG B 1 303 ? 7.293 6.648 14.125 1 96.94 303 ARG B O 1
ATOM 5457 N N . ALA B 1 304 ? 7.109 7.98 12.359 1 97.56 304 ALA B N 1
ATOM 5458 C CA . ALA B 1 304 ? 8.336 7.457 11.758 1 97.56 304 ALA B CA 1
ATOM 5459 C C . ALA B 1 304 ? 9.547 7.773 12.633 1 97.56 304 ALA B C 1
ATOM 5461 O O . ALA B 1 304 ? 10.461 6.953 12.758 1 97.56 304 ALA B O 1
ATOM 5462 N N . CYS B 1 305 ? 9.523 8.977 13.242 1 97.06 305 CYS B N 1
ATOM 5463 C CA . CYS B 1 305 ? 10.625 9.375 14.109 1 97.06 305 CYS B CA 1
ATOM 5464 C C . CYS B 1 305 ? 10.68 8.5 15.359 1 97.06 305 CYS B C 1
ATOM 5466 O O . CYS B 1 305 ? 11.758 8.273 15.914 1 97.06 305 CYS B O 1
ATOM 5468 N N . GLU B 1 306 ? 9.492 7.992 15.789 1 96.06 306 GLU B N 1
ATOM 5469 C CA . GLU B 1 306 ? 9.453 7.07 16.922 1 96.06 306 GLU B CA 1
ATOM 5470 C C . GLU B 1 306 ? 9.992 5.695 16.531 1 96.06 306 GLU B C 1
ATOM 5472 O O . GLU B 1 306 ? 10.594 5.004 17.344 1 96.06 306 GLU B O 1
ATOM 5477 N N . ARG B 1 307 ? 9.797 5.309 15.367 1 95.81 307 ARG B N 1
ATOM 5478 C CA . ARG B 1 307 ? 10.055 3.947 14.898 1 95.81 307 ARG B CA 1
ATOM 5479 C C . ARG B 1 307 ? 11.5 3.781 14.453 1 95.81 307 ARG B C 1
ATOM 5481 O O . ARG B 1 307 ? 12.117 2.742 14.703 1 95.81 307 ARG B O 1
ATOM 5488 N N . LEU B 1 308 ? 12.102 4.828 13.781 1 96.5 308 LEU B N 1
ATOM 5489 C CA . LEU B 1 308 ? 13.391 4.68 13.117 1 96.5 308 LEU B CA 1
ATOM 5490 C C . LEU B 1 308 ? 14.477 5.434 13.867 1 96.5 308 LEU B C 1
ATOM 5492 O O . LEU B 1 308 ? 14.211 6.473 14.484 1 96.5 308 LEU B O 1
ATOM 5496 N N . PRO B 1 309 ? 15.688 4.961 13.828 1 94.31 309 PRO B N 1
ATOM 5497 C CA . PRO B 1 309 ? 16.797 5.645 14.5 1 94.31 309 PRO B CA 1
ATOM 5498 C C . PRO B 1 309 ? 17.125 7 13.867 1 94.31 309 PRO B C 1
ATOM 5500 O O . PRO B 1 309 ? 17.062 7.145 12.648 1 94.31 309 PRO B O 1
ATOM 5503 N N . ALA B 1 310 ? 17.531 7.914 14.695 1 92.25 310 ALA B N 1
ATOM 5504 C CA . ALA B 1 310 ? 17.875 9.266 14.258 1 92.25 310 ALA B CA 1
ATOM 5505 C C . ALA B 1 310 ? 19.031 9.234 13.25 1 92.25 310 ALA B C 1
ATOM 5507 O O . ALA B 1 310 ? 19.078 10.055 12.336 1 92.25 310 ALA B O 1
ATOM 5508 N N . SER B 1 311 ? 19.922 8.273 13.367 1 91.69 311 SER B N 1
ATOM 5509 C CA . SER B 1 311 ? 21.078 8.156 12.492 1 91.69 311 SER B CA 1
ATOM 5510 C C . SER B 1 311 ? 20.672 7.84 11.062 1 91.69 311 SER B C 1
ATOM 5512 O O . SER B 1 311 ? 21.312 8.281 10.102 1 91.69 311 SER B O 1
ATOM 5514 N N . TYR B 1 312 ? 19.641 7.07 10.938 1 93.75 312 TYR B N 1
ATOM 5515 C CA . TYR B 1 312 ? 19.094 6.746 9.625 1 93.75 312 TYR B CA 1
ATOM 5516 C C . TYR B 1 312 ? 18.328 7.93 9.047 1 93.75 312 TYR B C 1
ATOM 5518 O O . TYR B 1 312 ? 18.5 8.281 7.879 1 93.75 312 TYR B O 1
ATOM 5526 N N . LEU B 1 313 ? 17.516 8.586 9.898 1 95.38 313 LEU B N 1
ATOM 5527 C CA . LEU B 1 313 ? 16.625 9.648 9.461 1 95.38 313 LEU B CA 1
ATOM 5528 C C . LEU B 1 313 ? 17.391 10.914 9.125 1 95.38 313 LEU B C 1
ATOM 5530 O O . LEU B 1 313 ? 16.906 11.766 8.375 1 95.38 313 LEU B O 1
ATOM 5534 N N . GLY B 1 314 ? 18.609 11.047 9.641 1 94.56 314 GLY B N 1
ATOM 5535 C CA . GLY B 1 314 ? 19.391 12.258 9.461 1 94.56 314 GLY B CA 1
ATOM 5536 C C . GLY B 1 314 ? 20.266 12.219 8.219 1 94.56 314 GLY B C 1
ATOM 5537 O O . GLY B 1 314 ? 20.891 13.219 7.855 1 94.56 314 GLY B O 1
ATOM 5538 N N . ARG B 1 315 ? 20.266 11.125 7.512 1 93.25 315 ARG B N 1
ATOM 5539 C CA . ARG B 1 315 ? 21.125 10.977 6.348 1 93.25 315 ARG B CA 1
ATOM 5540 C C . ARG B 1 315 ? 20.469 11.555 5.102 1 93.25 315 ARG B C 1
ATOM 5542 O O . ARG B 1 315 ? 19.391 11.109 4.695 1 93.25 315 ARG B O 1
ATOM 5549 N N . GLU B 1 316 ? 21.172 12.398 4.453 1 92.12 316 GLU B N 1
ATOM 5550 C CA . GLU B 1 316 ? 20.641 13.086 3.279 1 92.12 316 GLU B CA 1
ATOM 5551 C C . GLU B 1 316 ? 20.359 12.102 2.146 1 92.12 316 GLU B C 1
ATOM 5553 O O . GLU B 1 316 ? 19.422 12.305 1.37 1 92.12 316 GLU B O 1
ATOM 5558 N N . GLU B 1 317 ? 21.109 11.07 2.119 1 91 317 GLU B N 1
ATOM 5559 C CA . GLU B 1 317 ? 20.953 10.078 1.06 1 91 317 GLU B CA 1
ATOM 5560 C C . GLU B 1 317 ? 19.656 9.305 1.21 1 91 317 GLU B C 1
ATOM 5562 O O . GLU B 1 317 ? 19.188 8.656 0.265 1 91 317 GLU B O 1
ATOM 5567 N N . ASN B 1 318 ? 19.031 9.398 2.393 1 93.12 318 ASN B N 1
ATOM 5568 C CA . ASN B 1 318 ? 17.844 8.617 2.668 1 93.12 318 ASN B CA 1
ATOM 5569 C C . ASN B 1 318 ? 16.578 9.453 2.49 1 93.12 318 ASN B C 1
ATOM 5571 O O . ASN B 1 318 ? 15.477 9.016 2.846 1 93.12 318 ASN B O 1
ATOM 5575 N N . THR B 1 319 ? 16.719 10.664 1.92 1 96.44 319 THR B N 1
ATOM 5576 C CA . THR B 1 319 ? 15.57 11.555 1.783 1 96.44 319 THR B CA 1
ATOM 5577 C C . THR B 1 319 ? 14.5 10.93 0.895 1 96.44 319 THR B C 1
ATOM 5579 O O . THR B 1 319 ? 13.312 10.945 1.232 1 96.44 319 THR B O 1
ATOM 5582 N N . ALA B 1 320 ? 14.977 10.336 -0.207 1 96.38 320 ALA B N 1
ATOM 5583 C CA . ALA B 1 320 ? 14.031 9.688 -1.111 1 96.38 320 ALA B CA 1
ATOM 5584 C C . ALA B 1 320 ? 13.352 8.5 -0.433 1 96.38 320 ALA B C 1
ATOM 5586 O O . ALA B 1 320 ? 12.148 8.281 -0.601 1 96.38 320 ALA B O 1
ATOM 5587 N N . HIS B 1 321 ? 14.109 7.715 0.31 1 95.25 321 HIS B N 1
ATOM 5588 C CA . HIS B 1 321 ? 13.562 6.578 1.04 1 95.25 321 HIS B CA 1
ATOM 5589 C C . HIS B 1 321 ? 12.547 7.027 2.082 1 95.25 321 HIS B C 1
ATOM 5591 O O . HIS B 1 321 ? 11.531 6.359 2.295 1 95.25 321 HIS B O 1
ATOM 5597 N N . ALA B 1 322 ? 12.859 8.148 2.707 1 97.06 322 ALA B N 1
ATOM 5598 C CA . ALA B 1 322 ? 11.922 8.703 3.68 1 97.06 322 ALA B CA 1
ATOM 5599 C C . ALA B 1 322 ? 10.625 9.125 3.002 1 97.06 322 ALA B C 1
ATOM 5601 O O . ALA B 1 322 ? 9.531 8.891 3.529 1 97.06 322 ALA B O 1
ATOM 5602 N N . TRP B 1 323 ? 10.773 9.758 1.879 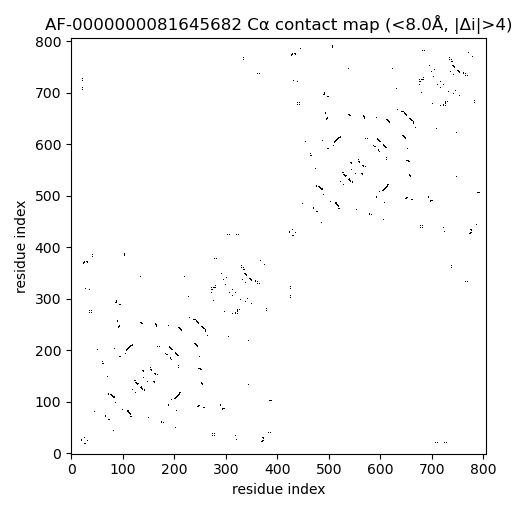1 98.19 323 TRP B N 1
ATOM 5603 C CA . TRP B 1 323 ? 9.594 10.227 1.152 1 98.19 323 TRP B CA 1
ATOM 5604 C C . TRP B 1 323 ? 8.742 9.047 0.689 1 98.19 323 TRP B C 1
ATOM 5606 O O . TRP B 1 323 ? 7.531 9.016 0.924 1 98.19 323 TRP B O 1
ATOM 5616 N N . LEU B 1 324 ? 9.344 8.039 0.064 1 97.69 324 LEU B N 1
ATOM 5617 C CA . LEU B 1 324 ? 8.633 6.848 -0.392 1 97.69 324 LEU B CA 1
ATOM 5618 C C . LEU B 1 324 ? 8.031 6.09 0.786 1 97.69 324 LEU B C 1
ATOM 5620 O O . LEU B 1 324 ? 6.898 5.613 0.708 1 97.69 324 LEU B O 1
ATOM 5624 N N . GLY B 1 325 ? 8.82 6.023 1.85 1 97.31 325 GLY B N 1
ATOM 5625 C CA . GLY B 1 325 ? 8.344 5.344 3.041 1 97.31 325 GLY B CA 1
ATOM 5626 C C . GLY B 1 325 ? 7.137 6.012 3.67 1 97.31 325 GLY B C 1
ATOM 5627 O O . GLY B 1 325 ? 6.234 5.336 4.172 1 97.31 325 GLY B O 1
ATOM 5628 N N . LEU B 1 326 ? 7.148 7.301 3.645 1 97.75 326 LEU B N 1
ATOM 5629 C CA . LEU B 1 326 ? 6.004 8.039 4.164 1 97.75 326 LEU B CA 1
ATOM 5630 C C . LEU B 1 326 ? 4.746 7.738 3.352 1 97.75 326 LEU B C 1
ATOM 5632 O O . LEU B 1 326 ? 3.656 7.617 3.91 1 97.75 326 LEU B O 1
ATOM 5636 N N . LEU B 1 327 ? 4.934 7.672 2.049 1 97.56 327 LEU B N 1
ATOM 5637 C CA . LEU B 1 327 ? 3.809 7.316 1.191 1 97.56 327 LEU B CA 1
ATOM 5638 C C . LEU B 1 327 ? 3.311 5.91 1.507 1 97.56 327 LEU B C 1
ATOM 5640 O O . LEU B 1 327 ? 2.102 5.664 1.522 1 97.56 327 LEU B O 1
ATOM 5644 N N . ASP B 1 328 ? 4.227 5.016 1.75 1 97.88 328 ASP B N 1
ATOM 5645 C CA . ASP B 1 328 ? 3.855 3.65 2.111 1 97.88 328 ASP B CA 1
ATOM 5646 C C . ASP B 1 328 ? 3.143 3.615 3.461 1 97.88 328 ASP B C 1
ATOM 5648 O O . ASP B 1 328 ? 2.199 2.844 3.65 1 97.88 328 ASP B O 1
ATOM 5652 N N . ASP B 1 329 ? 3.65 4.406 4.406 1 98.12 329 ASP B N 1
ATOM 5653 C CA . ASP B 1 329 ? 2.975 4.516 5.695 1 98.12 329 ASP B CA 1
ATOM 5654 C C . ASP B 1 329 ? 1.531 4.98 5.523 1 98.12 329 ASP B C 1
ATOM 5656 O O . ASP B 1 329 ? 0.621 4.453 6.164 1 98.12 329 ASP B O 1
ATOM 5660 N N . LEU B 1 330 ? 1.391 5.977 4.734 1 97.31 330 LEU B N 1
ATOM 5661 C CA . LEU B 1 330 ? 0.055 6.508 4.492 1 97.31 330 LEU B CA 1
ATOM 5662 C C . LEU B 1 330 ? -0.841 5.457 3.848 1 97.31 330 LEU B C 1
ATOM 5664 O O . LEU B 1 330 ? -2.006 5.312 4.227 1 97.31 330 LEU B O 1
ATOM 5668 N N . SER B 1 331 ? -0.292 4.73 2.871 1 97.31 331 SER B N 1
ATOM 5669 C CA . SER B 1 331 ? -1.054 3.68 2.209 1 97.31 331 SER B CA 1
ATOM 5670 C C . SER B 1 331 ? -1.543 2.637 3.207 1 97.31 331 SER B C 1
ATOM 5672 O O . SER B 1 331 ? -2.686 2.184 3.131 1 97.31 331 SER B O 1
ATOM 5674 N N . ALA B 1 332 ? -0.676 2.232 4.07 1 97.5 332 ALA B N 1
ATOM 5675 C CA . ALA B 1 332 ? -1.044 1.25 5.09 1 97.5 332 ALA B CA 1
ATOM 5676 C C . ALA B 1 332 ? -2.189 1.763 5.957 1 97.5 332 ALA B C 1
ATOM 5678 O O . ALA B 1 332 ? -3.109 1.012 6.289 1 97.5 332 ALA B O 1
ATOM 5679 N N . CYS B 1 333 ? -2.131 3.031 6.309 1 97.38 333 CYS B N 1
ATOM 5680 C CA . CYS B 1 333 ? -3.172 3.625 7.141 1 97.38 333 CYS B CA 1
ATOM 5681 C C . CYS B 1 333 ? -4.504 3.668 6.402 1 97.38 333 CYS B C 1
ATOM 5683 O O . CYS B 1 333 ? -5.559 3.451 6.996 1 97.38 333 CYS B O 1
ATOM 5685 N N . LEU B 1 334 ? -4.465 3.984 5.168 1 96.19 334 LEU B N 1
ATOM 5686 C CA . LEU B 1 334 ? -5.688 4.07 4.375 1 96.19 334 LEU B CA 1
ATOM 5687 C C . LEU B 1 334 ? -6.332 2.697 4.219 1 96.19 334 LEU B C 1
ATOM 5689 O O . LEU B 1 334 ? -7.555 2.564 4.309 1 96.19 334 LEU B O 1
ATOM 5693 N N . VAL B 1 335 ? -5.469 1.689 4.027 1 95.56 335 VAL B N 1
ATOM 5694 C CA . VAL B 1 335 ? -5.961 0.326 3.861 1 95.56 335 VAL B CA 1
ATOM 5695 C C . VAL B 1 335 ? -6.582 -0.163 5.168 1 95.56 335 VAL B C 1
ATOM 5697 O O . VAL B 1 335 ? -7.617 -0.832 5.156 1 95.56 335 VAL B O 1
ATOM 5700 N N . HIS B 1 336 ? -5.973 0.193 6.277 1 95.38 336 HIS B N 1
ATOM 5701 C CA . HIS B 1 336 ? -6.488 -0.187 7.586 1 95.38 336 HIS B CA 1
ATOM 5702 C C . HIS B 1 336 ? -7.574 0.776 8.047 1 95.38 336 HIS B C 1
ATOM 5704 O O . HIS B 1 336 ? -8.297 0.491 9.008 1 95.38 336 HIS B O 1
ATOM 5710 N N . ARG B 1 337 ? -7.695 1.871 7.41 1 94.88 337 ARG B N 1
ATOM 5711 C CA . ARG B 1 337 ? -8.641 2.932 7.754 1 94.88 337 ARG B CA 1
ATOM 5712 C C . ARG B 1 337 ? -8.422 3.414 9.188 1 94.88 337 ARG B C 1
ATOM 5714 O O . ARG B 1 337 ? -9.375 3.549 9.953 1 94.88 337 ARG B O 1
ATOM 5721 N N . CYS B 1 338 ? -7.137 3.525 9.469 1 96.56 338 CYS B N 1
ATOM 5722 C CA . CYS B 1 338 ? -6.812 3.906 10.836 1 96.56 338 CYS B CA 1
ATOM 5723 C C . CYS B 1 338 ? -5.492 4.66 10.898 1 96.56 338 CYS B C 1
ATOM 5725 O O . CYS B 1 338 ? -4.477 4.184 10.383 1 96.56 338 CYS B O 1
ATOM 5727 N N . LEU B 1 339 ? -5.543 5.801 11.406 1 97.19 339 LEU B N 1
ATOM 5728 C CA . LEU B 1 339 ? -4.375 6.609 11.734 1 97.19 339 LEU B CA 1
ATOM 5729 C C . LEU B 1 339 ? -4.516 7.23 13.117 1 97.19 339 LEU B C 1
ATOM 5731 O O . LEU B 1 339 ? -5.145 8.281 13.273 1 97.19 339 LEU B O 1
ATOM 5735 N N . PRO B 1 340 ? -3.949 6.625 14.094 1 96.88 340 PRO B N 1
ATOM 5736 C CA . PRO B 1 340 ? -4.07 7.16 15.453 1 96.88 340 PRO B CA 1
ATOM 5737 C C . PRO B 1 340 ? -3.377 8.508 15.617 1 96.88 340 PRO B C 1
ATOM 5739 O O . PRO B 1 340 ? -2.273 8.711 15.102 1 96.88 340 PRO B O 1
ATOM 5742 N N . HIS B 1 341 ? -3.984 9.383 16.312 1 96.44 341 HIS B N 1
ATOM 5743 C CA . HIS B 1 341 ? -3.375 10.664 16.656 1 96.44 341 HIS B CA 1
ATOM 5744 C C . HIS B 1 341 ? -2.094 10.461 17.469 1 96.44 341 HIS B C 1
ATOM 5746 O O . HIS B 1 341 ? -2.004 9.539 18.281 1 96.44 341 HIS B O 1
ATOM 5752 N N . TYR B 1 342 ? -1.105 11.297 17.25 1 96.5 342 TYR B N 1
ATOM 5753 C CA . TYR B 1 342 ? 0.211 11.07 17.844 1 96.5 342 TYR B CA 1
ATOM 5754 C C . TYR B 1 342 ? 0.153 11.156 19.359 1 96.5 342 TYR B C 1
ATOM 5756 O O . TYR B 1 342 ? 0.745 10.328 20.062 1 96.5 342 TYR B O 1
ATOM 5764 N N . PHE B 1 343 ? -0.615 12.141 19.922 1 95.12 343 PHE B N 1
ATOM 5765 C CA . PHE B 1 343 ? -0.664 12.375 21.359 1 95.12 343 PHE B CA 1
ATOM 5766 C C . PHE B 1 343 ? -1.808 11.594 22 1 95.12 343 PHE B C 1
ATOM 5768 O O . PHE B 1 343 ? -1.812 11.375 23.203 1 95.12 343 PHE B O 1
ATOM 5775 N N . LEU B 1 344 ? -2.824 11.312 21.188 1 95.12 344 LEU B N 1
ATOM 5776 C CA . LEU B 1 344 ? -4.008 10.586 21.625 1 95.12 344 LEU B CA 1
ATOM 5777 C C . LEU B 1 344 ? -4.242 9.352 20.766 1 95.12 344 LEU B C 1
ATOM 5779 O O . LEU B 1 344 ? -5.164 9.328 19.953 1 95.12 344 LEU B O 1
ATOM 5783 N N . PRO B 1 345 ? -3.564 8.273 21.047 1 93.88 345 PRO B N 1
ATOM 5784 C CA . PRO B 1 345 ? -3.602 7.102 20.172 1 93.88 345 PRO B CA 1
ATOM 5785 C C . PRO B 1 345 ? -4.996 6.492 20.062 1 93.88 345 PRO B C 1
ATOM 5787 O O . PRO B 1 345 ? -5.281 5.77 19.109 1 93.88 345 PRO B O 1
ATOM 5790 N N . GLN B 1 346 ? -5.852 6.758 20.953 1 92.56 346 GLN B N 1
ATOM 5791 C CA . GLN B 1 346 ? -7.207 6.219 20.891 1 92.56 346 GLN B CA 1
ATOM 5792 C C . GLN B 1 346 ? -8.062 6.988 19.891 1 92.56 346 GLN B C 1
ATOM 5794 O O . GLN B 1 346 ? -9.164 6.559 19.547 1 92.56 346 GLN B O 1
ATOM 5799 N N . TRP B 1 347 ? -7.531 8.102 19.438 1 94.94 347 TRP B N 1
ATOM 5800 C CA . TRP B 1 347 ? -8.258 8.93 18.484 1 94.94 347 TRP B CA 1
ATOM 5801 C C . TRP B 1 347 ? -7.801 8.641 17.047 1 94.94 347 TRP B C 1
ATOM 5803 O O . TRP B 1 347 ? -6.699 9.031 16.656 1 94.94 347 TRP B O 1
ATOM 5813 N N . ASN B 1 348 ? -8.688 7.945 16.266 1 95.69 348 ASN B N 1
ATOM 5814 C CA . ASN B 1 348 ? -8.445 7.758 14.836 1 95.69 348 ASN B CA 1
ATOM 5815 C C . ASN B 1 348 ? -8.781 9.016 14.039 1 95.69 348 ASN B C 1
ATOM 5817 O O . ASN B 1 348 ? -9.953 9.344 13.844 1 95.69 348 ASN B O 1
ATOM 5821 N N . VAL B 1 349 ? -7.785 9.641 13.5 1 93.06 349 VAL B N 1
ATOM 5822 C CA . VAL B 1 349 ? -7.973 10.945 12.875 1 93.06 349 VAL B CA 1
ATOM 5823 C C . VAL B 1 349 ? -8.555 10.766 11.469 1 93.06 349 VAL B C 1
ATOM 5825 O O . VAL B 1 349 ? -8.891 11.75 10.805 1 93.06 349 VAL B O 1
ATOM 5828 N N . LEU B 1 350 ? -8.727 9.477 10.992 1 92.81 350 LEU B N 1
ATOM 5829 C CA . LEU B 1 350 ? -9.359 9.219 9.703 1 92.81 350 LEU B CA 1
ATOM 5830 C C . LEU B 1 350 ? -10.852 8.992 9.859 1 92.81 350 LEU B C 1
ATOM 5832 O O . LEU B 1 350 ? -11.57 8.797 8.875 1 92.81 350 LEU B O 1
ATOM 5836 N N . GLU B 1 351 ? -11.352 8.953 10.992 1 86.75 351 GLU B N 1
ATOM 5837 C CA . GLU B 1 351 ? -12.727 8.578 11.297 1 86.75 351 GLU B CA 1
ATOM 5838 C C . GLU B 1 351 ? -13.719 9.469 10.547 1 86.75 351 GLU B C 1
ATOM 5840 O O . GLU B 1 351 ? -14.828 9.031 10.227 1 86.75 351 GLU B O 1
ATOM 5845 N N . GLY B 1 352 ? -13.461 10.641 10.18 1 81.06 352 GLY B N 1
ATOM 5846 C CA . GLY B 1 352 ? -14.398 11.516 9.492 1 81.06 352 GLY B CA 1
ATOM 5847 C C . GLY B 1 352 ? -14.469 11.258 8 1 81.06 352 GLY B C 1
ATOM 5848 O O . GLY B 1 352 ? -15.398 11.727 7.332 1 81.06 352 GLY B O 1
ATOM 5849 N N . LEU B 1 353 ? -13.656 10.406 7.48 1 88.94 353 LEU B N 1
ATOM 5850 C CA . LEU B 1 353 ? -13.625 10.141 6.043 1 88.94 353 LEU B CA 1
ATOM 5851 C C . LEU B 1 353 ? -14.484 8.938 5.691 1 88.94 353 LEU B C 1
ATOM 5853 O O . LEU B 1 353 ? -14.508 7.949 6.43 1 88.94 353 LEU B O 1
ATOM 5857 N N . SER B 1 354 ? -15.188 9.109 4.629 1 91.69 354 SER B N 1
ATOM 5858 C CA . SER B 1 354 ? -15.992 7.996 4.152 1 91.69 354 SER B CA 1
ATOM 5859 C C . SER B 1 354 ? -15.125 6.883 3.582 1 91.69 354 SER B C 1
ATOM 5861 O O . SER B 1 354 ? -13.961 7.113 3.238 1 91.69 354 SER B O 1
ATOM 5863 N N . ARG B 1 355 ? -15.766 5.715 3.479 1 91.38 355 ARG B N 1
ATOM 5864 C CA . ARG B 1 355 ? -15.055 4.59 2.881 1 91.38 355 ARG B CA 1
ATOM 5865 C C . ARG B 1 355 ? -14.688 4.883 1.432 1 91.38 355 ARG B C 1
ATOM 5867 O O . ARG B 1 355 ? -13.602 4.516 0.977 1 91.38 355 ARG B O 1
ATOM 5874 N N . ARG B 1 356 ? -15.531 5.492 0.77 1 91.44 356 ARG B N 1
ATOM 5875 C CA . ARG B 1 356 ? -15.305 5.844 -0.627 1 91.44 356 ARG B CA 1
ATOM 5876 C C . ARG B 1 356 ? -14.133 6.812 -0.762 1 91.44 356 ARG B C 1
ATOM 5878 O O . ARG B 1 356 ? -13.305 6.676 -1.67 1 91.44 356 ARG B O 1
ATOM 5885 N N . ASP B 1 357 ? -14.047 7.773 0.129 1 91.94 357 ASP B N 1
ATOM 5886 C CA . ASP B 1 357 ? -12.953 8.75 0.094 1 91.94 357 ASP B CA 1
ATOM 5887 C C . ASP B 1 357 ? -11.617 8.086 0.405 1 91.94 357 ASP B C 1
ATOM 5889 O O . ASP B 1 357 ? -10.602 8.414 -0.209 1 91.94 357 ASP B O 1
ATOM 5893 N N . LEU B 1 358 ? -11.719 7.188 1.337 1 93.5 358 LEU B N 1
ATOM 5894 C CA . LEU B 1 358 ? -10.5 6.48 1.712 1 93.5 358 LEU B CA 1
ATOM 5895 C C . LEU B 1 358 ? -9.992 5.621 0.558 1 93.5 358 LEU B C 1
ATOM 5897 O O . LEU B 1 358 ? -8.789 5.574 0.293 1 93.5 358 LEU B O 1
ATOM 5901 N N . GLU B 1 359 ? -10.875 4.969 -0.133 1 92.69 359 GLU B N 1
ATOM 5902 C CA . GLU B 1 359 ? -10.508 4.141 -1.278 1 92.69 359 GLU B CA 1
ATOM 5903 C C . GLU B 1 359 ? -9.953 4.988 -2.42 1 92.69 359 GLU B C 1
ATOM 5905 O O . GLU B 1 359 ? -8.992 4.598 -3.08 1 92.69 359 GLU B O 1
ATOM 5910 N N . ARG B 1 360 ? -10.586 6.078 -2.615 1 92.94 360 ARG B N 1
ATOM 5911 C CA . ARG B 1 360 ? -10.125 6.988 -3.654 1 92.94 360 ARG B CA 1
ATOM 5912 C C . ARG B 1 360 ? -8.719 7.496 -3.352 1 92.94 360 ARG B C 1
ATOM 5914 O O . ARG B 1 360 ? -7.859 7.527 -4.234 1 92.94 360 ARG B O 1
ATOM 5921 N N . LEU B 1 361 ? -8.523 7.914 -2.133 1 93.75 361 LEU B N 1
ATOM 5922 C CA . LEU B 1 361 ? -7.215 8.406 -1.724 1 93.75 361 LEU B CA 1
ATOM 5923 C C . LEU B 1 361 ? -6.16 7.312 -1.868 1 93.75 361 LEU B C 1
ATOM 5925 O O . LEU B 1 361 ? -5.027 7.586 -2.277 1 93.75 361 LEU B O 1
ATOM 5929 N N . ALA B 1 362 ? -6.531 6.105 -1.521 1 95.38 362 ALA B N 1
ATOM 5930 C CA . ALA B 1 362 ? -5.605 4.98 -1.643 1 95.38 362 ALA B CA 1
ATOM 5931 C C . ALA B 1 362 ? -5.207 4.754 -3.098 1 95.38 362 ALA B C 1
ATOM 5933 O O . ALA B 1 362 ? -4.043 4.473 -3.393 1 95.38 362 ALA B O 1
ATOM 5934 N N . ARG B 1 363 ? -6.133 4.863 -3.982 1 94.69 363 ARG B N 1
ATOM 5935 C CA . ARG B 1 363 ? -5.859 4.688 -5.406 1 94.69 363 ARG B CA 1
ATOM 5936 C C . ARG B 1 363 ? -4.961 5.797 -5.934 1 94.69 363 ARG B C 1
ATOM 5938 O O . ARG B 1 363 ? -4.047 5.543 -6.723 1 94.69 363 ARG B O 1
ATOM 5945 N N . GLU B 1 364 ? -5.262 6.973 -5.492 1 94.06 364 GLU B N 1
ATOM 5946 C CA . GLU B 1 364 ? -4.43 8.102 -5.895 1 94.06 364 GLU B CA 1
ATOM 5947 C C . GLU B 1 364 ? -2.996 7.938 -5.395 1 94.06 364 GLU B C 1
ATOM 5949 O O . GLU B 1 364 ? -2.043 8.219 -6.125 1 94.06 364 GLU B O 1
ATOM 5954 N N . LEU B 1 365 ? -2.908 7.566 -4.18 1 95.81 365 LEU B N 1
ATOM 5955 C CA . LEU B 1 365 ? -1.594 7.344 -3.588 1 95.81 365 LEU B CA 1
ATOM 5956 C C . LEU B 1 365 ? -0.838 6.25 -4.34 1 95.81 365 LEU B C 1
ATOM 5958 O O . LEU B 1 365 ? 0.372 6.359 -4.551 1 95.81 365 LEU B O 1
ATOM 5962 N N . ALA B 1 366 ? -1.543 5.18 -4.73 1 96.25 366 ALA B N 1
ATOM 5963 C CA . ALA B 1 366 ? -0.93 4.109 -5.516 1 96.25 366 ALA B CA 1
ATOM 5964 C C . ALA B 1 366 ? -0.436 4.633 -6.863 1 96.25 366 ALA B C 1
ATOM 5966 O O . ALA B 1 366 ? 0.584 4.168 -7.379 1 96.25 366 ALA B O 1
ATOM 5967 N N . GLY B 1 367 ? -1.185 5.574 -7.391 1 95.19 367 GLY B N 1
ATOM 5968 C CA . GLY B 1 367 ? -0.745 6.227 -8.617 1 95.19 367 GLY B CA 1
ATOM 5969 C C . GLY B 1 367 ? 0.536 7.02 -8.438 1 95.19 367 GLY B C 1
ATOM 5970 O O . GLY B 1 367 ? 1.414 6.988 -9.305 1 95.19 367 GLY B O 1
ATOM 5971 N N . VAL B 1 368 ? 0.659 7.703 -7.359 1 96.44 368 VAL B N 1
ATOM 5972 C CA . VAL B 1 368 ? 1.866 8.461 -7.051 1 96.44 368 VAL B CA 1
ATOM 5973 C C . VAL B 1 368 ? 3.045 7.508 -6.875 1 96.44 368 VAL B C 1
ATOM 5975 O O . VAL B 1 368 ? 4.141 7.77 -7.379 1 96.44 368 VAL B O 1
ATOM 5978 N N . ARG B 1 369 ? 2.795 6.367 -6.184 1 97.56 369 ARG B N 1
ATOM 5979 C CA . ARG B 1 369 ? 3.846 5.398 -5.895 1 97.56 369 ARG B CA 1
ATOM 5980 C C . ARG B 1 369 ? 4.289 4.676 -7.16 1 97.56 369 ARG B C 1
ATOM 5982 O O . ARG B 1 369 ? 5.414 4.176 -7.238 1 97.56 369 ARG B O 1
ATOM 5989 N N . ALA B 1 370 ? 3.406 4.668 -8.188 1 96.81 370 ALA B N 1
ATOM 5990 C CA . ALA B 1 370 ? 3.721 3.994 -9.445 1 96.81 370 ALA B CA 1
ATOM 5991 C C . ALA B 1 370 ? 4.684 4.824 -10.281 1 96.81 370 ALA B C 1
ATOM 5993 O O . ALA B 1 370 ? 5.492 4.277 -11.039 1 96.81 370 ALA B O 1
ATOM 5994 N N . ASP B 1 371 ? 4.594 6.137 -10.148 1 97.38 371 ASP B N 1
ATOM 5995 C CA . ASP B 1 371 ? 5.484 7.039 -10.867 1 97.38 371 ASP B CA 1
ATOM 5996 C C . ASP B 1 371 ? 5.863 8.242 -10.016 1 97.38 371 ASP B C 1
ATOM 5998 O O . ASP B 1 371 ? 5.516 9.375 -10.344 1 97.38 371 ASP B O 1
ATOM 6002 N N . PRO B 1 372 ? 6.676 7.996 -9.047 1 97.81 372 PRO B N 1
ATOM 6003 C CA . PRO B 1 372 ? 7.016 9.07 -8.109 1 97.81 372 PRO B CA 1
ATOM 6004 C C . PRO B 1 372 ? 7.844 10.18 -8.758 1 97.81 372 PRO B C 1
ATOM 6006 O O . PRO B 1 372 ? 7.73 11.344 -8.375 1 97.81 372 PRO B O 1
ATOM 6009 N N . SER B 1 373 ? 8.656 9.875 -9.781 1 97.81 373 SER B N 1
ATOM 6010 C CA . SER B 1 373 ? 9.477 10.875 -10.453 1 97.81 373 SER B CA 1
ATOM 6011 C C . SER B 1 373 ? 8.617 11.914 -11.156 1 97.81 373 SER B C 1
ATOM 6013 O O . SER B 1 373 ? 8.891 13.117 -11.078 1 97.81 373 SER B O 1
ATOM 6015 N N . LYS B 1 374 ? 7.637 11.422 -11.797 1 97.75 374 LYS B N 1
ATOM 6016 C CA . LYS B 1 374 ? 6.738 12.328 -12.516 1 97.75 374 LYS B CA 1
ATOM 6017 C C . LYS B 1 374 ? 6.02 13.266 -11.547 1 97.75 374 LYS B C 1
ATOM 6019 O O . LYS B 1 374 ? 5.902 14.469 -11.805 1 97.75 374 LYS B O 1
ATOM 6024 N N . CYS B 1 375 ? 5.57 12.742 -10.477 1 96.69 375 CYS B N 1
ATOM 6025 C CA . CYS B 1 375 ? 4.832 13.531 -9.484 1 96.69 375 CYS B CA 1
ATOM 6026 C C . CYS B 1 375 ? 5.73 14.586 -8.852 1 96.69 375 CYS B C 1
ATOM 6028 O O . CYS B 1 375 ? 5.309 15.719 -8.641 1 96.69 375 CYS B O 1
ATOM 6030 N N . LEU B 1 376 ? 6.941 14.203 -8.531 1 97.62 376 LEU B N 1
ATOM 6031 C CA . LEU B 1 376 ? 7.887 15.148 -7.949 1 97.62 376 LEU B CA 1
ATOM 6032 C C . LEU B 1 376 ? 8.258 16.234 -8.953 1 97.62 376 LEU B C 1
ATOM 6034 O O . LEU B 1 376 ? 8.406 17.406 -8.586 1 97.62 376 LEU B O 1
ATOM 6038 N N . ARG B 1 377 ? 8.406 15.852 -10.234 1 97.81 377 ARG B N 1
ATOM 6039 C CA . ARG B 1 377 ? 8.688 16.844 -11.273 1 97.81 377 ARG B CA 1
ATOM 6040 C C . ARG B 1 377 ? 7.559 17.859 -11.383 1 97.81 377 ARG B C 1
ATOM 6042 O O . ARG B 1 377 ? 7.809 19.047 -11.578 1 97.81 377 ARG B O 1
ATOM 6049 N N . GLN B 1 378 ? 6.395 17.375 -11.312 1 95.5 378 GLN B N 1
ATOM 6050 C CA . GLN B 1 378 ? 5.238 18.266 -11.352 1 95.5 378 GLN B CA 1
ATOM 6051 C C . GLN B 1 378 ? 5.238 19.219 -10.156 1 95.5 378 GLN B C 1
ATOM 6053 O O . GLN B 1 378 ? 4.875 20.391 -10.297 1 95.5 378 GLN B O 1
ATOM 6058 N N . ALA B 1 379 ? 5.582 18.719 -8.992 1 94 379 ALA B N 1
ATOM 6059 C CA . ALA B 1 379 ? 5.664 19.562 -7.805 1 94 379 ALA B CA 1
ATOM 6060 C C . ALA B 1 379 ? 6.727 20.641 -7.977 1 94 379 ALA B C 1
ATOM 6062 O O . ALA B 1 379 ? 6.52 21.797 -7.574 1 94 379 ALA B O 1
ATOM 6063 N N . VAL B 1 380 ? 7.848 20.266 -8.523 1 95.62 380 VAL B N 1
ATOM 6064 C CA . VAL B 1 380 ? 8.93 21.219 -8.773 1 95.62 380 VAL B CA 1
ATOM 6065 C C . VAL B 1 380 ? 8.469 22.281 -9.758 1 95.62 380 VAL B C 1
ATOM 6067 O O . VAL B 1 380 ? 8.711 23.469 -9.547 1 95.62 380 VAL B O 1
ATOM 6070 N N . GLU B 1 381 ? 7.77 21.812 -10.812 1 94.75 381 GLU B N 1
ATOM 6071 C CA . GLU B 1 381 ? 7.25 22.75 -11.797 1 94.75 381 GLU B CA 1
ATOM 6072 C C . GLU B 1 381 ? 6.227 23.703 -11.172 1 94.75 381 GLU B C 1
ATOM 6074 O O . GLU B 1 381 ? 6.184 24.891 -11.5 1 94.75 381 GLU B O 1
ATOM 6079 N N . GLY B 1 382 ? 5.453 23.188 -10.344 1 90.25 382 GLY B N 1
ATOM 6080 C CA . GLY B 1 382 ? 4.5 24.016 -9.633 1 90.25 382 GLY B CA 1
ATOM 6081 C C . GLY B 1 382 ? 5.168 25.078 -8.781 1 90.25 382 GLY B C 1
ATOM 6082 O O . GLY B 1 382 ? 4.695 26.219 -8.711 1 90.25 382 GLY B O 1
ATOM 6083 N N . ALA B 1 383 ? 6.207 24.719 -8.117 1 90 383 ALA B N 1
ATOM 6084 C CA . ALA B 1 383 ? 6.949 25.656 -7.289 1 90 383 ALA B CA 1
ATOM 6085 C C . ALA B 1 383 ? 7.602 26.734 -8.148 1 90 383 ALA B C 1
ATOM 6087 O O . ALA B 1 383 ? 7.664 27.906 -7.742 1 90 383 ALA B O 1
ATOM 6088 N N . LYS B 1 384 ? 8.062 26.375 -9.305 1 91.94 384 LYS B N 1
ATOM 6089 C CA . LYS B 1 384 ? 8.648 27.344 -10.234 1 91.94 384 LYS B CA 1
ATOM 6090 C C . LYS B 1 384 ? 7.594 28.328 -10.734 1 91.94 384 LYS B C 1
ATOM 6092 O O . LYS B 1 384 ? 7.855 29.531 -10.836 1 91.94 384 LYS B O 1
ATOM 6097 N N . ASP B 1 385 ? 6.484 27.828 -11.047 1 91.31 385 ASP B N 1
ATOM 6098 C CA . ASP B 1 385 ? 5.391 28.656 -11.523 1 91.31 385 ASP B CA 1
ATOM 6099 C C . ASP B 1 385 ? 4.961 29.672 -10.461 1 91.31 385 ASP B C 1
ATOM 6101 O O . ASP B 1 385 ? 4.652 30.812 -10.773 1 91.31 385 ASP B O 1
ATOM 6105 N N . ALA B 1 386 ? 4.887 29.234 -9.258 1 88 386 ALA B N 1
ATOM 6106 C CA . ALA B 1 386 ? 4.52 30.125 -8.156 1 88 386 ALA B CA 1
ATOM 6107 C C . ALA B 1 386 ? 5.523 31.266 -8.016 1 88 386 ALA B C 1
ATOM 6109 O O . ALA B 1 386 ? 5.145 32.406 -7.746 1 88 386 ALA B O 1
ATOM 6110 N N . LYS B 1 387 ? 6.73 30.953 -8.164 1 87.5 387 LYS B N 1
ATOM 6111 C CA . LYS B 1 387 ? 7.773 31.969 -8.086 1 87.5 387 LYS B CA 1
ATOM 6112 C C . LYS B 1 387 ? 7.668 32.969 -9.242 1 87.5 387 LYS B C 1
ATOM 6114 O O . LYS B 1 387 ? 7.895 34.156 -9.062 1 87.5 387 LYS B O 1
ATOM 6119 N N . ARG B 1 388 ? 7.363 32.438 -10.352 1 89.5 388 ARG B N 1
ATOM 6120 C CA . ARG B 1 388 ? 7.203 33.281 -11.523 1 89.5 388 ARG B CA 1
ATOM 6121 C C . ARG B 1 388 ? 6.016 34.25 -11.359 1 89.5 388 ARG B C 1
ATOM 6123 O O . ARG B 1 388 ? 6.098 35.406 -11.727 1 89.5 388 ARG B O 1
ATOM 6130 N N . LEU B 1 389 ? 4.992 33.688 -10.859 1 87.81 389 LEU B N 1
ATOM 6131 C CA . LEU B 1 389 ? 3.803 34.5 -10.625 1 87.81 389 LEU B CA 1
ATOM 6132 C C . LEU B 1 389 ? 4.078 35.594 -9.594 1 87.81 389 LEU B C 1
ATOM 6134 O O . LEU B 1 389 ? 3.613 36.719 -9.734 1 87.81 389 LEU B O 1
ATOM 6138 N N . ALA B 1 390 ? 4.789 35.25 -8.539 1 85.62 390 ALA B N 1
ATOM 6139 C CA . ALA B 1 390 ? 5.145 36.219 -7.504 1 85.62 390 ALA B CA 1
ATOM 6140 C C . ALA B 1 390 ? 6.016 37.312 -8.078 1 85.62 390 ALA B C 1
ATOM 6142 O O . ALA B 1 390 ? 5.836 38.5 -7.742 1 85.62 390 ALA B O 1
ATOM 6143 N N . LYS B 1 391 ? 6.926 37 -8.953 1 86.25 391 LYS B N 1
ATOM 6144 C CA . LYS B 1 391 ? 7.797 38 -9.594 1 86.25 391 LYS B CA 1
ATOM 6145 C C . LYS B 1 391 ? 7.004 38.906 -10.523 1 86.25 391 LYS B C 1
ATOM 6147 O O . LYS B 1 391 ? 7.258 40.094 -10.594 1 86.25 391 LYS B O 1
ATOM 6152 N N . ALA B 1 392 ? 6.09 38.312 -11.242 1 87.12 392 ALA B N 1
ATOM 6153 C CA . ALA B 1 392 ? 5.25 39.094 -12.148 1 87.12 392 ALA B CA 1
ATOM 6154 C C . ALA B 1 392 ? 4.418 40.125 -11.391 1 87.12 392 ALA B C 1
ATOM 6156 O O . ALA B 1 392 ? 4.219 41.25 -11.859 1 87.12 392 ALA B O 1
ATOM 6157 N N . PHE B 1 393 ? 3.947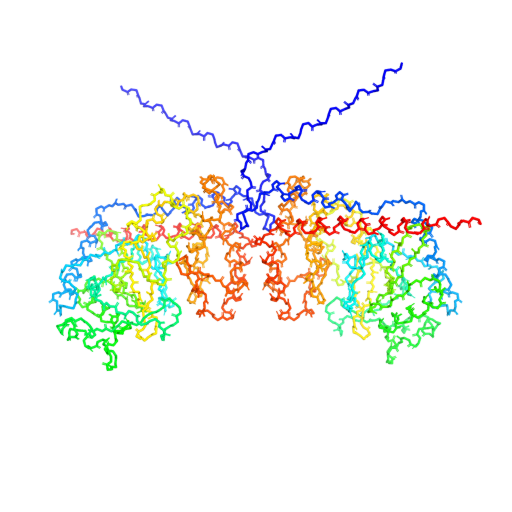 39.75 -10.281 1 82.94 393 PHE B N 1
ATOM 6158 C CA . PHE B 1 393 ? 3.164 40.656 -9.445 1 82.94 393 PHE B CA 1
ATOM 6159 C C . PHE B 1 393 ? 4.023 41.812 -8.938 1 82.94 393 PHE B C 1
ATOM 6161 O O . PHE B 1 393 ? 3.574 42.969 -8.914 1 82.94 393 PHE B O 1
ATOM 6168 N N . ARG B 1 394 ? 5.223 41.5 -8.539 1 82.62 394 ARG B N 1
ATOM 6169 C CA . ARG B 1 394 ? 6.141 42.5 -8.039 1 82.62 394 ARG B CA 1
ATOM 6170 C C . ARG B 1 394 ? 6.492 43.5 -9.133 1 82.62 394 ARG B C 1
ATOM 6172 O O . ARG B 1 394 ? 6.656 44.688 -8.859 1 82.62 394 ARG B O 1
ATOM 6179 N N . ASN B 1 395 ? 6.531 43.031 -10.344 1 82.75 395 ASN B N 1
ATOM 6180 C CA . ASN B 1 395 ? 6.891 43.875 -11.469 1 82.75 395 ASN B CA 1
ATOM 6181 C C . ASN B 1 395 ? 5.719 44.75 -11.898 1 82.75 395 ASN B C 1
ATOM 6183 O O . ASN B 1 395 ? 5.918 45.844 -12.469 1 82.75 395 ASN B O 1
ATOM 6187 N N . GLN B 1 396 ? 4.543 44.25 -11.867 1 74.12 396 GLN B N 1
ATOM 6188 C CA . GLN B 1 396 ? 3.375 45.031 -12.242 1 74.12 396 GLN B CA 1
ATOM 6189 C C . GLN B 1 396 ? 3.158 46.188 -11.258 1 74.12 396 GLN B C 1
ATOM 6191 O O . GLN B 1 396 ? 2.67 47.25 -11.641 1 74.12 396 GLN B O 1
ATOM 6196 N N . GLY B 1 397 ? 3.307 46.031 -10.047 1 60.56 397 GLY B N 1
ATOM 6197 C CA . GLY B 1 397 ? 3.188 47.125 -9.102 1 60.56 397 GLY B CA 1
ATOM 6198 C C . GLY B 1 397 ? 4.219 48.219 -9.32 1 60.56 397 GLY B C 1
ATOM 6199 O O . GLY B 1 397 ? 4.117 49.312 -8.734 1 60.56 397 GLY B O 1
ATOM 6200 N N . PHE B 1 398 ? 5.332 48 -10.008 1 52.56 398 PHE B N 1
ATOM 6201 C CA . PHE B 1 398 ? 6.336 49 -10.32 1 52.56 398 PHE B CA 1
ATOM 6202 C C . PHE B 1 398 ? 5.91 49.812 -11.531 1 52.56 398 PHE B C 1
ATOM 6204 O O . PHE B 1 398 ? 6.742 50.5 -12.156 1 52.56 398 PHE B O 1
ATOM 6211 N N . SER B 1 399 ? 4.664 49.844 -11.945 1 44.53 399 SER B N 1
ATOM 6212 C CA . SER B 1 399 ? 4.488 50.844 -12.992 1 44.53 399 SER B CA 1
ATOM 6213 C C . SER B 1 399 ? 4.785 52.25 -12.477 1 44.53 399 SER B C 1
ATOM 6215 O O . SER B 1 399 ? 4.191 52.688 -11.484 1 44.53 399 SER B O 1
ATOM 6217 N N . PRO B 1 400 ? 5.875 52.875 -12.828 1 39.75 400 PRO B N 1
ATOM 6218 C CA . PRO B 1 400 ? 6.199 54.25 -12.5 1 39.75 400 PRO B CA 1
ATOM 6219 C C . PRO B 1 400 ? 5.012 55.188 -12.688 1 39.75 400 PRO B C 1
ATOM 6221 O O . PRO B 1 400 ? 4.352 55.156 -13.734 1 39.75 400 PRO B O 1
ATOM 6224 N N . VAL B 1 401 ? 4.203 55.5 -11.711 1 36.5 401 VAL B N 1
ATOM 6225 C CA . VAL B 1 401 ? 3.502 56.75 -11.859 1 36.5 401 VAL B CA 1
ATOM 6226 C C . VAL B 1 401 ? 4.457 57.812 -12.406 1 36.5 401 VAL B C 1
ATOM 6228 O O . VAL B 1 401 ? 5.512 58.062 -11.82 1 36.5 401 VAL B O 1
ATOM 6231 N N . ALA B 1 402 ? 4.539 57.938 -13.711 1 36.69 402 ALA B N 1
ATOM 6232 C CA . ALA B 1 402 ? 5.109 59.188 -14.188 1 36.69 402 ALA B CA 1
ATOM 6233 C C . ALA B 1 402 ? 4.742 60.344 -13.266 1 36.69 402 ALA B C 1
ATOM 6235 O O . ALA B 1 402 ? 3.596 60.469 -12.828 1 36.69 402 ALA B O 1
ATOM 6236 N N . PRO B 1 403 ? 5.781 61.188 -12.945 1 31.97 403 PRO B N 1
ATOM 6237 C CA . PRO B 1 403 ? 5.312 62.5 -12.461 1 31.97 403 PRO B CA 1
ATOM 6238 C C . PRO B 1 403 ? 4.301 63.125 -13.406 1 31.97 403 PRO B C 1
ATOM 6240 O O . PRO B 1 403 ? 4.328 62.875 -14.609 1 31.97 403 PRO B O 1
#

Nearest PDB structures (foldseek):
  7lt1-assembly1_A  TM=9.520E-01  e=1.140E-38  Homo sapiens
  7lt1-assembly2_B  TM=9.178E-01  e=9.593E-38  Homo sapiens
  8gjy-assembly1_A  TM=6.802E-01  e=2.767E-14  Stylophora pistillata
  5eom-assembly3_D  TM=6.149E-01  e=2.537E-15  Homo sapiens
  5eog-assembly4_F  TM=6.511E-01  e=9.137E-14  Homo sapiens